Protein AF-A0A3A8Q8C6-F1 (afdb_monomer_lite)

Radius of gyration: 35.05 Å; chains: 1; bounding box: 80×113×96 Å

Secondary structure (DSSP, 8-state):
-HHHHHHHHHHHHHHHHHHHHHHHHHHHHHHHHHHHHHHHHHHHHHHHHHHHHHHTTT-HHHHHHHHHHHHHHHHHHHHHHH-HHHHHHHHHHHHHHHTTT-HHHHHHHHHHT-HHHHHHHHHHHTTT-HHHHHHHHHHTT--HHHHHHHHHHHHHHHHHHHHT-S---SSHHHHHHHHHHHHHHHHHHHHHHHHHHHHT---HHHHHHHHHHHHHHHHHHHHHHTS---HHHHHHHHHHHHHHHHHHHHHHHHHHHSTTSTTTSHHHHHHHHHHHHHHHHHHHHHHHHHHHHH-SS-GGGG---TT-TTHHHHHHHHHHSTT--SHHHHHHHHHHHHHHHHHHHHHHHHHHHHHHHHHHHHT----HHHHHHHHHHHTTSEEEEEE-TTSPTTTTT---S-PPP---HHHHHHT-SB---HHHHS-SSS-S-HHHHHHHHIIIIIHHHH-EEES-TT-TT-TT-EE--S-GGGSPEEEEEE-TT-TTSS-TTT-SEEEEEPGGGGGGEEE-SS-TT-SSTTSGGG-B-TT-THHHHHHS-HHHHHHHHHHHH-TTHHHHHHHHHHT---SS--EEEEE-S--BGGGEEEEEE-TTSTTHHHHHHHHHHHHHHHT---EEEETT--PPP------------------------PPPS---------SSS----HHHHHHHHHTTEEEE----SS-HHHHHHHHTTS-SS-HHHHHHHHHHHHHTTSS--GGGT--HHHHHHHHHSTT---STHHHHHHHHHHHHHT-EEEEE-TTS-EEEE--S-S-EEEEEEEESSSEEEEEEEE-

Sequence (807 aa):
MATKNKRLKQKKLERAKGYQERMEQRQLDARIGSREREIAIMPAVQAERDLTAAVFGGDREAYEAFEQEVSLKAVMRLHRVFGGREGVAVLAGLLEDVCHGDAGTFAELLEGLGSERALRHMFVVFNGDTTLISMLLTRLGTTGAFTDSFKQQVEEREKVRREQGEGNLPNVAVRVERFATEARTKLALAQAQAAQRNQNIQHPVVQNLMREWYARQAELEDLLRSGKPTVQALTGALVTINAFHQSAETVRATVEQEWFHWLKFRDSKAKIDELIRVAKQKSTDIAGVLMKRSGPMPFPQQRMVPGAKDLEDVQARMAKDKGLRTPSQAWALVAAERKGAHEKAFSRVKALQRLEDLNTKWGTDYDEEDFERILQHLVQLRLVTNYTFAKKPGDNLDQRKNKPVGTPLKDLLMGSTTFQQVWETGASQASTDLTKRGAVEEQMGYASALKRTQGKFQDYNDATSRFAPTDRTEMPKYAALVSPTQKHGVAQRYGKSYVIWKDALHERMTHTPGDSWNQFDQGVKHFTSPKHPEMLFAHTDEPILRLAAAEATGKDAAWLKKQRASGADFGGPYIETQLHGDLTWKDVATIVVGDDEEDAEAMVEQFRAFAKKHGHDFLVRGKGERGAVPMGGGKARFVPRSVEVSVDKAGVSKPSSKSAQKQVSAGHGFFLTSAQAARLALARRQNVAITPDGDCLFASLIRVGAYDGSVMRLRQLVADRVANRQIDVSAFNLDARQTAADIRRIGSYNNLAGDATPSLIANALGINIIIYNADGSTTTLDSGSARTFHVIRFLAPAAHYHATAPL

Organism: NCBI:txid2316731

pLDDT: mean 76.26, std 19.4, range [26.22, 98.38]

Structure (mmCIF, N/CA/C/O backbone):
data_AF-A0A3A8Q8C6-F1
#
_entry.id   AF-A0A3A8Q8C6-F1
#
loop_
_atom_site.group_PDB
_atom_site.id
_atom_site.type_symbol
_atom_site.label_atom_id
_atom_site.label_alt_id
_atom_site.label_comp_id
_atom_site.label_asym_id
_atom_site.label_entity_id
_atom_site.label_seq_id
_atom_site.pdbx_PDB_ins_code
_atom_site.Cartn_x
_atom_site.Cartn_y
_atom_site.Cartn_z
_atom_site.occupancy
_atom_site.B_iso_or_equiv
_atom_site.auth_seq_id
_atom_site.auth_comp_id
_atom_site.auth_asym_id
_atom_site.auth_atom_id
_atom_site.pdbx_PDB_model_num
ATOM 1 N N . MET A 1 1 ? 0.032 24.323 -49.619 1.00 58.66 1 MET A N 1
ATOM 2 C CA . MET A 1 1 ? 0.023 24.922 -48.256 1.00 58.66 1 MET A CA 1
ATOM 3 C C . MET A 1 1 ? -1.285 25.636 -47.897 1.00 58.66 1 MET A C 1
ATOM 5 O O . MET A 1 1 ? -1.798 25.388 -46.810 1.00 58.66 1 MET A O 1
ATOM 9 N N . ALA A 1 2 ? -1.873 26.450 -48.783 1.00 67.50 2 ALA A N 1
ATOM 10 C CA . ALA A 1 2 ? -3.135 27.162 -48.524 1.00 67.50 2 ALA A CA 1
ATOM 11 C C . ALA A 1 2 ? -4.299 26.246 -48.074 1.00 67.50 2 ALA A C 1
ATOM 13 O O . ALA A 1 2 ? -4.974 26.537 -47.088 1.00 67.50 2 ALA A O 1
ATOM 14 N N . THR A 1 3 ? -4.466 25.076 -48.699 1.00 69.06 3 THR A N 1
ATOM 15 C CA . THR A 1 3 ? -5.500 24.083 -48.339 1.00 69.06 3 THR A CA 1
ATOM 16 C C . THR A 1 3 ? -5.307 23.495 -46.935 1.00 69.06 3 THR A C 1
ATOM 18 O O . THR A 1 3 ? -6.275 23.274 -46.207 1.00 69.06 3 THR A O 1
ATOM 21 N N . LYS A 1 4 ? -4.048 23.297 -46.511 1.00 74.06 4 LYS A N 1
ATOM 22 C CA . LYS A 1 4 ? -3.695 22.809 -45.166 1.00 74.06 4 LYS A CA 1
ATOM 23 C C . LYS A 1 4 ? -4.002 23.873 -44.104 1.00 74.06 4 LYS A C 1
ATOM 25 O O . LYS A 1 4 ? -4.576 23.544 -43.070 1.00 74.06 4 LYS A O 1
ATOM 30 N N . ASN A 1 5 ? -3.730 25.146 -44.404 1.00 78.94 5 ASN A N 1
ATOM 31 C CA . ASN A 1 5 ? -4.090 26.271 -43.536 1.00 78.94 5 ASN A CA 1
ATOM 32 C C . ASN A 1 5 ? -5.609 26.481 -43.441 1.00 78.94 5 ASN A C 1
ATOM 34 O O . ASN A 1 5 ? -6.111 26.751 -42.351 1.00 78.94 5 ASN A O 1
ATOM 38 N N . LYS A 1 6 ? -6.353 26.287 -44.539 1.00 87.56 6 LYS A N 1
ATOM 39 C CA . LYS A 1 6 ? -7.824 26.348 -44.537 1.00 87.56 6 LYS A CA 1
ATOM 40 C C . LYS A 1 6 ? -8.429 25.254 -43.647 1.00 87.56 6 LYS A C 1
ATOM 42 O O . LYS A 1 6 ? -9.225 25.565 -42.766 1.00 87.56 6 LYS A O 1
ATOM 47 N N . ARG A 1 7 ? -7.962 24.002 -43.777 1.00 84.69 7 ARG A N 1
ATOM 48 C CA . ARG A 1 7 ? -8.378 22.883 -42.903 1.00 84.69 7 ARG A CA 1
ATOM 49 C C . ARG A 1 7 ? -8.025 23.111 -41.430 1.00 84.69 7 ARG A C 1
ATOM 51 O O . ARG A 1 7 ? -8.813 22.769 -40.554 1.00 84.69 7 ARG A O 1
ATOM 58 N N . LEU A 1 8 ? -6.864 23.705 -41.140 1.00 82.50 8 LEU A N 1
ATOM 59 C CA . LEU A 1 8 ? -6.457 24.004 -39.764 1.00 82.50 8 LEU A CA 1
ATOM 60 C C . LEU A 1 8 ? -7.331 25.100 -39.131 1.00 82.50 8 LEU A C 1
ATOM 62 O O . LEU A 1 8 ? -7.722 24.970 -37.973 1.00 82.50 8 LEU A O 1
ATOM 66 N N . LYS A 1 9 ? -7.665 26.158 -39.886 1.00 88.75 9 LYS A N 1
ATOM 67 C CA . LYS A 1 9 ? -8.589 27.210 -39.433 1.00 88.75 9 LYS A CA 1
ATOM 68 C C . LYS A 1 9 ? -9.986 26.649 -39.166 1.00 88.75 9 LYS A C 1
ATOM 70 O O . LYS A 1 9 ? -10.558 26.950 -38.125 1.00 88.75 9 LYS A O 1
ATOM 75 N N . GLN A 1 10 ? -10.482 25.778 -40.042 1.00 91.25 10 GLN A N 1
ATOM 76 C CA . GLN A 1 10 ? -11.793 25.151 -39.878 1.00 91.25 10 GLN A CA 1
ATOM 77 C C . GLN A 1 10 ? -11.854 24.247 -38.637 1.00 91.25 10 GLN A C 1
ATOM 79 O O . GLN A 1 10 ? -12.740 24.423 -37.808 1.00 91.25 10 GLN A O 1
ATOM 84 N N . LYS A 1 11 ? -10.830 23.411 -38.401 1.00 87.00 11 LYS A N 1
ATOM 85 C CA . LYS A 1 11 ? -10.723 22.619 -37.159 1.00 87.00 11 LYS A CA 1
ATOM 86 C C . LYS A 1 11 ? -10.645 23.475 -35.891 1.00 87.00 11 LYS A C 1
ATOM 88 O O . LYS A 1 11 ? -11.140 23.065 -34.845 1.00 87.00 11 LYS A O 1
ATOM 93 N N . LYS A 1 12 ? -9.993 24.643 -35.942 1.00 84.00 12 LYS A N 1
ATOM 94 C CA . LYS A 1 12 ? -9.953 25.574 -34.799 1.00 84.00 12 LYS A CA 1
ATOM 95 C C . LYS A 1 12 ? -11.326 26.191 -34.531 1.00 84.00 12 LYS A C 1
ATOM 97 O O . LYS A 1 12 ? -11.707 26.294 -33.372 1.00 84.00 12 LYS A O 1
ATOM 102 N N . LEU A 1 13 ? -12.063 26.540 -35.585 1.00 91.19 13 LEU A N 1
ATOM 103 C CA . LEU A 1 13 ? -13.415 27.086 -35.479 1.00 91.19 13 LEU A CA 1
ATOM 104 C C . LEU A 1 13 ? -14.398 26.054 -34.903 1.00 91.19 13 LEU A C 1
ATOM 106 O O . LEU A 1 13 ? -15.150 26.374 -33.991 1.00 91.19 13 LEU A O 1
ATOM 110 N N . GLU A 1 14 ? -14.336 24.804 -35.366 1.00 89.75 14 GLU A N 1
ATOM 111 C CA . GLU A 1 14 ? -15.148 23.696 -34.837 1.00 89.75 14 GLU A CA 1
ATOM 112 C C . GLU A 1 14 ? -14.841 23.416 -33.359 1.00 89.75 14 GLU A C 1
ATOM 114 O O . GLU A 1 14 ? -15.750 23.226 -32.554 1.00 89.75 14 GLU A O 1
ATOM 119 N N . ARG A 1 15 ? -13.560 23.465 -32.962 1.00 84.12 15 ARG A N 1
ATOM 120 C CA . ARG A 1 15 ? -13.162 23.332 -31.551 1.00 84.12 15 ARG A CA 1
ATOM 121 C C . ARG A 1 15 ? -13.660 24.485 -30.682 1.00 84.12 15 ARG A C 1
ATOM 123 O O . ARG A 1 15 ? -14.033 24.235 -29.540 1.00 84.12 15 ARG A O 1
ATOM 130 N N . ALA A 1 16 ? -13.652 25.713 -31.202 1.00 83.38 16 ALA A N 1
ATOM 131 C CA . ALA A 1 16 ? -14.162 26.882 -30.491 1.00 83.38 16 ALA A CA 1
ATOM 132 C C . ALA A 1 16 ? -15.682 26.789 -30.289 1.00 83.38 16 ALA A C 1
ATOM 134 O O . ALA A 1 16 ? -16.143 26.967 -29.165 1.00 83.38 16 ALA A O 1
ATOM 135 N N . LYS A 1 17 ? -16.436 26.396 -31.327 1.00 87.12 17 LYS A N 1
ATOM 136 C CA . LYS A 1 17 ? -17.884 26.148 -31.223 1.00 87.12 17 LYS A CA 1
ATOM 137 C C . LYS A 1 17 ? -18.211 25.072 -30.188 1.00 87.12 17 LYS A C 1
ATOM 139 O O . LYS A 1 17 ? -18.951 25.341 -29.252 1.00 87.12 17 LYS A O 1
ATOM 144 N N . GLY A 1 18 ? -17.552 23.912 -30.261 1.00 86.69 18 GLY A N 1
ATOM 145 C CA . GLY A 1 18 ? -17.771 22.845 -29.279 1.00 86.69 18 GLY A CA 1
ATOM 146 C C . GLY A 1 18 ? -17.316 23.202 -27.855 1.00 86.69 18 GLY A C 1
ATOM 147 O O . GLY A 1 18 ? -17.756 22.585 -26.889 1.00 86.69 18 GLY A O 1
ATOM 148 N N . TYR A 1 19 ? -16.412 24.172 -27.677 1.00 78.62 19 TYR A N 1
ATOM 149 C CA . TYR A 1 19 ? -16.080 24.704 -26.351 1.00 78.62 19 TYR A CA 1
ATOM 150 C C . TYR A 1 19 ? -17.185 25.623 -25.821 1.00 78.62 19 TYR A C 1
ATOM 152 O O . TYR A 1 19 ? -17.555 25.502 -24.657 1.00 78.62 19 TYR A O 1
ATOM 160 N N . GLN A 1 20 ? -17.729 26.488 -26.676 1.00 84.44 20 GLN A N 1
ATOM 161 C CA . GLN A 1 20 ? -18.801 27.410 -26.323 1.00 84.44 20 GLN A CA 1
ATOM 162 C C . GLN A 1 20 ? -20.103 26.672 -25.976 1.00 84.44 20 GLN A C 1
ATOM 164 O O . GLN A 1 20 ? -20.655 26.915 -24.910 1.00 84.44 20 GLN A O 1
ATOM 169 N N . GLU A 1 21 ? -20.496 25.669 -26.765 1.00 86.31 21 GLU A N 1
ATOM 170 C CA . GLU A 1 21 ? -21.661 24.812 -26.478 1.00 86.31 21 GLU A CA 1
ATOM 171 C C . GLU A 1 21 ? -21.530 24.092 -25.122 1.00 86.31 21 GLU A C 1
ATOM 173 O O . GLU A 1 21 ? -22.476 24.024 -24.343 1.00 86.31 21 GLU A O 1
ATOM 178 N N . ARG A 1 22 ? -20.327 23.604 -24.775 1.00 79.00 22 ARG A N 1
ATOM 179 C CA . ARG A 1 22 ? -20.074 22.990 -23.457 1.00 79.00 22 ARG A CA 1
ATOM 180 C C . ARG A 1 22 ? -20.131 23.993 -22.306 1.00 79.00 22 ARG A C 1
ATOM 182 O O . ARG A 1 22 ? -20.476 23.603 -21.193 1.00 79.00 22 ARG A O 1
ATOM 189 N N . MET A 1 23 ? -19.754 25.249 -22.538 1.00 80.38 23 MET A N 1
ATOM 190 C CA . MET A 1 23 ? -19.866 26.310 -21.534 1.00 80.38 23 MET A CA 1
ATOM 191 C C . MET A 1 23 ? -21.327 26.704 -21.310 1.00 80.38 23 MET A C 1
ATOM 193 O O . MET A 1 23 ? -21.745 26.814 -20.160 1.00 80.38 23 MET A O 1
ATOM 197 N N . GLU A 1 24 ? -22.107 26.838 -22.382 1.00 81.88 24 GLU A N 1
ATOM 198 C CA . GLU A 1 24 ? -23.545 27.122 -22.321 1.00 81.88 24 GLU A CA 1
ATOM 199 C C . GLU A 1 24 ? -24.310 25.983 -21.631 1.00 81.88 24 GLU A C 1
ATOM 201 O O . GLU A 1 24 ? -25.101 26.241 -20.724 1.00 81.88 24 GLU A O 1
ATOM 206 N N . GLN A 1 25 ? -23.992 24.719 -21.944 1.00 80.00 25 GLN A N 1
ATOM 207 C CA . GLN A 1 25 ? -24.586 23.566 -21.260 1.00 80.00 25 GLN A CA 1
ATOM 208 C C . GLN A 1 25 ? -24.253 23.549 -19.762 1.00 80.00 25 GLN A C 1
ATOM 210 O O . GLN A 1 25 ? -25.136 23.341 -18.940 1.00 80.00 25 GLN A O 1
ATOM 215 N N . ARG A 1 26 ? -23.002 23.842 -19.375 1.00 71.88 26 ARG A N 1
ATOM 216 C CA . ARG A 1 26 ? -22.619 23.937 -17.953 1.00 71.88 26 ARG A CA 1
ATOM 217 C C . ARG A 1 26 ? -23.364 25.049 -17.218 1.00 71.88 26 ARG A C 1
ATOM 219 O O . ARG A 1 26 ? -23.712 24.874 -16.054 1.00 71.88 26 ARG A O 1
ATOM 226 N N . GLN A 1 27 ? -23.594 26.187 -17.872 1.00 78.00 27 GLN A N 1
ATOM 227 C CA . GLN A 1 27 ? -24.384 27.279 -17.301 1.00 78.00 27 GLN A CA 1
ATOM 228 C C . GLN A 1 27 ? -25.858 26.886 -17.146 1.00 78.00 27 GLN A C 1
ATOM 230 O O . GLN A 1 27 ? -26.474 27.227 -16.137 1.00 78.00 27 GLN A O 1
ATOM 235 N N . LEU A 1 28 ? -26.413 26.144 -18.107 1.00 75.56 28 LEU A N 1
ATOM 236 C CA . LEU A 1 28 ? -27.773 25.616 -18.032 1.00 75.56 28 LEU A CA 1
ATOM 237 C C . LEU A 1 28 ? -27.918 24.584 -16.902 1.00 75.56 28 LEU A C 1
ATOM 239 O O . LEU A 1 28 ? -28.812 24.727 -16.072 1.00 75.56 28 LEU A O 1
ATOM 243 N N . ASP A 1 29 ? -27.004 23.617 -16.806 1.00 64.50 29 ASP A N 1
ATOM 244 C CA . ASP A 1 29 ? -26.997 22.594 -15.752 1.00 64.50 29 ASP A CA 1
ATOM 245 C C . ASP A 1 29 ? -26.849 23.227 -14.356 1.00 64.50 29 ASP A C 1
ATOM 247 O O . ASP A 1 29 ? -27.508 22.814 -13.401 1.00 64.50 29 ASP A O 1
ATOM 251 N N . ALA A 1 30 ? -26.036 24.284 -14.229 1.00 62.47 30 ALA A N 1
ATOM 252 C CA . ALA A 1 30 ? -25.905 25.042 -12.986 1.00 62.47 30 ALA A CA 1
ATOM 253 C C . ALA A 1 30 ? -27.210 25.763 -12.599 1.00 62.47 30 ALA A C 1
ATOM 255 O O . ALA A 1 30 ? -27.578 25.768 -11.422 1.00 62.47 30 ALA A O 1
ATOM 256 N N . ARG A 1 31 ? -27.936 26.330 -13.575 1.00 70.12 31 ARG A N 1
ATOM 257 C CA . ARG A 1 31 ? -29.251 26.958 -13.352 1.00 70.12 31 ARG A CA 1
ATOM 258 C C . ARG A 1 31 ? -30.307 25.933 -12.942 1.00 70.12 31 ARG A C 1
ATOM 260 O O . ARG A 1 31 ? -31.048 26.191 -11.997 1.00 70.12 31 ARG A O 1
ATOM 267 N N . ILE A 1 32 ? -30.339 24.771 -13.598 1.00 67.00 32 ILE A N 1
ATOM 268 C CA . ILE A 1 32 ? -31.250 23.668 -13.256 1.00 67.00 32 ILE A CA 1
ATOM 269 C C . ILE A 1 32 ? -30.961 23.177 -11.834 1.00 67.00 32 ILE A C 1
ATOM 271 O O . ILE A 1 32 ? -31.857 23.187 -10.995 1.00 67.00 32 ILE A O 1
ATOM 275 N N . GLY A 1 33 ? -29.699 22.879 -11.510 1.00 65.69 33 GLY A N 1
ATOM 276 C CA . GLY A 1 33 ? -29.318 22.430 -10.170 1.00 65.69 33 GLY A CA 1
ATOM 277 C C . GLY A 1 33 ? -29.526 23.483 -9.072 1.00 65.69 33 GLY A C 1
ATOM 278 O O . GLY A 1 33 ? -29.693 23.134 -7.906 1.00 65.69 33 GLY A O 1
ATOM 279 N N . SER A 1 34 ? -29.506 24.781 -9.395 1.00 59.81 34 SER A N 1
ATOM 280 C CA . SER A 1 34 ? -29.897 25.841 -8.452 1.00 59.81 34 SER A CA 1
ATOM 281 C C . SER A 1 34 ? -31.401 25.805 -8.171 1.00 59.81 34 SER A C 1
ATOM 283 O O . SER A 1 34 ? -31.802 25.828 -7.010 1.00 59.81 34 SER A O 1
ATOM 285 N N . ARG A 1 35 ? -32.223 25.672 -9.218 1.00 58.94 35 ARG A N 1
ATOM 286 C CA . ARG A 1 35 ? -33.688 25.668 -9.110 1.00 58.94 35 ARG A CA 1
ATOM 287 C C . ARG A 1 35 ? -34.237 24.398 -8.458 1.00 58.94 35 ARG A C 1
ATOM 289 O O . ARG A 1 35 ? -35.179 24.471 -7.681 1.00 58.94 35 ARG A O 1
ATOM 296 N N . GLU A 1 36 ? -33.621 23.244 -8.699 1.00 58.06 36 GLU A N 1
ATOM 297 C CA . GLU A 1 36 ? -33.973 21.991 -8.011 1.00 58.06 36 GLU A CA 1
ATOM 298 C C . GLU A 1 36 ? -33.684 22.058 -6.504 1.00 58.06 36 GLU A C 1
ATOM 300 O O . GLU A 1 36 ? -34.475 21.572 -5.698 1.00 58.06 36 GLU A O 1
ATOM 305 N N . ARG A 1 37 ? -32.583 22.711 -6.104 1.00 54.91 37 ARG A N 1
ATOM 306 C CA . ARG A 1 37 ? -32.256 22.935 -4.685 1.00 54.91 37 ARG A CA 1
ATOM 307 C C . ARG A 1 37 ? -33.208 23.922 -4.020 1.00 54.91 37 ARG A C 1
ATOM 309 O O . ARG A 1 37 ? -33.587 23.707 -2.876 1.00 54.91 37 ARG A O 1
ATOM 316 N N . GLU A 1 38 ? -33.616 24.961 -4.737 1.00 50.88 38 GLU A N 1
ATOM 317 C CA . GLU A 1 38 ? -34.627 25.917 -4.281 1.00 50.88 38 GLU A CA 1
ATOM 318 C C . GLU A 1 38 ? -35.982 25.228 -4.042 1.00 50.88 38 GLU A C 1
ATOM 320 O O . GLU A 1 38 ? -36.545 25.328 -2.951 1.00 50.88 38 GLU A O 1
ATOM 325 N N . ILE A 1 39 ? -36.443 24.418 -5.005 1.00 57.84 39 ILE A N 1
ATOM 326 C CA . ILE A 1 39 ? -37.677 23.622 -4.889 1.00 57.84 39 ILE A CA 1
ATOM 327 C C . ILE A 1 39 ? -37.595 22.624 -3.723 1.00 57.84 39 ILE A C 1
ATOM 329 O O . ILE A 1 39 ? -38.578 22.440 -3.010 1.00 57.84 39 ILE A O 1
ATOM 333 N N . ALA A 1 40 ? -36.435 22.003 -3.490 1.00 49.69 40 ALA A N 1
ATOM 334 C CA . ALA A 1 40 ? -36.253 21.035 -2.406 1.00 49.69 40 ALA A CA 1
ATOM 335 C C . ALA A 1 40 ? -36.268 21.666 -0.999 1.00 49.69 40 ALA A C 1
ATOM 337 O O . ALA A 1 40 ? -36.585 20.981 -0.028 1.00 49.69 40 ALA A O 1
ATOM 338 N N . ILE A 1 41 ? -35.927 22.952 -0.875 1.00 46.75 41 ILE A N 1
ATOM 339 C CA . ILE A 1 41 ? -35.833 23.655 0.416 1.00 46.75 41 ILE A CA 1
ATOM 340 C C . ILE A 1 41 ? -37.159 24.342 0.786 1.00 46.75 41 ILE A C 1
ATOM 342 O O . ILE A 1 41 ? -37.472 24.464 1.971 1.00 46.75 41 ILE A O 1
ATOM 346 N N . MET A 1 42 ? -37.973 24.732 -0.201 1.00 53.50 42 MET A N 1
ATOM 347 C CA . MET A 1 42 ? -39.247 25.434 0.014 1.00 53.50 42 MET A CA 1
ATOM 348 C C . MET A 1 42 ? -40.220 24.728 0.985 1.00 53.50 42 MET A C 1
ATOM 350 O O . MET A 1 42 ? -40.764 25.418 1.848 1.00 53.50 42 MET A O 1
ATOM 354 N N . PRO A 1 43 ? -40.411 23.390 0.960 1.00 60.12 43 PRO A N 1
ATOM 355 C CA . PRO A 1 43 ? -41.285 22.712 1.922 1.00 60.12 43 PRO A CA 1
ATOM 356 C C . PRO A 1 43 ? -40.782 22.786 3.369 1.00 60.12 43 PRO A C 1
ATOM 358 O O . PRO A 1 43 ? -41.588 22.873 4.290 1.00 60.12 43 PRO A O 1
ATOM 361 N N . ALA A 1 44 ? -39.461 22.778 3.582 1.00 48.88 44 ALA A N 1
ATOM 362 C CA . ALA A 1 44 ? -38.872 22.893 4.916 1.00 48.88 44 ALA A CA 1
ATOM 363 C C . ALA A 1 44 ? -39.025 24.315 5.476 1.00 48.88 44 ALA A C 1
ATOM 365 O O . ALA A 1 44 ? -39.354 24.480 6.646 1.00 48.88 44 ALA A O 1
ATOM 366 N N . VAL A 1 45 ? -38.858 25.329 4.620 1.00 51.06 45 VAL A N 1
ATOM 367 C CA . VAL A 1 45 ? -39.095 26.737 4.975 1.00 51.06 45 VAL A CA 1
ATOM 368 C C . VAL A 1 45 ? -40.572 26.978 5.297 1.00 51.06 45 VAL A C 1
ATOM 370 O O . VAL A 1 45 ? -40.879 27.662 6.270 1.00 51.06 45 VAL A O 1
ATOM 373 N N . GLN A 1 46 ? -41.491 26.376 4.533 1.00 58.22 46 GLN A N 1
ATOM 374 C CA . GLN A 1 46 ? -42.925 26.473 4.808 1.00 58.22 46 GLN A CA 1
ATOM 375 C C . GLN A 1 46 ? -43.305 25.761 6.115 1.00 58.22 46 GLN A C 1
ATOM 377 O O . GLN A 1 46 ? -43.998 26.345 6.939 1.00 58.22 46 GLN A O 1
ATOM 382 N N . ALA A 1 47 ? -42.779 24.557 6.361 1.00 54.19 47 ALA A N 1
ATOM 383 C CA . ALA A 1 47 ? -43.014 23.834 7.611 1.00 54.19 47 ALA A CA 1
ATOM 384 C C . ALA A 1 47 ? -42.481 24.594 8.840 1.00 54.19 47 ALA A C 1
ATOM 386 O O . ALA A 1 47 ? -43.112 24.579 9.894 1.00 54.19 47 ALA A O 1
ATOM 387 N N . GLU A 1 48 ? -41.343 25.284 8.717 1.00 50.06 48 GLU A N 1
ATOM 388 C CA . GLU A 1 48 ? -40.786 26.118 9.788 1.00 50.06 48 GLU A CA 1
ATOM 389 C C . GLU A 1 48 ? -41.627 27.383 10.020 1.00 50.06 48 GLU A C 1
ATOM 391 O O . GLU A 1 48 ? -41.871 27.747 11.172 1.00 50.06 48 GLU A O 1
ATOM 396 N N . ARG A 1 49 ? -42.155 28.004 8.954 1.00 55.47 49 ARG A N 1
ATOM 397 C CA . ARG A 1 49 ? -43.126 29.110 9.044 1.00 55.47 49 ARG A CA 1
ATOM 398 C C . ARG A 1 49 ? -44.419 28.691 9.739 1.00 55.47 49 ARG A C 1
ATOM 400 O O . ARG A 1 49 ? -44.858 29.391 10.651 1.00 55.47 49 ARG A O 1
ATOM 407 N N . ASP A 1 50 ? -44.982 27.545 9.366 1.00 60.31 50 ASP A N 1
ATOM 408 C CA . ASP A 1 50 ? -46.231 27.026 9.934 1.00 60.31 50 ASP A CA 1
ATOM 409 C C . ASP A 1 50 ? -46.058 26.660 11.420 1.00 60.31 50 ASP A C 1
ATOM 411 O O . ASP A 1 50 ? -46.907 26.980 12.256 1.00 60.31 50 ASP A O 1
ATOM 415 N N . LEU A 1 51 ? -44.918 26.055 11.778 1.00 52.53 51 LEU A N 1
ATOM 416 C CA . LEU A 1 51 ? -44.572 25.726 13.165 1.00 52.53 51 LEU A CA 1
ATOM 417 C C . LEU A 1 51 ? -44.387 26.992 14.013 1.00 52.53 51 LEU A C 1
ATOM 419 O O . LEU A 1 51 ? -44.802 27.043 15.167 1.00 52.53 51 LEU A O 1
ATOM 423 N N . THR A 1 52 ? -43.779 28.024 13.431 1.00 50.06 52 THR A N 1
ATOM 424 C CA . THR A 1 52 ? -43.538 29.307 14.094 1.00 50.06 52 THR A CA 1
ATOM 425 C C . THR A 1 52 ? -44.851 30.063 14.311 1.00 50.06 52 THR A C 1
ATOM 427 O O . THR A 1 52 ? -45.105 30.531 15.419 1.00 50.06 52 THR A O 1
ATOM 430 N N . ALA A 1 53 ? -45.738 30.107 13.312 1.00 57.19 53 ALA A N 1
ATOM 431 C CA . ALA A 1 53 ? -47.068 30.707 13.443 1.00 57.19 53 ALA A CA 1
ATOM 432 C C . ALA A 1 53 ? -47.910 30.019 14.536 1.00 57.19 53 ALA A C 1
ATOM 434 O O . ALA A 1 53 ? -48.618 30.686 15.290 1.00 57.19 53 ALA A O 1
ATOM 435 N N . ALA A 1 54 ? -47.777 28.696 14.680 1.00 58.50 54 ALA A N 1
ATOM 436 C CA . ALA A 1 54 ? -48.428 27.936 15.746 1.00 58.50 54 ALA A CA 1
ATOM 437 C C . ALA A 1 54 ? -47.869 28.245 17.151 1.00 58.50 54 ALA A C 1
ATOM 439 O O . ALA A 1 54 ? -48.616 28.199 18.128 1.00 58.50 54 ALA A O 1
ATOM 440 N N . VAL A 1 55 ? -46.577 28.574 17.271 1.00 55.56 55 VAL A N 1
ATOM 441 C CA . VAL A 1 55 ? -45.917 28.875 18.557 1.00 55.56 55 VAL A CA 1
ATOM 442 C C . VAL A 1 55 ? -46.275 30.266 19.085 1.00 55.56 55 VAL A C 1
ATOM 444 O O . VAL A 1 55 ? -46.401 30.433 20.296 1.00 55.56 55 VAL A O 1
ATOM 447 N N . PHE A 1 56 ? -46.470 31.251 18.206 1.00 58.44 56 PHE A N 1
ATOM 448 C CA . PHE A 1 56 ? -46.732 32.638 18.614 1.00 58.44 56 PHE A CA 1
ATOM 449 C C . PHE A 1 56 ? -48.220 32.987 18.786 1.00 58.44 56 PHE A C 1
ATOM 451 O O . PHE A 1 56 ? -48.542 34.117 19.139 1.00 58.44 56 PHE A O 1
ATOM 458 N N . GLY A 1 57 ? -49.141 32.034 18.598 1.00 51.56 57 GLY A N 1
ATOM 459 C CA . GLY A 1 57 ? -50.526 32.139 19.085 1.00 51.56 57 GLY A CA 1
ATOM 460 C C . GLY A 1 57 ? -51.344 33.339 18.580 1.00 51.56 57 GLY A C 1
ATOM 461 O O . GLY A 1 57 ? -52.317 33.711 19.229 1.00 51.56 57 GLY A O 1
ATOM 462 N N . GLY A 1 58 ? -50.966 33.944 17.449 1.00 56.56 58 GLY A N 1
ATOM 463 C CA . GLY A 1 58 ? -51.633 35.123 16.881 1.00 56.56 58 GLY A CA 1
ATOM 464 C C . GLY A 1 58 ? -51.070 36.481 17.320 1.00 56.56 58 GLY A C 1
ATOM 465 O O . GLY A 1 58 ? -51.620 37.502 16.909 1.00 56.56 58 GLY A O 1
ATOM 466 N N . ASP A 1 59 ? -49.983 36.526 18.099 1.00 59.88 59 ASP A N 1
ATOM 467 C CA . ASP A 1 59 ? -49.261 37.773 18.385 1.00 59.88 59 ASP A CA 1
ATOM 468 C C . ASP A 1 59 ? -48.427 38.194 17.165 1.00 59.88 59 ASP A C 1
ATOM 470 O O . ASP A 1 59 ? -47.314 37.715 16.920 1.00 59.88 59 ASP A O 1
ATOM 474 N N . ARG A 1 60 ? -49.036 39.057 16.350 1.00 59.97 60 ARG A N 1
ATOM 475 C CA . ARG A 1 60 ? -48.527 39.466 15.043 1.00 59.97 60 ARG A CA 1
ATOM 476 C C . ARG A 1 60 ? -47.231 40.275 15.136 1.00 59.97 60 ARG A C 1
ATOM 478 O O . ARG A 1 60 ? -46.357 40.068 14.303 1.00 59.97 60 ARG A O 1
ATOM 485 N N . GLU A 1 61 ? -47.065 41.119 16.153 1.00 55.72 61 GLU A N 1
ATOM 486 C CA . GLU A 1 61 ? -45.844 41.925 16.316 1.00 55.72 61 GLU A CA 1
ATOM 487 C C . GLU A 1 61 ? -44.646 41.057 16.726 1.00 55.72 61 GLU A C 1
ATOM 489 O O . GLU A 1 61 ? -43.549 41.209 16.183 1.00 55.72 61 GLU A O 1
ATOM 494 N N . ALA A 1 62 ? -44.850 40.090 17.628 1.00 52.12 62 ALA A N 1
ATOM 495 C CA . ALA A 1 62 ? -43.800 39.145 18.015 1.00 52.12 62 ALA A CA 1
ATOM 496 C C . ALA A 1 62 ? -43.402 38.213 16.856 1.00 52.12 62 ALA A C 1
ATOM 498 O O . ALA A 1 62 ? -42.220 37.890 16.692 1.00 52.12 62 ALA A O 1
ATOM 499 N N . TYR A 1 63 ? -44.377 37.810 16.034 1.00 54.56 63 TYR A N 1
ATOM 500 C CA . TYR A 1 63 ? -44.145 37.023 14.826 1.00 54.56 63 TYR A CA 1
ATOM 501 C C . TYR A 1 63 ? -43.355 37.812 13.771 1.00 54.56 63 TYR A C 1
ATOM 503 O O . TYR A 1 63 ? -42.355 37.303 13.267 1.00 54.56 63 TYR A O 1
ATOM 511 N N . GLU A 1 64 ? -43.738 39.061 13.487 1.00 58.16 64 GLU A N 1
ATOM 512 C CA . GLU A 1 64 ? -43.070 39.913 12.493 1.00 58.16 64 GLU A CA 1
ATOM 513 C C . GLU A 1 64 ? -41.619 40.240 12.904 1.00 58.16 64 GLU A C 1
ATOM 515 O O . GLU A 1 64 ? -40.704 40.131 12.084 1.00 58.16 64 GLU A O 1
ATOM 520 N N . ALA A 1 65 ? -41.358 40.521 14.188 1.00 55.34 65 ALA A N 1
ATOM 521 C CA . ALA A 1 65 ? -39.999 40.750 14.691 1.00 55.34 65 ALA A CA 1
ATOM 522 C C . ALA A 1 65 ? -39.103 39.495 14.599 1.00 55.34 65 ALA A C 1
ATOM 524 O O . ALA A 1 65 ? -37.918 39.579 14.260 1.00 55.34 65 ALA A O 1
ATOM 525 N N . PHE A 1 66 ? -39.663 38.311 14.870 1.00 53.03 66 PHE A N 1
ATOM 526 C CA . PHE A 1 66 ? -38.940 37.042 14.761 1.00 53.03 66 PHE A CA 1
ATOM 527 C C . PHE A 1 66 ? -38.687 36.645 13.298 1.00 53.03 66 PHE A C 1
ATOM 529 O O . PHE A 1 66 ? -37.590 36.192 12.958 1.00 53.03 66 PHE A O 1
ATOM 536 N N . GLU A 1 67 ? -39.664 36.854 12.413 1.00 53.41 67 GLU A N 1
ATOM 537 C CA . GLU A 1 67 ? -39.550 36.562 10.983 1.00 53.41 67 GLU A CA 1
ATOM 538 C C . GLU A 1 67 ? -38.467 37.423 10.311 1.00 53.41 67 GLU A C 1
ATOM 540 O O . GLU A 1 67 ? -37.684 36.918 9.498 1.00 53.41 67 GLU A O 1
ATOM 545 N N . GLN A 1 68 ? -38.334 38.688 10.721 1.00 55.69 68 GLN A N 1
ATOM 546 C CA . GLN A 1 68 ? -37.256 39.578 10.279 1.00 55.69 68 GLN A CA 1
ATOM 547 C C . GLN A 1 68 ? -35.868 39.080 10.727 1.00 55.69 68 GLN A C 1
ATOM 549 O O . GLN A 1 68 ? -34.918 39.068 9.936 1.00 55.69 68 GLN A O 1
ATOM 554 N N . GLU A 1 69 ? -35.732 38.586 11.963 1.00 50.03 69 GLU A N 1
ATOM 555 C CA . GLU A 1 69 ? -34.462 38.056 12.482 1.00 50.03 69 GLU A CA 1
ATOM 556 C C . GLU A 1 69 ? -34.058 36.726 11.811 1.00 50.03 69 GLU A C 1
ATOM 558 O O . GLU A 1 69 ? -32.877 36.492 11.513 1.00 50.03 69 GLU A O 1
ATOM 563 N N . VAL A 1 70 ? -35.030 35.847 11.543 1.00 49.94 70 VAL A N 1
ATOM 564 C CA . VAL A 1 70 ? -34.816 34.561 10.858 1.00 49.94 70 VAL A CA 1
ATOM 565 C C . VAL A 1 70 ? -34.465 34.774 9.387 1.00 49.94 70 VAL A C 1
ATOM 567 O O . VAL A 1 70 ? -33.510 34.158 8.900 1.00 49.94 70 VAL A O 1
ATOM 570 N N . SER A 1 71 ? -35.145 35.698 8.705 1.00 55.44 71 SER A N 1
ATOM 571 C CA . SER A 1 71 ? -34.861 36.054 7.310 1.00 55.44 71 SER A CA 1
ATOM 572 C C . SER A 1 71 ? -33.440 36.599 7.154 1.00 55.44 71 SER A C 1
ATOM 574 O O . SER A 1 71 ? -32.688 36.142 6.290 1.00 55.44 71 SER A O 1
ATOM 576 N N . LEU A 1 72 ? -32.993 37.468 8.067 1.00 50.25 72 LEU A N 1
ATOM 577 C CA . LEU A 1 72 ? -31.624 37.989 8.063 1.00 50.25 72 LEU A CA 1
ATOM 578 C C . LEU A 1 72 ? -30.585 36.876 8.295 1.00 50.25 72 LEU A C 1
ATOM 580 O O . LEU A 1 72 ? -29.572 36.795 7.596 1.00 50.25 72 LEU A O 1
ATOM 584 N N . LYS A 1 73 ? -30.842 35.955 9.233 1.00 51.66 73 LYS A N 1
ATOM 585 C CA . LYS A 1 73 ? -29.960 34.801 9.495 1.00 51.66 73 LYS A CA 1
ATOM 586 C C . LYS A 1 73 ? -29.900 33.822 8.317 1.00 51.66 73 LYS A C 1
ATOM 588 O O . LYS A 1 73 ? -28.828 33.265 8.057 1.00 51.66 73 LYS A O 1
ATOM 593 N N . ALA A 1 74 ? -31.006 33.617 7.604 1.00 50.09 74 ALA A N 1
ATOM 594 C CA . ALA A 1 74 ? -31.068 32.785 6.404 1.00 50.09 74 ALA A CA 1
ATOM 595 C C . ALA A 1 74 ? -30.261 33.405 5.251 1.00 50.09 74 ALA A C 1
ATOM 597 O O . ALA A 1 74 ? -29.410 32.733 4.662 1.00 50.09 74 ALA A O 1
ATOM 598 N N . VAL A 1 75 ? -30.420 34.712 5.021 1.00 51.59 75 VAL A N 1
ATOM 599 C CA . VAL A 1 75 ? -29.637 35.485 4.043 1.00 51.59 75 VAL A CA 1
ATOM 600 C C . VAL A 1 75 ? -28.133 35.423 4.360 1.00 51.59 75 VAL A C 1
ATOM 602 O O . VAL A 1 75 ? -27.310 35.161 3.479 1.00 51.59 75 VAL A O 1
ATOM 605 N N . MET A 1 76 ? -27.749 35.540 5.636 1.00 53.03 76 MET A N 1
ATOM 606 C CA . MET A 1 76 ? -26.348 35.420 6.068 1.00 53.03 76 MET A CA 1
ATOM 607 C C . MET A 1 76 ? -25.759 34.012 5.879 1.00 53.03 76 MET A C 1
ATOM 609 O O . MET A 1 76 ? -24.561 33.875 5.607 1.00 53.03 76 MET A O 1
ATOM 613 N N . ARG A 1 77 ? -26.568 32.950 6.012 1.00 51.25 77 ARG A N 1
ATOM 614 C CA . ARG A 1 77 ? -26.129 31.572 5.721 1.00 51.25 77 ARG A CA 1
ATOM 615 C C . ARG A 1 77 ? -25.929 31.354 4.225 1.00 51.25 77 ARG A C 1
ATOM 617 O O . ARG A 1 77 ? -24.940 30.727 3.854 1.00 51.25 77 ARG A O 1
ATOM 624 N N . LEU A 1 78 ? -26.799 31.912 3.385 1.00 47.97 78 LEU A N 1
ATOM 625 C CA . LEU A 1 78 ? -26.692 31.815 1.928 1.00 47.97 78 LEU A CA 1
ATOM 626 C C . LEU A 1 78 ? -25.446 32.547 1.397 1.00 47.97 78 LEU A C 1
ATOM 628 O O . LEU A 1 78 ? -24.715 31.980 0.589 1.00 47.97 78 LEU A O 1
ATOM 632 N N . HIS A 1 79 ? -25.094 33.726 1.926 1.00 51.25 79 HIS A N 1
ATOM 633 C CA . HIS A 1 79 ? -23.862 34.434 1.531 1.00 51.25 79 HIS A CA 1
ATOM 634 C C . HIS A 1 79 ? -22.586 33.589 1.719 1.00 51.25 79 HIS A C 1
ATOM 636 O O . HIS A 1 79 ? -21.696 33.594 0.865 1.00 51.25 79 HIS A O 1
ATOM 642 N N . ARG A 1 80 ? -22.501 32.823 2.818 1.00 52.22 80 ARG A N 1
ATOM 643 C CA . ARG A 1 80 ? -21.370 31.911 3.085 1.00 52.22 80 ARG A CA 1
ATOM 644 C C . ARG A 1 80 ? -21.231 30.797 2.052 1.00 52.22 80 ARG A C 1
ATOM 646 O O . ARG A 1 80 ? -20.133 30.273 1.900 1.00 52.22 80 ARG A O 1
ATOM 653 N N . VAL A 1 81 ? -22.324 30.424 1.394 1.00 48.41 81 VAL A N 1
ATOM 654 C CA . VAL A 1 81 ? -22.355 29.342 0.406 1.00 48.41 81 VAL A CA 1
ATOM 655 C C . VAL A 1 81 ? -21.934 29.843 -0.977 1.00 48.41 81 VAL A C 1
ATOM 657 O O . VAL A 1 81 ? -21.269 29.104 -1.696 1.00 48.41 81 VAL A O 1
ATOM 660 N N . PHE A 1 82 ? -22.276 31.083 -1.343 1.00 51.16 82 PHE A N 1
ATOM 661 C CA . PHE A 1 82 ? -22.090 31.567 -2.716 1.00 51.16 82 PHE A CA 1
ATOM 662 C C . PHE A 1 82 ? -20.791 32.354 -2.958 1.00 51.16 82 PHE A C 1
ATOM 664 O O . PHE A 1 82 ? -20.156 32.119 -3.979 1.00 51.16 82 PHE A O 1
ATOM 671 N N . GLY A 1 83 ? -20.341 33.211 -2.031 1.00 47.19 83 GLY A N 1
ATOM 672 C CA . GLY A 1 83 ? -19.082 33.971 -2.148 1.00 47.19 83 GLY A CA 1
ATOM 673 C C . GLY A 1 83 ? -18.955 34.924 -3.362 1.00 47.19 83 GLY A C 1
ATOM 674 O O . GLY A 1 83 ? -19.593 34.779 -4.400 1.00 47.19 83 GLY A O 1
ATOM 675 N N . GLY A 1 84 ? -18.089 35.940 -3.254 1.00 58.53 84 GLY A N 1
ATOM 676 C CA . GLY A 1 84 ? -17.741 36.834 -4.375 1.00 58.53 84 GLY A CA 1
ATOM 677 C C . GLY A 1 84 ? -18.863 37.769 -4.870 1.00 58.53 84 GLY A C 1
ATOM 678 O O . GLY A 1 84 ? -19.890 37.947 -4.220 1.00 58.53 84 GLY A O 1
ATOM 679 N N . ARG A 1 85 ? -18.656 38.408 -6.038 1.00 48.94 85 ARG A N 1
ATOM 680 C CA . ARG A 1 85 ? -19.585 39.407 -6.625 1.00 48.94 85 ARG A CA 1
ATOM 681 C C . ARG A 1 85 ? -20.957 38.832 -7.001 1.00 48.94 85 ARG A C 1
ATOM 683 O O . ARG A 1 85 ? -21.941 39.564 -6.978 1.00 48.94 85 ARG A O 1
ATOM 690 N N . GLU A 1 86 ? -21.025 37.544 -7.329 1.00 50.47 86 GLU A N 1
ATOM 691 C CA . GLU A 1 86 ? -22.276 36.854 -7.670 1.00 50.47 86 GLU A CA 1
ATOM 692 C C . GLU A 1 86 ? -23.160 36.661 -6.430 1.00 50.47 86 GLU A C 1
ATOM 694 O O . GLU A 1 86 ? -24.361 36.916 -6.491 1.00 50.47 86 GLU A O 1
ATOM 699 N N . GLY A 1 87 ? -22.560 36.349 -5.273 1.00 56.47 87 GLY A N 1
ATOM 700 C CA . GLY A 1 87 ? -23.273 36.290 -3.995 1.00 56.47 87 GLY A CA 1
ATOM 701 C C . GLY A 1 87 ? -23.899 37.628 -3.590 1.00 56.47 87 GLY A C 1
ATOM 702 O O . GLY A 1 87 ? -24.982 37.636 -3.019 1.00 56.47 87 GLY A O 1
ATOM 703 N N . VAL A 1 88 ? -23.272 38.756 -3.941 1.00 52.78 88 VAL A N 1
ATOM 704 C CA . VAL A 1 88 ? -23.772 40.112 -3.636 1.00 52.78 88 VAL A CA 1
ATOM 705 C C . VAL A 1 88 ? -24.986 40.481 -4.490 1.00 52.78 88 VAL A C 1
ATOM 707 O O . VAL A 1 88 ? -25.916 41.103 -3.987 1.00 52.78 88 VAL A O 1
ATOM 710 N N . ALA A 1 89 ? -25.013 40.078 -5.763 1.00 53.62 89 ALA A N 1
ATOM 711 C CA . ALA A 1 89 ? -26.166 40.312 -6.634 1.00 53.62 89 ALA A CA 1
ATOM 712 C C . ALA A 1 89 ? -27.390 39.490 -6.196 1.00 53.62 89 ALA A C 1
ATOM 714 O O . ALA A 1 89 ? -28.503 40.010 -6.193 1.00 53.62 89 ALA A O 1
ATOM 715 N N . VAL A 1 90 ? -27.169 38.241 -5.773 1.00 52.56 90 VAL A N 1
ATOM 716 C CA . VAL A 1 90 ? -28.217 37.372 -5.214 1.00 52.56 90 VAL A CA 1
ATOM 717 C C . VAL A 1 90 ? -28.710 37.905 -3.867 1.00 52.56 90 VAL A C 1
ATOM 719 O O . VAL A 1 90 ? -29.914 37.931 -3.631 1.00 52.56 90 VAL A O 1
ATOM 722 N N . LEU A 1 91 ? -27.805 38.394 -3.007 1.00 56.34 91 LEU A N 1
ATOM 723 C CA . LEU A 1 91 ? -28.185 39.014 -1.735 1.00 56.34 91 LEU A CA 1
ATOM 724 C C . LEU A 1 91 ? -29.021 40.281 -1.931 1.00 56.34 91 LEU A C 1
ATOM 726 O O . LEU A 1 91 ? -29.981 40.484 -1.201 1.00 56.34 91 LEU A O 1
ATOM 730 N N . ALA A 1 92 ? -28.649 41.126 -2.897 1.00 55.75 92 ALA A N 1
ATOM 731 C CA . ALA A 1 92 ? -29.366 42.362 -3.188 1.00 55.75 92 ALA A CA 1
ATOM 732 C C . ALA A 1 92 ? -30.795 42.088 -3.683 1.00 55.75 92 ALA A C 1
ATOM 734 O O . ALA A 1 92 ? -31.718 42.723 -3.193 1.00 55.75 92 ALA A O 1
ATOM 735 N N . GLY A 1 93 ? -30.983 41.100 -4.568 1.00 58.72 93 GLY A N 1
ATOM 736 C CA . GLY A 1 93 ? -32.321 40.702 -5.026 1.00 58.72 93 GLY A CA 1
ATOM 737 C C . GLY A 1 93 ? -33.181 40.094 -3.912 1.00 58.72 93 GLY A C 1
ATOM 738 O O . GLY A 1 93 ? -34.337 40.461 -3.758 1.00 58.72 93 GLY A O 1
ATOM 739 N N . LEU A 1 94 ? -32.598 39.234 -3.066 1.00 53.03 94 LEU A N 1
ATOM 740 C CA . LEU A 1 94 ? -33.302 38.667 -1.906 1.00 53.03 94 LEU A CA 1
ATOM 741 C C . LEU A 1 94 ? -33.709 39.735 -0.882 1.00 53.03 94 LEU A C 1
ATOM 743 O O . LEU A 1 94 ? -34.760 39.615 -0.263 1.00 53.03 94 LEU A O 1
ATOM 747 N N . LEU A 1 95 ? -32.882 40.763 -0.682 1.00 55.78 95 LEU A N 1
ATOM 748 C CA . LEU A 1 95 ? -33.200 41.869 0.223 1.00 55.78 95 LEU A CA 1
ATOM 749 C C . LEU A 1 95 ? -34.253 42.816 -0.372 1.00 55.78 95 LEU A C 1
ATOM 751 O O . LEU A 1 95 ? -35.113 43.274 0.372 1.00 55.78 95 LEU A O 1
ATOM 755 N N . GLU A 1 96 ? -34.246 43.057 -1.688 1.00 55.56 96 GLU A N 1
ATOM 756 C CA . GLU A 1 96 ? -35.325 43.785 -2.381 1.00 55.56 96 GLU A CA 1
ATOM 757 C C . GLU A 1 96 ? -36.676 43.062 -2.241 1.00 55.56 96 GLU A C 1
ATOM 759 O O . GLU A 1 96 ? -37.680 43.708 -1.937 1.00 55.56 96 GLU A O 1
ATOM 764 N N . ASP A 1 97 ? -36.696 41.731 -2.372 1.00 50.84 97 ASP A N 1
ATOM 765 C CA . ASP A 1 97 ? -37.917 40.924 -2.234 1.00 50.84 97 ASP A CA 1
ATOM 766 C C . ASP A 1 97 ? -38.438 40.878 -0.783 1.00 50.84 97 ASP A C 1
ATOM 768 O O . ASP A 1 97 ? -39.643 41.019 -0.548 1.00 50.84 97 ASP A O 1
ATOM 772 N N . VAL A 1 98 ? -37.541 40.721 0.202 1.00 52.34 98 VAL A N 1
ATOM 773 C CA . VAL A 1 98 ? -37.889 40.682 1.639 1.00 52.34 98 VAL A CA 1
ATOM 774 C C . VAL A 1 98 ? -38.373 42.043 2.145 1.00 52.34 98 VAL A C 1
ATOM 776 O O . VAL A 1 98 ? -39.263 42.094 2.989 1.00 52.34 98 VAL A O 1
ATOM 779 N N . CYS A 1 99 ? -37.833 43.141 1.615 1.00 51.44 99 CYS A N 1
ATOM 780 C CA . CYS A 1 99 ? -38.261 44.500 1.955 1.00 51.44 99 CYS A CA 1
ATOM 781 C C . CYS A 1 99 ? -39.367 45.037 1.026 1.00 51.44 99 CYS A C 1
ATOM 783 O O . CYS A 1 99 ? -39.668 46.226 1.066 1.00 51.44 99 CYS A O 1
ATOM 785 N N . HIS A 1 100 ? -39.960 44.186 0.177 1.00 53.03 100 HIS A N 1
ATOM 786 C CA . HIS A 1 100 ? -41.042 44.529 -0.760 1.00 53.03 100 HIS A CA 1
ATOM 787 C C . HIS A 1 100 ? -40.766 45.760 -1.647 1.00 53.03 100 HIS A C 1
ATOM 789 O O . HIS A 1 100 ? -41.690 46.455 -2.069 1.00 53.03 100 HIS A O 1
ATOM 795 N N . GLY A 1 101 ? -39.496 46.030 -1.953 1.00 49.91 101 GLY A N 1
ATOM 796 C CA . GLY A 1 101 ? -39.084 47.182 -2.755 1.00 49.91 101 GLY A CA 1
ATOM 797 C C . GLY A 1 101 ? -39.155 48.547 -2.054 1.00 49.91 101 GLY A C 1
ATOM 798 O O . GLY A 1 101 ? -38.963 49.556 -2.734 1.00 49.91 101 GLY A O 1
ATOM 799 N N . ASP A 1 102 ? -39.389 48.614 -0.737 1.00 50.12 102 ASP A N 1
ATOM 800 C CA . ASP A 1 102 ? -39.354 49.873 0.021 1.00 50.12 102 ASP A CA 1
ATOM 801 C C . ASP A 1 102 ? -37.992 50.081 0.707 1.00 50.12 102 ASP A C 1
ATOM 803 O O . ASP A 1 102 ? -37.629 49.425 1.688 1.00 50.12 102 ASP A O 1
ATOM 807 N N . ALA A 1 103 ? -37.214 51.028 0.178 1.00 49.28 103 ALA A N 1
ATOM 808 C CA . ALA A 1 103 ? -35.914 51.408 0.724 1.00 49.28 103 ALA A CA 1
ATOM 809 C C . ALA A 1 103 ? -36.013 52.062 2.120 1.00 49.28 103 ALA A C 1
ATOM 811 O O . ALA A 1 103 ? -35.036 52.033 2.874 1.00 49.28 103 ALA A O 1
ATOM 812 N N . GLY A 1 104 ? -37.176 52.618 2.488 1.00 50.72 104 GLY A N 1
ATOM 813 C CA . GLY A 1 104 ? -37.414 53.232 3.796 1.00 50.72 104 GLY A CA 1
ATOM 814 C C . GLY A 1 104 ? -37.393 52.213 4.935 1.00 50.72 104 GLY A C 1
ATOM 815 O O . GLY A 1 104 ? -36.722 52.425 5.944 1.00 50.72 104 GLY A O 1
ATOM 816 N N . THR A 1 105 ? -38.016 51.051 4.733 1.00 54.88 105 THR A N 1
ATOM 817 C CA . THR A 1 105 ? -38.104 49.989 5.749 1.00 54.88 105 THR A CA 1
ATOM 818 C C . THR A 1 105 ? -36.732 49.408 6.100 1.00 54.88 105 THR A C 1
ATOM 820 O O . THR A 1 105 ? -36.469 49.062 7.250 1.00 54.88 105 THR A O 1
ATOM 823 N N . PHE A 1 106 ? -35.808 49.337 5.136 1.00 56.25 106 PHE A N 1
ATOM 824 C CA . PHE A 1 106 ? -34.441 48.879 5.401 1.00 56.25 106 PHE A CA 1
ATOM 825 C C . PHE A 1 106 ? -33.616 49.914 6.184 1.00 56.25 106 PHE A C 1
ATOM 827 O O . PHE A 1 106 ? -32.812 49.541 7.041 1.00 56.25 106 PHE A O 1
ATOM 834 N N . ALA A 1 107 ? -33.824 51.210 5.925 1.00 52.00 107 ALA A N 1
ATOM 835 C CA . ALA A 1 107 ? -33.170 52.283 6.671 1.00 52.00 107 ALA A CA 1
ATOM 836 C C . ALA A 1 107 ? -33.623 52.309 8.143 1.00 52.00 107 ALA A C 1
ATOM 838 O O . ALA A 1 107 ? -32.774 52.384 9.032 1.00 52.00 107 ALA A O 1
ATOM 839 N N . GLU A 1 108 ? -34.921 52.128 8.405 1.00 54.12 108 GLU A N 1
ATOM 840 C CA . GLU A 1 108 ? -35.468 51.995 9.765 1.00 54.12 108 GLU A CA 1
ATOM 841 C C . GLU A 1 108 ? -34.909 50.761 10.494 1.00 54.12 108 GLU A C 1
ATOM 843 O O . GLU A 1 108 ? -34.562 50.823 11.677 1.00 54.12 108 GLU A O 1
ATOM 848 N N . LEU A 1 109 ? -34.727 49.647 9.776 1.00 54.28 109 LEU A N 1
ATOM 849 C CA . LEU A 1 109 ? -34.160 48.409 10.321 1.00 54.28 109 LEU A CA 1
ATOM 850 C C . LEU A 1 109 ? -32.677 48.568 10.712 1.00 54.28 109 LEU A C 1
ATOM 852 O O . LEU A 1 109 ? -32.216 47.988 11.699 1.00 54.28 109 LEU A O 1
ATOM 856 N N . LEU A 1 110 ? -31.923 49.390 9.974 1.00 50.56 110 LEU A N 1
ATOM 857 C CA . LEU A 1 110 ? -30.544 49.748 10.315 1.00 50.56 110 LEU A CA 1
ATOM 858 C C . LEU A 1 110 ? -30.459 50.774 11.456 1.00 50.56 110 LEU A C 1
ATOM 860 O O . LEU A 1 110 ? -29.546 50.671 12.282 1.00 50.56 110 LEU A O 1
ATOM 864 N N . GLU A 1 111 ? -31.397 51.722 11.546 1.00 50.75 111 GLU A N 1
ATOM 865 C CA . GLU A 1 111 ? -31.488 52.667 12.668 1.00 50.75 111 GLU A CA 1
ATOM 866 C C . GLU A 1 111 ? -31.842 51.964 13.984 1.00 50.75 111 GLU A C 1
ATOM 868 O O . GLU A 1 111 ? -31.185 52.211 15.000 1.00 50.75 111 G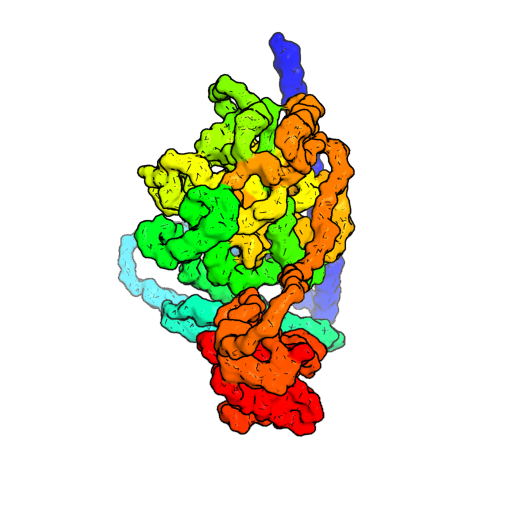LU A O 1
ATOM 873 N N . GLY A 1 112 ? -32.779 51.009 13.963 1.00 51.47 112 GLY A N 1
ATOM 874 C CA . GLY A 1 112 ? -33.172 50.221 15.138 1.00 51.47 112 GLY A CA 1
ATOM 875 C C . GLY A 1 112 ? -32.044 49.361 15.730 1.00 51.47 112 GLY A C 1
ATOM 876 O O . GLY A 1 112 ? -32.031 49.074 16.928 1.00 51.47 112 GLY A O 1
ATOM 877 N N . LEU A 1 113 ? -31.044 48.989 14.924 1.00 46.16 113 LEU A N 1
ATOM 878 C CA . LEU A 1 113 ? -29.861 48.245 15.380 1.00 46.16 113 LEU A CA 1
ATOM 879 C C . LEU A 1 113 ? -28.779 49.137 16.015 1.00 46.16 113 LEU A C 1
ATOM 881 O O . LEU A 1 113 ? -27.860 48.611 16.657 1.00 46.16 113 LEU A O 1
ATOM 885 N N . GLY A 1 114 ? -28.878 50.459 15.854 1.00 50.28 114 GLY A N 1
ATOM 886 C CA . GLY A 1 114 ? -27.829 51.422 16.172 1.00 50.28 114 GLY A CA 1
ATOM 887 C C . GLY A 1 114 ? -26.713 51.411 15.121 1.00 50.28 114 GLY A C 1
ATOM 888 O O . GLY A 1 114 ? -26.098 50.373 14.845 1.00 50.28 114 GLY A O 1
ATOM 889 N N . SER A 1 115 ? -26.408 52.588 14.562 1.00 54.38 115 SER A N 1
ATOM 890 C CA . SER A 1 115 ? -25.495 52.778 13.420 1.00 54.38 115 SER A CA 1
ATOM 891 C C . SER A 1 115 ? -24.137 52.082 13.586 1.00 54.38 115 SER A C 1
ATOM 893 O O . SER A 1 115 ? -23.645 51.432 12.665 1.00 54.38 115 SER A O 1
ATOM 895 N N . GLU A 1 116 ? -23.554 52.113 14.785 1.00 48.22 116 GLU A N 1
ATOM 896 C CA . GLU A 1 116 ? -22.251 51.498 15.058 1.00 48.22 116 GLU A CA 1
ATOM 897 C C . GLU A 1 116 ? -22.285 49.955 15.037 1.00 48.22 116 GLU A C 1
ATOM 899 O O . GLU A 1 116 ? -21.324 49.297 14.622 1.00 48.22 116 GLU A O 1
ATOM 904 N N . ARG A 1 117 ? -23.394 49.344 15.471 1.00 53.38 117 ARG A N 1
ATOM 905 C CA . ARG A 1 117 ? -23.534 47.882 15.555 1.00 53.38 117 ARG A CA 1
ATOM 906 C C . ARG A 1 117 ? -23.828 47.281 14.186 1.00 53.38 117 ARG A C 1
ATOM 908 O O . ARG A 1 117 ? -23.215 46.271 13.830 1.00 53.38 117 ARG A O 1
ATOM 915 N N . ALA A 1 118 ? -24.690 47.934 13.409 1.00 56.88 118 ALA A N 1
ATOM 916 C CA . ALA A 1 118 ? -24.957 47.578 12.020 1.00 56.88 118 ALA A CA 1
ATOM 917 C C . ALA A 1 118 ? -23.672 47.636 11.174 1.00 56.88 118 ALA A C 1
ATOM 919 O O . ALA A 1 118 ? -23.330 46.670 10.486 1.00 56.88 118 ALA A O 1
ATOM 920 N N . LEU A 1 119 ? -22.880 48.704 11.332 1.00 54.00 119 LEU A N 1
ATOM 921 C CA . LEU A 1 119 ? -21.603 48.871 10.635 1.00 54.00 119 LEU A CA 1
ATOM 922 C C . LEU A 1 119 ? -20.580 47.792 11.000 1.00 54.00 119 LEU A C 1
ATOM 924 O O . LEU A 1 119 ? -19.939 47.236 10.108 1.00 54.00 119 LEU A O 1
ATOM 928 N N . ARG A 1 120 ? -20.440 47.428 12.283 1.00 54.94 120 ARG A N 1
ATOM 929 C CA . ARG A 1 120 ? -19.538 46.333 12.695 1.00 54.94 120 ARG A CA 1
ATOM 930 C C . ARG A 1 120 ? -19.941 44.996 12.079 1.00 54.94 120 ARG A C 1
ATOM 932 O O . ARG A 1 120 ? -19.067 44.237 11.663 1.00 54.94 120 ARG A O 1
ATOM 939 N N . HIS A 1 121 ? -21.238 44.709 11.998 1.00 56.06 121 HIS A N 1
ATOM 940 C CA . HIS A 1 121 ? -21.720 43.479 11.377 1.00 56.06 121 HIS A CA 1
ATOM 941 C C . HIS A 1 121 ? -21.468 43.460 9.869 1.00 56.06 121 HIS A C 1
ATOM 943 O O . HIS A 1 121 ? -20.936 42.467 9.374 1.00 56.06 121 HIS A O 1
ATOM 949 N N . MET A 1 122 ? -21.739 44.556 9.154 1.00 59.78 122 MET A N 1
ATOM 950 C CA . MET A 1 122 ? -21.410 44.661 7.728 1.00 59.78 122 MET A CA 1
ATOM 951 C C . MET A 1 122 ? -19.904 44.507 7.483 1.00 59.78 122 MET A C 1
ATOM 953 O O . MET A 1 122 ? -19.495 43.745 6.611 1.00 59.78 122 MET A O 1
ATOM 957 N N . PHE A 1 123 ? -19.063 45.140 8.303 1.00 57.00 123 PHE A N 1
ATOM 958 C CA . PHE A 1 123 ? -17.607 45.044 8.174 1.00 57.00 123 PHE A CA 1
ATOM 959 C C . PHE A 1 123 ? -17.093 43.608 8.345 1.00 57.00 123 PHE A C 1
ATOM 961 O O . PHE A 1 123 ? -16.205 43.178 7.616 1.00 57.00 123 PHE A O 1
ATOM 968 N N . VAL A 1 124 ? -17.670 42.841 9.275 1.00 53.56 124 VAL A N 1
ATOM 969 C CA . VAL A 1 124 ? -17.329 41.423 9.477 1.00 53.56 124 VAL A CA 1
ATOM 970 C C . VAL A 1 124 ? -17.836 40.554 8.324 1.00 53.56 124 VAL A C 1
ATOM 972 O O . VAL A 1 124 ? -17.127 39.654 7.881 1.00 53.56 124 VAL A O 1
ATOM 975 N N . VAL A 1 125 ? -19.040 40.819 7.812 1.00 55.69 125 VAL A N 1
ATOM 976 C CA . VAL A 1 125 ? -19.652 40.042 6.719 1.00 55.69 125 VAL A CA 1
ATOM 977 C C . VAL A 1 125 ? -18.897 40.223 5.404 1.00 55.69 125 VAL A C 1
ATOM 979 O O . VAL A 1 125 ? -18.651 39.243 4.702 1.00 55.69 125 VAL A O 1
ATOM 982 N N . PHE A 1 126 ? -18.473 41.449 5.103 1.00 59.78 126 PHE A N 1
ATOM 983 C CA . PHE A 1 126 ? -17.707 41.773 3.897 1.00 59.78 126 PHE A CA 1
ATOM 984 C C . PHE A 1 126 ? -16.191 41.743 4.124 1.00 59.78 126 PHE A C 1
ATOM 986 O O . PHE A 1 126 ? -15.428 42.213 3.285 1.00 59.78 126 PHE A O 1
ATOM 993 N N . ASN A 1 127 ? -15.743 41.178 5.252 1.00 62.06 127 ASN A N 1
ATOM 994 C CA . ASN A 1 127 ? -14.333 40.983 5.595 1.00 62.06 127 ASN A CA 1
ATOM 995 C C . ASN A 1 127 ? -13.479 42.270 5.497 1.00 62.06 127 ASN A C 1
ATOM 997 O O . ASN A 1 127 ? -12.297 42.228 5.162 1.00 62.06 127 ASN A O 1
ATOM 1001 N N . GLY A 1 128 ? -14.098 43.418 5.774 1.00 61.00 128 GLY A N 1
ATOM 1002 C CA . GLY A 1 128 ? -13.489 44.743 5.708 1.00 61.00 128 GLY A CA 1
ATOM 1003 C C . GLY A 1 128 ? -13.389 45.375 4.319 1.00 61.00 128 GLY A C 1
ATOM 1004 O O . GLY A 1 128 ? -12.734 46.407 4.196 1.00 61.00 128 GLY A O 1
ATOM 1005 N N . ASP A 1 129 ? -14.029 44.813 3.287 1.00 63.88 129 ASP A N 1
ATOM 1006 C CA . ASP A 1 129 ? -14.062 45.424 1.954 1.00 63.88 129 ASP A CA 1
ATOM 1007 C C . ASP A 1 129 ? -15.023 46.624 1.917 1.00 63.88 129 ASP A C 1
ATOM 1009 O O . ASP A 1 129 ? -16.236 46.510 1.709 1.00 63.88 129 ASP A O 1
ATOM 1013 N N . THR A 1 130 ? -14.455 47.809 2.126 1.00 63.97 130 THR A N 1
ATOM 1014 C CA . THR A 1 130 ? -15.176 49.085 2.159 1.00 63.97 130 THR A CA 1
ATOM 1015 C C . THR A 1 130 ? -15.771 49.477 0.807 1.00 63.97 130 THR A C 1
ATOM 1017 O O . THR A 1 130 ? -16.741 50.235 0.772 1.00 63.97 130 THR A O 1
ATOM 1020 N N . THR A 1 131 ? -15.260 48.930 -0.301 1.00 63.56 131 THR A N 1
ATOM 1021 C CA . THR A 1 131 ? -15.769 49.212 -1.651 1.00 63.56 131 THR A CA 1
ATOM 1022 C C . THR A 1 131 ? -17.091 48.490 -1.879 1.00 63.56 131 THR A C 1
ATOM 1024 O O . THR A 1 131 ? -18.052 49.090 -2.356 1.00 63.56 131 THR A O 1
ATOM 1027 N N . LEU A 1 132 ? -17.170 47.219 -1.476 1.00 57.53 132 LEU A N 1
ATOM 1028 C CA . LEU A 1 132 ? -18.401 46.427 -1.549 1.00 57.53 132 LEU A CA 1
ATOM 1029 C C . LEU A 1 132 ? -19.497 46.972 -0.630 1.00 57.53 132 LEU A C 1
ATOM 1031 O O . LEU A 1 132 ? -20.649 47.068 -1.049 1.00 57.53 132 LEU A O 1
ATOM 1035 N N . ILE A 1 133 ? -19.130 47.388 0.584 1.00 66.38 133 ILE A N 1
ATOM 1036 C CA . ILE A 1 133 ? -20.054 48.027 1.532 1.00 66.38 133 ILE A CA 1
ATOM 1037 C C . ILE A 1 133 ? -20.606 49.333 0.942 1.00 66.38 133 ILE A C 1
ATOM 1039 O O . ILE A 1 133 ? -21.816 49.543 0.943 1.00 66.38 133 ILE A O 1
ATOM 1043 N N . SER A 1 134 ? -19.740 50.173 0.368 1.00 63.03 134 SER A N 1
ATOM 1044 C CA . SER A 1 134 ? -20.137 51.430 -0.279 1.00 63.03 134 SER A CA 1
ATOM 1045 C C . SER A 1 134 ? -21.049 51.204 -1.492 1.00 63.03 134 SER A C 1
ATOM 1047 O O . SER A 1 134 ? -22.060 51.888 -1.645 1.00 63.03 134 SER A O 1
ATOM 1049 N N . MET A 1 135 ? -20.758 50.200 -2.327 1.00 63.38 135 MET A N 1
ATOM 1050 C CA . MET A 1 135 ? -21.612 49.842 -3.466 1.00 63.38 135 MET A CA 1
ATOM 1051 C C . MET A 1 135 ? -22.995 49.353 -3.025 1.00 63.38 135 MET A C 1
ATOM 1053 O O . MET A 1 135 ? -23.988 49.708 -3.657 1.00 63.38 135 MET A O 1
ATOM 1057 N N . LEU A 1 136 ? -23.063 48.556 -1.954 1.00 63.62 136 LEU A N 1
ATOM 1058 C CA . LEU A 1 136 ? -24.320 48.057 -1.401 1.00 63.62 136 LEU A CA 1
ATOM 1059 C C . LEU A 1 136 ? -25.178 49.213 -0.866 1.00 63.62 136 LEU A C 1
ATOM 1061 O O . LEU A 1 136 ? -26.334 49.337 -1.250 1.00 63.62 136 LEU A O 1
ATOM 1065 N N . LEU A 1 137 ? -24.590 50.1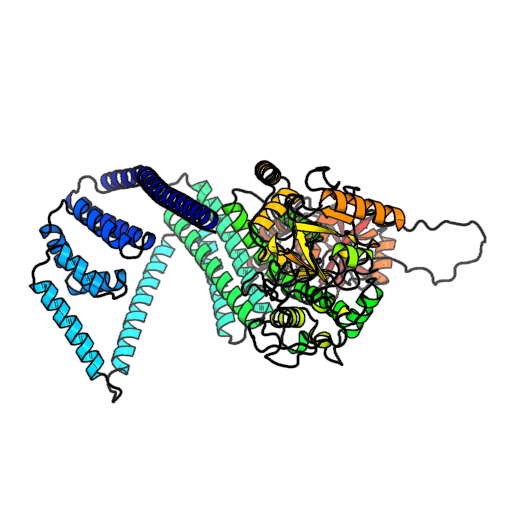01 -0.058 1.00 67.56 137 LEU A N 1
ATOM 1066 C CA . LEU A 1 137 ? -25.279 51.273 0.498 1.00 67.56 137 LEU A CA 1
ATOM 1067 C C . LEU A 1 137 ? -25.747 52.242 -0.600 1.00 67.56 137 LEU A C 1
ATOM 1069 O O . LEU A 1 137 ? -26.871 52.732 -0.560 1.00 67.56 137 LEU A O 1
ATOM 1073 N N . THR A 1 138 ? -24.925 52.452 -1.634 1.00 63.56 138 THR A N 1
ATOM 1074 C CA . THR A 1 138 ? -25.286 53.287 -2.794 1.00 63.56 138 THR A CA 1
ATOM 1075 C C . THR A 1 138 ? -26.465 52.702 -3.571 1.00 63.56 138 THR A C 1
ATOM 1077 O O . THR A 1 138 ? -27.363 53.432 -3.981 1.00 63.56 138 THR A O 1
ATOM 1080 N N . ARG A 1 139 ? -26.479 51.380 -3.778 1.00 59.34 139 ARG A N 1
ATOM 1081 C CA . ARG A 1 139 ? -27.545 50.696 -4.521 1.00 59.34 139 ARG A CA 1
ATOM 1082 C C . ARG A 1 139 ? -28.870 50.666 -3.754 1.00 59.34 139 ARG A C 1
ATOM 1084 O O . ARG A 1 139 ? -29.915 50.642 -4.387 1.00 59.34 139 ARG A O 1
ATOM 1091 N N . LEU A 1 140 ? -28.814 50.713 -2.424 1.00 57.44 140 LEU A N 1
ATOM 1092 C CA . LEU A 1 140 ? -29.974 50.710 -1.528 1.00 57.44 140 LEU A CA 1
ATOM 1093 C C . LEU A 1 140 ? -30.525 52.117 -1.221 1.00 57.44 140 LEU A C 1
ATOM 1095 O O . LEU A 1 140 ? -31.444 52.250 -0.423 1.00 57.44 140 LEU A O 1
ATOM 1099 N N . GLY A 1 141 ? -29.984 53.175 -1.839 1.00 54.88 141 GLY A N 1
ATOM 1100 C CA . GLY A 1 141 ? -30.561 54.524 -1.773 1.00 54.88 141 GLY A CA 1
ATOM 1101 C C . GLY A 1 141 ? -30.447 55.237 -0.419 1.00 54.88 141 GLY A C 1
ATOM 1102 O O . GLY A 1 141 ? -31.117 56.247 -0.214 1.00 54.88 141 GLY A O 1
ATOM 1103 N N . THR A 1 142 ? -29.604 54.765 0.506 1.00 57.25 142 THR A N 1
ATOM 1104 C CA . THR A 1 142 ? -29.460 55.391 1.831 1.00 57.25 142 THR A CA 1
ATOM 1105 C C . THR A 1 142 ? -28.873 56.804 1.708 1.00 57.25 142 THR A C 1
ATOM 1107 O O . THR A 1 142 ? -27.773 56.983 1.180 1.00 57.25 142 THR A O 1
ATOM 1110 N N . THR A 1 143 ? -29.608 57.816 2.182 1.00 51.66 143 THR A N 1
ATOM 1111 C CA . THR A 1 143 ? -29.278 59.245 2.030 1.00 51.66 143 THR A CA 1
ATOM 1112 C C . THR A 1 143 ? -27.963 59.657 2.711 1.00 51.66 143 THR A C 1
ATOM 1114 O O . THR A 1 143 ? -27.516 59.040 3.678 1.00 51.66 143 THR A O 1
ATOM 1117 N N . GLY A 1 144 ? -27.358 60.743 2.209 1.00 54.22 144 GLY A N 1
ATOM 1118 C CA . GLY A 1 144 ? -25.966 61.166 2.441 1.00 54.22 144 GLY A CA 1
ATOM 1119 C C . GLY A 1 144 ? -25.447 61.180 3.886 1.00 54.22 144 GLY A C 1
ATOM 1120 O O . GLY A 1 144 ? -24.289 60.840 4.090 1.00 54.22 144 GLY A O 1
ATOM 1121 N N . ALA A 1 145 ? -26.280 61.445 4.897 1.00 53.16 145 ALA A N 1
ATOM 1122 C CA . ALA A 1 145 ? -25.833 61.573 6.291 1.00 53.16 145 ALA A CA 1
ATOM 1123 C C . ALA A 1 145 ? -25.155 60.307 6.861 1.00 53.16 145 ALA A C 1
ATOM 1125 O O . ALA A 1 145 ? -24.151 60.405 7.569 1.00 53.16 145 ALA A O 1
ATOM 1126 N N . PHE A 1 146 ? -25.650 59.109 6.525 1.00 51.50 146 PHE A N 1
ATOM 1127 C CA . PHE A 1 146 ? -25.047 57.852 6.991 1.00 51.50 146 PHE A CA 1
ATOM 1128 C C . PHE A 1 146 ? -23.735 57.545 6.255 1.00 51.50 146 PHE A C 1
ATOM 1130 O O . PHE A 1 146 ? -22.751 57.109 6.853 1.00 51.50 146 PHE A O 1
ATOM 1137 N N . THR A 1 147 ? -23.704 57.833 4.952 1.00 54.69 147 THR A N 1
ATOM 1138 C CA . THR A 1 147 ? -22.528 57.634 4.095 1.00 54.69 147 THR A CA 1
ATOM 1139 C C . THR A 1 147 ? -21.396 58.593 4.471 1.00 54.69 147 THR A C 1
ATOM 1141 O O . THR A 1 147 ? -20.232 58.192 4.493 1.00 54.69 147 THR A O 1
ATOM 1144 N N . ASP A 1 148 ? -21.730 59.832 4.826 1.00 58.44 148 ASP A N 1
ATOM 1145 C CA . ASP A 1 148 ? -20.771 60.850 5.253 1.00 58.44 148 ASP A CA 1
ATOM 1146 C C . ASP A 1 148 ? -20.232 60.553 6.657 1.00 58.44 148 ASP A C 1
ATOM 1148 O O . ASP A 1 148 ? -19.020 60.609 6.864 1.00 58.44 148 ASP A O 1
ATOM 1152 N N . SER A 1 149 ? -21.084 60.103 7.587 1.00 58.91 149 SER A N 1
ATOM 1153 C CA . SER A 1 149 ? -20.641 59.616 8.902 1.00 58.91 149 SER A CA 1
ATOM 1154 C C . SER A 1 149 ? -19.702 58.406 8.781 1.00 58.91 149 SER A C 1
ATOM 1156 O O . SER A 1 149 ? -18.676 58.336 9.458 1.00 58.91 149 SER A O 1
ATOM 1158 N N . PHE A 1 150 ? -19.992 57.476 7.863 1.00 57.78 150 PHE A N 1
ATOM 1159 C CA . PHE A 1 150 ? -19.130 56.325 7.596 1.00 57.78 150 PHE A CA 1
ATOM 1160 C C . PHE A 1 150 ? -17.778 56.730 6.994 1.00 57.78 150 PHE A C 1
ATOM 1162 O O . PHE A 1 150 ? -16.738 56.261 7.460 1.00 57.78 150 PHE A O 1
ATOM 1169 N N . LYS A 1 151 ? -17.767 57.626 5.997 1.00 60.91 151 LYS A N 1
ATOM 1170 C CA . LYS A 1 151 ? -16.523 58.162 5.421 1.00 60.91 151 LYS A CA 1
ATOM 1171 C C . LYS A 1 151 ? -15.680 58.862 6.482 1.00 60.91 151 LYS A C 1
ATOM 1173 O O . LYS A 1 151 ? -14.493 58.570 6.583 1.00 60.91 151 LYS A O 1
ATOM 1178 N N . GLN A 1 152 ? -16.305 59.685 7.322 1.00 66.94 152 GLN A N 1
ATOM 1179 C CA . GLN A 1 152 ? -15.630 60.391 8.405 1.00 66.94 152 GLN A CA 1
ATOM 1180 C C . GLN A 1 152 ? -15.017 59.416 9.425 1.00 66.94 152 GLN A C 1
ATOM 1182 O O . GLN A 1 152 ? -13.852 59.563 9.780 1.00 66.94 152 GLN A O 1
ATOM 1187 N N . GLN A 1 153 ? -15.732 58.358 9.827 1.00 65.44 153 GLN A N 1
ATOM 1188 C CA . GLN A 1 153 ? -15.199 57.342 10.749 1.00 65.44 153 GLN A CA 1
ATOM 1189 C C . GLN A 1 153 ? -14.066 56.495 10.143 1.00 65.44 153 GLN A C 1
ATOM 1191 O O . GLN A 1 153 ? -13.156 56.067 10.860 1.00 65.44 153 GLN A O 1
ATOM 1196 N N . VAL A 1 154 ? -14.104 56.226 8.834 1.00 59.81 154 VAL A N 1
ATOM 1197 C CA . VAL A 1 154 ? -13.025 55.519 8.125 1.00 59.81 154 VAL A CA 1
ATOM 1198 C C . VAL A 1 154 ? -11.791 56.412 7.995 1.00 59.81 154 VAL A C 1
ATOM 1200 O O . VAL A 1 154 ? -10.687 55.951 8.287 1.00 59.81 154 VAL A O 1
ATOM 1203 N N . GLU A 1 155 ? -11.965 57.685 7.639 1.00 64.81 155 GLU A N 1
ATOM 1204 C CA . GLU A 1 155 ? -10.882 58.673 7.577 1.00 64.81 155 GLU A CA 1
ATOM 1205 C C . GLU A 1 155 ? -10.259 58.929 8.950 1.00 64.81 155 GLU A C 1
ATOM 1207 O O . GLU A 1 155 ? -9.039 59.007 9.066 1.00 64.81 155 GLU A O 1
ATOM 1212 N N . GLU A 1 156 ? -11.063 58.976 10.010 1.00 64.31 156 GLU A N 1
ATOM 1213 C CA . GLU A 1 156 ? -10.589 59.150 11.382 1.00 64.31 156 GLU A CA 1
ATOM 1214 C C . GLU A 1 156 ? -9.821 57.913 11.877 1.00 64.31 156 GLU A C 1
ATOM 1216 O O . GLU A 1 156 ? -8.779 58.041 12.519 1.00 64.31 156 GLU A O 1
ATOM 1221 N N . ARG A 1 157 ? -10.236 56.697 11.490 1.00 57.72 157 ARG A N 1
ATOM 1222 C CA . ARG A 1 157 ? -9.469 55.466 11.757 1.00 57.72 157 ARG A CA 1
ATOM 1223 C C . ARG A 1 157 ? -8.177 55.375 10.951 1.00 57.72 157 ARG A C 1
ATOM 1225 O O . ARG A 1 157 ? -7.164 54.931 11.489 1.00 57.72 157 ARG A O 1
ATOM 1232 N N . GLU A 1 158 ? -8.189 55.783 9.686 1.00 55.78 158 GLU A N 1
ATOM 1233 C CA . GLU A 1 158 ? -6.986 55.885 8.854 1.00 55.78 158 GLU A CA 1
ATOM 1234 C C . GLU A 1 158 ? -6.019 56.941 9.402 1.00 55.78 158 GLU A C 1
ATOM 1236 O O . GLU A 1 158 ? -4.815 56.700 9.449 1.00 55.78 158 GLU A O 1
ATOM 1241 N N . LYS A 1 159 ? -6.540 58.074 9.882 1.00 59.59 159 LYS A N 1
ATOM 1242 C CA . LYS A 1 159 ? -5.778 59.138 10.541 1.00 59.59 159 LYS A CA 1
ATOM 1243 C C . LYS A 1 159 ? -5.140 58.641 11.835 1.00 59.59 159 LYS A C 1
ATOM 1245 O O . LYS A 1 159 ? -3.929 58.758 11.974 1.00 59.59 159 LYS A O 1
ATOM 1250 N N . VAL A 1 160 ? -5.895 57.964 12.703 1.00 59.19 160 VAL A N 1
ATOM 1251 C CA . VAL A 1 160 ? -5.360 57.312 13.914 1.00 59.19 160 VAL A CA 1
ATOM 1252 C C . VAL A 1 160 ? -4.279 56.285 13.561 1.00 59.19 160 VAL A C 1
ATOM 1254 O O . VAL A 1 160 ? -3.273 56.182 14.255 1.00 59.19 160 VAL A O 1
ATOM 1257 N N . ARG A 1 161 ? -4.437 55.549 12.457 1.00 55.00 161 ARG A N 1
ATOM 1258 C CA . ARG A 1 161 ? -3.445 54.572 11.990 1.00 55.00 161 ARG A CA 1
ATOM 1259 C C . ARG A 1 161 ? -2.179 55.229 11.420 1.00 55.00 161 ARG A C 1
ATOM 1261 O O . ARG A 1 161 ? -1.105 54.650 11.544 1.00 55.00 161 ARG A O 1
ATOM 1268 N N . ARG A 1 162 ? -2.291 56.421 10.822 1.00 55.31 162 ARG A N 1
ATOM 1269 C CA . ARG A 1 162 ? -1.156 57.238 10.345 1.00 55.31 162 ARG A CA 1
ATOM 1270 C C . ARG A 1 162 ? -0.447 57.975 11.483 1.00 55.31 162 ARG A C 1
ATOM 1272 O O . ARG A 1 162 ? 0.767 58.124 11.434 1.00 55.31 162 ARG A O 1
ATOM 1279 N N . GLU A 1 163 ? -1.182 58.394 12.510 1.00 53.66 163 GLU A N 1
ATOM 1280 C CA . GLU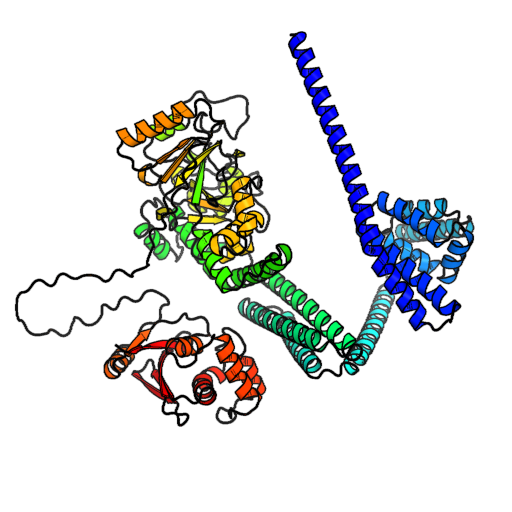 A 1 163 ? -0.647 59.059 13.706 1.00 53.66 163 GLU A CA 1
ATOM 1281 C C . GLU A 1 163 ? 0.047 58.075 14.669 1.00 53.66 163 GLU A C 1
ATOM 1283 O O . GLU A 1 163 ? 0.892 58.483 15.458 1.00 53.66 163 GLU A O 1
ATOM 1288 N N . GLN A 1 164 ? -0.236 56.771 14.569 1.00 48.53 164 GLN A N 1
ATOM 1289 C CA . GLN A 1 164 ? 0.371 55.693 15.370 1.00 48.53 164 GLN A CA 1
ATOM 1290 C C . GLN A 1 164 ? 1.722 55.175 14.836 1.00 48.53 164 GLN A C 1
ATOM 1292 O O . GLN A 1 164 ? 2.075 54.014 15.058 1.00 48.53 164 GLN A O 1
ATOM 1297 N N . GLY A 1 165 ? 2.503 56.025 14.160 1.00 44.41 165 GLY A N 1
ATOM 1298 C CA . GLY A 1 165 ? 3.915 55.736 13.896 1.00 44.41 165 GLY A CA 1
ATOM 1299 C C . GLY A 1 165 ? 4.650 55.413 15.203 1.00 44.41 165 GLY A C 1
ATOM 1300 O O . GLY A 1 165 ? 4.483 56.116 16.195 1.00 44.41 165 GLY A O 1
ATOM 1301 N N . GLU A 1 166 ? 5.406 54.314 15.209 1.00 53.16 166 GLU A N 1
ATOM 1302 C CA . GLU A 1 166 ? 6.144 53.761 16.351 1.00 53.16 166 GLU A CA 1
ATOM 1303 C C . GLU A 1 166 ? 6.774 54.840 17.257 1.00 53.16 166 GLU A C 1
ATOM 1305 O O . GLU A 1 166 ? 7.741 55.499 16.881 1.00 53.16 166 GLU A O 1
ATOM 1310 N N . GLY A 1 167 ? 6.246 55.002 18.477 1.00 42.78 167 GLY A N 1
ATOM 1311 C CA . GLY A 1 167 ? 6.842 55.887 19.479 1.00 42.78 167 GLY A CA 1
ATOM 1312 C C . GLY A 1 167 ? 5.933 56.241 20.661 1.00 42.78 167 GLY A C 1
ATOM 1313 O O . GLY A 1 167 ? 5.055 57.083 20.548 1.00 42.78 167 GLY A O 1
ATOM 1314 N N . ASN A 1 168 ? 6.250 55.662 21.823 1.00 37.31 168 ASN A N 1
ATOM 1315 C CA . ASN A 1 168 ? 5.841 56.020 23.193 1.00 37.31 168 ASN A CA 1
ATOM 1316 C C . ASN A 1 168 ? 4.445 55.636 23.743 1.00 37.31 168 ASN A C 1
ATOM 1318 O O . ASN A 1 168 ? 3.402 56.226 23.479 1.00 37.31 168 ASN A O 1
ATOM 1322 N N . LEU A 1 169 ? 4.523 54.657 24.656 1.00 48.72 169 LEU A N 1
ATOM 1323 C CA . LEU A 1 169 ? 3.550 54.178 25.641 1.00 48.72 169 LEU A CA 1
ATOM 1324 C C . LEU A 1 169 ? 3.370 55.189 26.786 1.00 48.72 169 LEU A C 1
ATOM 1326 O O . LEU A 1 169 ? 4.365 55.708 27.289 1.00 48.72 169 LEU A O 1
ATOM 1330 N N . PRO A 1 170 ? 2.126 55.391 27.272 1.00 41.88 170 PRO A N 1
ATOM 1331 C CA . PRO A 1 170 ? 1.825 54.873 28.614 1.00 41.88 170 PRO A CA 1
ATOM 1332 C C . PRO A 1 170 ? 0.387 54.344 28.838 1.00 41.88 170 PRO A C 1
ATOM 1334 O O . PRO A 1 170 ? -0.041 54.253 29.981 1.00 41.88 170 PRO A O 1
ATOM 1337 N N . ASN A 1 171 ? -0.381 53.955 27.806 1.00 50.53 171 ASN A N 1
ATOM 1338 C CA . ASN A 1 171 ? -1.793 53.540 28.007 1.00 50.53 171 ASN A CA 1
ATOM 1339 C C . ASN A 1 171 ? -2.222 52.185 27.404 1.00 50.53 171 ASN A C 1
ATOM 1341 O O . ASN A 1 171 ? -3.406 51.840 27.409 1.00 50.53 171 ASN A O 1
ATOM 1345 N N . VAL A 1 172 ? -1.278 51.374 26.914 1.00 45.09 172 VAL A N 1
ATOM 1346 C CA . VAL A 1 172 ? -1.585 50.035 26.368 1.00 45.09 172 VAL A CA 1
ATOM 1347 C C . VAL A 1 172 ? -1.869 49.021 27.480 1.00 45.09 172 VAL A C 1
ATOM 1349 O O . VAL A 1 172 ? -2.773 48.206 27.324 1.00 45.09 172 VAL A O 1
ATOM 1352 N N . ALA A 1 173 ? -1.185 49.110 28.625 1.00 43.62 173 ALA A N 1
ATOM 1353 C CA . ALA A 1 173 ? -1.384 48.185 29.743 1.00 43.62 173 ALA A CA 1
ATOM 1354 C C . ALA A 1 173 ? -2.830 48.220 30.270 1.00 43.62 173 ALA A C 1
ATOM 1356 O O . ALA A 1 173 ? -3.474 47.180 30.354 1.00 43.62 173 ALA A O 1
ATOM 1357 N N . VAL A 1 174 ? -3.388 49.417 30.481 1.00 52.69 174 VAL A N 1
ATOM 1358 C CA . VAL A 1 174 ? -4.764 49.598 30.980 1.00 52.69 174 VAL A CA 1
ATOM 1359 C C . VAL A 1 174 ? -5.807 49.098 29.973 1.00 52.69 174 VAL A C 1
ATOM 1361 O O . VAL A 1 174 ? -6.814 48.502 30.353 1.00 52.69 174 VAL A O 1
ATOM 1364 N N . ARG A 1 175 ? -5.575 49.285 28.664 1.00 47.66 175 ARG A N 1
ATOM 1365 C CA . ARG A 1 175 ? -6.488 48.782 27.620 1.00 47.66 175 ARG A CA 1
ATOM 1366 C C . ARG A 1 175 ? -6.412 47.265 27.456 1.00 47.66 175 ARG A C 1
ATOM 1368 O O . ARG A 1 175 ? -7.457 46.640 27.295 1.00 47.66 175 ARG A O 1
ATOM 1375 N N . VAL A 1 176 ? -5.219 46.674 27.527 1.00 53.31 176 VAL A N 1
ATOM 1376 C CA . VAL A 1 176 ? -5.035 45.213 27.504 1.00 53.31 176 VAL A CA 1
ATOM 1377 C C . VAL A 1 176 ? -5.658 44.579 28.744 1.00 53.31 176 VAL A C 1
ATOM 1379 O O . VAL A 1 176 ? -6.343 43.567 28.630 1.00 53.31 176 VAL A O 1
ATOM 1382 N N . GLU A 1 177 ? -5.504 45.201 29.909 1.00 55.47 177 GLU A N 1
ATOM 1383 C CA . GLU A 1 177 ? -6.079 44.720 31.162 1.00 55.47 177 GLU A CA 1
ATOM 1384 C C . GLU A 1 177 ? -7.607 44.836 31.179 1.00 55.47 177 GLU A C 1
ATOM 1386 O O . GLU A 1 177 ? -8.293 43.896 31.586 1.00 55.47 177 GLU A O 1
ATOM 1391 N N . ARG A 1 178 ? -8.170 45.915 30.622 1.00 58.28 178 ARG A N 1
ATOM 1392 C CA . ARG A 1 178 ? -9.619 46.051 30.433 1.00 58.28 178 ARG A CA 1
ATOM 1393 C C . ARG A 1 178 ? -10.173 45.022 29.445 1.00 58.28 178 ARG A C 1
ATOM 1395 O O . ARG A 1 178 ? -11.169 44.376 29.756 1.00 58.28 178 ARG A O 1
ATOM 1402 N N . PHE A 1 179 ? -9.518 44.806 28.302 1.00 58.22 179 PHE A N 1
ATOM 1403 C CA . PHE A 1 179 ? -9.923 43.767 27.346 1.00 58.22 179 PHE A CA 1
ATOM 1404 C C . PHE A 1 179 ? -9.809 42.359 27.939 1.00 58.22 179 PHE A C 1
ATOM 1406 O O . PHE A 1 179 ? -10.702 41.536 27.742 1.00 58.22 179 PHE A O 1
ATOM 1413 N N . ALA A 1 180 ? -8.746 42.080 28.695 1.00 55.25 180 ALA A N 1
ATOM 1414 C CA . ALA A 1 180 ? -8.578 40.815 29.399 1.00 55.25 180 ALA A CA 1
ATOM 1415 C C . ALA A 1 180 ? -9.660 40.624 30.472 1.00 55.25 180 ALA A C 1
ATOM 1417 O O . ALA A 1 180 ? -10.179 39.521 30.626 1.00 55.25 180 ALA A O 1
ATOM 1418 N N . THR A 1 181 ? -10.042 41.693 31.173 1.00 65.19 181 THR A N 1
ATOM 1419 C CA . THR A 1 181 ? -11.114 41.673 32.175 1.00 65.19 181 THR A CA 1
ATOM 1420 C C . THR A 1 181 ? -12.471 41.430 31.522 1.00 65.19 181 THR A C 1
ATOM 1422 O O . THR A 1 181 ? -13.154 40.486 31.901 1.00 65.19 181 THR A O 1
ATOM 1425 N N . GLU A 1 182 ? -12.831 42.173 30.472 1.00 65.31 182 GLU A N 1
ATOM 1426 C CA . GLU A 1 182 ? -14.085 41.970 29.733 1.00 65.31 182 GLU A CA 1
ATOM 1427 C C . GLU A 1 182 ? -14.167 40.568 29.101 1.00 65.31 182 GLU A C 1
ATOM 1429 O O . GLU A 1 182 ? -15.230 39.942 29.110 1.00 65.31 182 GLU A O 1
ATOM 1434 N N . ALA A 1 183 ? -13.049 40.034 28.596 1.00 60.97 183 ALA A N 1
ATOM 1435 C CA . ALA A 1 183 ? -12.976 38.664 28.095 1.00 60.97 183 ALA A CA 1
ATOM 1436 C C . ALA A 1 183 ? -13.175 37.628 29.214 1.00 60.97 183 ALA A C 1
ATOM 1438 O O . ALA A 1 183 ? -13.924 36.669 29.025 1.00 60.97 183 ALA A O 1
ATOM 1439 N N . ARG A 1 184 ? -12.570 37.833 30.394 1.00 66.19 184 ARG A N 1
ATOM 1440 C CA . ARG A 1 184 ? -12.767 36.974 31.576 1.00 66.19 184 ARG A CA 1
ATOM 1441 C C . ARG A 1 184 ? -14.211 37.017 32.070 1.00 66.19 184 ARG A C 1
ATOM 1443 O O . ARG A 1 184 ? -14.767 35.963 32.357 1.00 66.19 184 ARG A O 1
ATOM 1450 N N . THR A 1 185 ? -14.846 38.189 32.108 1.00 67.12 185 THR A N 1
ATOM 1451 C CA . THR A 1 185 ? -16.248 38.332 32.531 1.00 67.12 185 THR A CA 1
ATOM 1452 C C . THR A 1 185 ? -17.203 37.655 31.549 1.00 67.12 185 THR A C 1
ATOM 1454 O O . THR A 1 185 ? -18.101 36.929 31.970 1.00 67.12 185 THR A O 1
ATOM 1457 N N . LYS A 1 186 ? -16.993 37.820 30.235 1.00 63.25 186 LYS A N 1
ATOM 1458 C CA . LYS A 1 186 ? -17.796 37.128 29.210 1.00 63.25 186 LYS A CA 1
ATOM 1459 C C . LYS A 1 186 ? -17.599 35.613 29.250 1.00 63.25 186 LYS A C 1
ATOM 1461 O O . LYS A 1 186 ? -18.570 34.877 29.094 1.00 63.25 186 LYS A O 1
ATOM 1466 N N . LEU A 1 187 ? -16.373 35.148 29.498 1.00 58.38 187 LEU A N 1
ATOM 1467 C CA . LEU A 1 187 ? -16.080 33.728 29.680 1.00 58.38 187 LEU A CA 1
ATOM 1468 C C . LEU A 1 187 ? -16.761 33.171 30.938 1.00 58.38 187 LEU A C 1
ATOM 1470 O O . LEU A 1 187 ? -17.393 32.123 30.856 1.00 58.38 187 LEU A O 1
ATOM 1474 N N . ALA A 1 188 ? -16.700 33.888 32.063 1.00 62.78 188 ALA A N 1
ATOM 1475 C CA . ALA A 1 188 ? -17.354 33.494 33.309 1.00 62.78 188 ALA A CA 1
ATOM 1476 C C . ALA A 1 188 ? -18.885 33.441 33.163 1.00 62.78 188 ALA A C 1
ATOM 1478 O O . ALA A 1 188 ? -19.514 32.487 33.616 1.00 62.78 188 ALA A O 1
ATOM 1479 N N . LEU A 1 189 ? -19.489 34.412 32.467 1.00 63.56 189 LEU A N 1
ATOM 1480 C CA . LEU A 1 189 ? -20.926 34.416 32.180 1.00 63.56 189 LEU A CA 1
ATOM 1481 C C . LEU A 1 189 ? -21.328 33.248 31.268 1.00 63.56 189 LEU A C 1
ATOM 1483 O O . LEU A 1 189 ? -22.314 32.568 31.542 1.00 63.56 189 LEU A O 1
ATOM 1487 N N . ALA A 1 190 ? -20.546 32.967 30.222 1.00 60.38 190 ALA A N 1
ATOM 1488 C CA . ALA A 1 190 ? -20.779 31.819 29.348 1.00 60.38 190 ALA A CA 1
ATOM 1489 C C . ALA A 1 190 ? -20.624 30.482 30.098 1.00 60.38 190 ALA A C 1
ATOM 1491 O O . ALA A 1 190 ? -21.419 29.566 29.892 1.00 60.38 190 ALA A O 1
ATOM 1492 N N . GLN A 1 191 ? -19.644 30.377 31.003 1.00 59.69 191 GLN A N 1
ATOM 1493 C CA . GLN A 1 191 ? -19.454 29.213 31.873 1.00 59.69 191 GLN A CA 1
ATOM 1494 C C . GLN A 1 191 ? -20.623 29.034 32.851 1.00 59.69 191 GLN A C 1
ATOM 1496 O O . GLN A 1 191 ? -21.100 27.913 33.014 1.00 59.69 191 GLN A O 1
ATOM 1501 N N . ALA A 1 192 ? -21.138 30.118 33.439 1.00 64.44 192 ALA A N 1
ATOM 1502 C CA . ALA A 1 192 ? -22.307 30.081 34.318 1.00 64.44 192 ALA A CA 1
ATOM 1503 C C . ALA A 1 192 ? -23.585 29.666 33.565 1.00 64.44 192 ALA A C 1
ATOM 1505 O O . ALA A 1 192 ? -24.318 28.792 34.023 1.00 64.44 192 ALA A O 1
ATOM 1506 N N . GLN A 1 193 ? -23.815 30.214 32.367 1.00 65.06 193 GLN A N 1
ATOM 1507 C CA . GLN A 1 193 ? -24.945 29.832 31.510 1.00 65.06 193 GLN A CA 1
ATOM 1508 C C . GLN A 1 193 ? -24.846 28.374 31.034 1.00 65.06 193 GLN A C 1
ATOM 1510 O O . GLN A 1 193 ? -25.854 27.667 30.983 1.00 65.06 193 GLN A O 1
ATOM 1515 N N . ALA A 1 194 ? -23.641 27.893 30.717 1.00 58.81 194 ALA A N 1
ATOM 1516 C CA . ALA A 1 194 ? -23.407 26.490 30.385 1.00 58.81 194 ALA A CA 1
ATOM 1517 C C . ALA A 1 194 ? -23.640 25.569 31.594 1.00 58.81 194 ALA A C 1
ATOM 1519 O O . ALA A 1 194 ? -24.260 24.519 31.442 1.00 58.81 194 ALA A O 1
ATOM 1520 N N . ALA A 1 195 ? -23.207 25.969 32.794 1.00 62.53 195 ALA A N 1
ATOM 1521 C CA . ALA A 1 195 ? -23.463 25.232 34.030 1.00 62.53 195 ALA A CA 1
ATOM 1522 C C . ALA A 1 195 ? -24.967 25.134 34.333 1.00 62.53 195 ALA A C 1
ATOM 1524 O O . ALA A 1 195 ? -25.449 24.055 34.669 1.00 62.53 195 ALA A O 1
ATOM 1525 N N . GLN A 1 196 ? -25.720 26.216 34.123 1.00 64.56 196 GLN A N 1
ATOM 1526 C CA . GLN A 1 196 ? -27.174 26.229 34.285 1.00 64.56 196 GLN A CA 1
ATOM 1527 C C . GLN A 1 196 ? -27.884 25.336 33.252 1.00 64.56 196 GLN A C 1
ATOM 1529 O O . GLN A 1 196 ? -28.758 24.555 33.613 1.00 64.56 196 GLN A O 1
ATOM 1534 N N . ARG A 1 197 ? -27.477 25.364 31.973 1.00 65.06 197 ARG A N 1
ATOM 1535 C CA . ARG A 1 197 ? -28.014 24.442 30.949 1.00 65.06 197 ARG A CA 1
ATOM 1536 C C . ARG A 1 197 ? -27.694 22.981 31.256 1.00 65.06 197 ARG A C 1
ATOM 1538 O O . ARG A 1 197 ? -28.541 22.117 31.066 1.00 65.06 197 ARG A O 1
ATOM 1545 N N . ASN A 1 198 ? -26.501 22.708 31.778 1.00 60.66 198 ASN A N 1
ATOM 1546 C CA . ASN A 1 198 ? -26.094 21.366 32.184 1.00 60.66 198 ASN A CA 1
ATOM 1547 C C . ASN A 1 198 ? -26.936 20.822 33.357 1.00 60.66 198 ASN A C 1
ATOM 1549 O O . ASN A 1 198 ? -27.132 19.612 33.433 1.00 60.66 198 ASN A O 1
ATOM 1553 N N . GLN A 1 199 ? -27.468 21.681 34.238 1.00 66.31 199 GLN A N 1
ATOM 1554 C CA . GLN A 1 199 ? -28.380 21.271 35.319 1.00 66.31 199 GLN A CA 1
ATOM 1555 C C . GLN A 1 199 ? -29.754 20.806 34.805 1.00 66.31 199 GLN A C 1
ATOM 1557 O O . GLN A 1 199 ? -30.404 19.994 35.460 1.00 66.31 199 GLN A O 1
ATOM 1562 N N . ASN A 1 200 ? -30.173 21.255 33.617 1.00 63.28 200 ASN A N 1
ATOM 1563 C CA . ASN A 1 200 ? -31.448 20.863 33.005 1.00 63.28 200 ASN A CA 1
ATOM 1564 C C . ASN A 1 200 ? -31.376 19.524 32.247 1.00 63.28 200 ASN A C 1
ATOM 1566 O O . ASN A 1 200 ? -32.407 18.977 31.855 1.00 63.28 200 ASN A O 1
ATOM 1570 N N . ILE A 1 201 ? -30.179 18.959 32.060 1.00 69.19 201 ILE A N 1
ATOM 1571 C CA . ILE A 1 201 ? -29.992 17.650 31.425 1.00 69.19 201 ILE A CA 1
ATOM 1572 C C . ILE A 1 201 ? -30.351 16.569 32.444 1.00 69.19 201 ILE A C 1
ATOM 1574 O O . ILE A 1 201 ? -29.527 16.193 33.274 1.00 69.19 201 ILE A O 1
ATOM 1578 N N . GLN A 1 202 ? -31.584 16.066 32.393 1.00 71.62 202 GLN A N 1
ATOM 1579 C CA . GLN A 1 202 ? -32.082 15.078 33.361 1.00 71.62 202 GLN A CA 1
ATOM 1580 C C . GLN A 1 202 ? -31.780 13.619 32.991 1.00 71.62 202 GLN A C 1
ATOM 1582 O O . GLN A 1 202 ? -32.022 12.731 33.802 1.00 71.62 202 GLN A O 1
ATOM 1587 N N . HIS A 1 203 ? -31.244 13.344 31.796 1.00 74.19 203 HIS A N 1
ATOM 1588 C CA . HIS A 1 203 ? -30.992 11.970 31.362 1.00 74.19 203 HIS A CA 1
ATOM 1589 C C . HIS A 1 203 ? -29.750 11.379 32.069 1.00 74.19 203 HIS A C 1
ATOM 1591 O O . HIS A 1 203 ? -28.629 11.829 31.797 1.00 74.19 203 HIS A O 1
ATOM 1597 N N . PRO A 1 204 ? -29.889 10.353 32.938 1.00 74.69 204 PRO A N 1
ATOM 1598 C CA . PRO A 1 204 ? -28.790 9.867 33.783 1.00 74.69 204 PRO A CA 1
ATOM 1599 C C . PRO A 1 204 ? -27.586 9.349 32.988 1.00 74.69 204 PRO A C 1
ATOM 1601 O O . PRO A 1 204 ? -26.436 9.542 33.388 1.00 74.69 204 PRO A O 1
ATOM 1604 N N . VAL A 1 205 ? -27.833 8.737 31.825 1.00 73.62 205 VAL A N 1
ATOM 1605 C CA . VAL A 1 205 ? -26.766 8.248 30.936 1.00 73.62 205 VAL A CA 1
ATOM 1606 C C . VAL A 1 205 ? -25.966 9.414 30.348 1.00 73.62 205 VAL A C 1
ATOM 1608 O O . VAL A 1 205 ? -24.744 9.331 30.265 1.00 73.62 205 VAL A O 1
ATOM 1611 N N . VAL A 1 206 ? -26.617 10.539 30.025 1.00 74.00 206 VAL A N 1
ATOM 1612 C CA . VAL A 1 206 ? -25.935 11.725 29.474 1.00 74.00 206 VAL A CA 1
ATOM 1613 C C . VAL A 1 206 ? -25.135 12.438 30.556 1.00 74.00 206 VAL A C 1
ATOM 1615 O O . VAL A 1 206 ? -24.003 12.845 30.310 1.00 74.00 206 VAL A O 1
ATOM 1618 N N . GLN A 1 207 ? -25.655 12.509 31.784 1.00 77.31 207 GLN A N 1
ATOM 1619 C CA . GLN A 1 207 ? -24.898 13.027 32.927 1.00 77.31 207 GLN A CA 1
ATOM 1620 C C . GLN A 1 207 ? -23.646 12.185 33.227 1.00 77.31 207 GLN A C 1
ATOM 1622 O O . GLN A 1 207 ? -22.593 12.734 33.563 1.00 77.31 207 GLN A O 1
ATOM 1627 N N . ASN A 1 208 ? -23.728 10.857 33.092 1.00 78.50 208 ASN A N 1
ATOM 1628 C CA . ASN A 1 208 ? -22.563 9.978 33.215 1.00 78.50 208 ASN A CA 1
ATOM 1629 C C . ASN A 1 208 ? -21.547 10.224 32.099 1.00 78.50 208 ASN A C 1
ATOM 1631 O O . ASN A 1 208 ? -20.367 10.399 32.397 1.00 78.50 208 ASN A O 1
ATOM 1635 N N . LEU A 1 209 ? -22.014 10.328 30.852 1.00 75.25 209 LEU A N 1
ATOM 1636 C CA . LEU A 1 209 ? -21.172 10.633 29.697 1.00 75.25 209 LEU A CA 1
ATOM 1637 C C . LEU A 1 209 ? -20.448 11.981 29.870 1.00 75.25 209 LEU A C 1
ATOM 1639 O O . LEU A 1 209 ? -19.253 12.094 29.620 1.00 75.25 209 LEU A O 1
ATOM 1643 N N . MET A 1 210 ? -21.142 13.003 30.379 1.00 79.31 210 MET A N 1
ATOM 1644 C CA . MET A 1 210 ? -20.543 14.302 30.695 1.00 79.31 210 MET A CA 1
ATOM 1645 C C . MET A 1 210 ? -19.466 14.201 31.777 1.00 79.31 210 MET A C 1
ATOM 1647 O O . MET A 1 210 ? -18.396 14.786 31.623 1.00 79.31 210 MET A O 1
ATOM 1651 N N . ARG A 1 211 ? -19.723 13.470 32.870 1.00 82.94 211 ARG A N 1
ATOM 1652 C CA . ARG A 1 211 ? -18.729 13.274 33.939 1.00 82.94 211 ARG A CA 1
ATOM 1653 C C . ARG A 1 211 ? -17.481 12.567 33.426 1.00 82.94 211 ARG A C 1
ATOM 1655 O O . ARG A 1 211 ? -16.376 12.997 33.745 1.00 82.94 211 ARG A O 1
ATOM 1662 N N . GLU A 1 212 ? -17.662 11.528 32.618 1.00 79.38 212 GLU A N 1
ATOM 1663 C CA . GLU A 1 212 ? -16.555 10.815 31.987 1.00 79.38 212 GLU A CA 1
ATOM 1664 C C . GLU A 1 212 ? -15.761 11.741 31.061 1.00 79.38 212 GLU A C 1
ATOM 1666 O O . GLU A 1 212 ? -14.541 11.830 31.194 1.00 79.38 212 GLU A O 1
ATOM 1671 N N . TRP A 1 213 ? -16.438 12.509 30.201 1.00 83.31 213 TRP A N 1
ATOM 1672 C CA . TRP A 1 213 ? -15.781 13.484 29.332 1.00 83.31 213 TRP A CA 1
ATOM 1673 C C . TRP A 1 213 ? -14.944 14.489 30.116 1.00 83.31 213 TRP A C 1
ATOM 1675 O O . TRP A 1 213 ? -13.778 14.698 29.793 1.00 83.31 213 TRP A O 1
ATOM 1685 N N . TYR A 1 214 ? -15.514 15.111 31.150 1.00 81.56 214 TYR A N 1
ATOM 1686 C CA . TYR A 1 214 ? -14.806 16.129 31.920 1.00 81.56 214 TYR A CA 1
ATOM 1687 C C . TYR A 1 214 ? -13.599 15.555 32.667 1.00 81.56 214 TYR A C 1
ATOM 1689 O O . TYR A 1 214 ? -12.565 16.219 32.727 1.00 81.56 214 TYR A O 1
ATOM 1697 N N . ALA A 1 215 ? -13.685 14.315 33.161 1.00 78.81 215 ALA A N 1
ATOM 1698 C CA . ALA A 1 215 ? -12.538 13.623 33.743 1.00 78.81 215 ALA A CA 1
ATOM 1699 C C . ALA A 1 215 ? -11.430 13.393 32.699 1.00 78.81 215 ALA A C 1
ATOM 1701 O O . ALA A 1 215 ? -10.279 13.758 32.931 1.00 78.81 215 ALA A O 1
ATOM 1702 N N . ARG A 1 216 ? -11.775 12.880 31.509 1.00 80.56 216 ARG A N 1
ATOM 1703 C CA . ARG A 1 216 ? -10.807 12.660 30.417 1.00 80.56 216 ARG A CA 1
ATOM 1704 C C . ARG A 1 216 ? -10.220 13.956 29.872 1.00 80.56 216 ARG A C 1
ATOM 1706 O O . ARG A 1 216 ? -9.040 14.010 29.537 1.00 80.56 216 ARG A O 1
ATOM 1713 N N . GLN A 1 217 ? -11.028 15.008 29.791 1.00 79.56 217 GLN A N 1
ATOM 1714 C CA . GLN A 1 217 ? -10.569 16.326 29.384 1.00 79.56 217 GLN A CA 1
ATOM 1715 C C . GLN A 1 217 ? -9.565 16.886 30.399 1.00 79.56 217 GLN A C 1
ATOM 1717 O O . GLN A 1 217 ? -8.542 17.418 29.979 1.00 79.56 217 GLN A O 1
ATOM 1722 N N . ALA A 1 218 ? -9.814 16.732 31.703 1.00 77.69 218 ALA A N 1
ATOM 1723 C CA . ALA A 1 218 ? -8.877 17.144 32.745 1.00 77.69 218 ALA A CA 1
ATOM 1724 C C . ALA A 1 218 ? -7.556 16.355 32.675 1.00 77.69 218 ALA A C 1
ATOM 1726 O O . ALA A 1 218 ? -6.493 16.969 32.644 1.00 77.69 218 ALA A O 1
ATOM 1727 N N . GLU A 1 219 ? -7.616 15.023 32.539 1.00 79.88 219 GLU A N 1
ATOM 1728 C CA . GLU A 1 219 ? -6.430 14.170 32.338 1.00 79.88 219 GLU A CA 1
ATOM 1729 C C . GLU A 1 219 ? -5.609 14.615 31.118 1.00 79.88 219 GLU A C 1
ATOM 1731 O O . GLU A 1 219 ? -4.381 14.710 31.175 1.00 79.88 219 GLU A O 1
ATOM 1736 N N . LEU A 1 220 ? -6.285 14.920 30.005 1.00 77.62 220 LEU A N 1
ATOM 1737 C CA . LEU A 1 220 ? -5.636 15.406 28.794 1.00 77.62 220 LEU A CA 1
ATOM 1738 C C . LEU A 1 220 ? -5.001 16.783 28.999 1.00 77.62 220 LEU A C 1
ATOM 1740 O O . LEU A 1 220 ? -3.891 17.026 28.528 1.00 77.62 220 LEU A O 1
ATOM 1744 N N . GLU A 1 221 ? -5.709 17.705 29.645 1.00 81.62 221 GLU A N 1
ATOM 1745 C CA . GLU A 1 221 ? -5.193 19.044 29.907 1.00 81.62 221 GLU A CA 1
ATOM 1746 C C . GLU A 1 221 ? -3.965 18.996 30.814 1.00 81.62 221 GLU A C 1
ATOM 1748 O O . GLU A 1 221 ? -2.982 19.669 30.511 1.00 81.62 221 GLU A O 1
ATOM 1753 N N . ASP A 1 222 ? -3.964 18.155 31.846 1.00 80.69 222 ASP A N 1
ATOM 1754 C CA . ASP A 1 222 ? -2.795 17.938 32.701 1.00 80.69 222 ASP A CA 1
ATOM 1755 C C . ASP A 1 222 ? -1.639 17.298 31.925 1.00 80.69 222 ASP A C 1
ATOM 1757 O O . ASP A 1 222 ? -0.492 17.756 32.010 1.00 80.69 222 ASP A O 1
ATOM 1761 N N . LEU A 1 223 ? -1.935 16.310 31.074 1.00 78.69 223 LEU A N 1
ATOM 1762 C CA . LEU A 1 223 ? -0.943 15.700 30.193 1.00 78.69 223 LEU A CA 1
ATOM 1763 C C . LEU A 1 223 ? -0.306 16.739 29.255 1.00 78.69 223 LEU A C 1
ATOM 1765 O O . LEU A 1 223 ? 0.914 16.750 29.082 1.00 78.69 223 LEU A O 1
ATOM 1769 N N . LEU A 1 224 ? -1.099 17.641 28.673 1.00 76.31 224 LEU A N 1
ATOM 1770 C CA . LEU A 1 224 ? -0.608 18.707 27.795 1.00 76.31 224 LEU A CA 1
ATOM 1771 C C . LEU A 1 224 ? 0.151 19.799 28.571 1.00 76.31 224 LEU A C 1
ATOM 1773 O O . LEU A 1 224 ? 1.163 20.298 28.072 1.00 76.31 224 LEU A O 1
ATOM 1777 N N . ARG A 1 225 ? -0.280 20.135 29.795 1.00 82.94 225 ARG A N 1
ATOM 1778 C CA . ARG A 1 225 ? 0.395 21.102 30.683 1.00 82.94 225 ARG A CA 1
ATOM 1779 C C . ARG A 1 225 ? 1.728 20.594 31.225 1.00 82.94 225 ARG A C 1
ATOM 1781 O O . ARG A 1 225 ? 2.591 21.414 31.520 1.00 82.94 225 ARG A O 1
ATOM 1788 N N . SER A 1 226 ? 1.949 19.277 31.280 1.00 83.81 226 SER A N 1
ATOM 1789 C CA . SER A 1 226 ? 3.226 18.678 31.717 1.00 83.81 226 SER A CA 1
ATOM 1790 C C . SER A 1 226 ? 4.448 19.070 30.859 1.00 83.81 226 SER A C 1
ATOM 1792 O O . SER A 1 226 ? 5.583 18.705 31.166 1.00 83.81 226 SER A O 1
ATOM 1794 N N . GLY A 1 227 ? 4.250 19.799 29.752 1.00 67.44 227 GLY A N 1
ATOM 1795 C CA . GLY A 1 227 ? 5.301 20.390 28.921 1.00 67.44 227 GLY A CA 1
ATOM 1796 C C . GLY A 1 227 ? 5.996 19.399 27.981 1.00 67.44 227 GLY A C 1
ATOM 1797 O O . GLY A 1 227 ? 6.417 19.776 26.883 1.00 67.44 227 GLY A O 1
ATOM 1798 N N . LYS A 1 228 ? 6.079 18.108 28.336 1.00 75.38 228 LYS A N 1
ATOM 1799 C CA . LYS A 1 228 ? 6.699 17.059 27.505 1.00 75.38 228 LYS A CA 1
ATOM 1800 C C . LYS A 1 228 ? 5.994 15.685 27.588 1.00 75.38 228 LYS A C 1
ATOM 1802 O O . LYS A 1 228 ? 6.666 14.698 27.868 1.00 75.38 228 LYS A O 1
ATOM 1807 N N . PRO A 1 229 ? 4.701 15.559 27.236 1.00 78.56 229 PRO A N 1
ATOM 1808 C CA . PRO A 1 229 ? 4.030 14.255 27.212 1.00 78.56 229 PRO A CA 1
ATOM 1809 C C . PRO A 1 229 ? 4.666 13.270 26.210 1.00 78.56 229 PRO A C 1
ATOM 1811 O O . PRO A 1 229 ? 4.892 13.603 25.045 1.00 78.56 229 PRO A O 1
ATOM 1814 N N . THR A 1 230 ? 4.990 12.050 26.642 1.00 76.06 230 THR A N 1
ATOM 1815 C CA . THR A 1 230 ? 5.625 11.041 25.771 1.00 76.06 230 THR A CA 1
ATOM 1816 C C . THR A 1 230 ? 4.693 10.624 24.623 1.00 76.06 230 THR A C 1
ATOM 1818 O O . THR A 1 230 ? 3.473 10.733 24.744 1.00 76.06 230 THR A O 1
ATOM 1821 N N . VAL A 1 231 ? 5.242 10.115 23.507 1.00 63.25 231 VAL A N 1
ATOM 1822 C CA . VAL A 1 231 ? 4.434 9.563 22.394 1.00 63.25 231 VAL A CA 1
ATOM 1823 C C . VAL A 1 231 ? 3.477 8.492 22.915 1.00 63.25 231 VAL A C 1
ATOM 1825 O O . VAL A 1 231 ? 2.301 8.511 22.585 1.00 63.25 231 VAL A O 1
ATOM 1828 N N . GLN A 1 232 ? 3.948 7.618 23.805 1.00 65.00 232 GLN A N 1
ATOM 1829 C CA . GLN A 1 232 ? 3.124 6.582 24.421 1.00 65.00 232 GLN A CA 1
ATOM 1830 C C . GLN A 1 232 ? 1.968 7.159 25.253 1.00 65.00 232 GLN A C 1
ATOM 1832 O O . GLN A 1 232 ? 0.847 6.666 25.147 1.00 65.00 232 GLN A O 1
ATOM 1837 N N . ALA A 1 233 ? 2.206 8.219 26.033 1.00 69.44 233 ALA A N 1
ATOM 1838 C CA . ALA A 1 233 ? 1.156 8.871 26.815 1.00 69.44 233 ALA A CA 1
ATOM 1839 C C . ALA A 1 233 ? 0.122 9.574 25.921 1.00 69.44 233 ALA A C 1
ATOM 1841 O O . ALA A 1 233 ? -1.077 9.467 26.163 1.00 69.44 233 ALA A O 1
ATOM 1842 N N . LEU A 1 234 ? 0.569 10.233 24.847 1.00 67.19 234 LEU A N 1
ATOM 1843 C CA . LEU A 1 234 ? -0.322 10.849 23.862 1.00 67.19 234 LEU A CA 1
ATOM 1844 C C . LEU A 1 234 ? -1.129 9.806 23.078 1.00 67.19 234 LEU A C 1
ATOM 1846 O O . LEU A 1 234 ? -2.321 10.005 22.868 1.00 67.19 234 LEU A O 1
ATOM 1850 N N . THR A 1 235 ? -0.523 8.680 22.694 1.00 61.81 235 THR A N 1
ATOM 1851 C CA . THR A 1 235 ? -1.234 7.554 22.070 1.00 61.81 235 THR A CA 1
ATOM 1852 C C . THR A 1 235 ? -2.265 6.964 23.030 1.00 61.81 235 THR A C 1
ATOM 1854 O O . THR A 1 235 ? -3.399 6.722 22.629 1.00 61.81 235 THR A O 1
ATOM 1857 N N . GLY A 1 236 ? -1.920 6.794 24.310 1.00 69.19 236 GLY A N 1
ATOM 1858 C CA . GLY A 1 236 ? -2.865 6.352 25.338 1.00 69.19 236 GLY A CA 1
ATOM 1859 C C . GLY A 1 236 ? -4.046 7.314 25.509 1.00 69.19 236 GLY A C 1
ATOM 1860 O O . GLY A 1 236 ? -5.196 6.874 25.574 1.00 69.19 236 GLY A O 1
ATOM 1861 N N . ALA A 1 237 ? -3.787 8.624 25.508 1.00 71.69 237 ALA A N 1
ATOM 1862 C CA . ALA A 1 237 ? -4.833 9.644 25.546 1.00 71.69 237 ALA A CA 1
ATOM 1863 C C . ALA A 1 237 ? -5.716 9.608 24.286 1.00 71.69 237 ALA A C 1
ATOM 1865 O O . ALA A 1 237 ? -6.939 9.645 24.401 1.00 71.69 237 ALA A O 1
ATOM 1866 N N . LEU A 1 238 ? -5.121 9.456 23.097 1.00 66.69 238 LEU A N 1
ATOM 1867 C CA . LEU A 1 238 ? -5.845 9.330 21.829 1.00 66.69 238 LEU A CA 1
ATOM 1868 C C . LEU A 1 238 ? -6.788 8.120 21.824 1.00 66.69 238 LEU A C 1
ATOM 1870 O O . LEU A 1 238 ? -7.963 8.255 21.493 1.00 66.69 238 LEU A O 1
ATOM 1874 N N . VAL A 1 239 ? -6.288 6.951 22.240 1.00 68.56 239 VAL A N 1
ATOM 1875 C CA . VAL A 1 239 ? -7.090 5.724 22.374 1.00 68.56 239 VAL A CA 1
ATOM 1876 C C . VAL A 1 239 ? -8.265 5.953 23.323 1.00 68.56 239 VAL A C 1
ATOM 1878 O O . VAL A 1 239 ? -9.392 5.573 23.017 1.00 68.56 239 VAL A O 1
ATOM 1881 N N . THR A 1 240 ? -8.022 6.623 24.449 1.00 72.06 240 THR A N 1
ATOM 1882 C CA . THR A 1 240 ? -9.051 6.889 25.461 1.00 72.06 240 THR A CA 1
ATOM 1883 C C . THR A 1 240 ? -10.134 7.845 24.948 1.00 72.06 240 THR A C 1
ATOM 1885 O O . THR A 1 240 ? -11.318 7.614 25.182 1.00 72.06 240 THR A O 1
ATOM 1888 N N . ILE A 1 241 ? -9.761 8.886 24.198 1.00 72.75 241 ILE A N 1
ATOM 1889 C CA . ILE A 1 241 ? -10.725 9.822 23.597 1.00 72.75 241 ILE A CA 1
ATOM 1890 C C . ILE A 1 241 ? -11.540 9.157 22.488 1.00 72.75 241 ILE A C 1
ATOM 1892 O O . ILE A 1 241 ? -12.740 9.405 22.388 1.00 72.75 241 ILE A O 1
ATOM 1896 N N . ASN A 1 242 ? -10.926 8.288 21.684 1.00 62.59 242 ASN A N 1
ATOM 1897 C CA . ASN A 1 242 ? -11.651 7.535 20.661 1.00 62.59 242 ASN A CA 1
ATOM 1898 C C . ASN A 1 242 ? -12.642 6.541 21.286 1.00 62.59 242 ASN A C 1
ATOM 1900 O O . ASN A 1 242 ? -13.770 6.431 20.812 1.00 62.59 242 ASN A O 1
ATOM 1904 N N . ALA A 1 243 ? -12.265 5.881 22.385 1.00 68.19 243 ALA A N 1
ATOM 1905 C CA . ALA A 1 243 ? -13.185 5.035 23.142 1.00 68.19 243 ALA A CA 1
ATOM 1906 C C . ALA A 1 243 ? -14.369 5.845 23.701 1.00 68.19 243 ALA A C 1
ATOM 1908 O O . ALA A 1 243 ? -15.518 5.427 23.574 1.00 68.19 243 ALA A O 1
ATOM 1909 N N . PHE A 1 244 ? -14.113 7.041 24.248 1.00 80.19 244 PHE A N 1
ATOM 1910 C CA . PHE A 1 244 ? -15.179 7.951 24.674 1.00 80.19 244 PHE A CA 1
ATOM 1911 C C . PHE A 1 244 ? -16.110 8.332 23.511 1.00 80.19 244 PHE A C 1
ATOM 1913 O O . PHE A 1 244 ? -17.328 8.307 23.665 1.00 80.19 244 PHE A O 1
ATOM 1920 N N . HIS A 1 245 ? -15.550 8.658 22.342 1.00 70.75 245 HIS A N 1
ATOM 1921 C CA . HIS A 1 245 ? -16.320 9.002 21.145 1.00 70.75 245 HIS A CA 1
ATOM 1922 C C . HIS A 1 245 ? -17.272 7.867 20.729 1.00 70.75 245 HIS A C 1
ATOM 1924 O O . HIS A 1 245 ? -18.450 8.119 20.494 1.00 70.75 245 HIS A O 1
ATOM 1930 N N . GLN A 1 246 ? -16.802 6.615 20.724 1.00 67.31 246 GLN A N 1
ATOM 1931 C CA . GLN A 1 246 ? -17.639 5.444 20.427 1.00 67.31 246 GLN A CA 1
ATOM 1932 C C . GLN A 1 246 ? -18.762 5.240 21.458 1.00 67.31 246 GLN A C 1
ATOM 1934 O O . GLN A 1 246 ? -19.911 4.979 21.087 1.00 67.31 246 GLN A O 1
ATOM 1939 N N . SER A 1 247 ? -18.465 5.411 22.750 1.00 73.25 247 SER A N 1
ATOM 1940 C CA . SER A 1 247 ? -19.482 5.372 23.811 1.00 73.25 247 SER A CA 1
ATOM 1941 C C . SER A 1 247 ? -20.531 6.473 23.630 1.00 73.25 247 SER A C 1
ATOM 1943 O O . SER A 1 247 ? -21.725 6.222 23.779 1.00 73.25 247 SER A O 1
ATOM 1945 N N . ALA A 1 248 ? -20.104 7.684 23.266 1.00 73.75 248 ALA A N 1
ATOM 1946 C CA . ALA A 1 248 ? -20.989 8.818 23.025 1.00 73.75 248 ALA A CA 1
ATOM 1947 C C . ALA A 1 248 ? -21.914 8.596 21.816 1.00 73.75 248 ALA A C 1
ATOM 1949 O O . ALA A 1 248 ? -23.108 8.864 21.918 1.00 73.75 248 ALA A O 1
ATOM 1950 N N . GLU A 1 249 ? -21.393 8.052 20.712 1.00 70.44 249 GLU A N 1
ATOM 1951 C CA . GLU A 1 249 ? -22.175 7.653 19.529 1.00 70.44 249 GLU A CA 1
ATOM 1952 C C . GLU A 1 249 ? -23.211 6.569 19.867 1.00 70.44 249 GLU A C 1
ATOM 1954 O O . GLU A 1 249 ? -24.369 6.664 19.462 1.00 70.44 249 GLU A O 1
ATOM 1959 N N . THR A 1 250 ? -22.837 5.585 20.691 1.00 74.12 250 THR A N 1
ATOM 1960 C CA . THR A 1 250 ? -23.768 4.544 21.160 1.00 74.12 250 THR A CA 1
ATOM 1961 C C . THR A 1 250 ? -24.905 5.152 21.982 1.00 74.12 250 THR A C 1
ATOM 1963 O O . THR A 1 250 ? -26.073 4.861 21.738 1.00 74.12 250 THR A O 1
ATOM 1966 N N . VAL A 1 251 ? -24.583 6.049 22.921 1.00 75.31 251 VAL A N 1
ATOM 1967 C CA . VAL A 1 251 ? -25.597 6.752 23.722 1.00 75.31 251 VAL A CA 1
ATOM 1968 C C . VAL A 1 251 ? -26.461 7.660 22.847 1.00 75.31 251 VAL A C 1
ATOM 1970 O O . VAL A 1 251 ? -27.666 7.733 23.086 1.00 75.31 251 VAL A O 1
ATOM 1973 N N . ARG A 1 252 ? -25.896 8.308 21.814 1.00 80.25 252 ARG A N 1
ATOM 1974 C CA . ARG A 1 252 ? -26.681 9.070 20.829 1.00 80.25 252 ARG A CA 1
ATOM 1975 C C . ARG A 1 252 ? -27.713 8.171 20.163 1.00 80.25 252 ARG A C 1
ATOM 1977 O O . ARG A 1 252 ? -28.885 8.525 20.176 1.00 80.25 252 ARG A O 1
ATOM 1984 N N . ALA A 1 253 ? -27.298 7.012 19.653 1.00 70.81 253 ALA A N 1
ATOM 1985 C CA . ALA A 1 253 ? -28.190 6.065 18.993 1.00 70.81 253 ALA A CA 1
ATOM 1986 C C . ALA A 1 253 ? -29.308 5.569 19.929 1.00 70.81 253 ALA A C 1
ATOM 1988 O O . ALA A 1 253 ? -30.462 5.505 19.513 1.00 70.81 253 ALA A O 1
ATOM 1989 N N . THR A 1 254 ? -29.004 5.286 21.202 1.00 74.19 254 THR A N 1
ATOM 1990 C CA . THR A 1 254 ? -30.020 4.909 22.202 1.00 74.19 254 THR A CA 1
ATOM 1991 C C . THR A 1 254 ? -31.021 6.040 22.449 1.00 74.19 254 THR A C 1
ATOM 1993 O O . THR A 1 254 ? -32.227 5.817 22.383 1.00 74.19 254 THR A O 1
ATOM 1996 N N . VAL A 1 255 ? -30.543 7.271 22.668 1.00 72.88 255 VAL A N 1
ATOM 1997 C CA . VAL A 1 255 ? -31.414 8.448 22.853 1.00 72.88 255 VAL A CA 1
ATOM 1998 C C . VAL A 1 255 ? -32.233 8.739 21.584 1.00 72.88 255 VAL A C 1
ATOM 2000 O O . VAL A 1 255 ? -33.373 9.192 21.673 1.00 72.88 255 VAL A O 1
ATOM 2003 N N . GLU A 1 256 ? -31.688 8.439 20.401 1.00 73.12 256 GLU A N 1
ATOM 2004 C CA . GLU A 1 256 ? -32.385 8.517 19.111 1.00 73.12 256 GLU A CA 1
ATOM 2005 C C . GLU A 1 256 ? -33.442 7.427 18.905 1.00 73.12 256 GLU A C 1
ATOM 2007 O O . GLU A 1 256 ? -34.425 7.661 18.206 1.00 73.12 256 GLU A O 1
ATOM 2012 N N . GLN A 1 257 ? -33.307 6.266 19.542 1.00 72.44 257 GLN A N 1
ATOM 2013 C CA . GLN A 1 257 ? -34.340 5.226 19.538 1.00 72.44 257 GLN A CA 1
ATOM 2014 C C . GLN A 1 257 ? -35.464 5.515 20.544 1.00 72.44 257 GLN A C 1
ATOM 2016 O O . GLN A 1 257 ? -36.624 5.208 20.277 1.00 72.44 257 GLN A O 1
ATOM 2021 N N . GLU A 1 258 ? -35.157 6.176 21.662 1.00 69.25 258 GLU A N 1
ATOM 2022 C CA . GLU A 1 258 ? -36.137 6.601 22.678 1.00 69.25 258 GLU A CA 1
ATOM 2023 C C . GLU A 1 258 ? -36.934 7.870 22.278 1.00 69.25 258 GLU A C 1
ATOM 2025 O O . GLU A 1 258 ? -37.756 8.388 23.039 1.00 69.25 258 GLU A O 1
ATOM 2030 N N . TRP A 1 259 ? -36.735 8.356 21.047 1.00 53.19 259 TRP A N 1
ATOM 2031 C CA . TRP A 1 259 ? -37.198 9.637 20.490 1.00 53.19 259 TRP A CA 1
ATOM 2032 C C . TRP A 1 259 ? -38.720 9.857 20.456 1.00 53.19 259 TRP A C 1
ATOM 2034 O O . TRP A 1 259 ? -39.173 10.982 20.239 1.00 53.19 259 TRP A O 1
ATOM 2044 N N . PHE A 1 260 ? -39.543 8.844 20.743 1.00 51.75 260 PHE A N 1
ATOM 2045 C CA . PHE A 1 260 ? -41.002 9.007 20.828 1.00 51.75 260 PHE A CA 1
ATOM 2046 C C . PHE A 1 260 ? -41.473 9.938 21.973 1.00 51.75 260 PHE A C 1
ATOM 2048 O O . PHE A 1 260 ? -42.649 10.297 22.026 1.00 51.75 260 PHE A O 1
ATOM 2055 N N . HIS A 1 261 ? -40.577 10.424 22.843 1.00 53.09 261 HIS A N 1
ATOM 2056 C CA . HIS A 1 261 ? -40.875 11.438 23.865 1.00 53.09 261 HIS A CA 1
ATOM 2057 C C . HIS A 1 261 ? -40.216 12.802 23.557 1.00 53.09 261 HIS A C 1
ATOM 2059 O O . HIS A 1 261 ? -39.197 13.198 24.122 1.00 53.09 261 HIS A O 1
ATOM 2065 N N . TRP A 1 262 ? -40.869 13.541 22.656 1.00 50.34 262 TRP A N 1
ATOM 2066 C CA . TRP A 1 262 ? -40.339 14.599 21.778 1.00 50.34 262 TRP A CA 1
ATOM 2067 C C . TRP A 1 262 ? -39.804 15.918 22.398 1.00 50.34 262 TRP A C 1
ATOM 2069 O O . TRP A 1 262 ? -39.223 16.721 21.677 1.00 50.34 262 TRP A O 1
ATOM 2079 N N . LEU A 1 263 ? -39.898 16.179 23.709 1.00 55.56 263 LEU A N 1
ATOM 2080 C CA . LEU A 1 263 ? -39.424 17.463 24.291 1.00 55.56 263 LEU A CA 1
ATOM 2081 C C . LEU A 1 263 ? -38.409 17.334 25.432 1.00 55.56 263 LEU A C 1
ATOM 2083 O O . LEU A 1 263 ? -37.610 18.243 25.642 1.00 55.56 263 LEU A O 1
ATOM 2087 N N . LYS A 1 264 ? -38.378 16.205 26.148 1.00 58.53 264 LYS A N 1
ATOM 2088 C CA . LYS A 1 264 ? -37.541 16.062 27.354 1.00 58.53 264 LYS A CA 1
ATOM 2089 C C . LYS A 1 264 ? -36.055 15.828 27.057 1.00 58.53 264 LYS A C 1
ATOM 2091 O O . LYS A 1 264 ? -35.223 16.047 27.932 1.00 58.53 264 LYS A O 1
ATOM 2096 N N . PHE A 1 265 ? -35.709 15.420 25.832 1.00 65.94 265 PHE A N 1
ATOM 2097 C CA . PHE A 1 265 ? -34.349 14.980 25.490 1.00 65.94 265 PHE A CA 1
ATOM 2098 C C . PHE A 1 265 ? -33.634 15.830 24.439 1.00 65.94 265 PHE A C 1
ATOM 2100 O O . PHE A 1 265 ? -32.486 15.540 24.110 1.00 65.94 265 PHE A O 1
ATOM 2107 N N . ARG A 1 266 ? -34.247 16.923 23.966 1.00 74.00 266 ARG A N 1
ATOM 2108 C CA . ARG A 1 266 ? -33.621 17.845 23.002 1.00 74.00 266 ARG A CA 1
ATOM 2109 C C . ARG A 1 266 ? -32.276 18.379 23.508 1.00 74.00 266 ARG A C 1
ATOM 2111 O O . ARG A 1 266 ? -31.282 18.316 22.788 1.00 74.00 266 ARG A O 1
ATOM 2118 N N . ASP A 1 267 ? -32.234 18.828 24.761 1.00 73.19 267 ASP A N 1
ATOM 2119 C CA . ASP A 1 267 ? -31.008 19.344 25.384 1.00 73.19 267 ASP A CA 1
ATOM 2120 C C . ASP A 1 267 ? -29.976 18.235 25.630 1.00 73.19 267 ASP A C 1
ATOM 2122 O O . ASP A 1 267 ? -28.773 18.456 25.500 1.00 73.19 267 ASP A O 1
ATOM 2126 N N . SER A 1 268 ? -30.445 17.014 25.912 1.00 73.62 268 SER A N 1
ATOM 2127 C CA . SER A 1 268 ? -29.590 15.835 26.089 1.00 73.62 268 SER A CA 1
ATOM 2128 C C . SER A 1 268 ? -28.915 15.433 24.775 1.00 73.62 268 SER A C 1
ATOM 2130 O O . SER A 1 268 ? -27.706 15.218 24.757 1.00 73.62 268 SER A O 1
ATOM 2132 N N . LYS A 1 269 ? -29.660 15.416 23.661 1.00 76.31 269 LYS A N 1
ATOM 2133 C CA . LYS A 1 269 ? -29.109 15.163 22.324 1.00 76.31 269 LYS A CA 1
ATOM 2134 C C . LYS A 1 269 ? -28.094 16.231 21.929 1.00 76.31 269 LYS A C 1
ATOM 2136 O O . LYS A 1 269 ? -26.962 15.897 21.597 1.00 76.31 269 LYS A O 1
ATOM 2141 N N . ALA A 1 270 ? -28.477 17.506 22.033 1.00 76.00 270 ALA A N 1
ATOM 2142 C CA . ALA A 1 270 ? -27.592 18.620 21.704 1.00 76.00 270 ALA A CA 1
ATOM 2143 C C . ALA A 1 270 ? -26.277 18.550 22.498 1.00 76.00 270 ALA A C 1
ATOM 2145 O O . ALA A 1 270 ? -25.213 18.870 21.967 1.00 76.00 270 ALA A O 1
ATOM 2146 N N . LYS A 1 271 ? -26.335 18.076 23.751 1.00 81.31 271 LYS A N 1
ATOM 2147 C CA . LYS A 1 271 ? -25.143 17.853 24.566 1.00 81.31 271 LYS A CA 1
ATOM 2148 C C . LYS A 1 271 ? -24.308 16.660 24.111 1.00 81.31 271 LYS A C 1
ATOM 2150 O O . LYS A 1 271 ? -23.088 16.786 24.071 1.00 81.31 271 LYS A O 1
ATOM 2155 N N . ILE A 1 272 ? -24.919 15.525 23.770 1.00 74.12 272 ILE A N 1
ATOM 2156 C CA . ILE A 1 272 ? -24.186 14.369 23.230 1.00 74.12 272 ILE A CA 1
ATOM 2157 C C . ILE A 1 272 ? -23.472 14.762 21.931 1.00 74.12 272 ILE A C 1
ATOM 2159 O O . ILE A 1 272 ? -22.276 14.511 21.800 1.00 74.12 272 ILE A O 1
ATOM 2163 N N . ASP A 1 273 ? -24.159 15.459 21.025 1.00 74.62 273 ASP A N 1
ATOM 2164 C CA . ASP A 1 273 ? -23.581 15.951 19.770 1.00 74.62 273 ASP A CA 1
ATOM 2165 C C . ASP A 1 273 ? -22.416 16.924 20.026 1.00 74.62 273 ASP A C 1
ATOM 2167 O O . ASP A 1 273 ? -21.377 16.864 19.361 1.00 74.62 273 ASP A O 1
ATOM 2171 N N . GLU A 1 274 ? -22.542 17.796 21.034 1.00 82.31 274 GLU A N 1
ATOM 2172 C CA . GLU A 1 274 ? -21.447 18.660 21.479 1.00 82.31 274 GLU A CA 1
ATOM 2173 C C . GLU A 1 274 ? -20.248 17.840 21.979 1.00 82.31 274 GLU A C 1
ATOM 2175 O O . GLU A 1 274 ? -19.119 18.112 21.570 1.00 82.31 274 GLU A O 1
ATOM 2180 N N . LEU A 1 275 ? -20.471 16.829 22.824 1.00 73.19 275 LEU A N 1
ATOM 2181 C CA . LEU A 1 275 ? -19.414 15.981 23.384 1.00 73.19 275 LEU A CA 1
ATOM 2182 C C . LEU A 1 275 ? -18.699 15.162 22.307 1.00 73.19 275 LEU A C 1
ATOM 2184 O O . LEU A 1 275 ? -17.470 15.126 22.300 1.00 73.19 275 LEU A O 1
ATOM 2188 N N . ILE A 1 276 ? -19.442 14.578 21.364 1.00 70.56 276 ILE A N 1
ATOM 2189 C CA . ILE A 1 276 ? -18.901 13.879 20.188 1.00 70.56 276 ILE A CA 1
ATOM 2190 C C . ILE A 1 276 ? -18.004 14.827 19.390 1.00 70.56 276 ILE A C 1
ATOM 2192 O O . ILE A 1 276 ? -16.848 14.509 19.101 1.00 70.56 276 ILE A O 1
ATOM 2196 N N . ARG A 1 277 ? -18.495 16.038 19.093 1.00 83.62 277 ARG A N 1
ATOM 2197 C CA . ARG A 1 277 ? -17.738 17.045 18.342 1.00 83.62 277 ARG A CA 1
ATOM 2198 C C . ARG A 1 277 ? -16.453 17.453 19.065 1.00 83.62 277 ARG A C 1
ATOM 2200 O O . ARG A 1 277 ? -15.406 17.557 18.425 1.00 83.62 277 ARG A O 1
ATOM 2207 N N . VAL A 1 278 ? -16.509 17.699 20.377 1.00 74.19 278 VAL A N 1
ATOM 2208 C CA . VAL A 1 278 ? -15.322 18.084 21.158 1.00 74.19 278 VAL A CA 1
ATOM 2209 C C . VAL A 1 278 ? -14.339 16.913 21.262 1.00 74.19 278 VAL A C 1
ATOM 2211 O O . VAL A 1 278 ? -13.142 17.130 21.073 1.00 74.19 278 VAL A O 1
ATOM 2214 N N . ALA A 1 279 ? -14.809 15.682 21.473 1.00 67.44 279 ALA A N 1
ATOM 2215 C CA . ALA A 1 279 ? -13.969 14.485 21.481 1.00 67.44 279 ALA A CA 1
ATOM 2216 C C . ALA A 1 279 ? -13.244 14.286 20.145 1.00 67.44 279 ALA A C 1
ATOM 2218 O O . ALA A 1 279 ? -12.024 14.121 20.128 1.00 67.44 279 ALA A O 1
ATOM 2219 N N . LYS A 1 280 ? -13.959 14.410 19.021 1.00 67.94 280 LYS A N 1
ATOM 2220 C CA . LYS A 1 280 ? -13.380 14.328 17.673 1.00 67.94 280 LYS A CA 1
ATOM 2221 C C . LYS A 1 280 ? -12.336 15.423 17.431 1.00 67.94 280 LYS A C 1
ATOM 2223 O O . LYS A 1 280 ? -11.248 15.138 16.924 1.00 67.94 280 LYS A O 1
ATOM 2228 N N . GLN A 1 281 ? -12.612 16.660 17.855 1.00 74.25 281 GLN A N 1
ATOM 2229 C CA . GLN A 1 281 ? -11.637 17.751 17.775 1.00 74.25 281 GLN A CA 1
ATOM 2230 C C . GLN A 1 281 ? -10.393 17.466 18.627 1.00 74.25 281 GLN A C 1
ATOM 2232 O O . GLN A 1 281 ? -9.282 17.601 18.130 1.00 74.25 281 GLN A O 1
ATOM 2237 N N . LYS A 1 282 ? -10.548 17.017 19.880 1.00 74.31 282 LYS A N 1
ATOM 2238 C CA . LYS A 1 282 ? -9.411 16.702 20.760 1.00 74.31 282 LYS A CA 1
ATOM 2239 C C . LYS A 1 282 ? -8.594 15.513 20.259 1.00 74.31 282 LYS A C 1
ATOM 2241 O O . LYS A 1 282 ? -7.371 15.563 20.326 1.00 74.31 282 LYS A O 1
ATOM 2246 N N . SER A 1 283 ? -9.244 14.482 19.722 1.00 64.00 283 SER A N 1
ATOM 2247 C CA . SER A 1 283 ? -8.580 13.362 19.044 1.00 64.00 283 SER A CA 1
ATOM 2248 C C . SER A 1 283 ? -7.733 13.867 17.871 1.00 64.00 283 SER A C 1
ATOM 2250 O O . SER A 1 283 ? -6.547 13.553 17.775 1.00 64.00 283 SER A O 1
ATOM 2252 N N . THR A 1 284 ? -8.293 14.768 17.055 1.00 62.56 284 THR A N 1
ATOM 2253 C CA . THR A 1 284 ? -7.579 15.430 15.951 1.00 62.56 284 THR A CA 1
ATOM 2254 C C . THR A 1 284 ? -6.402 16.274 16.449 1.00 62.56 284 THR A C 1
ATOM 2256 O O . THR A 1 284 ? -5.309 16.193 15.888 1.00 62.56 284 THR A O 1
ATOM 2259 N N . ASP A 1 285 ? -6.584 17.042 17.525 1.00 69.50 285 ASP A N 1
ATOM 2260 C CA . ASP A 1 285 ? -5.531 17.866 18.126 1.00 69.50 285 ASP A CA 1
ATOM 2261 C C . ASP A 1 285 ? -4.380 16.990 18.649 1.00 69.50 285 ASP A C 1
ATOM 2263 O O . ASP A 1 285 ? -3.215 17.273 18.368 1.00 69.50 285 ASP A O 1
ATOM 2267 N N . ILE A 1 286 ? -4.684 15.895 19.359 1.00 67.50 286 ILE A N 1
ATOM 2268 C CA . ILE A 1 286 ? -3.681 14.942 19.858 1.00 67.50 286 ILE A CA 1
ATOM 2269 C C . ILE A 1 286 ? -2.990 14.230 18.708 1.00 67.50 286 ILE A C 1
ATOM 2271 O O . ILE A 1 286 ? -1.771 14.114 18.740 1.00 67.50 286 ILE A O 1
ATOM 2275 N N . ALA A 1 287 ? -3.724 13.785 17.689 1.00 54.91 287 ALA A N 1
ATOM 2276 C CA . ALA A 1 287 ? -3.136 13.207 16.487 1.00 54.91 287 ALA A CA 1
ATOM 2277 C C . ALA A 1 287 ? -2.202 14.215 15.798 1.00 54.91 287 ALA A C 1
ATOM 2279 O O . ALA A 1 287 ? -1.112 13.850 15.368 1.00 54.91 287 ALA A O 1
ATOM 2280 N N . GLY A 1 288 ? -2.566 15.500 15.770 1.00 57.88 288 GLY A N 1
ATOM 2281 C CA . GLY A 1 288 ? -1.712 16.584 15.288 1.00 57.88 288 GLY A CA 1
ATOM 2282 C C . GLY A 1 288 ? -0.458 16.799 16.145 1.00 57.88 288 GLY A C 1
ATOM 2283 O O . GLY A 1 288 ? 0.630 16.996 15.604 1.00 57.88 288 GLY A O 1
ATOM 2284 N N . VAL A 1 289 ? -0.570 16.733 17.477 1.00 65.12 289 VAL A N 1
ATOM 2285 C CA . VAL A 1 289 ? 0.576 16.812 18.404 1.00 65.12 289 VAL A CA 1
ATOM 2286 C C . VAL A 1 289 ? 1.468 15.578 18.282 1.00 65.12 289 VAL A C 1
ATOM 2288 O O . VAL A 1 289 ? 2.689 15.726 18.265 1.00 65.12 289 VAL A O 1
ATOM 2291 N N . LEU A 1 290 ? 0.877 14.388 18.156 1.00 54.78 290 LEU A N 1
ATOM 2292 C CA . LEU A 1 290 ? 1.565 13.138 17.862 1.00 54.78 290 LEU A CA 1
ATOM 2293 C C . LEU A 1 290 ? 2.327 13.287 16.559 1.00 54.78 290 LEU A C 1
ATOM 2295 O O . LEU A 1 290 ? 3.533 13.175 16.616 1.00 54.78 290 LEU A O 1
ATOM 2299 N N . MET A 1 291 ? 1.701 13.685 15.450 1.00 51.84 291 MET A N 1
ATOM 2300 C CA . MET A 1 291 ? 2.400 13.900 14.177 1.00 51.84 291 MET A CA 1
ATOM 2301 C C . MET A 1 291 ? 3.552 14.911 14.282 1.00 51.84 291 MET A C 1
ATOM 2303 O O . MET A 1 291 ? 4.620 14.693 13.711 1.00 51.84 291 MET A O 1
ATOM 2307 N N . LYS A 1 292 ? 3.382 15.995 15.051 1.00 56.97 292 LYS A N 1
ATOM 2308 C CA . LYS A 1 292 ? 4.462 16.964 15.312 1.00 56.97 292 LYS A CA 1
ATOM 2309 C C . LYS A 1 292 ? 5.600 16.384 16.166 1.00 56.97 292 LYS A C 1
ATOM 2311 O O . LYS A 1 292 ? 6.732 16.835 16.017 1.00 56.97 292 LYS A O 1
ATOM 2316 N N . ARG A 1 293 ? 5.316 15.434 17.068 1.00 56.84 293 ARG A N 1
ATOM 2317 C CA . ARG A 1 293 ? 6.282 14.843 18.021 1.00 56.84 293 ARG A CA 1
ATOM 2318 C C . ARG A 1 293 ? 6.914 13.539 17.558 1.00 56.84 293 ARG A C 1
ATOM 2320 O O . ARG A 1 293 ? 8.088 13.330 17.838 1.00 56.84 293 ARG A O 1
ATOM 2327 N N . SER A 1 294 ? 6.156 12.667 16.902 1.00 41.75 294 SER A N 1
ATOM 2328 C CA . SER A 1 294 ? 6.687 11.490 16.227 1.00 41.75 294 SER A CA 1
ATOM 2329 C C . SER A 1 294 ? 7.633 11.931 15.123 1.00 41.75 294 SER A C 1
ATOM 2331 O O . SER A 1 294 ? 8.631 11.257 14.900 1.00 41.75 294 SER A O 1
ATOM 2333 N N . GLY A 1 295 ? 7.374 13.096 14.512 1.00 38.94 295 GLY A N 1
ATOM 2334 C CA . GLY A 1 295 ? 8.187 13.614 13.425 1.00 38.94 295 GLY A CA 1
ATOM 2335 C C . GLY A 1 295 ? 8.303 12.592 12.286 1.00 38.94 295 GLY A C 1
ATOM 2336 O O . GLY A 1 295 ? 7.748 11.494 12.339 1.00 38.94 295 GLY A O 1
ATOM 2337 N N . PRO A 1 296 ? 9.026 12.907 11.211 1.00 40.69 296 PRO A N 1
ATOM 2338 C CA . PRO A 1 296 ? 9.691 11.841 10.481 1.00 40.69 296 PRO A CA 1
ATOM 2339 C C . PRO A 1 296 ? 10.620 11.103 11.459 1.00 40.69 296 PRO A C 1
ATOM 2341 O O . PRO A 1 296 ? 11.229 11.749 12.316 1.00 40.69 296 PRO A O 1
ATOM 2344 N N . MET A 1 297 ? 10.738 9.774 11.323 1.00 38.41 297 MET A N 1
ATOM 2345 C CA . MET A 1 297 ? 11.757 8.965 12.012 1.00 38.41 297 MET A CA 1
ATOM 2346 C C . MET A 1 297 ? 13.062 9.784 12.118 1.00 38.41 297 MET A C 1
ATOM 2348 O O . MET A 1 297 ? 13.517 10.286 11.083 1.00 38.41 297 MET A O 1
ATOM 2352 N N . PRO A 1 298 ? 13.637 10.005 13.317 1.00 40.16 298 PRO A N 1
ATOM 2353 C CA . PRO A 1 298 ? 14.758 10.921 13.463 1.00 40.16 298 PRO A CA 1
ATOM 2354 C C . PRO A 1 298 ? 15.897 10.532 12.516 1.00 40.16 298 PRO A C 1
ATOM 2356 O O . PRO A 1 298 ? 16.246 9.359 12.385 1.00 40.16 298 PRO A O 1
ATOM 2359 N N . PHE A 1 299 ? 16.467 11.549 11.865 1.00 38.69 299 PHE A N 1
ATOM 2360 C CA . PHE A 1 299 ? 17.453 11.498 10.773 1.00 38.69 299 PHE A CA 1
ATOM 2361 C C . PHE A 1 299 ? 18.506 10.359 10.824 1.00 38.69 299 PHE A C 1
ATOM 2363 O O . PHE A 1 299 ? 18.834 9.815 9.770 1.00 38.69 299 PHE A O 1
ATOM 2370 N N . PRO A 1 300 ? 19.051 9.950 11.992 1.00 40.78 300 PRO A N 1
ATOM 2371 C CA . PRO A 1 300 ? 20.013 8.845 12.078 1.00 40.78 300 PRO A CA 1
ATOM 2372 C C . PRO A 1 300 ? 19.432 7.448 11.802 1.00 40.78 300 PRO A C 1
ATOM 2374 O O . PRO A 1 300 ? 20.178 6.562 11.402 1.00 40.78 300 PRO A O 1
ATOM 2377 N N . GLN A 1 301 ? 18.128 7.234 12.006 1.00 41.69 301 GLN A N 1
ATOM 2378 C CA . GLN A 1 301 ? 17.469 5.928 11.832 1.00 41.69 301 GLN A CA 1
ATOM 2379 C C . GLN A 1 301 ? 17.060 5.649 10.376 1.00 41.69 301 GLN A C 1
ATOM 2381 O O . GLN A 1 301 ? 16.767 4.510 10.029 1.00 41.69 301 GLN A O 1
ATOM 2386 N N . GLN A 1 302 ? 17.076 6.676 9.517 1.00 43.50 302 GLN A N 1
ATOM 2387 C CA . GLN A 1 302 ? 16.758 6.577 8.086 1.00 43.50 302 GLN A CA 1
ATOM 2388 C C . GLN A 1 302 ? 17.995 6.434 7.186 1.00 43.50 302 GLN A C 1
ATOM 2390 O O . GLN A 1 302 ? 17.879 6.449 5.962 1.00 43.50 302 GLN A O 1
ATOM 2395 N N . ARG A 1 303 ? 19.198 6.337 7.759 1.00 46.19 303 ARG A N 1
ATOM 2396 C CA . ARG A 1 303 ? 20.420 6.131 6.984 1.00 46.19 303 ARG A CA 1
ATOM 2397 C C . ARG A 1 303 ? 20.820 4.659 7.015 1.00 46.19 303 ARG A C 1
ATOM 2399 O O . ARG A 1 303 ? 21.045 4.110 8.089 1.00 46.19 303 ARG A O 1
ATOM 2406 N N . MET A 1 304 ? 21.118 4.097 5.845 1.00 45.47 304 MET A N 1
ATOM 2407 C CA . MET A 1 304 ? 22.275 3.209 5.744 1.00 45.47 304 MET A CA 1
ATOM 2408 C C . MET A 1 304 ? 23.518 4.031 6.101 1.00 45.47 304 MET A C 1
ATOM 2410 O O . MET A 1 304 ? 24.080 4.720 5.248 1.00 45.47 304 MET A O 1
ATOM 2414 N N . VAL A 1 305 ? 23.934 4.013 7.363 1.00 36.69 305 VAL A N 1
ATOM 2415 C CA . VAL A 1 305 ? 25.286 4.452 7.723 1.00 36.69 305 VAL A CA 1
ATOM 2416 C C . VAL A 1 305 ? 26.155 3.203 7.811 1.00 36.69 305 VAL A C 1
ATOM 2418 O O . VAL A 1 305 ? 25.711 2.201 8.376 1.00 36.69 305 VAL A O 1
ATOM 2421 N N . PRO A 1 306 ? 27.402 3.231 7.321 1.00 34.03 306 PRO A N 1
ATOM 2422 C CA . PRO A 1 306 ? 28.429 2.340 7.848 1.00 34.03 306 PRO A CA 1
ATOM 2423 C C . PRO A 1 306 ? 28.364 2.346 9.391 1.00 34.03 306 PRO A C 1
ATOM 2425 O O . PRO A 1 306 ? 28.498 3.404 10.002 1.00 34.03 306 PRO A O 1
ATOM 2428 N N . GLY A 1 307 ? 28.070 1.193 10.007 1.00 37.50 307 GLY A N 1
ATOM 2429 C CA . GLY A 1 307 ? 27.858 1.051 11.460 1.00 37.50 307 GLY A CA 1
ATOM 2430 C C . GLY A 1 307 ? 26.399 0.926 11.927 1.00 37.50 307 GLY A C 1
ATOM 2431 O O . GLY A 1 307 ? 26.142 0.938 13.132 1.00 37.50 307 GLY A O 1
ATOM 2432 N N . ALA A 1 308 ? 25.433 0.810 11.017 1.00 49.06 308 ALA A N 1
ATOM 2433 C CA . ALA A 1 308 ? 24.040 0.611 11.389 1.00 49.06 308 ALA A CA 1
ATOM 2434 C C . ALA A 1 308 ? 23.818 -0.781 12.035 1.00 49.06 308 ALA A C 1
ATOM 2436 O O . ALA A 1 308 ? 24.312 -1.804 11.566 1.00 49.06 308 ALA A O 1
ATOM 2437 N N . LYS A 1 309 ? 23.092 -0.825 13.164 1.00 52.00 309 LYS A N 1
ATOM 2438 C CA . LYS A 1 309 ? 22.789 -2.062 13.925 1.00 52.00 309 LYS A CA 1
ATOM 2439 C C . LYS A 1 309 ? 21.817 -3.006 13.197 1.00 52.00 309 LYS A C 1
ATOM 2441 O O . LYS A 1 309 ? 21.389 -4.006 13.753 1.00 52.00 309 LYS A O 1
ATOM 2446 N N . ASP A 1 310 ? 21.410 -2.646 11.988 1.00 66.50 310 ASP A N 1
ATOM 2447 C CA . ASP A 1 310 ? 20.474 -3.355 11.119 1.00 66.50 310 ASP A CA 1
ATOM 2448 C C . ASP A 1 310 ? 21.176 -4.201 10.048 1.00 66.50 310 ASP A C 1
ATOM 2450 O O . ASP A 1 310 ? 20.503 -4.796 9.211 1.00 66.50 310 ASP A O 1
ATOM 2454 N N . LEU A 1 311 ? 22.511 -4.301 10.094 1.00 75.50 311 LEU A N 1
ATOM 2455 C CA . LEU A 1 311 ? 23.282 -5.162 9.195 1.00 75.50 311 LEU A CA 1
ATOM 2456 C C . LEU A 1 311 ? 22.786 -6.612 9.211 1.00 75.50 311 LEU A C 1
ATOM 2458 O O . LEU A 1 311 ? 22.729 -7.225 8.150 1.00 75.50 311 LEU A O 1
ATOM 2462 N N . GLU A 1 312 ? 22.380 -7.137 10.369 1.00 82.12 312 GLU A N 1
ATOM 2463 C CA . GLU A 1 312 ? 21.817 -8.489 10.478 1.00 82.12 312 GLU A CA 1
ATOM 2464 C C . GLU A 1 312 ? 20.490 -8.622 9.718 1.00 82.12 312 GLU A C 1
ATOM 2466 O O . GLU A 1 312 ? 20.327 -9.560 8.943 1.00 82.12 312 GLU A O 1
ATOM 2471 N N . ASP A 1 313 ? 19.572 -7.659 9.856 1.00 84.75 313 ASP A N 1
ATOM 2472 C CA . ASP A 1 313 ? 18.287 -7.664 9.142 1.00 84.75 313 ASP A CA 1
ATOM 2473 C C . ASP A 1 313 ? 18.488 -7.517 7.627 1.00 84.75 313 ASP A C 1
ATOM 2475 O O . ASP A 1 313 ? 17.832 -8.195 6.834 1.00 84.75 313 ASP A O 1
ATOM 2479 N N . VAL A 1 314 ? 19.424 -6.658 7.209 1.00 86.50 314 VAL A N 1
ATOM 2480 C CA . VAL A 1 314 ? 19.788 -6.470 5.798 1.00 86.50 314 VAL A CA 1
ATOM 2481 C C . VAL A 1 314 ? 20.391 -7.754 5.226 1.00 86.50 314 VAL A C 1
ATOM 2483 O O . VAL A 1 314 ? 19.972 -8.202 4.160 1.00 86.50 314 VAL A O 1
ATOM 2486 N N . GLN A 1 315 ? 21.325 -8.389 5.939 1.00 86.81 315 GLN A N 1
ATOM 2487 C CA . GLN A 1 315 ? 21.927 -9.664 5.537 1.00 86.81 315 GLN A CA 1
ATOM 2488 C C . GLN A 1 315 ? 20.889 -10.786 5.480 1.00 86.81 315 GLN A C 1
ATOM 2490 O O . GLN A 1 315 ? 20.841 -11.528 4.498 1.00 86.81 315 GLN A O 1
ATOM 2495 N N . ALA A 1 316 ? 20.020 -10.882 6.488 1.00 88.44 316 ALA A N 1
ATOM 2496 C CA . ALA A 1 316 ? 18.926 -11.844 6.517 1.00 88.44 316 ALA A CA 1
ATOM 2497 C C . ALA A 1 316 ? 17.983 -11.637 5.326 1.00 88.44 316 ALA A C 1
ATOM 2499 O O . ALA A 1 316 ? 17.570 -12.607 4.688 1.00 88.44 316 ALA A O 1
ATOM 2500 N N . ARG A 1 317 ? 17.687 -10.379 4.973 1.00 89.94 317 ARG A N 1
ATOM 2501 C CA . ARG A 1 317 ? 16.852 -10.060 3.814 1.00 89.94 317 ARG A CA 1
ATOM 2502 C C . ARG A 1 317 ? 17.521 -10.446 2.501 1.00 89.94 317 ARG A C 1
ATOM 2504 O O . ARG A 1 317 ? 16.874 -11.088 1.681 1.00 89.94 317 ARG A O 1
ATOM 2511 N N . MET A 1 318 ? 18.805 -10.136 2.325 1.00 90.06 318 MET A N 1
ATOM 2512 C CA . MET A 1 318 ? 19.579 -10.554 1.147 1.00 90.06 318 MET A CA 1
ATOM 2513 C C . MET A 1 318 ? 19.655 -12.080 1.003 1.00 90.06 318 MET A C 1
ATOM 2515 O O . MET A 1 318 ? 19.593 -12.592 -0.110 1.00 90.06 318 MET A O 1
ATOM 2519 N N . ALA A 1 319 ? 19.769 -12.814 2.114 1.00 88.56 319 ALA A N 1
ATOM 2520 C CA . ALA A 1 319 ? 19.799 -14.275 2.102 1.00 88.56 319 ALA A CA 1
ATOM 2521 C C . ALA A 1 319 ? 18.427 -14.892 1.783 1.00 88.56 319 ALA A C 1
ATOM 2523 O O . ALA A 1 319 ? 18.348 -15.922 1.110 1.00 88.56 319 ALA A O 1
ATOM 2524 N N . LYS A 1 320 ? 17.345 -14.276 2.276 1.00 89.81 320 LYS A N 1
ATOM 2525 C CA . LYS A 1 320 ? 15.973 -14.757 2.092 1.00 89.81 320 LYS A CA 1
ATOM 2526 C C . LYS A 1 320 ? 15.445 -14.472 0.682 1.00 89.81 320 LYS A C 1
ATOM 2528 O O . LYS A 1 320 ? 14.890 -15.364 0.036 1.00 89.81 320 LYS A O 1
ATOM 2533 N N . ASP A 1 321 ? 15.591 -13.237 0.216 1.00 87.44 321 ASP A N 1
ATOM 2534 C CA . ASP A 1 321 ? 14.908 -12.752 -0.977 1.00 87.44 321 ASP A CA 1
ATOM 2535 C C . ASP A 1 321 ? 15.796 -12.902 -2.210 1.00 87.44 321 ASP A C 1
ATOM 2537 O O . ASP A 1 321 ? 16.720 -12.124 -2.466 1.00 87.44 321 ASP A O 1
ATOM 2541 N N . LYS A 1 322 ? 15.481 -13.911 -3.024 1.00 83.81 322 LYS A N 1
ATOM 2542 C CA . LYS A 1 322 ? 16.205 -14.172 -4.271 1.00 83.81 322 LYS A CA 1
ATOM 2543 C C . LYS A 1 322 ? 16.185 -12.943 -5.178 1.00 83.81 322 LYS A C 1
ATOM 2545 O O . LYS A 1 322 ? 15.132 -12.356 -5.413 1.00 83.81 322 LYS A O 1
ATOM 2550 N N . GLY A 1 323 ? 17.342 -12.603 -5.739 1.00 83.06 323 GLY A N 1
ATOM 2551 C CA . GLY A 1 323 ? 17.498 -11.543 -6.738 1.00 83.06 323 GLY A CA 1
ATOM 2552 C C . GLY A 1 323 ? 17.736 -10.138 -6.180 1.00 83.06 323 GLY A C 1
ATOM 2553 O O . GLY A 1 323 ? 17.917 -9.228 -6.986 1.00 83.06 323 GLY A O 1
ATOM 2554 N N . LEU A 1 324 ? 17.782 -9.949 -4.853 1.00 89.44 324 LEU A N 1
ATOM 2555 C CA . LEU A 1 324 ? 18.374 -8.741 -4.271 1.00 89.44 324 LEU A CA 1
ATOM 2556 C C . LEU A 1 324 ? 19.881 -8.734 -4.550 1.00 89.44 324 LEU A C 1
ATOM 2558 O O . LEU A 1 324 ? 20.582 -9.693 -4.231 1.00 89.44 324 LEU A O 1
ATOM 2562 N N . ARG A 1 325 ? 20.371 -7.657 -5.164 1.00 84.25 325 ARG A N 1
ATOM 2563 C CA . ARG A 1 325 ? 21.774 -7.507 -5.565 1.00 84.25 325 ARG A CA 1
ATOM 2564 C C . ARG A 1 325 ? 22.609 -6.819 -4.503 1.00 84.25 325 ARG A C 1
ATOM 2566 O O . ARG A 1 325 ? 23.765 -7.186 -4.313 1.00 84.25 325 ARG A O 1
ATOM 2573 N N . THR A 1 326 ? 22.045 -5.805 -3.844 1.00 88.75 326 THR A N 1
ATOM 2574 C CA . THR A 1 326 ? 22.833 -4.903 -2.998 1.00 88.75 326 THR A CA 1
ATOM 2575 C C . THR A 1 326 ? 22.194 -4.638 -1.639 1.00 88.75 326 THR A C 1
ATOM 2577 O O . THR A 1 326 ? 20.969 -4.734 -1.491 1.00 88.75 326 THR A O 1
ATOM 2580 N N . PRO A 1 327 ? 23.008 -4.262 -0.633 1.00 89.06 327 PRO A N 1
ATOM 2581 C CA . PRO A 1 327 ? 22.507 -3.889 0.684 1.00 89.06 327 PRO A CA 1
ATOM 2582 C C . PRO A 1 327 ? 21.465 -2.768 0.651 1.00 89.06 327 PRO A C 1
ATOM 2584 O O . PRO A 1 327 ? 20.537 -2.801 1.448 1.00 89.06 327 PRO A O 1
ATOM 2587 N N . SER A 1 328 ? 21.555 -1.814 -0.283 1.00 89.06 328 SER A N 1
ATOM 2588 C CA . SER A 1 328 ? 20.581 -0.718 -0.405 1.00 89.06 328 SER A CA 1
ATOM 2589 C C . SER A 1 328 ? 19.182 -1.210 -0.767 1.00 89.06 328 SER A C 1
ATOM 2591 O O . SER A 1 328 ? 18.196 -0.717 -0.225 1.00 89.06 328 SER A O 1
ATOM 2593 N N . GLN A 1 329 ? 19.082 -2.228 -1.627 1.00 92.44 329 GLN A N 1
ATOM 2594 C CA . GLN A 1 329 ? 17.799 -2.836 -1.988 1.00 92.44 329 GLN A CA 1
ATOM 2595 C C . GLN A 1 329 ? 17.176 -3.581 -0.800 1.00 92.44 329 GLN A C 1
ATOM 2597 O O . GLN A 1 329 ? 15.986 -3.440 -0.528 1.00 92.44 329 GLN A O 1
ATOM 2602 N N . ALA A 1 330 ? 17.988 -4.345 -0.067 1.00 92.25 330 ALA A N 1
ATOM 2603 C CA . ALA A 1 330 ? 17.551 -5.025 1.148 1.00 92.25 330 ALA A CA 1
ATOM 2604 C C . ALA A 1 330 ? 17.168 -4.035 2.257 1.00 92.25 330 ALA A C 1
ATOM 2606 O O . ALA A 1 330 ? 16.162 -4.227 2.939 1.00 92.25 330 ALA A O 1
ATOM 2607 N N . TRP A 1 331 ? 17.922 -2.947 2.405 1.00 90.19 331 TRP A N 1
ATOM 2608 C CA . TRP A 1 331 ? 17.628 -1.912 3.385 1.00 90.19 331 TRP A CA 1
ATOM 2609 C C . TRP A 1 331 ? 16.308 -1.208 3.085 1.00 90.19 331 TRP A C 1
ATOM 2611 O O . TRP A 1 331 ? 15.532 -1.006 4.010 1.00 90.19 331 TRP A O 1
ATOM 2621 N N . ALA A 1 332 ? 16.000 -0.892 1.821 1.00 92.44 332 ALA A N 1
ATOM 2622 C CA . ALA A 1 332 ? 14.719 -0.280 1.453 1.00 92.44 332 ALA A CA 1
ATOM 2623 C C . ALA A 1 332 ? 13.518 -1.111 1.948 1.00 92.44 332 ALA A C 1
ATOM 2625 O O . ALA A 1 332 ? 12.572 -0.574 2.529 1.00 92.44 332 ALA A O 1
ATOM 2626 N N . LEU A 1 333 ? 13.603 -2.440 1.812 1.00 94.81 333 LEU A N 1
ATOM 2627 C CA . LEU A 1 333 ? 12.603 -3.378 2.329 1.00 94.81 333 LEU A CA 1
ATOM 2628 C C . LEU A 1 333 ? 12.535 -3.366 3.862 1.00 94.81 333 LEU A C 1
ATOM 2630 O O . LEU A 1 333 ? 11.449 -3.269 4.434 1.00 94.81 333 LEU A O 1
ATOM 2634 N N . VAL A 1 334 ? 13.688 -3.439 4.534 1.00 92.19 334 VAL A N 1
ATOM 2635 C CA . VAL A 1 334 ? 13.773 -3.413 6.005 1.00 92.19 334 VAL A CA 1
ATOM 2636 C C . VAL A 1 334 ? 13.230 -2.096 6.566 1.00 92.19 334 VAL A C 1
ATOM 2638 O O . VAL A 1 334 ? 12.478 -2.100 7.540 1.00 92.19 334 VAL A O 1
ATOM 2641 N N . ALA A 1 335 ? 13.558 -0.967 5.944 1.00 89.38 335 ALA A N 1
ATOM 2642 C CA . ALA A 1 335 ? 13.100 0.351 6.355 1.00 89.38 335 ALA A CA 1
ATOM 2643 C C . ALA A 1 335 ? 11.586 0.505 6.199 1.00 89.38 335 ALA A C 1
ATOM 2645 O O . ALA A 1 335 ? 10.931 1.002 7.116 1.00 89.38 335 ALA A O 1
ATOM 2646 N N . ALA A 1 336 ? 11.018 0.025 5.090 1.00 93.81 336 ALA A N 1
ATOM 2647 C CA . ALA A 1 336 ? 9.574 0.021 4.876 1.00 93.81 336 ALA A CA 1
ATOM 2648 C C . ALA A 1 336 ? 8.835 -0.858 5.899 1.00 93.81 336 ALA A C 1
ATOM 2650 O O . ALA A 1 336 ? 7.777 -0.472 6.399 1.00 93.81 336 ALA A O 1
ATOM 2651 N N . GLU A 1 337 ? 9.397 -2.019 6.251 1.00 93.19 337 GLU A N 1
ATOM 2652 C CA . GLU A 1 337 ? 8.847 -2.893 7.293 1.00 93.19 337 GLU A CA 1
ATOM 2653 C C . GLU A 1 337 ? 8.916 -2.246 8.676 1.00 93.19 337 GLU A C 1
ATOM 2655 O O . GLU A 1 337 ? 7.907 -2.176 9.372 1.00 93.19 337 GLU A O 1
ATOM 2660 N N . ARG A 1 338 ? 10.071 -1.700 9.066 1.00 89.00 338 ARG A N 1
ATOM 2661 C CA . ARG A 1 338 ? 10.239 -1.037 10.367 1.00 89.00 338 ARG A CA 1
ATOM 2662 C C . ARG A 1 338 ? 9.341 0.186 10.509 1.00 89.00 338 ARG A C 1
ATOM 2664 O O . ARG A 1 338 ? 8.707 0.352 11.550 1.00 89.00 338 ARG A O 1
ATOM 2671 N N . LYS A 1 339 ? 9.257 1.018 9.467 1.00 87.56 339 LYS A N 1
ATOM 2672 C CA . LYS A 1 339 ? 8.353 2.172 9.436 1.00 87.56 339 LYS A CA 1
ATOM 2673 C C . LYS A 1 339 ? 6.898 1.729 9.563 1.00 87.56 339 LYS A C 1
ATOM 2675 O O . LYS A 1 339 ? 6.194 2.222 10.439 1.00 87.56 339 LYS A O 1
ATOM 2680 N N . GLY A 1 340 ? 6.470 0.764 8.747 1.00 87.56 340 GLY A N 1
ATOM 2681 C CA . GLY A 1 340 ? 5.114 0.223 8.798 1.00 87.56 340 GLY A CA 1
ATOM 2682 C C . GLY A 1 340 ? 4.767 -0.368 10.167 1.00 87.56 340 GLY A C 1
ATOM 2683 O O . GLY A 1 340 ? 3.699 -0.083 10.697 1.00 87.56 340 GLY A O 1
ATOM 2684 N N . ALA A 1 341 ? 5.685 -1.113 10.788 1.00 85.25 341 ALA A N 1
ATOM 2685 C CA . ALA A 1 341 ? 5.502 -1.671 12.125 1.00 85.25 341 ALA A CA 1
ATOM 2686 C C . ALA A 1 341 ? 5.394 -0.581 13.202 1.00 85.25 341 ALA A C 1
ATOM 2688 O O . ALA A 1 341 ? 4.506 -0.647 14.053 1.00 85.25 341 ALA A O 1
ATOM 2689 N N . HIS A 1 342 ? 6.261 0.436 13.149 1.00 81.69 342 HIS A N 1
ATOM 2690 C CA . HIS A 1 342 ? 6.241 1.567 14.078 1.00 81.69 342 HIS A CA 1
ATOM 2691 C C . HIS A 1 342 ? 4.936 2.369 13.980 1.00 81.69 342 HIS A C 1
ATOM 2693 O O . HIS A 1 342 ? 4.356 2.757 14.993 1.00 81.69 342 HIS A O 1
ATOM 2699 N N . GLU A 1 343 ? 4.447 2.580 12.759 1.00 84.38 343 GLU A N 1
ATOM 2700 C CA . GLU A 1 343 ? 3.258 3.384 12.471 1.00 84.38 343 GLU A CA 1
ATOM 2701 C C . GLU A 1 343 ? 1.965 2.548 12.419 1.00 84.38 343 GLU A C 1
ATOM 2703 O O . GLU A 1 343 ? 0.898 3.107 12.161 1.00 84.38 343 GLU A O 1
ATOM 2708 N N . LYS A 1 344 ? 2.016 1.231 12.681 1.00 87.81 344 LYS A N 1
ATOM 2709 C CA . LYS A 1 344 ? 0.888 0.303 12.475 1.00 87.81 344 LYS A CA 1
ATOM 2710 C C . LYS A 1 344 ? -0.362 0.713 13.248 1.00 87.81 344 LYS A C 1
ATOM 2712 O O . LYS A 1 344 ? -1.426 0.864 12.658 1.00 87.81 344 LYS A O 1
ATOM 2717 N N . ALA A 1 345 ? -0.237 0.915 14.561 1.00 77.00 345 ALA A N 1
ATOM 2718 C CA . ALA A 1 345 ? -1.378 1.248 15.417 1.00 77.00 345 ALA A CA 1
ATOM 2719 C C . ALA A 1 345 ? -2.027 2.581 15.009 1.00 77.00 345 ALA A C 1
ATOM 2721 O O . ALA A 1 345 ? -3.247 2.675 14.896 1.00 77.00 345 ALA A O 1
ATOM 2722 N N . PHE A 1 346 ? -1.204 3.592 14.719 1.00 81.81 346 PHE A N 1
ATOM 2723 C CA . PHE A 1 346 ? -1.671 4.892 14.241 1.00 81.81 346 PHE A CA 1
ATOM 2724 C C . PHE A 1 346 ? -2.365 4.783 12.876 1.00 81.81 346 PHE A C 1
ATOM 2726 O O . PHE A 1 346 ? -3.475 5.286 12.698 1.00 81.81 346 PHE A O 1
ATOM 2733 N N . SER A 1 347 ? -1.738 4.078 11.933 1.00 89.62 347 SER A N 1
ATOM 2734 C CA . SER A 1 347 ? -2.273 3.871 10.585 1.00 89.62 347 SER A CA 1
ATOM 2735 C C . SER A 1 347 ? -3.588 3.102 10.625 1.00 89.62 347 SER A C 1
ATOM 2737 O O . SER A 1 347 ? -4.510 3.467 9.905 1.00 89.62 347 SER A O 1
ATOM 2739 N N . ARG A 1 348 ? -3.718 2.102 11.508 1.00 92.62 348 ARG A N 1
ATOM 2740 C CA . ARG A 1 348 ? -4.961 1.346 11.703 1.00 92.62 348 ARG A CA 1
ATOM 2741 C C . ARG A 1 348 ? -6.100 2.242 12.176 1.00 92.62 348 ARG A C 1
ATOM 2743 O O . ARG A 1 348 ? -7.172 2.199 11.587 1.00 92.62 348 ARG A O 1
ATOM 2750 N N . VAL A 1 349 ? -5.871 3.084 13.186 1.00 84.75 349 VAL A N 1
ATOM 2751 C CA . VAL A 1 349 ? -6.892 4.030 13.675 1.00 84.75 349 VAL A CA 1
ATOM 2752 C C . VAL A 1 349 ? -7.330 4.978 12.558 1.00 84.75 349 VAL A C 1
ATOM 2754 O O . VAL A 1 349 ? -8.526 5.153 12.334 1.00 84.75 349 VAL A O 1
ATOM 2757 N N . LYS A 1 350 ? -6.376 5.552 11.813 1.00 90.06 350 LYS A N 1
ATOM 2758 C CA . LYS A 1 350 ? -6.685 6.437 10.681 1.00 90.06 350 LYS A CA 1
ATOM 2759 C C . LYS A 1 350 ? -7.437 5.700 9.569 1.00 90.06 350 LYS A C 1
ATOM 2761 O O . LYS A 1 350 ? -8.360 6.261 8.989 1.00 90.06 350 LYS A O 1
ATOM 2766 N N . ALA A 1 351 ? -7.060 4.459 9.279 1.00 95.62 351 ALA A N 1
ATOM 2767 C CA . ALA A 1 351 ? -7.695 3.635 8.261 1.00 95.62 351 ALA A CA 1
ATOM 2768 C C . ALA A 1 351 ? -9.135 3.249 8.637 1.00 95.62 351 ALA A C 1
ATOM 2770 O O . ALA A 1 351 ? -10.015 3.370 7.792 1.00 95.62 351 ALA A O 1
ATOM 2771 N N . LEU A 1 352 ? -9.396 2.877 9.894 1.00 91.56 352 LEU A N 1
ATOM 2772 C CA . LEU A 1 352 ? -10.749 2.592 10.387 1.00 91.56 352 LEU A CA 1
ATOM 2773 C C . LEU A 1 352 ? -11.634 3.843 10.373 1.00 91.56 352 LEU A C 1
ATOM 2775 O O . LEU A 1 352 ? -12.732 3.799 9.829 1.00 91.56 352 LEU A O 1
ATOM 2779 N N . GLN A 1 353 ? -11.132 4.986 10.856 1.00 89.94 353 GLN A N 1
ATOM 2780 C CA . GLN A 1 353 ? -11.873 6.250 10.761 1.00 89.94 353 GLN A CA 1
ATOM 2781 C C . GLN A 1 353 ? -12.200 6.594 9.304 1.00 89.94 353 GLN A C 1
ATOM 2783 O O . GLN A 1 353 ? -13.304 7.025 8.979 1.00 89.94 353 GLN A O 1
ATOM 2788 N N . ARG A 1 354 ? -11.234 6.375 8.408 1.00 96.06 354 ARG A N 1
ATOM 2789 C CA . ARG A 1 354 ? -11.433 6.586 6.981 1.00 96.06 354 ARG A CA 1
ATOM 2790 C C . ARG A 1 354 ? -12.471 5.625 6.405 1.00 96.06 354 ARG A C 1
ATOM 2792 O O . ARG A 1 354 ? -13.237 6.043 5.548 1.00 96.06 354 ARG A O 1
ATOM 2799 N N . LEU A 1 355 ? -12.520 4.369 6.846 1.00 96.75 355 LEU A N 1
ATOM 2800 C CA . LEU A 1 355 ? -13.543 3.415 6.417 1.00 96.75 355 LEU A CA 1
ATOM 2801 C C . LEU A 1 355 ? -14.949 3.901 6.791 1.00 96.75 355 LEU A C 1
ATOM 2803 O O . LEU A 1 355 ? -15.837 3.852 5.947 1.00 96.75 355 LEU A O 1
ATOM 2807 N N . GLU A 1 356 ? -15.139 4.438 7.999 1.00 93.06 356 GLU A N 1
ATOM 2808 C CA . GLU A 1 356 ? -16.412 5.039 8.433 1.00 93.06 356 GLU A CA 1
ATOM 2809 C C . GLU A 1 356 ? -16.817 6.237 7.555 1.00 93.06 356 GLU A C 1
ATOM 2811 O O . GLU A 1 356 ? -17.959 6.327 7.086 1.00 93.06 356 GLU A O 1
ATOM 2816 N N . ASP A 1 357 ? -15.866 7.136 7.278 1.00 92.00 357 ASP A N 1
ATOM 2817 C CA . ASP A 1 357 ? -16.090 8.294 6.407 1.00 92.00 357 ASP A CA 1
ATOM 2818 C C . ASP A 1 357 ? -16.477 7.842 4.983 1.00 92.00 357 ASP A C 1
ATOM 2820 O O . ASP A 1 357 ? -17.386 8.398 4.357 1.00 92.00 357 ASP A O 1
ATOM 2824 N N . LEU A 1 358 ? -15.807 6.804 4.471 1.00 95.94 358 LEU A N 1
ATOM 2825 C CA . LEU A 1 358 ? -16.063 6.234 3.150 1.00 95.94 358 LEU A CA 1
ATOM 2826 C C . LEU A 1 358 ? -17.394 5.479 3.088 1.00 95.94 358 LEU A C 1
ATOM 2828 O O . LEU A 1 358 ? -18.104 5.624 2.097 1.00 95.94 358 LEU A O 1
ATOM 2832 N N . ASN A 1 359 ? -17.782 4.762 4.144 1.00 96.50 359 ASN A N 1
ATOM 2833 C CA . ASN A 1 359 ? -19.097 4.131 4.260 1.00 96.50 359 ASN A CA 1
ATOM 2834 C C . ASN A 1 359 ? -20.221 5.154 4.132 1.00 96.50 359 ASN A C 1
ATOM 2836 O O . ASN A 1 359 ? -21.120 4.999 3.304 1.00 96.50 359 ASN A O 1
ATOM 2840 N N . THR A 1 360 ? -20.105 6.255 4.875 1.00 94.00 360 THR A N 1
ATOM 2841 C CA . THR A 1 360 ? -21.056 7.369 4.803 1.00 94.00 360 THR A CA 1
ATOM 2842 C C . THR A 1 360 ? -21.115 7.947 3.389 1.00 94.00 360 THR A C 1
ATOM 2844 O O . THR A 1 360 ? -22.192 8.160 2.836 1.00 94.00 360 THR A O 1
ATOM 2847 N N . LYS A 1 361 ? -19.952 8.177 2.770 1.00 95.94 361 LYS A N 1
ATOM 2848 C CA . LYS A 1 361 ? -19.857 8.794 1.442 1.00 95.94 361 LYS A CA 1
ATOM 2849 C C . LYS A 1 361 ? -20.357 7.892 0.312 1.00 95.94 361 LYS A C 1
ATOM 2851 O O . LYS A 1 361 ? -20.924 8.385 -0.663 1.00 95.94 361 LYS A O 1
ATOM 2856 N N . TRP A 1 362 ? -20.095 6.592 0.388 1.00 95.62 362 TRP A N 1
ATOM 2857 C CA . TRP A 1 362 ? -20.438 5.635 -0.661 1.00 95.62 362 TRP A CA 1
ATOM 2858 C C . TRP A 1 362 ? -21.817 5.007 -0.482 1.00 95.62 362 TRP A C 1
ATOM 2860 O O . TRP A 1 362 ? -22.298 4.389 -1.434 1.00 95.62 362 TRP A O 1
ATOM 2870 N N . GLY A 1 363 ? -22.439 5.184 0.689 1.00 95.00 363 GLY A N 1
ATOM 2871 C CA . GLY A 1 363 ? -23.671 4.496 1.061 1.00 95.00 363 GLY A CA 1
ATOM 2872 C C . GLY A 1 363 ? -23.439 2.999 1.264 1.00 95.00 363 GLY A C 1
ATOM 2873 O O . GLY A 1 363 ? -24.224 2.193 0.774 1.00 95.00 363 GLY A O 1
ATOM 2874 N N . THR A 1 364 ? -22.329 2.634 1.909 1.00 95.69 364 THR A N 1
ATOM 2875 C CA . THR A 1 364 ? -21.933 1.242 2.187 1.00 95.69 364 THR A CA 1
ATOM 2876 C C . THR A 1 364 ? -21.849 0.980 3.690 1.00 95.69 364 THR A C 1
ATOM 2878 O O . THR A 1 364 ? -21.871 1.908 4.494 1.00 95.69 364 THR A O 1
ATOM 2881 N N . ASP A 1 365 ? -21.740 -0.291 4.067 1.00 96.38 365 ASP A N 1
ATOM 2882 C CA . ASP A 1 365 ? -21.731 -0.783 5.447 1.00 96.38 365 ASP A CA 1
ATOM 2883 C C . ASP A 1 365 ? -20.543 -1.732 5.706 1.00 96.38 365 ASP A C 1
ATOM 2885 O O . ASP A 1 365 ? -20.686 -2.787 6.327 1.00 96.38 365 ASP A O 1
ATOM 2889 N N . TYR A 1 366 ? -19.359 -1.392 5.186 1.00 96.31 366 TYR A N 1
ATOM 2890 C CA . TYR A 1 366 ? -18.151 -2.181 5.428 1.00 96.31 366 TYR A CA 1
ATOM 2891 C C . TYR A 1 366 ? -17.815 -2.201 6.920 1.00 96.31 366 TYR A C 1
ATOM 2893 O O . TYR A 1 366 ? -17.672 -1.142 7.533 1.00 96.31 366 TYR A O 1
ATOM 2901 N N . ASP A 1 367 ? -17.669 -3.391 7.487 1.00 94.31 367 ASP A N 1
ATOM 2902 C CA . ASP A 1 367 ? -17.312 -3.582 8.892 1.00 94.31 367 ASP A CA 1
ATOM 2903 C C . ASP A 1 367 ? -15.806 -3.864 9.067 1.00 94.31 367 ASP A C 1
ATOM 2905 O O . ASP A 1 367 ? -15.005 -3.727 8.138 1.00 94.31 367 ASP A O 1
ATOM 2909 N N . GLU A 1 368 ? -15.386 -4.221 10.283 1.00 91.75 368 GLU A N 1
ATOM 2910 C CA . GLU A 1 368 ? -13.981 -4.532 10.568 1.00 91.75 368 GLU A CA 1
ATOM 2911 C C . GLU A 1 368 ? -13.517 -5.856 9.927 1.00 91.75 368 GLU A C 1
ATOM 2913 O O . GLU A 1 368 ? -12.341 -5.996 9.596 1.00 91.75 368 GLU A O 1
ATOM 2918 N N . GLU A 1 369 ? -14.411 -6.821 9.690 1.00 95.50 369 GLU A N 1
ATOM 2919 C CA . GLU A 1 369 ? -14.043 -8.050 8.980 1.00 95.50 369 GLU A CA 1
ATOM 2920 C C . GLU A 1 369 ? -13.801 -7.758 7.495 1.00 95.50 369 GLU A C 1
ATOM 2922 O O . GLU A 1 369 ? -12.810 -8.213 6.913 1.00 95.50 369 GLU A O 1
ATOM 2927 N N . ASP A 1 370 ? -14.671 -6.948 6.891 1.00 97.94 370 ASP A N 1
ATOM 2928 C CA . ASP A 1 370 ? -14.455 -6.421 5.551 1.00 97.94 370 ASP A CA 1
ATOM 2929 C C . ASP A 1 370 ? -13.145 -5.645 5.484 1.00 97.94 370 ASP A C 1
ATOM 2931 O O . ASP A 1 370 ? -12.360 -5.870 4.567 1.00 97.94 370 ASP A O 1
ATOM 2935 N N . PHE A 1 371 ? -12.862 -4.787 6.467 1.00 97.94 371 PHE A 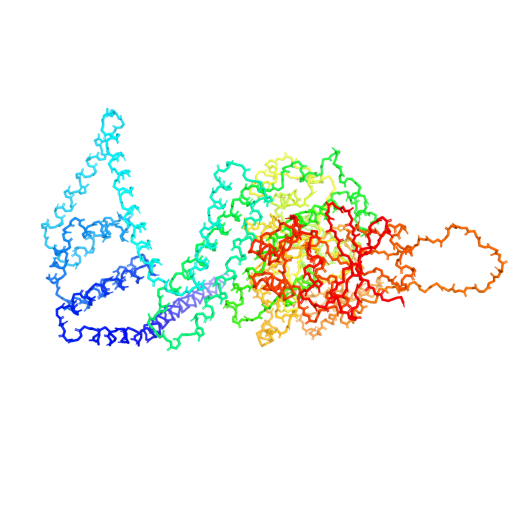N 1
ATOM 2936 C CA . PHE A 1 371 ? -11.616 -4.030 6.526 1.00 97.94 371 PHE A CA 1
ATOM 2937 C C . PHE A 1 371 ? -10.380 -4.928 6.383 1.00 97.94 371 PHE A C 1
ATOM 2939 O O . PHE A 1 371 ? -9.534 -4.659 5.529 1.00 97.94 371 PHE A O 1
ATOM 2946 N N . GLU A 1 372 ? -10.297 -6.034 7.129 1.00 97.56 372 GLU A N 1
ATOM 2947 C CA . GLU A 1 372 ? -9.181 -6.985 7.017 1.00 97.56 372 GLU A CA 1
ATOM 2948 C C . GLU A 1 372 ? -9.083 -7.622 5.624 1.00 97.56 372 GLU A C 1
ATOM 2950 O O . GLU A 1 372 ? -7.991 -7.728 5.056 1.00 97.56 372 GLU A O 1
ATOM 2955 N N . ARG A 1 373 ? -10.222 -7.994 5.026 1.00 98.25 373 ARG A N 1
ATOM 2956 C CA . ARG A 1 373 ? -10.257 -8.526 3.652 1.00 98.25 373 ARG A CA 1
ATOM 2957 C C . ARG A 1 373 ? -9.771 -7.488 2.644 1.00 98.25 373 ARG A C 1
ATOM 2959 O O . ARG A 1 373 ? -9.044 -7.832 1.714 1.00 98.25 373 ARG A O 1
ATOM 2966 N N . ILE A 1 374 ? -10.133 -6.220 2.834 1.00 98.38 374 ILE A N 1
ATOM 2967 C CA . ILE A 1 374 ? -9.707 -5.115 1.970 1.00 98.38 374 ILE A CA 1
ATOM 2968 C C . ILE A 1 374 ? -8.204 -4.886 2.097 1.00 98.38 374 ILE A C 1
ATOM 2970 O O . ILE A 1 374 ? -7.523 -4.768 1.079 1.00 98.38 374 ILE A O 1
ATOM 2974 N N . LEU A 1 375 ? -7.670 -4.861 3.321 1.00 98.00 375 LEU A N 1
ATOM 2975 C CA . LEU A 1 375 ? -6.233 -4.735 3.566 1.00 98.00 375 LEU A CA 1
ATOM 2976 C C . LEU A 1 375 ? -5.442 -5.856 2.886 1.00 98.00 375 LEU A C 1
ATOM 2978 O O . LEU A 1 375 ? -4.439 -5.583 2.223 1.00 98.00 375 LEU A O 1
ATOM 2982 N N . GLN A 1 376 ? -5.910 -7.101 3.007 1.00 97.44 376 GLN A N 1
ATOM 2983 C CA . GLN A 1 376 ? -5.294 -8.247 2.347 1.00 97.44 376 GLN A CA 1
ATOM 2984 C C . GLN A 1 376 ? -5.368 -8.129 0.819 1.00 97.44 376 GLN A C 1
ATOM 2986 O O . GLN A 1 376 ? -4.369 -8.360 0.136 1.00 97.44 376 GLN A O 1
ATOM 2991 N N . HIS A 1 377 ? -6.525 -7.739 0.278 1.00 97.44 377 HIS A N 1
ATOM 2992 C CA . HIS A 1 377 ? -6.719 -7.581 -1.163 1.00 97.44 377 HIS A CA 1
ATOM 2993 C C . HIS A 1 377 ? -5.843 -6.471 -1.747 1.00 97.44 377 HIS A C 1
ATOM 2995 O O . HIS A 1 377 ? -5.268 -6.658 -2.816 1.00 97.44 377 HIS A O 1
ATOM 3001 N N . LEU A 1 378 ? -5.669 -5.346 -1.039 1.00 97.06 378 LEU A N 1
ATOM 3002 C CA . LEU A 1 378 ? -4.844 -4.219 -1.492 1.00 97.06 378 LEU A CA 1
ATOM 3003 C C . LEU A 1 378 ? -3.419 -4.648 -1.853 1.00 97.06 378 LEU A C 1
ATOM 3005 O O . LEU A 1 378 ? -2.916 -4.255 -2.900 1.00 97.06 378 LEU A O 1
ATOM 3009 N N . VAL A 1 379 ? -2.787 -5.486 -1.030 1.00 95.81 379 VAL A N 1
ATOM 3010 C CA . VAL A 1 379 ? -1.413 -5.974 -1.261 1.00 95.81 379 VAL A CA 1
ATOM 3011 C C . VAL A 1 379 ? -1.343 -7.208 -2.165 1.00 95.81 379 VAL A C 1
ATOM 3013 O O . VAL A 1 379 ? -0.254 -7.707 -2.442 1.00 95.81 379 VAL A O 1
ATOM 3016 N N . GLN A 1 380 ? -2.491 -7.704 -2.631 1.00 95.88 380 GLN A N 1
ATOM 3017 C CA . GLN A 1 380 ? -2.633 -8.802 -3.596 1.00 95.88 380 GLN A CA 1
ATOM 3018 C C . GLN A 1 380 ? -3.159 -8.330 -4.960 1.00 95.88 380 GLN A C 1
ATOM 3020 O O . GLN A 1 380 ? -3.377 -9.141 -5.861 1.00 95.88 380 GLN A O 1
ATOM 3025 N N . LEU A 1 381 ? -3.361 -7.021 -5.135 1.00 95.94 381 LEU A N 1
ATOM 3026 C CA . LEU A 1 381 ? -3.669 -6.438 -6.435 1.00 95.94 381 LEU A CA 1
ATOM 3027 C C . LEU A 1 381 ? -2.575 -6.777 -7.455 1.00 95.94 381 LEU A C 1
ATOM 3029 O O . LEU A 1 381 ? -1.423 -7.034 -7.106 1.00 95.94 381 LEU A O 1
ATOM 3033 N N . ARG A 1 382 ? -2.932 -6.742 -8.744 1.00 95.12 382 ARG A N 1
ATOM 3034 C CA . ARG A 1 382 ? -1.994 -7.098 -9.812 1.00 95.12 382 ARG A CA 1
ATOM 3035 C C . ARG A 1 382 ? -0.833 -6.120 -9.821 1.00 95.12 382 ARG A C 1
ATOM 3037 O O . ARG A 1 382 ? -1.049 -4.910 -9.889 1.00 95.12 382 ARG A O 1
ATOM 3044 N N . LEU A 1 383 ? 0.381 -6.649 -9.869 1.00 96.44 383 LEU A N 1
ATOM 3045 C CA . LEU A 1 383 ? 1.562 -5.838 -10.088 1.00 96.44 383 LEU A CA 1
ATOM 3046 C C . LEU A 1 383 ? 1.731 -5.541 -11.578 1.00 96.44 383 LEU A C 1
ATOM 3048 O O . LEU A 1 383 ? 1.967 -6.451 -12.377 1.00 96.44 383 LEU A O 1
ATOM 3052 N N . VAL A 1 384 ? 1.623 -4.269 -11.951 1.00 94.81 384 VAL A N 1
ATOM 3053 C CA . VAL A 1 384 ? 1.591 -3.842 -13.351 1.00 94.81 384 VAL A CA 1
ATOM 3054 C C . VAL A 1 384 ? 2.598 -2.743 -13.636 1.00 94.81 384 VAL A C 1
ATOM 3056 O O . VAL A 1 384 ? 2.809 -1.837 -12.835 1.00 94.81 384 VAL A O 1
ATOM 3059 N N . THR A 1 385 ? 3.178 -2.818 -14.829 1.00 93.62 385 THR A N 1
ATOM 3060 C CA . THR A 1 385 ? 4.279 -1.975 -15.261 1.00 93.62 385 THR A CA 1
ATOM 3061 C C . THR A 1 385 ? 4.013 -1.549 -16.715 1.00 93.62 385 THR A C 1
ATOM 3063 O O . THR A 1 385 ? 4.111 -2.367 -17.628 1.00 93.62 385 THR A O 1
ATOM 3066 N N . ASN A 1 386 ? 3.670 -0.271 -16.952 1.00 90.88 386 ASN A N 1
ATOM 3067 C CA . ASN A 1 386 ? 3.319 0.287 -18.275 1.00 90.88 386 ASN A CA 1
ATOM 3068 C C . ASN A 1 386 ? 4.523 0.623 -19.178 1.00 90.88 386 ASN A C 1
ATOM 3070 O O . ASN A 1 386 ? 5.460 1.300 -18.768 1.00 90.88 386 ASN A O 1
ATOM 3074 N N . TYR A 1 387 ? 4.441 0.258 -20.457 1.00 88.88 387 TYR A N 1
ATOM 3075 C CA . TYR A 1 387 ? 5.458 0.519 -21.477 1.00 88.88 387 TYR A CA 1
ATOM 3076 C C . TYR A 1 387 ? 4.859 1.077 -22.773 1.00 88.88 387 TYR A C 1
ATOM 3078 O O . TYR A 1 387 ? 3.675 0.909 -23.062 1.00 88.88 387 TYR A O 1
ATOM 3086 N N . THR A 1 388 ? 5.696 1.737 -23.578 1.00 89.19 388 THR A N 1
ATOM 3087 C CA . THR A 1 388 ? 5.393 1.997 -24.996 1.00 89.19 388 THR A CA 1
ATOM 3088 C C . THR A 1 388 ? 6.379 1.218 -25.851 1.00 89.19 388 THR A C 1
ATOM 3090 O O . THR A 1 388 ? 7.494 1.676 -26.091 1.00 89.19 388 THR A O 1
ATOM 3093 N N . PHE A 1 389 ? 5.996 0.014 -26.255 1.00 90.19 389 PHE A N 1
ATOM 3094 C CA . PHE A 1 389 ? 6.914 -0.971 -26.828 1.00 90.19 389 PHE A CA 1
ATOM 3095 C C . PHE A 1 389 ? 7.423 -0.599 -28.224 1.00 90.19 389 PHE A C 1
ATOM 3097 O O . PHE A 1 389 ? 8.575 -0.894 -28.550 1.00 90.19 389 PHE A O 1
ATOM 3104 N N . ALA A 1 390 ? 6.591 0.072 -29.029 1.00 89.12 390 ALA A N 1
ATOM 3105 C CA . ALA A 1 390 ? 6.961 0.523 -30.371 1.00 89.12 390 ALA A CA 1
ATOM 3106 C C . ALA A 1 390 ? 7.968 1.686 -30.358 1.00 89.12 390 ALA A C 1
ATOM 3108 O O . ALA A 1 390 ? 8.646 1.947 -31.349 1.00 89.12 390 ALA A O 1
ATOM 3109 N N . LYS A 1 391 ? 8.079 2.403 -29.234 1.00 85.94 391 LYS A N 1
ATOM 3110 C CA . LYS A 1 391 ? 8.956 3.567 -29.107 1.00 85.94 391 LYS A CA 1
ATOM 3111 C C . LYS A 1 391 ? 10.296 3.199 -28.498 1.00 85.94 391 LYS A C 1
ATOM 3113 O O . LYS A 1 391 ? 10.435 2.209 -27.788 1.00 85.94 391 LYS A O 1
ATOM 3118 N N . LYS A 1 392 ? 11.284 4.052 -28.741 1.00 82.75 392 LYS A N 1
ATOM 3119 C CA . LYS A 1 392 ? 12.574 3.994 -28.055 1.00 82.75 392 LYS A CA 1
ATOM 3120 C C . LYS A 1 392 ? 12.386 4.360 -26.579 1.00 82.75 392 LYS A C 1
ATOM 3122 O O . LYS A 1 392 ? 11.475 5.139 -26.269 1.00 82.75 392 LYS A O 1
ATOM 3127 N N . PRO A 1 393 ? 13.244 3.865 -25.676 1.00 76.25 393 PRO A N 1
ATOM 3128 C CA . PRO A 1 393 ? 13.244 4.339 -24.302 1.00 76.25 393 PRO A CA 1
ATOM 3129 C C . PRO A 1 393 ? 13.358 5.878 -24.276 1.00 76.25 393 PRO A C 1
ATOM 3131 O O . PRO A 1 393 ? 14.299 6.445 -24.822 1.00 76.25 393 PRO A O 1
ATOM 3134 N N . GLY A 1 394 ? 12.373 6.553 -23.671 1.00 68.44 394 GLY A N 1
ATOM 3135 C CA . GLY A 1 394 ? 12.413 7.985 -23.345 1.00 68.44 394 GLY A CA 1
ATOM 3136 C C . GLY A 1 394 ? 11.489 8.813 -24.228 1.00 68.44 394 GLY A C 1
ATOM 3137 O O . GLY A 1 394 ? 10.957 9.827 -23.783 1.00 68.44 394 GLY A O 1
ATOM 3138 N N . ASP A 1 395 ? 11.176 8.310 -25.425 1.00 71.38 395 ASP A N 1
ATOM 3139 C CA . ASP A 1 395 ? 10.290 8.949 -26.409 1.00 71.38 395 ASP A CA 1
ATOM 3140 C C . ASP A 1 395 ? 8.808 9.003 -25.969 1.00 71.38 395 ASP A C 1
ATOM 3142 O O . ASP A 1 395 ? 7.969 9.632 -26.628 1.00 71.38 395 ASP A O 1
ATOM 3146 N N . ASN A 1 396 ? 8.439 8.293 -24.899 1.00 60.00 396 ASN A N 1
ATOM 3147 C CA . ASN A 1 396 ? 7.102 8.326 -24.303 1.00 60.00 396 ASN A CA 1
ATOM 3148 C C . ASN A 1 396 ? 6.930 9.448 -23.265 1.00 60.00 396 ASN A C 1
ATOM 3150 O O . ASN A 1 396 ? 5.798 9.884 -23.067 1.00 60.00 396 ASN A O 1
ATOM 3154 N N . LEU A 1 397 ? 8.016 9.941 -22.655 1.00 58.12 397 LEU A N 1
ATOM 3155 C CA . LEU A 1 397 ? 7.971 10.931 -21.569 1.00 58.12 397 LEU A CA 1
ATOM 3156 C C . LEU A 1 397 ? 8.678 12.250 -21.910 1.00 58.12 397 LEU A C 1
ATOM 3158 O O . LEU A 1 397 ? 8.271 13.299 -21.414 1.00 58.12 397 LEU A O 1
ATOM 3162 N N . ASP A 1 398 ? 9.691 12.226 -22.779 1.00 57.00 398 ASP A N 1
ATOM 3163 C CA . ASP A 1 398 ? 10.451 13.407 -23.181 1.00 57.00 398 ASP A CA 1
ATOM 3164 C C . ASP A 1 398 ? 10.052 13.872 -24.593 1.00 57.00 398 ASP A C 1
ATOM 3166 O O . ASP A 1 398 ? 10.277 13.189 -25.591 1.00 57.00 398 ASP A O 1
ATOM 3170 N N . GLN A 1 399 ? 9.424 15.050 -24.688 1.00 55.19 399 GLN A N 1
ATOM 3171 C CA . GLN A 1 399 ? 9.013 15.651 -25.966 1.00 55.19 399 GLN A CA 1
ATOM 3172 C C . GLN A 1 399 ? 10.106 16.527 -26.609 1.00 55.19 399 GLN A C 1
ATOM 3174 O O . GLN A 1 399 ? 9.838 17.206 -27.608 1.00 55.19 399 GLN A O 1
ATOM 3179 N N . ARG A 1 400 ? 11.328 16.570 -26.055 1.00 57.78 400 ARG A N 1
ATOM 3180 C CA . ARG A 1 400 ? 12.426 17.367 -26.625 1.00 57.78 400 ARG A CA 1
ATOM 3181 C C . ARG A 1 400 ? 12.760 16.898 -28.052 1.00 57.78 400 ARG A C 1
ATOM 3183 O O . ARG A 1 400 ? 12.788 15.712 -28.358 1.00 57.78 400 ARG A O 1
ATOM 3190 N N . LYS A 1 401 ? 13.002 17.861 -28.956 1.00 47.38 401 LYS A N 1
ATOM 3191 C CA . LYS A 1 401 ? 13.086 17.653 -30.421 1.00 47.38 401 LYS A CA 1
ATOM 3192 C C . LYS A 1 401 ? 14.283 16.814 -30.904 1.00 47.38 401 LYS A C 1
ATOM 3194 O O . LYS A 1 401 ? 14.258 16.356 -32.042 1.00 47.38 401 LYS A O 1
ATOM 3199 N N . ASN A 1 402 ? 15.292 16.589 -30.065 1.00 47.50 402 ASN A N 1
ATOM 3200 C CA . ASN A 1 402 ? 16.505 15.853 -30.426 1.00 47.50 402 ASN A CA 1
ATOM 3201 C C . ASN A 1 402 ? 16.411 14.417 -29.908 1.00 47.50 402 ASN A C 1
ATOM 3203 O O . ASN A 1 402 ? 16.932 14.094 -28.843 1.00 47.50 402 ASN A O 1
ATOM 3207 N N . LYS A 1 403 ? 15.694 13.573 -30.653 1.00 50.28 403 LYS A N 1
ATOM 3208 C CA . LYS A 1 403 ? 15.529 12.156 -30.320 1.00 50.28 403 LYS A CA 1
ATOM 3209 C C . LYS A 1 403 ? 16.817 11.373 -30.602 1.00 50.28 403 LYS A C 1
ATOM 3211 O O . LYS A 1 403 ? 17.402 11.568 -31.669 1.00 50.28 403 LYS A O 1
ATOM 3216 N N . PRO A 1 404 ? 17.235 10.443 -29.732 1.00 44.97 404 PRO A N 1
ATOM 3217 C CA . PRO A 1 404 ? 18.334 9.538 -30.045 1.00 44.97 404 PRO A CA 1
ATOM 3218 C C . PRO A 1 404 ? 17.977 8.592 -31.210 1.00 44.97 404 PRO A C 1
ATOM 3220 O O . PRO A 1 404 ? 16.861 8.074 -31.324 1.00 44.97 404 PRO A O 1
ATOM 3223 N N . VAL A 1 405 ? 18.939 8.341 -32.101 1.00 54.09 405 VAL A N 1
ATOM 3224 C CA . VAL A 1 405 ? 18.925 7.208 -33.047 1.00 54.09 405 VAL A CA 1
ATOM 3225 C C . VAL A 1 405 ? 19.074 5.927 -32.211 1.00 54.09 405 VAL A C 1
ATOM 3227 O O . VAL A 1 405 ? 19.926 5.891 -31.332 1.00 54.09 405 VAL A O 1
ATOM 3230 N N . GLY A 1 406 ? 18.226 4.909 -32.393 1.00 67.75 406 GLY A N 1
ATOM 3231 C CA . GLY A 1 406 ? 18.250 3.738 -31.506 1.00 67.75 406 GLY A CA 1
ATOM 3232 C C . GLY A 1 406 ? 17.129 2.728 -31.742 1.00 67.75 406 GLY A C 1
ATOM 3233 O O . GLY A 1 406 ? 16.227 2.970 -32.542 1.00 67.75 406 GLY A O 1
ATOM 3234 N N . THR A 1 407 ? 17.213 1.606 -31.037 1.00 82.44 407 THR A N 1
ATOM 3235 C CA . THR A 1 407 ? 16.336 0.434 -31.156 1.00 82.44 407 THR A CA 1
ATOM 3236 C C . THR A 1 407 ? 15.022 0.622 -30.369 1.00 82.44 407 THR A C 1
ATOM 3238 O O . THR A 1 407 ? 15.060 1.181 -29.268 1.00 82.44 407 THR A O 1
ATOM 3241 N N . PRO A 1 408 ? 13.853 0.194 -30.893 1.00 88.00 408 PRO A N 1
ATOM 3242 C CA . PRO A 1 408 ? 12.593 0.182 -30.145 1.00 88.00 408 PRO A CA 1
ATOM 3243 C C . PRO A 1 408 ? 12.687 -0.593 -28.824 1.00 88.00 408 PRO A C 1
ATOM 3245 O O . PRO A 1 408 ? 13.441 -1.559 -28.703 1.00 88.00 408 PRO A O 1
ATOM 3248 N N . LEU A 1 409 ? 11.888 -0.204 -27.827 1.00 86.81 409 LEU A N 1
ATOM 3249 C CA . LEU A 1 409 ? 11.929 -0.799 -26.491 1.00 86.81 409 LEU A CA 1
ATOM 3250 C C . LEU A 1 409 ? 11.635 -2.303 -26.517 1.00 86.81 409 LEU A C 1
ATOM 3252 O O . LEU A 1 409 ? 12.294 -3.045 -25.797 1.00 86.81 409 LEU A O 1
ATOM 3256 N N . LYS A 1 410 ? 10.696 -2.770 -27.350 1.00 90.75 410 LYS A N 1
ATOM 3257 C CA . LYS A 1 410 ? 10.424 -4.213 -27.485 1.00 90.75 410 LYS A CA 1
ATOM 3258 C C . LYS A 1 410 ? 11.677 -5.010 -27.853 1.00 90.75 410 LYS A C 1
ATOM 3260 O O . LYS A 1 410 ? 11.933 -6.049 -27.256 1.00 90.75 410 LYS A O 1
ATOM 3265 N N . ASP A 1 411 ? 12.474 -4.496 -28.784 1.00 90.44 411 ASP A N 1
ATOM 3266 C CA . ASP A 1 411 ? 13.643 -5.187 -29.319 1.00 90.44 411 ASP A CA 1
ATOM 3267 C C . ASP A 1 411 ? 14.794 -5.137 -28.306 1.00 90.44 411 ASP A C 1
ATOM 3269 O O . ASP A 1 411 ? 15.501 -6.125 -28.119 1.00 90.44 411 ASP A O 1
ATOM 3273 N N . LEU A 1 412 ? 14.924 -4.025 -27.572 1.00 86.44 412 LEU A N 1
ATOM 3274 C CA . LEU A 1 412 ? 15.848 -3.917 -26.439 1.00 86.44 412 LEU A CA 1
ATOM 3275 C C . LEU A 1 412 ? 15.506 -4.908 -25.323 1.00 86.44 412 LEU A C 1
ATOM 3277 O O . LEU A 1 412 ? 16.398 -5.574 -24.803 1.00 86.44 412 LEU A O 1
ATOM 3281 N N . LEU A 1 413 ? 14.225 -5.027 -24.964 1.00 89.06 413 LEU A N 1
ATOM 3282 C CA . LEU A 1 413 ? 13.786 -5.963 -23.933 1.00 89.06 413 LEU A CA 1
ATOM 3283 C C . LEU A 1 413 ? 13.992 -7.413 -24.386 1.00 89.06 413 LEU A C 1
ATOM 3285 O O . LEU A 1 413 ? 14.521 -8.209 -23.616 1.00 89.06 413 LEU A O 1
ATOM 3289 N N . MET A 1 414 ? 13.611 -7.769 -25.619 1.00 92.62 414 MET A N 1
ATOM 3290 C CA . MET A 1 414 ? 13.795 -9.130 -26.150 1.00 92.62 414 MET A CA 1
ATOM 3291 C C . MET A 1 414 ? 15.278 -9.500 -26.318 1.00 92.62 414 MET A C 1
ATOM 3293 O O . MET A 1 414 ? 15.633 -10.672 -26.220 1.00 92.62 414 MET A O 1
ATOM 3297 N N . GLY A 1 415 ? 16.150 -8.513 -26.545 1.00 90.31 415 GLY A N 1
ATOM 3298 C CA . GLY A 1 415 ? 17.603 -8.693 -26.565 1.00 90.31 415 GLY A CA 1
ATOM 3299 C C . GLY A 1 415 ? 18.260 -8.734 -25.180 1.00 90.31 415 GLY A C 1
ATOM 3300 O O . GLY A 1 415 ? 19.443 -9.055 -25.085 1.00 90.31 415 GLY A O 1
ATOM 3301 N N . SER A 1 416 ? 17.521 -8.416 -24.113 1.00 90.00 416 SER A N 1
ATOM 3302 C CA . SER A 1 416 ? 18.024 -8.359 -22.740 1.00 90.00 416 SER A CA 1
ATOM 3303 C C . SER A 1 416 ? 17.534 -9.542 -21.904 1.00 90.00 416 SER A C 1
ATOM 3305 O O . SER A 1 416 ? 16.423 -10.047 -22.067 1.00 90.00 416 SER A O 1
ATOM 3307 N N . THR A 1 417 ? 18.356 -9.966 -20.945 1.00 88.69 417 THR A N 1
ATOM 3308 C CA . THR A 1 417 ? 17.966 -10.949 -19.923 1.00 88.69 417 THR A CA 1
ATOM 3309 C C . THR A 1 417 ? 17.224 -10.309 -18.750 1.00 88.69 417 THR A C 1
ATOM 3311 O O . THR A 1 417 ? 16.471 -10.997 -18.055 1.00 88.69 417 THR A O 1
ATOM 3314 N N . THR A 1 418 ? 17.413 -9.003 -18.537 1.00 90.19 418 THR A N 1
ATOM 3315 C CA . THR A 1 418 ? 16.822 -8.237 -17.437 1.00 90.19 418 THR A CA 1
ATOM 3316 C C . THR A 1 418 ? 16.026 -7.034 -17.934 1.00 90.19 418 THR A C 1
ATOM 3318 O O . THR A 1 418 ? 16.342 -6.416 -18.955 1.00 90.19 418 THR A O 1
ATOM 3321 N N . PHE A 1 419 ? 14.996 -6.660 -17.179 1.00 91.06 419 PHE A N 1
ATOM 3322 C CA . PHE A 1 419 ? 14.254 -5.427 -17.407 1.00 91.06 419 PHE A CA 1
ATOM 3323 C C . PHE A 1 419 ? 14.998 -4.247 -16.780 1.00 91.06 419 PHE A C 1
ATOM 3325 O O . PHE A 1 419 ? 15.267 -4.212 -15.576 1.00 91.06 419 PHE A O 1
ATOM 3332 N N . GLN A 1 420 ? 15.329 -3.262 -17.606 1.00 86.75 420 GLN A N 1
ATOM 3333 C CA . GLN A 1 420 ? 16.050 -2.056 -17.200 1.00 86.75 420 GLN A CA 1
ATOM 3334 C C . GLN A 1 420 ? 15.081 -0.975 -16.692 1.00 86.75 420 GLN A C 1
ATOM 3336 O O . GLN A 1 420 ? 13.907 -0.959 -17.066 1.00 86.75 420 GLN A O 1
ATOM 3341 N N . GLN A 1 421 ? 15.559 -0.073 -15.830 1.00 87.19 421 GLN A N 1
ATOM 3342 C CA . GLN A 1 421 ? 14.755 1.036 -15.285 1.00 87.19 421 GLN A CA 1
ATOM 3343 C C . GLN A 1 421 ? 15.268 2.424 -15.712 1.00 87.19 421 GLN A C 1
ATOM 3345 O O . GLN A 1 421 ? 16.183 2.534 -16.532 1.00 87.19 421 GLN A O 1
ATOM 3350 N N . VAL A 1 422 ? 14.632 3.491 -15.210 1.00 85.94 422 VAL A N 1
ATOM 3351 C CA . VAL A 1 422 ? 14.861 4.880 -15.644 1.00 85.94 422 VAL A CA 1
ATOM 3352 C C . VAL A 1 422 ? 16.302 5.358 -15.472 1.00 85.94 422 VAL A C 1
ATOM 3354 O O . VAL A 1 422 ? 16.792 6.072 -16.337 1.00 85.94 422 VAL A O 1
ATOM 3357 N N . TRP A 1 423 ? 17.014 4.965 -14.418 1.00 88.12 423 TRP A N 1
ATOM 3358 C CA . TRP A 1 423 ? 18.413 5.333 -14.231 1.00 88.12 423 TRP A CA 1
ATOM 3359 C C . TRP A 1 423 ? 19.310 4.670 -15.282 1.00 88.12 423 TRP A C 1
ATOM 3361 O O . TRP A 1 423 ? 20.222 5.315 -15.793 1.00 88.12 423 TRP A O 1
ATOM 3371 N N . GLU A 1 424 ? 19.051 3.417 -15.661 1.00 86.94 424 GLU A N 1
ATOM 3372 C CA . GLU A 1 424 ? 19.836 2.706 -16.686 1.00 86.94 424 GLU A CA 1
ATOM 3373 C C . GLU A 1 424 ? 19.595 3.260 -18.095 1.00 86.94 424 GLU A C 1
ATOM 3375 O O . GLU A 1 424 ? 20.537 3.451 -18.858 1.00 86.94 424 GLU A O 1
ATOM 3380 N N . THR A 1 425 ? 18.340 3.548 -18.432 1.00 76.69 425 THR A N 1
ATOM 3381 C CA . THR A 1 425 ? 17.924 3.835 -19.818 1.00 76.69 425 THR A CA 1
ATOM 3382 C C . THR A 1 425 ? 17.560 5.295 -20.072 1.00 76.69 425 THR A C 1
ATOM 3384 O O . THR A 1 425 ? 17.326 5.681 -21.213 1.00 76.69 425 THR A O 1
ATOM 3387 N N . GLY A 1 426 ? 17.462 6.114 -19.022 1.00 72.19 426 GLY A N 1
ATOM 3388 C CA . GLY A 1 426 ? 16.880 7.457 -19.089 1.00 72.19 426 GLY A CA 1
ATOM 3389 C C . GLY A 1 426 ? 15.371 7.446 -19.346 1.00 72.19 426 GLY A C 1
ATOM 3390 O O . GLY A 1 426 ? 14.810 8.471 -19.723 1.00 72.19 426 GLY A O 1
ATOM 3391 N N . ALA A 1 427 ? 14.723 6.286 -19.206 1.00 64.25 427 ALA A N 1
ATOM 3392 C CA . ALA A 1 427 ? 13.421 6.033 -19.788 1.00 64.25 427 ALA A CA 1
ATOM 3393 C C . ALA A 1 427 ? 12.705 4.841 -19.154 1.00 64.25 427 ALA A C 1
ATOM 3395 O O . ALA A 1 427 ? 12.999 3.687 -19.453 1.00 64.25 427 ALA A O 1
ATOM 3396 N N . SER A 1 428 ? 11.710 5.082 -18.307 1.00 65.00 428 SER A N 1
ATOM 3397 C CA . SER A 1 428 ? 10.878 3.971 -17.850 1.00 65.00 428 SER A CA 1
ATOM 3398 C C . SER A 1 428 ? 9.465 4.423 -17.500 1.00 65.00 428 SER A C 1
ATOM 3400 O O . SER A 1 428 ? 8.926 5.354 -18.087 1.00 65.00 428 SER A O 1
ATOM 3402 N N . GLN A 1 429 ? 8.864 3.700 -16.571 1.00 65.06 429 GLN A N 1
ATOM 3403 C CA . GLN A 1 429 ? 7.525 3.868 -16.026 1.00 65.06 429 GLN A CA 1
ATOM 3404 C C . GLN A 1 429 ? 7.484 4.860 -14.877 1.00 65.06 429 GLN A C 1
ATOM 3406 O O . GLN A 1 429 ? 6.417 5.252 -14.425 1.00 65.06 429 GLN A O 1
ATOM 3411 N N . ALA A 1 430 ? 8.659 5.255 -14.404 1.00 74.50 430 ALA A N 1
ATOM 3412 C CA . ALA A 1 430 ? 8.835 6.450 -13.619 1.00 74.50 430 ALA A CA 1
ATOM 3413 C C . ALA A 1 430 ? 9.234 7.607 -14.533 1.00 74.50 430 ALA A C 1
ATOM 3415 O O . ALA A 1 430 ? 9.772 7.427 -15.628 1.00 74.50 430 ALA A O 1
ATOM 3416 N N . SER A 1 431 ? 8.994 8.816 -14.046 1.00 75.81 431 SER A N 1
ATOM 3417 C CA . SER A 1 431 ? 9.463 10.022 -14.713 1.00 75.81 431 SER A CA 1
ATOM 3418 C C . SER A 1 431 ? 10.988 10.060 -14.849 1.00 75.81 431 SER A C 1
ATOM 3420 O O . SER A 1 431 ? 11.714 9.577 -13.980 1.00 75.81 431 SER A O 1
ATOM 3422 N N . THR A 1 432 ? 11.458 10.693 -15.923 1.00 79.56 432 THR A N 1
ATOM 3423 C CA . THR A 1 432 ? 12.875 10.849 -16.283 1.00 79.56 432 THR A CA 1
ATOM 3424 C C . THR A 1 432 ? 13.584 11.977 -15.525 1.00 79.56 432 THR A C 1
ATOM 3426 O O . THR A 1 432 ? 14.780 12.196 -15.717 1.00 79.56 432 THR A O 1
ATOM 3429 N N . ASP A 1 433 ? 12.877 12.686 -14.640 1.00 85.81 433 ASP A N 1
ATOM 3430 C CA . ASP A 1 433 ? 13.469 13.658 -13.717 1.00 85.81 433 ASP A CA 1
ATOM 3431 C C . ASP A 1 433 ? 14.254 12.926 -12.615 1.00 85.81 433 ASP A C 1
ATOM 3433 O O . ASP A 1 433 ? 13.736 12.619 -11.536 1.00 85.81 433 ASP A O 1
ATOM 3437 N N . LEU A 1 434 ? 15.524 12.633 -12.907 1.00 87.38 434 LEU A N 1
ATOM 3438 C CA . LEU A 1 434 ? 16.439 11.947 -11.989 1.00 87.38 434 LEU A CA 1
ATOM 3439 C C . LEU A 1 434 ? 16.689 12.743 -10.699 1.00 87.38 434 LEU A C 1
ATOM 3441 O O . LEU A 1 434 ? 17.023 12.161 -9.671 1.00 87.38 434 LEU A O 1
ATOM 3445 N N . THR A 1 435 ? 16.500 14.065 -10.728 1.00 88.25 435 THR A N 1
ATOM 3446 C CA . THR A 1 435 ? 16.606 14.924 -9.548 1.00 88.25 435 THR A CA 1
ATOM 3447 C C . THR A 1 435 ? 15.468 14.629 -8.575 1.00 88.25 435 THR A C 1
ATOM 3449 O O . THR A 1 435 ? 15.716 14.270 -7.425 1.00 88.25 435 THR A O 1
ATOM 3452 N N . LYS A 1 436 ? 14.211 14.695 -9.018 1.00 87.44 436 LYS A N 1
ATOM 3453 C CA . LYS A 1 436 ? 13.081 14.359 -8.135 1.00 87.44 436 LYS A CA 1
ATOM 3454 C C . LYS A 1 436 ? 13.074 12.887 -7.752 1.00 87.44 436 LYS A C 1
ATOM 3456 O O . LYS A 1 436 ? 12.806 12.542 -6.603 1.00 87.44 436 LYS A O 1
ATOM 3461 N N . ARG A 1 437 ? 13.389 12.013 -8.710 1.00 90.19 437 ARG A N 1
ATOM 3462 C CA . ARG A 1 437 ? 13.398 10.567 -8.495 1.00 90.19 437 ARG A CA 1
ATOM 3463 C C . ARG A 1 437 ? 14.451 10.143 -7.471 1.00 90.19 437 ARG A C 1
ATOM 3465 O O . ARG A 1 437 ? 14.114 9.406 -6.551 1.00 90.19 437 ARG A O 1
ATOM 3472 N N . GLY A 1 438 ? 15.671 10.676 -7.559 1.00 91.94 438 GLY A N 1
ATOM 3473 C CA . GLY A 1 438 ? 16.717 10.398 -6.574 1.00 91.94 438 GLY A CA 1
ATOM 3474 C C . GLY A 1 438 ? 16.340 10.852 -5.172 1.00 91.94 438 GLY A C 1
ATOM 3475 O O . GLY A 1 438 ? 16.568 10.128 -4.213 1.00 91.94 438 GLY A O 1
ATOM 3476 N N . ALA A 1 439 ? 15.681 11.999 -5.023 1.00 89.75 439 ALA A N 1
ATOM 3477 C CA . ALA A 1 439 ? 15.277 12.465 -3.701 1.00 89.75 439 ALA A CA 1
ATOM 3478 C C . ALA A 1 439 ? 14.185 11.588 -3.057 1.00 89.75 439 ALA A C 1
ATOM 3480 O O . ALA A 1 439 ? 14.201 11.380 -1.845 1.00 89.75 439 ALA A O 1
ATOM 3481 N N . VAL A 1 440 ? 13.270 11.040 -3.861 1.00 91.50 440 VAL A N 1
ATOM 3482 C CA . VAL A 1 440 ? 12.272 10.051 -3.414 1.00 91.50 440 VAL A CA 1
ATOM 3483 C C . VAL A 1 440 ? 12.950 8.757 -2.981 1.00 91.50 440 VAL A C 1
ATOM 3485 O O . VAL A 1 440 ? 12.705 8.251 -1.892 1.00 91.50 440 VAL A O 1
ATOM 3488 N N . GLU A 1 441 ? 13.839 8.227 -3.808 1.00 93.38 441 GLU A N 1
ATOM 3489 C CA . GLU A 1 441 ? 14.545 6.982 -3.512 1.00 93.38 441 GLU A CA 1
ATOM 3490 C C . GLU A 1 441 ? 15.478 7.112 -2.311 1.00 93.38 441 GLU A C 1
ATOM 3492 O O . GLU A 1 441 ? 15.616 6.174 -1.531 1.00 93.38 441 GLU A O 1
ATOM 3497 N N . GLU A 1 442 ? 16.063 8.289 -2.099 1.00 90.94 442 GLU A N 1
ATOM 3498 C CA . GLU A 1 442 ? 16.845 8.591 -0.906 1.00 90.94 442 GLU A CA 1
ATOM 3499 C C . GLU A 1 442 ? 15.996 8.496 0.371 1.00 90.94 442 GLU A C 1
ATOM 3501 O O . GLU A 1 442 ? 16.493 8.023 1.392 1.00 90.94 442 GLU A O 1
ATOM 3506 N N . GLN A 1 443 ? 14.711 8.874 0.318 1.00 88.62 443 GLN A N 1
ATOM 3507 C CA . GLN A 1 443 ? 13.768 8.669 1.428 1.00 88.62 443 GLN A CA 1
ATOM 3508 C C . GLN A 1 443 ? 13.347 7.205 1.591 1.00 88.62 443 GLN A C 1
ATOM 3510 O O . GLN A 1 443 ? 13.104 6.762 2.710 1.00 88.62 443 GLN A O 1
ATOM 3515 N N . MET A 1 444 ? 13.294 6.447 0.495 1.00 90.62 444 MET A N 1
ATOM 3516 C CA . MET A 1 444 ? 12.961 5.017 0.506 1.00 90.62 444 MET A CA 1
ATOM 3517 C C . MET A 1 444 ? 14.172 4.115 0.769 1.00 90.62 444 MET A C 1
ATOM 3519 O O . MET A 1 444 ? 14.027 2.897 0.789 1.00 90.62 444 MET A O 1
ATOM 3523 N N . GLY A 1 445 ? 15.358 4.692 0.998 1.00 87.69 445 GLY A N 1
ATOM 3524 C CA . GLY A 1 445 ? 16.524 3.961 1.490 1.00 87.69 445 GLY A CA 1
ATOM 3525 C C . GLY A 1 445 ? 17.712 3.791 0.572 1.00 87.69 445 GLY A C 1
ATOM 3526 O O . GLY A 1 445 ? 18.695 3.149 0.935 1.00 87.69 445 GLY A O 1
ATOM 3527 N N . TYR A 1 446 ? 17.673 4.415 -0.594 1.00 91.19 446 TYR A N 1
ATOM 3528 C CA . TYR A 1 446 ? 18.738 4.319 -1.583 1.00 91.19 446 TYR A CA 1
ATOM 3529 C C . TYR A 1 446 ? 19.843 5.362 -1.409 1.00 91.19 446 TYR A C 1
ATOM 3531 O O . TYR A 1 446 ? 20.704 5.485 -2.276 1.00 91.19 446 TYR A O 1
ATOM 3539 N N . ALA A 1 447 ? 19.871 6.096 -0.293 1.00 87.31 447 ALA A N 1
ATOM 3540 C CA . ALA A 1 447 ? 20.842 7.164 -0.037 1.00 87.31 447 ALA A CA 1
ATOM 3541 C C . ALA A 1 447 ? 22.301 6.752 -0.318 1.00 87.31 447 ALA A C 1
ATOM 3543 O O . ALA A 1 447 ? 23.065 7.494 -0.938 1.00 87.31 447 ALA A O 1
ATOM 3544 N N . SER A 1 448 ? 22.681 5.544 0.103 1.00 84.44 448 SER A N 1
ATOM 3545 C CA . SER A 1 448 ? 24.032 5.004 -0.069 1.00 84.44 448 SER A CA 1
ATOM 3546 C C . SER A 1 448 ? 24.385 4.695 -1.527 1.00 84.44 448 SER A C 1
ATOM 3548 O O . SER A 1 448 ? 25.541 4.893 -1.911 1.00 84.44 448 SER A O 1
ATOM 3550 N N . ALA A 1 449 ? 23.415 4.252 -2.328 1.00 89.62 449 ALA A N 1
ATOM 3551 C CA . ALA A 1 449 ? 23.595 3.880 -3.729 1.00 89.62 449 ALA A CA 1
ATOM 3552 C C . ALA A 1 449 ? 23.457 5.084 -4.677 1.00 89.62 449 ALA A C 1
ATOM 3554 O O . ALA A 1 449 ? 24.174 5.169 -5.667 1.00 89.62 449 ALA A O 1
ATOM 3555 N N . LEU A 1 450 ? 22.613 6.062 -4.341 1.00 89.62 450 LEU A N 1
ATOM 3556 C CA . LEU A 1 450 ? 22.345 7.253 -5.156 1.00 89.62 450 LEU A CA 1
ATOM 3557 C C . LEU A 1 450 ? 23.509 8.243 -5.256 1.00 89.62 450 LEU A C 1
ATOM 3559 O O . LEU A 1 450 ? 23.575 9.007 -6.220 1.00 89.62 450 LEU A O 1
ATOM 3563 N N . LYS A 1 451 ? 24.395 8.268 -4.250 1.00 87.62 451 LYS A N 1
ATOM 3564 C CA . LYS A 1 451 ? 25.551 9.182 -4.170 1.00 87.62 451 LYS A CA 1
ATOM 3565 C C . LYS A 1 451 ? 25.164 10.629 -4.507 1.00 87.62 451 LYS A C 1
ATOM 3567 O O . LYS A 1 451 ? 25.593 11.187 -5.517 1.00 87.62 451 LYS A O 1
ATOM 3572 N N . ARG A 1 452 ? 24.313 11.233 -3.674 1.00 87.88 452 ARG A N 1
ATOM 3573 C CA . ARG A 1 452 ? 23.943 12.647 -3.814 1.00 87.88 452 ARG A CA 1
ATOM 3574 C C . ARG A 1 452 ? 25.200 13.523 -3.878 1.00 87.88 452 ARG A C 1
ATOM 3576 O O . ARG A 1 452 ? 26.057 13.436 -3.003 1.00 87.88 452 ARG A O 1
ATOM 3583 N N . THR A 1 453 ? 25.283 14.383 -4.889 1.00 88.12 453 THR A N 1
ATOM 3584 C CA . THR A 1 453 ? 26.412 15.304 -5.105 1.00 88.12 453 THR A CA 1
ATOM 3585 C C . THR A 1 453 ? 26.046 16.765 -4.862 1.00 88.12 453 THR A C 1
ATOM 3587 O O . THR A 1 453 ? 26.934 17.573 -4.605 1.00 88.12 453 THR A O 1
ATOM 3590 N N . GLN A 1 454 ? 24.757 17.119 -4.936 1.00 86.81 454 GLN A N 1
ATOM 3591 C CA . GLN A 1 454 ? 24.248 18.478 -4.705 1.00 86.81 454 GLN A CA 1
ATOM 3592 C C . GLN A 1 454 ? 22.845 18.456 -4.078 1.00 86.81 454 GLN A C 1
ATOM 3594 O O . GLN A 1 454 ? 22.148 17.433 -4.097 1.00 86.81 454 GLN A O 1
ATOM 3599 N N . GLY A 1 455 ? 22.427 19.611 -3.558 1.00 87.31 455 GLY A N 1
ATOM 3600 C CA . GLY A 1 455 ? 21.119 19.836 -2.946 1.00 87.31 455 GLY A CA 1
ATOM 3601 C C . GLY A 1 455 ? 20.981 19.296 -1.521 1.00 87.31 455 GLY A C 1
ATOM 3602 O O . GLY A 1 455 ? 21.900 18.707 -0.948 1.00 87.31 455 GLY A O 1
ATOM 3603 N N . LYS A 1 456 ? 19.806 19.512 -0.941 1.00 82.38 456 LYS A N 1
ATOM 3604 C CA . LYS A 1 456 ? 19.435 19.135 0.419 1.00 82.38 456 LYS A CA 1
ATOM 3605 C C . LYS A 1 456 ? 19.002 17.678 0.472 1.00 82.38 456 LYS A C 1
ATOM 3607 O O . LYS A 1 456 ? 18.117 17.240 -0.262 1.00 82.38 456 LYS A O 1
ATOM 3612 N N . PHE A 1 457 ? 19.626 16.939 1.383 1.00 80.62 457 PHE A N 1
ATOM 3613 C CA . PHE A 1 457 ? 19.286 15.551 1.673 1.00 80.62 457 PHE A CA 1
ATOM 3614 C C . PHE A 1 457 ? 17.785 15.394 1.951 1.00 80.62 457 PHE A C 1
ATOM 3616 O O . PHE A 1 457 ? 17.215 16.153 2.732 1.00 80.62 457 PHE A O 1
ATOM 3623 N N . GLN A 1 458 ? 17.175 14.410 1.292 1.00 73.69 458 GLN A N 1
ATOM 3624 C CA . GLN A 1 458 ? 15.762 14.035 1.326 1.00 73.69 458 GLN A CA 1
ATOM 3625 C C . GLN A 1 458 ? 14.762 15.146 0.967 1.00 73.69 458 GLN A C 1
ATOM 3627 O O . GLN A 1 458 ? 13.557 14.957 1.125 1.00 73.69 458 GLN A O 1
ATOM 3632 N N . ASP A 1 459 ? 15.208 16.275 0.419 1.00 78.56 459 ASP A N 1
ATOM 3633 C CA . ASP A 1 459 ? 14.311 17.306 -0.096 1.00 78.56 459 ASP A CA 1
ATOM 3634 C C . ASP A 1 459 ? 14.002 17.045 -1.577 1.00 78.56 459 ASP A C 1
ATOM 3636 O O . ASP A 1 459 ? 14.771 17.405 -2.467 1.00 78.56 459 ASP A O 1
ATOM 3640 N N . TYR A 1 460 ? 12.871 16.394 -1.863 1.00 76.88 460 TYR A N 1
ATOM 3641 C CA . TYR A 1 460 ? 12.441 16.137 -3.246 1.00 76.88 460 TYR A CA 1
ATOM 3642 C C . TYR A 1 460 ? 11.875 17.371 -3.955 1.00 76.88 460 TYR A C 1
ATOM 3644 O O . TYR A 1 460 ? 11.657 17.326 -5.168 1.00 76.88 460 TYR A O 1
ATOM 3652 N N . ASN A 1 461 ? 11.677 18.479 -3.232 1.00 79.81 461 ASN A N 1
ATOM 3653 C CA . ASN A 1 461 ? 11.344 19.770 -3.827 1.00 79.81 461 ASN A CA 1
ATOM 3654 C C . ASN A 1 461 ? 12.595 20.570 -4.206 1.00 79.81 461 ASN A C 1
ATOM 3656 O O . ASN A 1 461 ? 12.487 21.572 -4.915 1.00 79.81 461 ASN A O 1
ATOM 3660 N N . ASP A 1 462 ? 13.781 20.130 -3.778 1.00 81.00 462 ASP A N 1
ATOM 3661 C CA . ASP A 1 462 ? 15.028 20.790 -4.120 1.00 81.00 462 ASP A CA 1
ATOM 3662 C C . ASP A 1 462 ? 15.451 20.466 -5.560 1.00 81.00 462 ASP A C 1
ATOM 3664 O O . ASP A 1 462 ? 16.097 19.451 -5.845 1.00 81.00 462 ASP A O 1
ATOM 3668 N N . ALA A 1 463 ? 15.129 21.389 -6.469 1.00 82.12 463 ALA A N 1
ATOM 3669 C CA . ALA A 1 463 ? 15.500 21.343 -7.882 1.00 82.12 463 ALA A CA 1
ATOM 3670 C C . ALA A 1 463 ? 17.026 21.361 -8.131 1.00 82.12 463 ALA A C 1
ATOM 3672 O O . ALA A 1 463 ? 17.483 21.031 -9.233 1.00 82.12 463 ALA A O 1
ATOM 3673 N N . THR A 1 464 ? 17.829 21.729 -7.126 1.00 86.25 464 THR A N 1
ATOM 3674 C CA . THR A 1 464 ? 19.296 21.674 -7.190 1.00 86.25 464 THR A CA 1
ATOM 3675 C C . THR A 1 464 ? 19.843 20.282 -6.889 1.00 86.25 464 THR A C 1
ATOM 3677 O O . THR A 1 464 ? 21.023 20.036 -7.128 1.00 86.25 464 THR A O 1
ATOM 3680 N N . SER A 1 465 ? 19.005 19.345 -6.427 1.00 87.38 465 SER A N 1
ATOM 3681 C CA . SER A 1 465 ? 19.457 17.994 -6.109 1.00 87.38 465 SER A CA 1
ATOM 3682 C C . SER A 1 465 ? 20.079 17.318 -7.328 1.00 87.38 465 SER A C 1
ATOM 3684 O O . SER A 1 465 ? 19.524 17.337 -8.433 1.00 87.38 465 SER A O 1
ATOM 3686 N N . ARG A 1 466 ? 21.250 16.714 -7.133 1.00 89.81 466 ARG A N 1
ATOM 3687 C CA . ARG A 1 466 ? 21.952 15.919 -8.148 1.00 89.81 466 ARG A CA 1
ATOM 3688 C C . ARG A 1 466 ? 22.398 14.605 -7.530 1.00 89.81 466 ARG A C 1
ATOM 3690 O O . ARG A 1 466 ? 22.851 14.576 -6.387 1.00 89.81 466 ARG A O 1
ATOM 3697 N N . PHE A 1 467 ? 22.274 13.539 -8.309 1.00 91.75 467 PHE A N 1
ATOM 3698 C CA . PHE A 1 467 ? 22.585 12.171 -7.910 1.00 91.75 467 PHE A CA 1
ATOM 3699 C C . PHE A 1 467 ? 23.463 11.532 -8.977 1.00 91.75 467 PHE A C 1
ATOM 3701 O O . PHE A 1 467 ? 23.272 11.781 -10.170 1.00 91.75 467 PHE A O 1
ATOM 3708 N N . ALA A 1 468 ? 24.429 10.733 -8.542 1.00 88.75 468 ALA A N 1
ATOM 3709 C CA . ALA A 1 468 ? 25.401 10.089 -9.412 1.00 88.75 468 ALA A CA 1
ATOM 3710 C C . ALA A 1 468 ? 25.651 8.645 -8.948 1.00 88.75 468 ALA A C 1
ATOM 3712 O O . ALA A 1 468 ? 26.759 8.335 -8.502 1.00 88.75 468 ALA A O 1
ATOM 3713 N N . PRO A 1 469 ? 24.636 7.758 -9.019 1.00 90.25 469 PRO A N 1
ATOM 3714 C CA . PRO A 1 469 ? 24.806 6.369 -8.617 1.00 90.25 469 PRO A CA 1
ATOM 3715 C C . PRO A 1 469 ? 25.944 5.721 -9.406 1.00 90.25 469 PRO A C 1
ATOM 3717 O O . PRO A 1 469 ? 25.993 5.826 -10.635 1.00 90.25 469 PRO A O 1
ATOM 3720 N N . THR A 1 470 ? 26.863 5.069 -8.689 1.00 87.62 470 THR A N 1
ATOM 3721 C CA . THR A 1 470 ? 28.025 4.395 -9.288 1.00 87.62 470 THR A CA 1
ATOM 3722 C C . THR A 1 470 ? 27.583 3.203 -10.131 1.00 87.62 470 THR A C 1
ATOM 3724 O O . THR A 1 470 ? 28.034 3.055 -11.263 1.00 87.62 470 THR A O 1
ATOM 3727 N N . ASP A 1 471 ? 26.649 2.408 -9.607 1.00 90.88 471 ASP A N 1
ATOM 3728 C CA . ASP A 1 471 ? 25.957 1.356 -10.340 1.00 90.88 471 ASP A CA 1
ATOM 3729 C C . ASP A 1 471 ? 24.458 1.675 -10.392 1.00 90.88 471 ASP A C 1
ATOM 3731 O O . ASP A 1 471 ? 23.750 1.713 -9.385 1.00 90.88 471 ASP A O 1
ATOM 3735 N N . ARG A 1 472 ? 23.959 1.933 -11.603 1.00 91.12 472 ARG A N 1
ATOM 3736 C CA . ARG A 1 472 ? 22.549 2.277 -11.828 1.00 91.12 472 ARG A CA 1
ATOM 3737 C C . ARG A 1 472 ? 21.623 1.068 -11.728 1.00 91.12 472 ARG A C 1
ATOM 3739 O O . ARG A 1 472 ? 20.415 1.256 -11.602 1.00 91.12 472 ARG A O 1
ATOM 3746 N N . THR A 1 473 ? 22.161 -0.149 -11.789 1.00 90.12 473 THR A N 1
ATOM 3747 C CA . THR A 1 473 ? 21.383 -1.389 -11.679 1.00 90.12 473 THR A CA 1
ATOM 3748 C C . THR A 1 473 ? 20.940 -1.666 -10.240 1.00 90.12 473 THR A C 1
ATOM 3750 O O . THR A 1 473 ? 20.030 -2.464 -10.024 1.00 90.12 473 THR A O 1
ATOM 3753 N N . GLU A 1 474 ? 21.516 -0.962 -9.257 1.00 91.12 474 GLU A N 1
ATOM 3754 C CA . GLU A 1 474 ? 21.089 -1.027 -7.857 1.00 91.12 474 GLU A CA 1
ATOM 3755 C C . GLU A 1 474 ? 19.711 -0.398 -7.618 1.00 91.12 474 GLU A C 1
ATOM 3757 O O . GLU A 1 474 ? 19.005 -0.784 -6.685 1.00 91.12 474 GLU A O 1
ATOM 3762 N N . MET A 1 475 ? 19.320 0.566 -8.451 1.00 94.25 475 MET A N 1
ATOM 3763 C CA . MET A 1 475 ? 18.095 1.349 -8.285 1.00 94.25 475 MET A CA 1
ATOM 3764 C C . MET A 1 475 ? 16.829 0.495 -8.481 1.00 94.25 475 MET A C 1
ATOM 3766 O O . MET A 1 475 ? 16.860 -0.490 -9.229 1.00 94.25 475 MET A O 1
ATOM 3770 N N . PRO A 1 476 ? 15.704 0.846 -7.828 1.00 95.19 476 PRO A N 1
ATOM 3771 C CA . PRO A 1 476 ? 14.487 0.044 -7.898 1.00 95.19 476 PRO A CA 1
ATOM 3772 C C . PRO A 1 476 ? 13.880 0.062 -9.304 1.00 95.19 476 PRO A C 1
ATOM 3774 O O . PRO A 1 476 ? 14.008 1.035 -10.050 1.00 95.19 476 PRO A O 1
ATOM 3777 N N . LYS A 1 477 ? 13.160 -1.005 -9.663 1.00 94.69 477 LYS A N 1
ATOM 3778 C CA . LYS A 1 477 ? 12.239 -0.978 -10.811 1.00 94.69 477 LYS A CA 1
ATOM 3779 C C . LYS A 1 477 ? 10.888 -0.435 -10.338 1.00 94.69 477 LYS A C 1
ATOM 3781 O O . LYS A 1 477 ? 10.558 -0.560 -9.164 1.00 94.69 477 LYS A O 1
ATOM 3786 N N . TYR A 1 478 ? 10.098 0.149 -11.233 1.00 93.94 478 TYR A N 1
ATOM 3787 C CA . TYR A 1 478 ? 8.815 0.761 -10.864 1.00 93.94 478 TYR A CA 1
ATOM 3788 C C . TYR A 1 478 ? 7.647 -0.018 -11.446 1.00 93.94 478 TYR A C 1
ATOM 3790 O O . TYR A 1 478 ? 7.708 -0.537 -12.562 1.00 93.94 478 TYR A O 1
ATOM 3798 N N . ALA A 1 479 ? 6.588 -0.074 -10.662 1.00 95.12 479 ALA A N 1
ATOM 3799 C CA . ALA A 1 479 ? 5.333 -0.724 -10.960 1.00 95.12 479 ALA A CA 1
ATOM 3800 C C . ALA A 1 479 ? 4.206 0.016 -10.233 1.00 95.12 479 ALA A C 1
ATOM 3802 O O . ALA A 1 479 ? 4.423 1.015 -9.542 1.00 95.12 479 ALA A O 1
ATOM 3803 N N . ALA A 1 480 ? 2.995 -0.500 -10.352 1.00 95.44 480 ALA A N 1
ATOM 3804 C CA . ALA A 1 480 ? 1.913 -0.163 -9.452 1.00 95.44 480 ALA A CA 1
ATOM 3805 C C . ALA A 1 480 ? 1.072 -1.392 -9.131 1.00 95.44 480 ALA A C 1
ATOM 3807 O O . ALA A 1 480 ? 1.004 -2.341 -9.918 1.00 95.44 480 ALA A O 1
ATOM 3808 N N . LEU A 1 481 ? 0.397 -1.332 -7.989 1.00 95.88 481 LEU A N 1
ATOM 3809 C CA . LEU A 1 481 ? -0.682 -2.247 -7.660 1.00 95.88 481 LEU A CA 1
ATOM 3810 C C . LEU A 1 481 ? -1.964 -1.744 -8.328 1.00 95.88 481 LEU A C 1
ATOM 3812 O O . LEU A 1 481 ? -2.401 -0.614 -8.100 1.00 95.88 481 LEU A O 1
ATOM 3816 N N . VAL A 1 482 ? -2.534 -2.575 -9.199 1.00 93.38 482 VAL A N 1
ATOM 3817 C CA . VAL A 1 482 ? -3.636 -2.207 -10.091 1.00 93.38 482 VAL A CA 1
ATOM 3818 C C . VAL A 1 482 ? -4.759 -3.231 -9.991 1.00 93.38 482 VAL A C 1
ATOM 3820 O O . VAL A 1 482 ? -4.555 -4.442 -10.132 1.00 93.38 482 VAL A O 1
ATOM 3823 N N . SER A 1 483 ? -5.985 -2.738 -9.820 1.00 93.06 483 SER A N 1
ATOM 3824 C CA . SER A 1 483 ? -7.175 -3.586 -9.809 1.00 93.06 483 SER A CA 1
ATOM 3825 C C . SER A 1 483 ? -7.336 -4.337 -11.143 1.00 93.06 483 SER A C 1
ATOM 3827 O O . SER A 1 483 ? -7.116 -3.758 -12.213 1.00 93.06 483 SER A O 1
ATOM 3829 N N . PRO A 1 484 ? -7.768 -5.616 -11.131 1.00 89.12 484 PRO A N 1
ATOM 3830 C CA . PRO A 1 484 ? -8.230 -6.355 -12.312 1.00 89.12 484 PRO A CA 1
ATOM 3831 C C . PRO A 1 484 ? -9.199 -5.591 -13.216 1.00 89.12 484 PRO A C 1
ATOM 3833 O O . PRO A 1 484 ? -9.219 -5.801 -14.429 1.00 89.12 484 PRO A O 1
ATOM 3836 N N . THR A 1 485 ? -9.978 -4.689 -12.626 1.00 89.25 485 THR A N 1
ATOM 3837 C CA . THR A 1 485 ? -11.008 -3.901 -13.295 1.00 89.25 485 THR A CA 1
ATOM 3838 C C . THR A 1 485 ? -10.436 -2.724 -14.104 1.00 89.25 485 THR A C 1
ATOM 3840 O O . THR A 1 485 ? -11.064 -2.293 -15.074 1.00 89.25 485 THR A O 1
ATOM 3843 N N . GLN A 1 486 ? -9.234 -2.235 -13.776 1.00 88.44 486 GLN A N 1
ATOM 3844 C CA . GLN A 1 486 ? -8.570 -1.151 -14.512 1.00 88.44 486 GLN A CA 1
ATOM 3845 C C . GLN A 1 486 ? -7.970 -1.671 -15.831 1.00 88.44 486 GLN A C 1
ATOM 3847 O O . GLN A 1 486 ? -7.120 -2.569 -15.841 1.00 88.44 486 GLN A O 1
ATOM 3852 N N . LYS A 1 487 ? -8.398 -1.098 -16.967 1.00 83.19 487 LYS A N 1
ATOM 3853 C CA . LYS A 1 487 ? -7.995 -1.567 -18.313 1.00 83.19 487 LYS A CA 1
ATOM 3854 C C . LYS A 1 487 ? -6.601 -1.118 -18.755 1.00 83.19 487 LYS A C 1
ATOM 3856 O O . LYS A 1 487 ? -5.978 -1.802 -19.564 1.00 83.19 487 LYS A O 1
ATOM 3861 N N . HIS A 1 488 ? -6.129 0.025 -18.262 1.00 81.88 488 HIS A N 1
ATOM 3862 C CA . HIS A 1 488 ? -4.929 0.699 -18.773 1.00 81.88 488 HIS A CA 1
ATOM 3863 C C . HIS A 1 488 ? -3.662 0.442 -17.948 1.00 81.88 488 HIS A C 1
ATOM 3865 O O . HIS A 1 488 ? -2.660 1.125 -18.151 1.00 81.88 488 HIS A O 1
ATOM 3871 N N . GLY A 1 489 ? -3.692 -0.516 -17.019 1.00 83.81 489 GLY A N 1
ATOM 3872 C CA . GLY A 1 489 ? -2.608 -0.686 -16.058 1.00 83.81 489 GLY A CA 1
ATOM 3873 C C . GLY A 1 489 ? -2.557 0.503 -15.098 1.00 83.81 489 GLY A C 1
ATOM 3874 O O . GLY A 1 489 ? -3.549 0.794 -14.436 1.00 83.81 489 GLY A O 1
ATOM 3875 N N . VAL A 1 490 ? -1.413 1.184 -15.047 1.00 83.00 490 VAL A N 1
ATOM 3876 C CA . VAL A 1 490 ? -1.125 2.287 -14.119 1.00 83.00 490 VAL A CA 1
ATOM 3877 C C . VAL A 1 490 ? -1.719 3.613 -14.606 1.00 83.00 490 VAL A C 1
ATOM 3879 O O . VAL A 1 490 ? -2.688 4.125 -14.056 1.00 83.00 490 VAL A O 1
ATOM 3882 N N . ALA A 1 491 ? -1.142 4.180 -15.666 1.00 80.25 491 ALA A N 1
ATOM 3883 C CA . ALA A 1 491 ? -1.622 5.395 -16.308 1.00 80.25 491 ALA A CA 1
ATOM 3884 C C . ALA A 1 491 ? -1.117 5.436 -17.752 1.00 80.25 491 ALA A C 1
ATOM 3886 O O . ALA A 1 491 ? 0.056 5.157 -18.015 1.00 80.25 491 ALA A O 1
ATOM 3887 N N . GLN A 1 492 ? -1.972 5.862 -18.685 1.00 78.69 492 GLN A N 1
ATOM 3888 C CA . GLN A 1 492 ? -1.639 5.901 -20.117 1.00 78.69 492 GLN A CA 1
ATOM 3889 C C . GLN A 1 492 ? -0.398 6.756 -20.430 1.00 78.69 492 GLN A C 1
ATOM 3891 O O . GLN A 1 492 ? 0.311 6.486 -21.396 1.00 78.69 492 GLN A O 1
ATOM 3896 N N . ARG A 1 493 ? -0.092 7.761 -19.591 1.00 80.88 493 ARG A N 1
ATOM 3897 C CA . ARG A 1 493 ? 1.112 8.599 -19.733 1.00 80.88 493 ARG A CA 1
ATOM 3898 C C . ARG A 1 493 ? 2.423 7.813 -19.626 1.00 80.88 493 ARG A C 1
ATOM 3900 O O . ARG A 1 493 ? 3.415 8.237 -20.204 1.00 80.88 493 ARG A O 1
ATOM 3907 N N . TYR A 1 494 ? 2.434 6.685 -18.914 1.00 80.62 494 TYR A N 1
ATOM 3908 C CA . TYR A 1 494 ? 3.624 5.840 -18.768 1.00 80.62 494 TYR A CA 1
ATOM 3909 C C . TYR A 1 494 ? 3.739 4.797 -19.882 1.00 80.62 494 TYR A C 1
ATOM 3911 O O . TYR A 1 494 ? 4.831 4.314 -20.176 1.00 80.62 494 TYR A O 1
ATOM 3919 N N . GLY A 1 495 ? 2.638 4.494 -20.566 1.00 86.62 495 GLY A N 1
ATOM 3920 C CA . GLY A 1 495 ? 2.645 3.556 -21.673 1.00 86.62 495 GLY A CA 1
ATOM 3921 C C . GLY A 1 495 ? 1.260 3.090 -22.083 1.00 86.62 495 GLY A C 1
ATOM 3922 O O . GLY A 1 495 ? 0.313 3.145 -21.295 1.00 86.62 495 GLY A O 1
ATOM 3923 N N . LYS A 1 496 ? 1.176 2.623 -23.328 1.00 88.06 496 LYS A N 1
ATOM 3924 C CA . LYS A 1 496 ? -0.038 2.084 -23.959 1.00 88.06 496 LYS A CA 1
ATOM 3925 C C . LYS A 1 496 ? -0.189 0.581 -23.740 1.00 88.06 496 LYS A C 1
ATOM 3927 O O . LYS A 1 496 ? -1.302 0.064 -23.713 1.00 88.06 496 LYS A O 1
ATOM 3932 N N . SER A 1 497 ? 0.940 -0.088 -23.557 1.00 91.81 497 SER A N 1
ATOM 3933 C CA . SER A 1 497 ? 1.052 -1.500 -23.223 1.00 91.81 497 SER A CA 1
ATOM 3934 C C . SER A 1 497 ? 1.448 -1.655 -21.761 1.00 91.81 497 SER A C 1
ATOM 3936 O O . SER A 1 497 ? 1.914 -0.703 -21.131 1.00 91.81 497 SER A O 1
ATOM 3938 N N . TYR A 1 498 ? 1.297 -2.847 -21.201 1.00 92.75 498 TYR A N 1
ATOM 3939 C CA . TYR A 1 498 ? 1.772 -3.119 -19.851 1.00 92.75 498 TYR A CA 1
ATOM 3940 C C . TYR A 1 498 ? 2.151 -4.580 -19.645 1.00 92.75 498 TYR A C 1
ATOM 3942 O O . TYR A 1 498 ? 1.634 -5.492 -20.289 1.00 92.75 498 TYR A O 1
ATOM 3950 N N . VAL A 1 499 ? 3.076 -4.780 -18.715 1.00 94.56 499 VAL A N 1
ATOM 3951 C CA . VAL A 1 499 ? 3.508 -6.082 -18.221 1.00 94.56 499 VAL A CA 1
ATOM 3952 C C . VAL A 1 499 ? 2.852 -6.312 -16.868 1.00 94.56 499 VAL A C 1
ATOM 3954 O O . VAL A 1 499 ? 2.920 -5.450 -15.994 1.00 94.56 499 VAL A O 1
ATOM 3957 N N . ILE A 1 500 ? 2.205 -7.463 -16.715 1.00 96.31 500 ILE A N 1
ATOM 3958 C CA . ILE A 1 500 ? 1.746 -7.993 -15.434 1.00 96.31 500 ILE A CA 1
ATOM 3959 C C . ILE A 1 500 ? 2.825 -8.947 -14.933 1.00 96.31 500 ILE A C 1
ATOM 3961 O O . ILE A 1 500 ? 3.214 -9.878 -15.648 1.00 96.31 500 ILE A O 1
ATOM 3965 N N . TRP A 1 501 ? 3.297 -8.723 -13.716 1.00 97.38 501 TRP A N 1
ATOM 3966 C CA . TRP A 1 501 ? 4.314 -9.555 -13.085 1.00 97.38 501 TRP A CA 1
ATOM 3967 C C . TRP A 1 501 ? 3.704 -10.682 -12.253 1.00 97.38 501 TRP A C 1
ATOM 3969 O O . TRP A 1 501 ? 2.538 -10.620 -11.871 1.00 97.38 501 TRP A O 1
ATOM 3979 N N . LYS A 1 502 ? 4.498 -11.718 -11.973 1.00 97.31 502 LYS A N 1
ATOM 3980 C CA . LYS A 1 502 ? 4.106 -12.836 -11.107 1.00 97.31 502 LYS A CA 1
ATOM 3981 C C . LYS A 1 502 ? 4.045 -12.410 -9.634 1.00 97.31 502 LYS A C 1
ATOM 3983 O O . LYS A 1 502 ? 4.918 -11.690 -9.148 1.00 97.31 502 LYS A O 1
ATOM 3988 N N . ASP A 1 503 ? 3.087 -12.977 -8.902 1.00 95.50 503 ASP A N 1
ATOM 3989 C CA . ASP A 1 503 ? 2.838 -12.692 -7.478 1.00 95.50 503 ASP A CA 1
ATOM 3990 C C . ASP A 1 503 ? 4.039 -13.003 -6.568 1.00 95.50 503 ASP A C 1
ATOM 3992 O O . ASP A 1 503 ? 4.193 -12.413 -5.501 1.00 95.50 503 ASP A O 1
ATOM 3996 N N . ALA A 1 504 ? 4.946 -13.888 -7.003 1.00 94.62 504 ALA A N 1
ATOM 3997 C CA . ALA A 1 504 ? 6.175 -14.221 -6.276 1.00 94.62 504 ALA A CA 1
ATOM 3998 C C . ALA A 1 504 ? 7.068 -12.998 -5.987 1.00 94.62 504 ALA A C 1
ATOM 4000 O O . ALA A 1 504 ? 7.924 -13.052 -5.107 1.00 94.62 504 ALA A O 1
ATOM 4001 N N . LEU A 1 505 ? 6.871 -11.887 -6.704 1.00 95.38 505 LEU A N 1
ATOM 4002 C CA . LEU A 1 505 ? 7.596 -10.647 -6.459 1.00 95.38 505 LEU A CA 1
ATOM 4003 C C . LEU A 1 505 ? 7.092 -9.863 -5.238 1.00 95.38 505 LEU A C 1
ATOM 4005 O O . LEU A 1 505 ? 7.799 -8.952 -4.812 1.00 95.38 505 LEU A O 1
ATOM 4009 N N . HIS A 1 506 ? 5.917 -10.183 -4.671 1.00 93.94 506 HIS A N 1
ATOM 4010 C CA . HIS A 1 506 ? 5.259 -9.367 -3.631 1.00 93.94 506 HIS A CA 1
ATOM 4011 C C . HIS A 1 506 ? 6.120 -9.199 -2.379 1.00 93.94 506 HIS A C 1
ATOM 4013 O O . HIS A 1 506 ? 6.099 -8.142 -1.759 1.00 93.94 506 HIS A O 1
ATOM 4019 N N . GLU A 1 507 ? 6.964 -10.176 -2.042 1.00 90.25 507 GLU A N 1
ATOM 4020 C CA . GLU A 1 507 ? 7.843 -10.081 -0.869 1.00 90.25 507 GLU A CA 1
ATOM 4021 C C . GLU A 1 507 ? 8.973 -9.046 -1.014 1.00 90.25 507 GLU A C 1
ATOM 4023 O O . GLU A 1 507 ? 9.545 -8.612 -0.011 1.00 90.25 507 GLU A O 1
ATOM 4028 N N . ARG A 1 508 ? 9.277 -8.613 -2.243 1.00 94.56 508 ARG A N 1
ATOM 4029 C CA . ARG A 1 508 ? 10.372 -7.683 -2.560 1.00 94.56 508 ARG A CA 1
ATOM 4030 C C . ARG A 1 508 ? 9.843 -6.330 -3.031 1.00 94.56 508 ARG A C 1
ATOM 4032 O O . ARG A 1 508 ? 10.420 -5.721 -3.936 1.00 94.56 508 ARG A O 1
ATOM 4039 N N . MET A 1 509 ? 8.729 -5.888 -2.455 1.00 96.75 509 MET A N 1
ATOM 4040 C CA . MET A 1 509 ? 8.071 -4.641 -2.825 1.00 96.75 509 MET A CA 1
ATOM 4041 C C . MET A 1 509 ? 8.066 -3.631 -1.690 1.00 96.75 509 MET A C 1
ATOM 4043 O O . MET A 1 509 ? 7.927 -3.981 -0.517 1.00 96.75 509 MET A O 1
ATOM 4047 N N . THR A 1 510 ? 8.129 -2.363 -2.070 1.00 97.56 510 THR A N 1
ATOM 4048 C CA . THR A 1 510 ? 7.669 -1.257 -1.232 1.00 97.56 510 THR A CA 1
ATOM 4049 C C . THR A 1 510 ? 6.627 -0.456 -1.990 1.00 97.56 510 THR A C 1
ATOM 4051 O O . THR A 1 510 ? 6.618 -0.428 -3.220 1.00 97.56 510 THR A O 1
ATOM 4054 N N . HIS A 1 511 ? 5.723 0.178 -1.255 1.00 97.50 511 HIS A N 1
ATOM 4055 C CA . HIS A 1 511 ? 4.568 0.860 -1.821 1.00 97.50 511 HIS A CA 1
ATOM 4056 C C . HIS A 1 511 ? 4.490 2.288 -1.306 1.00 97.50 511 HIS A C 1
ATOM 4058 O O . HIS A 1 511 ? 4.785 2.522 -0.135 1.00 97.50 511 HIS A O 1
ATOM 4064 N N . THR A 1 512 ? 4.013 3.213 -2.137 1.00 96.75 512 THR A N 1
ATOM 4065 C CA . THR A 1 512 ? 3.459 4.492 -1.678 1.00 96.75 512 THR A CA 1
ATOM 4066 C C . THR A 1 512 ? 1.965 4.542 -2.001 1.00 96.75 512 THR A C 1
ATOM 4068 O O . THR A 1 512 ? 1.550 4.000 -3.027 1.00 96.75 512 THR A O 1
ATOM 4071 N N . PRO A 1 513 ? 1.127 5.167 -1.153 1.00 96.62 513 PRO A N 1
ATOM 4072 C CA . PRO A 1 513 ? -0.323 5.139 -1.340 1.00 96.62 513 PRO A CA 1
ATOM 4073 C C . PRO A 1 513 ? -0.807 5.768 -2.656 1.00 96.62 513 PRO A C 1
ATOM 4075 O O . PRO A 1 513 ? -1.891 5.413 -3.122 1.00 96.62 513 PRO A O 1
ATOM 4078 N N . GLY A 1 514 ? -0.018 6.678 -3.234 1.00 94.12 514 GLY A N 1
ATOM 4079 C CA . GLY A 1 514 ? -0.200 7.265 -4.560 1.00 94.12 514 GLY A CA 1
ATOM 4080 C C . GLY A 1 514 ? 1.131 7.458 -5.295 1.00 94.12 514 GLY A C 1
ATOM 4081 O O . GLY A 1 514 ? 2.109 6.762 -5.012 1.00 94.12 514 GLY A O 1
ATOM 4082 N N . ASP A 1 515 ? 1.178 8.441 -6.200 1.00 91.38 515 ASP A N 1
ATOM 4083 C CA . ASP A 1 515 ? 2.422 8.922 -6.818 1.00 91.38 515 ASP A CA 1
ATOM 4084 C C . ASP A 1 515 ? 3.379 9.424 -5.725 1.00 91.38 515 ASP A C 1
ATOM 4086 O O . ASP A 1 515 ? 3.057 10.336 -4.958 1.00 91.38 515 ASP A O 1
ATOM 4090 N N . SER A 1 516 ? 4.563 8.827 -5.651 1.00 91.56 516 SER A N 1
ATOM 4091 C CA . SER A 1 516 ? 5.603 9.107 -4.659 1.00 91.56 516 SER A CA 1
ATOM 4092 C C . SER A 1 516 ? 6.060 10.568 -4.648 1.00 91.56 516 SER A C 1
ATOM 4094 O O . SER A 1 516 ? 6.599 11.033 -3.642 1.00 91.56 516 SER A O 1
ATOM 4096 N N . TRP A 1 517 ? 5.813 11.307 -5.733 1.00 87.75 517 TRP A N 1
ATOM 4097 C CA . TRP A 1 517 ? 6.109 12.735 -5.861 1.00 87.75 517 TRP A CA 1
ATOM 4098 C C . TRP A 1 517 ? 5.073 13.643 -5.215 1.00 87.75 517 TRP A C 1
ATOM 4100 O O . TRP A 1 517 ? 5.300 14.851 -5.094 1.00 87.75 517 TRP A O 1
ATOM 4110 N N . ASN A 1 518 ? 3.918 13.092 -4.849 1.00 84.69 518 ASN A N 1
ATOM 4111 C CA . ASN A 1 518 ? 2.852 13.865 -4.258 1.00 84.69 518 ASN A CA 1
ATOM 4112 C C . ASN A 1 518 ? 3.324 14.467 -2.923 1.00 84.69 518 ASN A C 1
ATOM 4114 O O . ASN A 1 518 ? 3.853 13.770 -2.059 1.00 84.69 518 ASN A O 1
ATOM 4118 N N . GLN A 1 519 ? 3.137 15.778 -2.748 1.00 71.12 519 GLN A N 1
ATOM 4119 C CA . GLN A 1 519 ? 3.536 16.464 -1.519 1.00 71.12 519 GLN A CA 1
ATOM 4120 C C . GLN A 1 519 ? 2.621 16.166 -0.330 1.00 71.12 519 GLN A C 1
ATOM 4122 O O . GLN A 1 519 ? 2.980 16.453 0.818 1.00 71.12 519 GLN A O 1
ATOM 4127 N N . PHE A 1 520 ? 1.452 15.603 -0.619 1.00 78.81 520 PHE A N 1
ATOM 4128 C CA . PHE A 1 520 ? 0.433 15.259 0.353 1.00 78.81 520 PHE A CA 1
ATOM 4129 C C . PHE A 1 520 ? 0.653 13.863 0.953 1.00 78.81 520 PHE A C 1
ATOM 4131 O O . PHE A 1 520 ? 1.655 13.183 0.731 1.00 78.81 520 PHE A O 1
ATOM 4138 N N . ASP A 1 521 ? -0.356 13.436 1.696 1.00 86.19 521 ASP A N 1
ATOM 4139 C CA . ASP A 1 521 ? -0.508 12.157 2.383 1.00 86.19 521 ASP A CA 1
ATOM 4140 C C . ASP A 1 521 ? -0.281 10.903 1.510 1.00 86.19 521 ASP A C 1
ATOM 4142 O O . ASP A 1 521 ? -0.077 9.817 2.035 1.00 86.19 521 ASP A O 1
ATOM 4146 N N . GLN A 1 522 ? -0.289 11.026 0.184 1.00 90.00 522 GLN A N 1
ATOM 4147 C CA . GLN A 1 522 ? -0.113 9.909 -0.754 1.00 90.00 522 GLN A CA 1
ATOM 4148 C C . GLN A 1 522 ? 1.338 9.638 -1.164 1.00 90.00 522 GLN A C 1
ATOM 4150 O O . GLN A 1 522 ? 1.617 8.605 -1.773 1.00 90.00 522 GLN A O 1
ATOM 4155 N N . GLY A 1 523 ? 2.242 10.578 -0.890 1.00 91.44 523 GLY A N 1
ATOM 4156 C CA . GLY A 1 523 ? 3.606 10.532 -1.399 1.00 91.44 523 GLY A CA 1
ATOM 4157 C C . GLY A 1 523 ? 4.545 9.623 -0.616 1.00 91.44 523 GLY A C 1
ATOM 4158 O O . GLY A 1 523 ? 4.160 8.870 0.282 1.00 91.44 523 GLY A O 1
ATOM 4159 N N . VAL A 1 524 ? 5.835 9.772 -0.922 1.00 91.62 524 VAL A N 1
ATOM 4160 C CA . VAL A 1 524 ? 6.929 8.982 -0.340 1.00 91.62 524 VAL A CA 1
ATOM 4161 C C . VAL A 1 524 ? 6.983 8.995 1.191 1.00 91.62 524 VAL A C 1
ATOM 4163 O O . VAL A 1 524 ? 7.412 8.017 1.790 1.00 91.62 524 VAL A O 1
ATOM 4166 N N . LYS A 1 525 ? 6.462 10.029 1.861 1.00 89.06 525 LYS A N 1
ATOM 4167 C CA . LYS A 1 525 ? 6.405 10.085 3.335 1.00 89.06 525 LYS A CA 1
ATOM 4168 C C . LYS A 1 525 ? 5.621 8.924 3.956 1.00 89.06 525 LYS A C 1
ATOM 4170 O O . LYS A 1 525 ? 5.894 8.536 5.090 1.00 89.06 525 LYS A O 1
ATOM 4175 N N . HIS A 1 526 ? 4.674 8.354 3.217 1.00 91.75 526 HIS A N 1
ATOM 4176 C CA . HIS A 1 526 ? 3.820 7.259 3.669 1.00 91.75 526 HIS A CA 1
ATOM 4177 C C . HIS A 1 526 ? 4.169 5.936 2.985 1.00 91.75 526 HIS A C 1
ATOM 4179 O O . HIS A 1 526 ? 3.307 5.076 2.822 1.00 91.75 526 HIS A O 1
ATOM 4185 N N . PHE A 1 527 ? 5.438 5.755 2.596 1.00 95.00 527 PHE A N 1
ATOM 4186 C CA . PHE A 1 527 ? 5.874 4.471 2.065 1.00 95.00 527 PHE A CA 1
ATOM 4187 C C . PHE A 1 527 ? 5.786 3.360 3.122 1.00 95.00 527 PHE A C 1
ATOM 4189 O O . PHE A 1 527 ? 5.997 3.600 4.317 1.00 95.00 527 PHE A O 1
ATOM 4196 N N . THR A 1 528 ? 5.463 2.150 2.670 1.00 96.12 528 THR A N 1
ATOM 4197 C CA . THR A 1 528 ? 5.279 0.966 3.517 1.00 96.12 528 THR A CA 1
ATOM 4198 C C . THR A 1 528 ? 5.634 -0.320 2.765 1.00 96.12 528 THR A C 1
ATOM 4200 O O . THR A 1 528 ? 5.873 -0.317 1.557 1.00 96.12 528 THR A O 1
ATOM 4203 N N . SER A 1 529 ? 5.680 -1.431 3.495 1.00 96.50 529 SER A N 1
ATOM 4204 C CA . SER A 1 529 ? 5.826 -2.783 2.947 1.00 96.50 529 SER A CA 1
ATOM 4205 C C . SER A 1 529 ? 4.456 -3.476 2.831 1.00 96.50 529 SER A C 1
ATOM 4207 O O . SER A 1 529 ? 3.513 -3.075 3.521 1.00 96.50 529 SER A O 1
ATOM 4209 N N . PRO A 1 530 ? 4.341 -4.573 2.060 1.00 96.25 530 PRO A N 1
ATOM 4210 C CA . PRO A 1 530 ? 3.118 -5.377 1.997 1.00 96.25 530 PRO A CA 1
ATOM 4211 C C . PRO A 1 530 ? 2.617 -5.903 3.355 1.00 96.25 530 PRO A C 1
ATOM 4213 O O . PRO A 1 530 ? 1.452 -6.261 3.484 1.00 96.25 530 PRO A O 1
ATOM 4216 N N . LYS A 1 531 ? 3.478 -5.970 4.382 1.00 96.50 531 LYS A N 1
ATOM 4217 C CA . LYS A 1 531 ? 3.117 -6.463 5.725 1.00 96.50 531 LYS A CA 1
ATOM 4218 C C . LYS A 1 531 ? 2.329 -5.455 6.566 1.00 96.50 531 LYS A C 1
ATOM 4220 O O . LYS A 1 531 ? 1.796 -5.830 7.608 1.00 96.50 531 LYS A O 1
ATOM 4225 N N . HIS A 1 532 ? 2.291 -4.191 6.144 1.00 96.25 532 HIS A N 1
ATOM 4226 C CA . HIS A 1 532 ? 1.653 -3.093 6.874 1.00 96.25 532 HIS A CA 1
ATOM 4227 C C . HIS A 1 532 ? 0.734 -2.285 5.939 1.00 96.25 532 HIS A C 1
ATOM 4229 O O . HIS A 1 532 ? 1.011 -1.110 5.652 1.00 96.25 532 HIS A O 1
ATOM 4235 N N . PRO A 1 533 ? -0.327 -2.923 5.400 1.00 97.69 533 PRO A N 1
ATOM 4236 C CA . PRO A 1 533 ? -1.231 -2.328 4.415 1.00 97.69 533 PRO A CA 1
ATOM 4237 C C . PRO A 1 533 ? -2.113 -1.209 4.978 1.00 97.69 533 PRO A C 1
ATOM 4239 O O . PRO A 1 533 ? -2.697 -0.454 4.202 1.00 97.69 533 PRO A O 1
ATOM 4242 N N . GLU A 1 534 ? -2.210 -1.057 6.303 1.00 97.50 534 GLU A N 1
ATOM 4243 C CA . GLU A 1 534 ? -3.047 -0.037 6.946 1.00 97.50 534 GLU A CA 1
ATOM 4244 C C . GLU A 1 534 ? -2.685 1.371 6.464 1.00 97.50 534 GLU A C 1
ATOM 4246 O O . GLU A 1 534 ? -3.556 2.218 6.277 1.00 97.50 534 GLU A O 1
ATOM 4251 N N . MET A 1 535 ? -1.399 1.607 6.196 1.00 95.12 535 MET A N 1
ATOM 4252 C CA . MET A 1 535 ? -0.911 2.877 5.666 1.00 95.12 535 MET A CA 1
ATOM 4253 C C . MET A 1 535 ? -1.366 3.136 4.230 1.00 95.12 535 MET A C 1
ATOM 4255 O O . MET A 1 535 ? -1.665 4.275 3.881 1.00 95.12 535 MET A O 1
ATOM 4259 N N . LEU A 1 536 ? -1.468 2.089 3.405 1.00 97.06 536 LEU A N 1
ATOM 4260 C CA . LEU A 1 536 ? -2.029 2.215 2.061 1.00 97.06 536 LEU A CA 1
ATOM 4261 C C . LEU A 1 536 ? -3.502 2.595 2.160 1.00 97.06 536 LEU A C 1
ATOM 4263 O O . LEU A 1 536 ? -3.912 3.610 1.604 1.00 97.06 536 LEU A O 1
ATOM 4267 N N . PHE A 1 537 ? -4.282 1.872 2.965 1.00 98.06 537 PHE A N 1
ATOM 4268 C CA . PHE A 1 537 ? -5.697 2.196 3.143 1.00 98.06 537 PHE A CA 1
ATOM 4269 C C . PHE A 1 537 ? -5.906 3.621 3.676 1.00 98.06 537 PHE A C 1
ATOM 4271 O O . PHE A 1 537 ? -6.730 4.374 3.158 1.00 98.06 537 PHE A O 1
ATOM 4278 N N . ALA A 1 538 ? -5.127 4.038 4.675 1.00 96.75 538 ALA A N 1
ATOM 4279 C CA . ALA A 1 538 ? -5.256 5.354 5.294 1.00 96.75 538 ALA A CA 1
ATOM 4280 C C . ALA A 1 538 ? -5.039 6.526 4.320 1.00 96.75 538 ALA A C 1
ATOM 4282 O O . ALA A 1 538 ? -5.558 7.615 4.570 1.00 96.75 538 ALA A O 1
ATOM 4283 N N . HIS A 1 539 ? -4.314 6.317 3.215 1.00 96.25 539 HIS A N 1
ATOM 4284 C CA . HIS A 1 539 ? -3.817 7.416 2.386 1.00 96.25 539 HIS A CA 1
ATOM 4285 C C . HIS A 1 539 ? -4.059 7.283 0.871 1.00 96.25 539 HIS A C 1
ATOM 4287 O O . HIS A 1 539 ? -4.067 8.297 0.178 1.00 96.25 539 HIS A O 1
ATOM 4293 N N . THR A 1 540 ? -4.328 6.087 0.337 1.00 96.69 540 THR A N 1
ATOM 4294 C CA . THR A 1 540 ? -4.557 5.856 -1.104 1.00 96.69 540 THR A CA 1
ATOM 4295 C C . THR A 1 540 ? -5.778 6.606 -1.625 1.00 96.69 540 THR A C 1
ATOM 4297 O O . THR A 1 540 ? -6.719 6.866 -0.882 1.00 96.69 540 THR A O 1
ATOM 4300 N N . ASP A 1 541 ? -5.787 6.963 -2.905 1.00 94.88 541 ASP A N 1
ATOM 4301 C CA . ASP A 1 541 ? -6.931 7.601 -3.551 1.00 94.88 541 ASP A CA 1
ATOM 4302 C C . ASP A 1 541 ? -8.240 6.813 -3.405 1.00 94.88 541 ASP A C 1
ATOM 4304 O O . ASP A 1 541 ? -8.312 5.597 -3.590 1.00 94.88 541 ASP A O 1
ATOM 4308 N N . GLU A 1 542 ? -9.315 7.548 -3.128 1.00 95.56 542 GLU A N 1
ATOM 4309 C CA . GLU A 1 542 ? -10.639 6.989 -2.865 1.00 95.56 542 GLU A CA 1
ATOM 4310 C C . GLU A 1 542 ? -11.180 6.073 -3.983 1.00 95.56 542 GLU A C 1
ATOM 4312 O O . GLU A 1 542 ? -11.678 4.996 -3.650 1.00 95.56 542 GLU A O 1
ATOM 4317 N N . PRO A 1 543 ? -11.069 6.404 -5.290 1.00 93.81 543 PRO A N 1
ATOM 4318 C CA . PRO A 1 543 ? -11.552 5.514 -6.349 1.00 93.81 543 PRO A CA 1
ATOM 4319 C C . PRO A 1 543 ? -10.867 4.140 -6.356 1.00 93.81 543 PRO A C 1
ATOM 4321 O O . PRO A 1 543 ? -11.512 3.132 -6.650 1.00 93.81 543 PRO A O 1
ATOM 4324 N N . ILE A 1 544 ? -9.577 4.088 -6.002 1.00 95.12 544 ILE A N 1
ATOM 4325 C CA . ILE A 1 544 ? -8.809 2.840 -5.914 1.00 95.12 544 ILE A CA 1
ATOM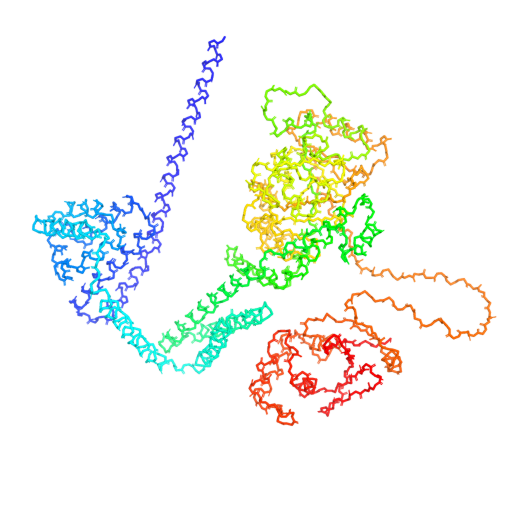 4326 C C . ILE A 1 544 ? -9.255 2.032 -4.698 1.00 95.12 544 ILE A C 1
ATOM 4328 O O . ILE A 1 544 ? -9.485 0.830 -4.820 1.00 95.12 544 ILE A O 1
ATOM 4332 N N . LEU A 1 545 ? -9.465 2.691 -3.554 1.00 96.94 545 LEU A N 1
ATOM 4333 C CA . LEU A 1 545 ? -9.986 2.029 -2.357 1.00 96.94 545 LEU A CA 1
ATOM 4334 C C . LEU A 1 545 ? -11.390 1.472 -2.567 1.00 96.94 545 LEU A C 1
ATOM 4336 O O . LEU A 1 545 ? -11.650 0.353 -2.144 1.00 96.94 545 LEU A O 1
ATOM 4340 N N . ARG A 1 546 ? -12.280 2.192 -3.262 1.00 96.75 546 ARG A N 1
ATOM 4341 C CA . ARG A 1 546 ? -13.626 1.680 -3.556 1.00 96.75 546 ARG A CA 1
ATOM 4342 C C . ARG A 1 546 ? -13.583 0.457 -4.467 1.00 96.75 546 ARG A C 1
ATOM 4344 O O . ARG A 1 546 ? -14.318 -0.493 -4.224 1.00 96.75 546 ARG A O 1
ATOM 4351 N N . LEU A 1 547 ? -12.716 0.454 -5.490 1.00 95.62 547 LEU A N 1
ATOM 4352 C CA . LEU A 1 547 ? -12.493 -0.739 -6.317 1.00 95.62 547 LEU A CA 1
ATOM 4353 C C . LEU A 1 547 ? -11.995 -1.909 -5.477 1.00 95.62 547 LEU A C 1
ATOM 4355 O O . LEU A 1 547 ? -12.585 -2.982 -5.546 1.00 95.62 547 LEU A O 1
ATOM 4359 N N . ALA A 1 548 ? -10.947 -1.697 -4.679 1.00 96.50 548 ALA A N 1
ATOM 4360 C CA . ALA A 1 548 ? -10.393 -2.740 -3.827 1.00 96.50 548 ALA A CA 1
ATOM 4361 C C . ALA A 1 548 ? -11.440 -3.263 -2.832 1.00 96.50 548 ALA A C 1
ATOM 4363 O O . ALA A 1 548 ? -11.568 -4.471 -2.668 1.00 96.50 548 ALA A O 1
ATOM 4364 N N . ALA A 1 549 ? -12.243 -2.373 -2.242 1.00 97.75 549 ALA A N 1
ATOM 4365 C CA . ALA A 1 549 ? -13.311 -2.730 -1.319 1.00 97.75 549 ALA A CA 1
ATOM 4366 C C . ALA A 1 549 ? -14.409 -3.562 -1.979 1.00 97.75 549 ALA A C 1
ATOM 4368 O O . ALA A 1 549 ? -14.759 -4.638 -1.491 1.00 97.75 549 ALA A O 1
ATOM 4369 N N . ALA A 1 550 ? -14.898 -3.108 -3.132 1.00 96.88 550 ALA A N 1
ATOM 4370 C CA . ALA A 1 550 ? -15.912 -3.814 -3.899 1.00 96.88 550 ALA A CA 1
ATOM 4371 C C . ALA A 1 550 ? -15.426 -5.196 -4.368 1.00 96.88 550 ALA A C 1
ATOM 4373 O O . ALA A 1 550 ? -16.197 -6.153 -4.377 1.00 96.88 550 ALA A O 1
ATOM 4374 N N . GLU A 1 551 ? -14.154 -5.307 -4.760 1.00 96.38 551 GLU A N 1
ATOM 4375 C CA . GLU A 1 551 ? -13.541 -6.563 -5.199 1.00 96.38 551 GLU A CA 1
ATOM 4376 C C . GLU A 1 551 ? -13.298 -7.543 -4.049 1.00 96.38 551 GLU A C 1
ATOM 4378 O O . GLU A 1 551 ? -13.552 -8.733 -4.223 1.00 96.38 551 GLU A O 1
ATOM 4383 N N . ALA A 1 552 ? -12.840 -7.055 -2.894 1.00 97.62 552 ALA A N 1
ATOM 4384 C CA . ALA A 1 552 ? -12.518 -7.884 -1.735 1.00 97.62 552 ALA A CA 1
ATOM 4385 C C . ALA A 1 552 ? -13.764 -8.453 -1.040 1.00 97.62 552 ALA A C 1
ATOM 4387 O O . ALA A 1 552 ? -13.742 -9.574 -0.536 1.00 97.62 552 ALA A O 1
ATOM 4388 N N . THR A 1 553 ? -14.848 -7.675 -0.995 1.00 97.38 553 THR A N 1
ATOM 4389 C CA . THR A 1 553 ? -16.033 -7.981 -0.172 1.00 97.38 553 THR A CA 1
ATOM 4390 C C . THR A 1 553 ? -17.242 -8.423 -0.994 1.00 97.38 553 THR A C 1
ATOM 4392 O O . THR A 1 553 ? -18.114 -9.127 -0.494 1.00 97.38 553 THR A O 1
ATOM 4395 N N . GLY A 1 554 ? -17.337 -7.983 -2.254 1.00 95.88 554 GLY A N 1
ATOM 4396 C CA . GLY A 1 554 ? -18.519 -8.167 -3.093 1.00 95.88 554 GLY A CA 1
ATOM 4397 C C . GLY A 1 554 ? -19.731 -7.296 -2.726 1.00 95.88 554 GLY A C 1
ATOM 4398 O O . GLY A 1 554 ? -20.717 -7.339 -3.463 1.00 95.88 554 GLY A O 1
ATOM 4399 N N . LYS A 1 555 ? -19.685 -6.480 -1.658 1.00 94.88 555 LYS A N 1
ATOM 4400 C CA . LYS A 1 555 ? -20.846 -5.684 -1.203 1.00 94.88 555 LYS A CA 1
ATOM 4401 C C . LYS A 1 555 ? -21.262 -4.584 -2.192 1.00 94.88 555 LYS A C 1
ATOM 4403 O O . LYS A 1 555 ? -22.437 -4.250 -2.272 1.00 94.88 555 LYS A O 1
ATOM 4408 N N . ASP A 1 556 ? -20.341 -4.089 -3.025 1.00 94.25 556 ASP A N 1
ATOM 4409 C CA . ASP A 1 556 ? -20.619 -3.070 -4.056 1.00 94.25 556 ASP A CA 1
ATOM 4410 C C . ASP A 1 556 ? -20.602 -3.652 -5.491 1.00 94.25 556 ASP A C 1
ATOM 4412 O O . ASP A 1 556 ? -20.052 -3.084 -6.442 1.00 94.25 556 ASP A O 1
ATOM 4416 N N . ALA A 1 557 ? -21.186 -4.845 -5.665 1.00 93.94 557 ALA A N 1
ATOM 4417 C CA . ALA A 1 557 ? -21.140 -5.604 -6.921 1.00 93.94 557 ALA A CA 1
ATOM 4418 C C . ALA A 1 557 ? -21.775 -4.875 -8.119 1.00 93.94 557 ALA A C 1
ATOM 4420 O O . ALA A 1 557 ? -21.272 -4.975 -9.244 1.00 93.94 557 ALA A O 1
ATOM 4421 N N . ALA A 1 558 ? -22.871 -4.139 -7.908 1.00 94.38 558 ALA A N 1
ATOM 4422 C CA . ALA A 1 558 ? -23.550 -3.401 -8.974 1.00 94.38 558 ALA A CA 1
ATOM 4423 C C . ALA A 1 558 ? -22.679 -2.253 -9.506 1.00 94.38 558 ALA A C 1
ATOM 4425 O O . ALA A 1 558 ? -22.516 -2.098 -10.724 1.00 94.38 558 ALA A O 1
ATOM 4426 N N . TRP A 1 559 ? -22.057 -1.490 -8.603 1.00 94.81 559 TRP A N 1
ATOM 4427 C CA . TRP A 1 559 ? -21.096 -0.460 -8.977 1.00 94.81 559 TRP A CA 1
ATOM 4428 C C . TRP A 1 559 ? -19.866 -1.075 -9.646 1.00 94.81 559 TRP A C 1
ATOM 4430 O O . TRP A 1 559 ? -19.475 -0.621 -10.721 1.00 94.81 559 TRP A O 1
ATOM 4440 N N . LEU A 1 560 ? -19.311 -2.162 -9.098 1.00 93.88 560 LEU A N 1
ATOM 4441 C CA . LEU A 1 560 ? -18.162 -2.854 -9.686 1.00 93.88 560 LEU A CA 1
ATOM 4442 C C . LEU A 1 560 ? -18.460 -3.359 -11.103 1.00 93.88 560 LEU A C 1
ATOM 4444 O O . LEU A 1 560 ? -17.630 -3.221 -12.002 1.00 93.88 560 LEU A O 1
ATOM 4448 N N . LYS A 1 561 ? -19.664 -3.890 -11.350 1.00 93.50 561 LYS A N 1
ATOM 4449 C CA . LYS A 1 561 ? -20.118 -4.288 -12.692 1.00 93.50 561 LYS A CA 1
ATOM 4450 C C . LYS A 1 561 ? -20.109 -3.100 -13.659 1.00 93.50 561 LYS A C 1
ATOM 4452 O O . LYS A 1 561 ? -19.625 -3.241 -14.783 1.00 93.50 561 LYS A O 1
ATOM 4457 N N . LYS A 1 562 ? -20.579 -1.924 -13.222 1.00 92.88 562 LYS A N 1
ATOM 4458 C CA . LYS A 1 562 ? -20.517 -0.680 -14.010 1.00 92.88 562 LYS A CA 1
ATOM 4459 C C . LYS A 1 562 ? -19.069 -0.270 -14.295 1.00 92.88 562 LYS A C 1
ATOM 4461 O O . LYS A 1 562 ? -18.755 0.063 -15.437 1.00 92.88 562 LYS A O 1
ATOM 4466 N N . GLN A 1 563 ? -18.186 -0.358 -13.299 1.00 92.69 563 GLN A N 1
ATOM 4467 C CA . GLN A 1 563 ? -16.764 -0.043 -13.462 1.00 92.69 563 GLN A CA 1
ATOM 4468 C C . GLN A 1 563 ? -16.045 -1.011 -14.408 1.00 92.69 563 GLN A C 1
ATOM 4470 O O . GLN A 1 563 ? -15.240 -0.584 -15.228 1.00 92.69 563 GLN A O 1
ATOM 4475 N N . ARG A 1 564 ? -16.379 -2.305 -14.383 1.00 89.12 564 ARG A N 1
ATOM 4476 C CA . ARG A 1 564 ? -15.865 -3.293 -15.349 1.00 89.12 564 ARG A CA 1
ATOM 4477 C C . ARG A 1 564 ? -16.318 -2.994 -16.774 1.00 89.12 564 ARG A C 1
ATOM 4479 O O . ARG A 1 564 ? -15.520 -3.102 -17.707 1.00 89.12 564 ARG A O 1
ATOM 4486 N N . ALA A 1 565 ? -17.571 -2.575 -16.949 1.00 86.94 565 ALA A N 1
ATOM 4487 C CA . ALA A 1 565 ? -18.092 -2.190 -18.256 1.00 86.94 565 ALA A CA 1
ATOM 4488 C C . ALA A 1 565 ? -17.345 -0.965 -18.818 1.00 86.94 565 ALA A C 1
ATOM 4490 O O . ALA A 1 565 ? -16.820 -1.022 -19.936 1.00 86.94 565 ALA A O 1
ATOM 4491 N N . SER A 1 566 ? -17.200 0.100 -18.021 1.00 84.31 566 SER A N 1
ATOM 4492 C CA . SER A 1 566 ? -16.466 1.311 -18.421 1.00 84.31 566 SER A CA 1
ATOM 4493 C C . SER A 1 566 ? -14.954 1.078 -18.534 1.00 84.31 566 SER A C 1
ATOM 4495 O O . SER A 1 566 ? -14.302 1.640 -19.408 1.00 84.31 566 SER A O 1
ATOM 4497 N N . GLY A 1 567 ? -14.395 0.150 -17.756 1.00 78.19 567 GLY A N 1
ATOM 4498 C CA . GLY A 1 567 ? -12.959 -0.125 -17.669 1.00 78.19 567 GLY A CA 1
ATOM 4499 C C . GLY A 1 567 ? -12.204 0.649 -16.600 1.00 78.19 567 GLY A C 1
ATOM 4500 O O . GLY A 1 567 ? -10.975 0.684 -16.673 1.00 78.19 567 GLY A O 1
ATOM 4501 N N . ALA A 1 568 ? -12.942 1.256 -15.665 1.00 76.69 568 ALA A N 1
ATOM 4502 C CA . ALA A 1 568 ? -12.441 1.973 -14.496 1.00 76.69 568 ALA A CA 1
ATOM 4503 C C . ALA A 1 568 ? -11.201 2.836 -14.771 1.00 76.69 568 ALA A C 1
ATOM 4505 O O . ALA A 1 568 ? -10.159 2.681 -14.135 1.00 76.69 568 ALA A O 1
ATOM 4506 N N . ASP A 1 569 ? -11.303 3.736 -15.746 1.00 77.50 569 ASP A N 1
ATOM 4507 C CA . ASP A 1 569 ? -10.257 4.722 -15.984 1.00 77.50 569 ASP A CA 1
ATOM 4508 C C . ASP A 1 569 ? -10.486 5.934 -15.077 1.00 77.50 569 ASP A C 1
ATOM 4510 O O . ASP A 1 569 ? -11.283 6.821 -15.379 1.00 77.50 569 ASP A O 1
ATOM 4514 N N . PHE A 1 570 ? -9.816 5.943 -13.926 1.00 78.19 570 PHE A N 1
ATOM 4515 C CA . PHE A 1 570 ? -9.904 7.043 -12.966 1.00 78.19 570 PHE A CA 1
ATOM 4516 C C . PHE A 1 570 ? -8.940 8.195 -13.263 1.00 78.19 570 PHE A C 1
ATOM 4518 O O . PHE A 1 570 ? -8.775 9.076 -12.424 1.00 78.19 570 PHE A O 1
ATOM 4525 N N . GLY A 1 571 ? -8.297 8.222 -14.435 1.00 65.00 571 GLY A N 1
ATOM 4526 C CA . GLY A 1 571 ? -7.470 9.361 -14.833 1.00 65.00 571 GLY A CA 1
ATOM 4527 C C . GLY A 1 571 ? -6.121 9.446 -14.115 1.00 65.00 571 GLY A C 1
ATOM 4528 O O . GLY A 1 571 ? -5.560 10.533 -13.991 1.00 65.00 571 GLY A O 1
ATOM 4529 N N . GLY A 1 572 ? -5.574 8.312 -13.670 1.00 73.38 572 GLY A N 1
ATOM 4530 C CA . GLY A 1 572 ? -4.202 8.231 -13.164 1.00 73.38 572 GLY A CA 1
ATOM 4531 C C . GLY A 1 572 ? -3.957 8.061 -11.658 1.00 73.38 572 GLY A C 1
ATOM 4532 O O . GLY A 1 572 ? -2.779 8.102 -11.315 1.00 73.38 572 GLY A O 1
ATOM 4533 N N . PRO A 1 573 ? -4.944 7.852 -10.765 1.00 87.56 573 PRO A N 1
ATOM 4534 C CA . PRO A 1 573 ? -4.687 7.284 -9.443 1.00 87.56 573 PRO A CA 1
ATOM 4535 C C . PRO A 1 573 ? -4.172 5.842 -9.528 1.00 87.56 573 PRO A C 1
ATOM 4537 O O . PRO A 1 573 ? -4.699 5.032 -10.293 1.00 87.56 573 PRO A O 1
ATOM 4540 N N . TYR A 1 574 ? -3.163 5.517 -8.728 1.00 91.81 574 TYR A N 1
ATOM 4541 C CA . TYR A 1 574 ? -2.593 4.176 -8.578 1.00 91.81 574 TYR A CA 1
ATOM 4542 C C . TYR A 1 574 ? -1.798 4.106 -7.274 1.00 91.81 574 TYR A C 1
ATOM 4544 O O . TYR A 1 574 ? -1.384 5.137 -6.759 1.00 91.81 574 TYR A O 1
ATOM 4552 N N . ILE A 1 575 ? -1.541 2.901 -6.767 1.00 95.94 575 ILE A N 1
ATOM 4553 C CA . ILE A 1 575 ? -0.607 2.689 -5.653 1.00 95.94 575 ILE A CA 1
ATOM 4554 C C . ILE A 1 575 ? 0.774 2.451 -6.263 1.00 95.94 575 ILE A C 1
ATOM 4556 O O . ILE A 1 575 ? 1.006 1.393 -6.858 1.00 95.94 575 ILE A O 1
ATOM 4560 N N . GLU A 1 576 ? 1.681 3.429 -6.182 1.00 95.81 576 GLU A N 1
ATOM 4561 C CA . GLU A 1 576 ? 3.031 3.265 -6.735 1.00 95.81 576 GLU A CA 1
ATOM 4562 C C . GLU A 1 576 ? 3.766 2.161 -5.981 1.00 95.81 576 GLU A C 1
ATOM 4564 O O . GLU A 1 576 ? 3.643 2.011 -4.766 1.00 95.81 576 GLU A O 1
ATOM 4569 N N . THR A 1 577 ? 4.521 1.354 -6.717 1.00 96.94 577 THR A N 1
ATOM 4570 C CA . THR A 1 577 ? 5.275 0.236 -6.164 1.00 96.94 577 THR A CA 1
ATOM 4571 C C . THR A 1 577 ? 6.695 0.243 -6.701 1.00 96.94 577 THR A C 1
ATOM 4573 O O . THR A 1 577 ? 6.916 0.356 -7.906 1.00 96.94 577 THR A O 1
ATOM 4576 N N . GLN A 1 578 ? 7.663 0.094 -5.804 1.00 96.62 578 GLN A N 1
ATOM 4577 C CA . GLN A 1 578 ? 9.048 -0.178 -6.152 1.00 96.62 578 GLN A CA 1
ATOM 4578 C C . GLN A 1 578 ? 9.333 -1.668 -5.999 1.00 96.62 578 GLN A C 1
ATOM 4580 O O . GLN A 1 578 ? 8.954 -2.295 -5.010 1.00 96.62 578 GLN A O 1
ATOM 4585 N N . LEU A 1 579 ? 10.006 -2.224 -6.999 1.00 96.44 579 LEU A N 1
ATOM 4586 C CA . LEU A 1 579 ? 10.474 -3.599 -7.045 1.00 96.44 579 LEU A CA 1
ATOM 4587 C C . LEU A 1 579 ? 11.973 -3.623 -6.805 1.00 96.44 579 LEU A C 1
ATOM 4589 O O . LEU A 1 579 ? 12.743 -2.978 -7.524 1.00 96.44 579 LEU A O 1
ATOM 4593 N N . HIS A 1 580 ? 12.372 -4.388 -5.797 1.00 95.81 580 HIS A N 1
ATOM 4594 C CA . HIS A 1 580 ? 13.751 -4.471 -5.348 1.00 95.81 580 HIS A CA 1
ATOM 4595 C C . HIS A 1 580 ? 14.405 -5.739 -5.909 1.00 95.81 580 HIS A C 1
ATOM 4597 O O . HIS A 1 580 ? 13.866 -6.841 -5.778 1.00 95.81 580 HIS A O 1
ATOM 4603 N N . GLY A 1 581 ? 15.570 -5.575 -6.540 1.00 93.81 581 GLY A N 1
ATOM 4604 C CA . GLY A 1 581 ? 16.297 -6.655 -7.202 1.00 93.81 581 GLY A CA 1
ATOM 4605 C C . GLY A 1 581 ? 16.003 -6.785 -8.697 1.00 93.81 581 GLY A C 1
ATOM 4606 O O . GLY A 1 581 ? 15.330 -5.953 -9.308 1.00 93.81 581 GLY A O 1
ATOM 4607 N N . ASP A 1 582 ? 16.536 -7.848 -9.293 1.00 92.44 582 ASP A N 1
ATOM 4608 C CA . ASP A 1 582 ? 16.366 -8.104 -10.723 1.00 92.44 582 ASP A CA 1
ATOM 4609 C C . ASP A 1 582 ? 14.944 -8.492 -11.101 1.00 92.44 582 ASP A C 1
ATOM 4611 O O . ASP A 1 582 ? 14.252 -9.192 -10.356 1.00 92.44 582 ASP A O 1
ATOM 4615 N N . LEU A 1 583 ? 14.564 -8.073 -12.308 1.00 93.94 583 LEU A N 1
ATOM 4616 C CA . LEU A 1 583 ? 13.391 -8.543 -13.031 1.00 93.94 583 LEU A CA 1
ATOM 4617 C C . LEU A 1 583 ? 13.851 -9.160 -14.344 1.00 93.94 583 LEU A C 1
ATOM 4619 O O . LEU A 1 583 ? 14.609 -8.544 -15.094 1.00 93.94 583 LEU A O 1
ATOM 4623 N N . THR A 1 584 ? 13.375 -10.362 -14.626 1.00 95.19 584 THR A N 1
ATOM 4624 C CA . THR A 1 584 ? 13.718 -11.152 -15.807 1.00 95.19 584 THR A CA 1
ATOM 4625 C C . THR A 1 584 ? 12.455 -11.603 -16.531 1.00 95.19 584 THR A C 1
ATOM 4627 O O . THR A 1 584 ? 11.342 -11.500 -16.015 1.00 95.19 584 THR A O 1
ATOM 4630 N N . TRP A 1 585 ? 12.613 -12.186 -17.719 1.00 96.75 585 TRP A N 1
ATOM 4631 C CA . TRP A 1 585 ? 11.498 -12.798 -18.450 1.00 96.75 585 TRP A CA 1
ATOM 4632 C C . TRP A 1 585 ? 10.792 -13.929 -17.688 1.00 96.75 585 TRP A C 1
ATOM 4634 O O . TRP A 1 585 ? 9.628 -14.206 -17.964 1.00 96.75 585 TRP A O 1
ATOM 4644 N N . LYS A 1 586 ? 11.448 -14.553 -16.696 1.00 96.69 586 LYS A N 1
ATOM 4645 C CA . LYS A 1 586 ? 10.827 -15.576 -15.835 1.00 96.69 586 LYS A CA 1
ATOM 4646 C C . LYS A 1 586 ? 9.809 -14.995 -14.855 1.00 96.69 586 LYS A C 1
ATOM 4648 O O . LYS A 1 586 ? 8.964 -15.741 -14.363 1.00 96.69 586 LYS A O 1
ATOM 4653 N N . ASP A 1 587 ? 9.888 -13.696 -14.583 1.00 97.06 587 ASP A N 1
ATOM 4654 C CA . ASP A 1 587 ? 9.036 -12.996 -13.619 1.00 97.06 587 ASP A CA 1
ATOM 4655 C C . ASP A 1 587 ? 7.771 -12.418 -14.273 1.00 97.06 587 ASP A C 1
ATOM 4657 O O . ASP A 1 587 ? 6.862 -11.954 -13.585 1.00 97.06 587 ASP A O 1
ATOM 4661 N N . VAL A 1 588 ? 7.693 -12.454 -15.606 1.00 97.88 588 VAL A N 1
ATOM 4662 C CA . VAL A 1 588 ? 6.547 -11.964 -16.375 1.00 97.88 588 VAL A CA 1
ATOM 4663 C C . VAL A 1 588 ? 5.408 -12.974 -16.302 1.00 97.88 588 VAL A C 1
ATOM 4665 O O . VAL A 1 588 ? 5.594 -14.149 -16.600 1.00 97.88 588 VAL A O 1
ATOM 4668 N N . ALA A 1 589 ? 4.209 -12.522 -15.938 1.00 97.69 589 ALA A N 1
ATOM 4669 C CA . ALA A 1 589 ? 2.998 -13.335 -16.007 1.00 97.69 589 ALA A CA 1
ATOM 4670 C C . ALA A 1 589 ? 2.261 -13.116 -17.334 1.00 97.69 589 ALA A C 1
ATOM 4672 O O . ALA A 1 589 ? 1.808 -14.061 -17.984 1.00 97.69 589 ALA A O 1
ATOM 4673 N N . THR A 1 590 ? 2.101 -11.860 -17.752 1.00 96.88 590 THR A N 1
ATOM 4674 C CA . THR A 1 590 ? 1.378 -11.519 -18.983 1.00 96.88 590 THR A CA 1
ATOM 4675 C C . THR A 1 590 ? 1.892 -10.217 -19.581 1.00 96.88 590 THR A C 1
ATOM 4677 O O . THR A 1 590 ? 2.105 -9.243 -18.867 1.00 96.88 590 THR A O 1
ATOM 4680 N N . ILE A 1 591 ? 2.022 -10.178 -20.903 1.00 96.00 591 ILE A N 1
ATOM 4681 C CA . ILE A 1 591 ? 2.221 -8.960 -21.686 1.00 96.00 591 ILE A CA 1
ATOM 4682 C C . ILE A 1 591 ? 0.885 -8.587 -22.322 1.00 96.00 591 ILE A C 1
ATOM 4684 O O . ILE A 1 591 ? 0.282 -9.398 -23.027 1.00 96.00 591 ILE A O 1
ATOM 4688 N N . VAL A 1 592 ? 0.426 -7.362 -22.085 1.00 94.31 592 VAL A N 1
ATOM 4689 C CA . VAL A 1 592 ? -0.753 -6.795 -22.742 1.00 94.31 592 VAL A CA 1
ATOM 4690 C C . VAL A 1 592 ? -0.301 -5.677 -23.668 1.00 94.31 592 VAL A C 1
ATOM 4692 O O . VAL A 1 592 ? 0.185 -4.643 -23.208 1.00 94.31 592 VAL A O 1
ATOM 4695 N N . VAL A 1 593 ? -0.458 -5.890 -24.973 1.00 94.25 593 VAL A N 1
ATOM 4696 C CA . VAL A 1 593 ? -0.150 -4.902 -26.010 1.00 94.25 593 VAL A CA 1
ATOM 4697 C C . VAL A 1 593 ? -1.390 -4.047 -26.256 1.00 94.25 593 VAL A C 1
ATOM 4699 O O . VAL A 1 593 ? -2.473 -4.570 -26.527 1.00 94.25 593 VAL A O 1
ATOM 4702 N N . GLY A 1 594 ? -1.250 -2.728 -26.124 1.00 91.12 594 GLY A N 1
ATOM 4703 C CA . GLY A 1 594 ? -2.352 -1.800 -26.376 1.00 91.12 594 GLY A CA 1
ATOM 4704 C C . GLY A 1 594 ? -2.666 -1.675 -27.869 1.00 91.12 594 GLY A C 1
ATOM 4705 O O . GLY A 1 594 ? -1.753 -1.512 -28.665 1.00 91.12 594 GLY A O 1
ATOM 4706 N N . ASP A 1 595 ? -3.947 -1.678 -28.252 1.00 87.44 595 ASP A N 1
ATOM 4707 C CA . ASP A 1 595 ? -4.402 -1.515 -29.653 1.00 87.44 595 ASP A CA 1
ATOM 4708 C C . ASP A 1 595 ? -3.928 -0.214 -30.305 1.00 87.44 595 ASP A C 1
ATOM 4710 O O . ASP A 1 595 ? -3.916 -0.082 -31.522 1.00 87.44 595 ASP A O 1
ATOM 4714 N N . ASP A 1 596 ? -3.610 0.790 -29.491 1.00 88.19 596 ASP A N 1
ATOM 4715 C CA . ASP A 1 596 ? -3.111 2.077 -29.947 1.00 88.19 596 ASP A CA 1
ATOM 4716 C C . ASP A 1 596 ? -1.580 2.112 -30.083 1.00 88.19 596 ASP A C 1
ATOM 4718 O O . ASP A 1 596 ? -1.023 3.177 -30.374 1.00 88.19 596 ASP A O 1
ATOM 4722 N N . GLU A 1 597 ? -0.888 0.991 -29.859 1.00 89.56 597 GLU A N 1
ATOM 4723 C CA . GLU A 1 597 ? 0.499 0.802 -30.292 1.00 89.56 597 GLU A CA 1
ATOM 4724 C C . GLU A 1 597 ? 0.585 0.705 -31.814 1.00 89.56 597 GLU A C 1
ATOM 4726 O O . GLU A 1 597 ? -0.296 0.174 -32.490 1.00 89.56 597 GLU A O 1
ATOM 4731 N N . GLU A 1 598 ? 1.691 1.205 -32.352 1.00 90.00 598 GLU A N 1
ATOM 4732 C CA . GLU A 1 598 ? 2.040 0.979 -33.749 1.00 90.00 598 GLU A CA 1
ATOM 4733 C C . GLU A 1 598 ? 2.374 -0.506 -33.941 1.00 90.00 598 GLU A C 1
ATOM 4735 O O . GLU A 1 598 ? 3.115 -1.088 -33.144 1.00 90.00 598 GLU A O 1
ATOM 4740 N N . ASP A 1 599 ? 1.781 -1.121 -34.966 1.00 92.00 599 ASP A N 1
ATOM 4741 C CA . ASP A 1 599 ? 1.923 -2.545 -35.283 1.00 92.00 599 ASP A CA 1
ATOM 4742 C C . ASP A 1 599 ? 1.565 -3.496 -34.122 1.00 92.00 599 ASP A C 1
ATOM 4744 O O . ASP A 1 599 ? 2.219 -4.522 -33.923 1.00 92.00 599 ASP A O 1
ATOM 4748 N N . ALA A 1 600 ? 0.524 -3.169 -33.342 1.00 93.62 600 ALA A N 1
ATOM 4749 C CA . ALA A 1 600 ? 0.113 -3.934 -32.159 1.00 93.62 600 ALA A CA 1
ATOM 4750 C C . ALA A 1 600 ? -0.047 -5.447 -32.423 1.00 93.62 600 ALA A C 1
ATOM 4752 O O . ALA A 1 600 ? 0.482 -6.259 -31.665 1.00 93.62 600 ALA A O 1
ATOM 4753 N N . GLU A 1 601 ? -0.716 -5.842 -33.512 1.00 94.00 601 GLU A N 1
ATOM 4754 C CA . GLU A 1 601 ? -0.905 -7.257 -33.877 1.00 94.00 601 GLU A CA 1
ATOM 4755 C C . GLU A 1 601 ? 0.425 -7.958 -34.185 1.00 94.00 601 GLU A C 1
ATOM 4757 O O . GLU A 1 601 ? 0.717 -9.022 -33.638 1.00 94.00 601 GLU A O 1
ATOM 4762 N N . ALA A 1 602 ? 1.283 -7.330 -34.996 1.00 95.06 602 ALA A N 1
ATOM 4763 C CA . ALA A 1 602 ? 2.603 -7.875 -35.300 1.00 95.06 602 ALA A CA 1
ATOM 4764 C C . ALA A 1 602 ? 3.473 -7.978 -34.037 1.00 95.06 602 ALA A C 1
ATOM 4766 O O . ALA A 1 602 ? 4.259 -8.912 -33.890 1.00 95.06 602 ALA A O 1
ATOM 4767 N N . MET A 1 603 ? 3.324 -7.040 -33.101 1.00 95.56 603 MET A N 1
ATOM 4768 C CA . MET A 1 603 ? 4.025 -7.052 -31.823 1.00 95.56 603 MET A CA 1
ATOM 4769 C C . MET A 1 603 ? 3.550 -8.186 -30.907 1.00 95.56 603 MET A C 1
ATOM 4771 O O . MET A 1 603 ? 4.379 -8.829 -30.260 1.00 95.56 603 MET A O 1
ATOM 4775 N N . VAL A 1 604 ? 2.244 -8.467 -30.873 1.00 96.62 604 VAL A N 1
ATOM 4776 C CA . VAL A 1 604 ? 1.692 -9.635 -30.170 1.00 96.62 604 VAL A CA 1
ATOM 4777 C C . VAL A 1 604 ? 2.322 -10.918 -30.713 1.00 96.62 604 VAL A C 1
ATOM 4779 O O . VAL A 1 604 ? 2.847 -11.716 -29.935 1.00 96.62 604 VAL A O 1
ATOM 4782 N N . GLU A 1 605 ? 2.358 -11.088 -32.034 1.00 97.00 605 GLU A N 1
ATOM 4783 C CA . GLU A 1 605 ? 2.964 -12.270 -32.657 1.00 97.00 605 GLU A CA 1
ATOM 4784 C C . GLU A 1 605 ? 4.475 -12.365 -32.403 1.00 97.00 605 GLU A C 1
ATOM 4786 O O . GLU A 1 605 ? 4.986 -13.447 -32.108 1.00 97.00 605 GLU A O 1
ATOM 4791 N N . GLN A 1 606 ? 5.194 -11.238 -32.407 1.00 97.25 606 GLN A N 1
ATOM 4792 C CA . GLN A 1 606 ? 6.618 -11.198 -32.052 1.00 97.25 606 GLN A CA 1
ATOM 4793 C C . GLN A 1 606 ? 6.867 -11.656 -30.613 1.00 97.25 606 GLN A C 1
ATOM 4795 O O . GLN A 1 606 ? 7.726 -12.510 -30.390 1.00 97.25 606 GLN A O 1
ATOM 4800 N N . PHE A 1 607 ? 6.102 -11.158 -29.636 1.00 97.81 607 PHE A N 1
ATOM 4801 C CA . PHE A 1 607 ? 6.248 -11.593 -28.246 1.00 97.81 607 PHE A CA 1
ATOM 4802 C C . PHE A 1 607 ? 5.851 -13.062 -28.051 1.00 97.81 607 PHE A C 1
ATOM 4804 O O . PHE A 1 607 ? 6.513 -13.763 -27.286 1.00 97.81 607 PHE A O 1
ATOM 4811 N N . ARG A 1 608 ? 4.824 -13.561 -28.757 1.00 98.00 608 ARG A N 1
ATOM 4812 C CA . ARG A 1 608 ? 4.447 -14.989 -28.739 1.00 98.00 608 ARG A CA 1
ATOM 4813 C C . ARG A 1 608 ? 5.569 -15.865 -29.294 1.00 98.00 608 ARG A C 1
ATOM 4815 O O . ARG A 1 608 ? 5.944 -16.860 -28.672 1.00 98.00 608 ARG A O 1
ATOM 4822 N N . ALA A 1 609 ? 6.136 -15.480 -30.436 1.00 98.06 609 ALA A N 1
ATOM 4823 C CA . ALA A 1 609 ? 7.257 -16.181 -31.052 1.00 98.06 609 ALA A CA 1
ATOM 4824 C C . ALA A 1 609 ? 8.502 -16.157 -30.154 1.00 98.06 609 ALA A C 1
ATOM 4826 O O . ALA A 1 609 ? 9.151 -17.189 -29.983 1.00 98.06 609 ALA A O 1
ATOM 4827 N N . PHE A 1 610 ? 8.803 -15.011 -29.537 1.00 97.94 610 PHE A N 1
ATOM 4828 C CA . PHE A 1 610 ? 9.891 -14.862 -28.575 1.00 97.94 610 PHE A CA 1
ATOM 4829 C C . PHE A 1 610 ? 9.695 -15.771 -27.353 1.00 97.94 610 PHE A C 1
ATOM 4831 O O . PHE A 1 610 ? 10.592 -16.550 -27.030 1.00 97.94 610 PHE A O 1
ATOM 4838 N N . ALA A 1 611 ? 8.508 -15.755 -26.735 1.00 97.81 611 ALA A N 1
ATOM 4839 C CA . ALA A 1 611 ? 8.187 -16.616 -25.598 1.00 97.81 611 ALA A CA 1
ATOM 4840 C C . ALA A 1 611 ? 8.398 -18.097 -25.936 1.00 97.81 611 ALA A C 1
ATOM 4842 O O . ALA A 1 611 ? 9.113 -18.804 -25.228 1.00 97.81 611 ALA A O 1
ATOM 4843 N N . LYS A 1 612 ? 7.860 -18.544 -27.079 1.00 98.00 612 LYS A N 1
ATOM 4844 C CA . LYS A 1 612 ? 8.003 -19.922 -27.563 1.00 98.00 612 LYS A CA 1
ATOM 4845 C C . LYS A 1 612 ? 9.461 -20.293 -27.841 1.00 98.00 612 LYS A C 1
ATOM 4847 O O . LYS A 1 612 ? 9.907 -21.354 -27.418 1.00 98.00 612 LYS A O 1
ATOM 4852 N N . LYS A 1 613 ? 10.208 -19.431 -28.539 1.00 98.00 613 LYS A N 1
ATOM 4853 C CA . LYS A 1 613 ? 11.612 -19.668 -28.915 1.00 98.00 613 LYS A CA 1
ATOM 4854 C C . LYS A 1 613 ? 12.519 -19.830 -27.694 1.00 98.00 613 LYS A C 1
ATOM 4856 O O . LYS A 1 613 ? 13.436 -20.644 -27.730 1.00 98.00 613 LYS A O 1
ATOM 4861 N N . HIS A 1 614 ? 12.270 -19.061 -26.637 1.00 97.44 614 HIS A N 1
ATOM 4862 C CA . HIS A 1 614 ? 13.104 -19.034 -25.434 1.00 97.44 614 HIS A CA 1
ATOM 4863 C C . HIS A 1 614 ? 12.529 -19.850 -24.263 1.00 97.44 614 HIS A C 1
ATOM 4865 O O . HIS A 1 614 ? 13.107 -19.850 -23.176 1.00 97.44 614 HIS A O 1
ATOM 4871 N N . GLY A 1 615 ? 11.419 -20.568 -24.476 1.00 97.19 615 GLY A N 1
ATOM 4872 C CA . GLY A 1 615 ? 10.793 -21.411 -23.455 1.00 97.19 615 GLY A CA 1
ATOM 4873 C C . GLY A 1 615 ? 10.241 -20.622 -22.265 1.00 97.19 615 GLY A C 1
ATOM 4874 O O . GLY A 1 615 ? 10.284 -21.106 -21.135 1.00 97.19 615 GLY A O 1
ATOM 4875 N N . HIS A 1 616 ? 9.767 -19.397 -22.491 1.00 97.38 616 HIS A N 1
ATOM 4876 C CA . HIS A 1 616 ? 9.088 -18.607 -21.467 1.00 97.38 616 HIS A CA 1
ATOM 4877 C C . HIS A 1 616 ? 7.614 -19.014 -21.346 1.00 97.38 616 HIS A C 1
ATOM 4879 O O . HIS A 1 616 ? 6.971 -19.358 -22.335 1.00 97.38 616 HIS A O 1
ATOM 4885 N N . ASP A 1 617 ? 7.078 -18.950 -20.128 1.00 96.81 617 ASP A N 1
ATOM 4886 C CA . ASP A 1 617 ? 5.723 -19.394 -19.774 1.00 96.81 617 ASP A CA 1
ATOM 4887 C C . ASP A 1 617 ? 4.695 -18.251 -19.701 1.00 96.81 617 ASP A C 1
ATOM 4889 O O . ASP A 1 617 ? 3.539 -18.479 -19.343 1.00 96.81 617 ASP A O 1
ATOM 4893 N N . PHE A 1 618 ? 5.093 -17.018 -20.024 1.00 97.25 618 PHE A N 1
ATOM 4894 C CA . PHE A 1 618 ? 4.194 -15.872 -19.962 1.00 97.25 618 PHE A CA 1
ATOM 4895 C C . PHE A 1 618 ? 3.179 -15.850 -21.108 1.00 97.25 618 PHE A C 1
ATOM 4897 O O . PHE A 1 618 ? 3.432 -16.305 -22.224 1.00 97.25 618 PHE A O 1
ATOM 4904 N N . LEU A 1 619 ? 2.027 -15.237 -20.841 1.00 97.06 619 LEU A N 1
ATOM 4905 C CA . LEU A 1 619 ? 0.984 -15.016 -21.842 1.00 97.06 619 LEU A CA 1
ATOM 4906 C C . LEU A 1 619 ? 1.201 -13.697 -22.591 1.00 97.06 619 LEU A C 1
ATOM 4908 O O . LEU A 1 619 ? 1.711 -12.731 -22.027 1.00 97.06 619 LEU A O 1
ATOM 4912 N N . VAL A 1 620 ? 0.738 -13.620 -23.838 1.00 96.62 620 VAL A N 1
ATOM 4913 C CA . VAL A 1 620 ? 0.736 -12.384 -24.638 1.00 96.62 620 VAL A CA 1
ATOM 4914 C C . VAL A 1 620 ? -0.664 -12.140 -25.177 1.00 96.62 620 VAL A C 1
ATOM 4916 O O . VAL A 1 620 ? -1.253 -13.040 -25.784 1.00 96.62 620 VAL A O 1
ATOM 4919 N N . ARG A 1 621 ? -1.183 -10.930 -24.956 1.00 93.44 621 ARG A N 1
ATOM 4920 C CA . ARG A 1 621 ? -2.546 -10.539 -25.325 1.00 93.44 621 ARG A CA 1
ATOM 4921 C C . ARG A 1 621 ? -2.575 -9.221 -26.087 1.00 93.44 621 ARG A C 1
ATOM 4923 O O . ARG A 1 621 ? -1.911 -8.267 -25.679 1.00 93.44 621 ARG A O 1
ATOM 4930 N N . GLY A 1 622 ? -3.400 -9.152 -27.128 1.00 90.19 622 GLY A N 1
ATOM 4931 C CA . GLY A 1 622 ? -3.861 -7.879 -27.698 1.00 90.19 622 GLY A CA 1
ATOM 4932 C C . GLY A 1 622 ? -5.003 -7.278 -26.867 1.00 90.19 622 GLY A C 1
ATOM 4933 O O . GLY A 1 622 ? -5.679 -7.996 -26.120 1.00 90.19 622 GLY A O 1
ATOM 4934 N N . LYS A 1 623 ? -5.270 -5.972 -26.988 1.00 65.75 623 LYS A N 1
ATOM 4935 C CA . LYS A 1 623 ? -6.326 -5.254 -26.241 1.00 65.75 623 LYS A CA 1
ATOM 4936 C C . LYS A 1 623 ? -7.718 -5.511 -26.868 1.00 65.75 623 LYS A C 1
ATOM 4938 O O . LYS A 1 623 ? -8.521 -4.656 -27.187 1.00 65.75 623 LYS A O 1
ATOM 4943 N N . GLY A 1 624 ? -8.094 -6.781 -26.903 1.00 65.94 624 GLY A N 1
ATOM 4944 C CA . GLY A 1 624 ? -9.403 -7.260 -27.363 1.00 65.94 624 GLY A CA 1
ATOM 4945 C C . GLY A 1 624 ? -9.668 -8.703 -26.953 1.00 65.94 624 GLY A C 1
ATOM 4946 O O . GLY A 1 624 ? -10.818 -9.096 -26.760 1.00 65.94 624 GLY A O 1
ATOM 4947 N N . GLU A 1 625 ? -8.596 -9.453 -26.692 1.00 74.25 625 GLU A N 1
ATOM 4948 C CA . GLU A 1 625 ? -8.601 -10.802 -26.137 1.00 74.25 625 GLU A CA 1
ATOM 4949 C C . GLU A 1 625 ? -8.985 -10.754 -24.644 1.00 74.25 625 GLU A C 1
ATOM 4951 O O . GLU A 1 625 ? -8.177 -10.961 -23.733 1.00 74.25 625 GLU A O 1
ATOM 4956 N N . ARG A 1 626 ? -10.255 -10.420 -24.373 1.00 53.38 626 ARG A N 1
ATOM 4957 C CA . ARG A 1 626 ? -10.858 -10.381 -23.033 1.00 53.38 626 ARG A CA 1
ATOM 4958 C C . ARG A 1 626 ? -11.142 -11.794 -22.525 1.00 53.38 626 ARG A C 1
ATOM 4960 O O . ARG A 1 626 ? -12.280 -12.144 -22.238 1.00 53.38 626 ARG A O 1
ATOM 4967 N N . GLY A 1 627 ? -10.107 -12.606 -22.359 1.00 50.22 627 GLY A N 1
ATOM 4968 C CA . GLY A 1 627 ? -10.168 -13.637 -21.331 1.00 50.22 627 GLY A CA 1
ATOM 4969 C C . GLY A 1 627 ? -10.020 -12.933 -19.990 1.00 50.22 627 GLY A C 1
ATOM 4970 O O . GLY A 1 627 ? -9.070 -12.164 -19.826 1.00 50.22 627 GLY A O 1
ATOM 4971 N N . ALA A 1 628 ? -10.903 -13.173 -19.016 1.00 43.66 628 ALA A N 1
ATOM 4972 C CA . ALA A 1 628 ? -10.521 -12.925 -17.629 1.00 43.66 628 ALA A CA 1
ATOM 4973 C C . ALA A 1 628 ? -9.136 -13.563 -17.465 1.00 43.66 628 ALA A C 1
ATOM 4975 O O . ALA A 1 628 ? -8.964 -14.735 -17.799 1.00 43.66 628 ALA A O 1
ATOM 4976 N N . VAL A 1 629 ? -8.107 -12.792 -17.090 1.00 46.56 629 VAL A N 1
ATOM 4977 C CA . VAL A 1 629 ? -6.930 -13.443 -16.509 1.00 46.56 629 VAL A CA 1
ATOM 4978 C C . VAL A 1 629 ? -7.546 -14.254 -15.380 1.00 46.56 629 VAL A C 1
ATOM 4980 O O . VAL A 1 629 ? -8.222 -13.637 -14.548 1.00 46.56 629 VAL A O 1
ATOM 4983 N N . PRO A 1 630 ? -7.466 -15.596 -15.389 1.00 40.47 630 PRO A N 1
ATOM 4984 C CA . PRO A 1 630 ? -7.788 -16.320 -14.189 1.00 40.47 630 PRO A CA 1
ATOM 4985 C C . PRO A 1 630 ? -6.795 -15.739 -13.194 1.00 40.47 630 PRO A C 1
ATOM 4987 O O . PRO A 1 630 ? -5.603 -16.033 -13.262 1.00 40.47 630 PRO A O 1
ATOM 4990 N N . MET A 1 631 ? -7.266 -14.842 -12.319 1.00 40.19 631 MET A N 1
ATOM 4991 C CA . MET A 1 631 ? -6.656 -14.707 -11.008 1.00 40.19 631 MET A CA 1
ATOM 4992 C C . MET A 1 631 ? -6.468 -16.152 -10.603 1.00 40.19 631 MET A C 1
ATOM 4994 O O . MET A 1 631 ? -7.428 -16.919 -10.742 1.00 40.19 631 MET A O 1
ATOM 4998 N N . GLY A 1 632 ? -5.247 -16.555 -10.278 1.00 35.50 632 GLY A N 1
ATOM 4999 C CA . GLY A 1 632 ? -4.981 -17.890 -9.788 1.00 35.50 632 GLY A CA 1
ATOM 5000 C C . GLY A 1 632 ? -5.777 -18.104 -8.506 1.00 35.50 632 GLY A C 1
ATOM 5001 O O . GLY A 1 632 ? -5.210 -18.156 -7.433 1.00 35.50 632 GLY A O 1
ATOM 5002 N N . GLY A 1 633 ? -7.089 -18.304 -8.625 1.00 31.50 633 GLY A N 1
ATOM 5003 C CA . GLY A 1 633 ? -7.993 -18.928 -7.687 1.00 31.50 633 GLY A CA 1
ATOM 5004 C C . GLY A 1 633 ? -7.749 -20.428 -7.711 1.00 31.50 633 GLY A C 1
ATOM 5005 O O . GLY A 1 633 ? -8.667 -21.219 -7.503 1.00 31.50 633 GLY A O 1
ATOM 5006 N N . GLY A 1 634 ? -6.483 -20.832 -7.892 1.00 30.91 634 GLY A N 1
ATOM 5007 C CA . GLY A 1 634 ? -5.975 -21.869 -7.032 1.00 30.91 634 GLY A CA 1
ATOM 5008 C C . GLY A 1 634 ? -6.414 -21.438 -5.649 1.00 30.91 634 GLY A C 1
ATOM 5009 O O . GLY A 1 634 ? -6.013 -20.386 -5.161 1.00 30.91 634 GLY A O 1
ATOM 5010 N N . LYS A 1 635 ? -7.352 -22.191 -5.078 1.00 32.62 635 LYS A N 1
ATOM 5011 C CA . LYS A 1 635 ? -7.564 -22.194 -3.647 1.00 32.62 635 LYS A CA 1
ATOM 5012 C C . LYS A 1 635 ? -6.163 -22.361 -3.075 1.00 32.62 635 LYS A C 1
ATOM 5014 O O . LYS A 1 635 ? -5.681 -23.486 -2.965 1.00 32.62 635 LYS A O 1
ATOM 5019 N N . ALA A 1 636 ? -5.500 -21.260 -2.737 1.00 33.16 636 ALA A N 1
ATOM 5020 C CA . ALA A 1 636 ? -4.428 -21.243 -1.778 1.00 33.16 636 ALA A CA 1
ATOM 5021 C C . ALA A 1 636 ? -5.134 -21.546 -0.461 1.00 33.16 636 ALA A C 1
ATOM 5023 O O . ALA A 1 636 ? -5.351 -20.701 0.398 1.00 33.16 636 ALA A O 1
ATOM 5024 N N . ARG A 1 637 ? -5.577 -22.802 -0.348 1.00 30.16 637 ARG A N 1
ATOM 5025 C CA . ARG A 1 637 ? -5.701 -23.490 0.906 1.00 30.16 637 ARG A CA 1
ATOM 5026 C C . ARG A 1 637 ? -4.278 -23.380 1.413 1.00 30.16 637 ARG A C 1
ATOM 5028 O O . ARG A 1 637 ? -3.384 -24.064 0.919 1.00 30.16 637 ARG A O 1
ATOM 5035 N N . PHE A 1 638 ? -4.055 -22.412 2.288 1.00 32.19 638 PHE A N 1
ATOM 5036 C CA . PHE A 1 638 ? -2.878 -22.373 3.120 1.00 32.19 638 PHE A CA 1
ATOM 5037 C C . PHE A 1 638 ? -2.976 -23.633 3.984 1.00 32.19 638 PHE A C 1
ATOM 5039 O O . PHE A 1 638 ? -3.503 -23.622 5.090 1.00 32.19 638 PHE A O 1
ATOM 5046 N N . VAL A 1 639 ? -2.612 -24.772 3.394 1.00 26.22 639 VAL A N 1
ATOM 5047 C CA . VAL A 1 639 ? -2.300 -25.989 4.115 1.00 26.22 639 VAL A CA 1
ATOM 5048 C C . VAL A 1 639 ? -0.865 -25.741 4.549 1.00 26.22 639 VAL A C 1
ATOM 5050 O O . VAL A 1 639 ? 0.013 -25.687 3.680 1.00 26.22 639 VAL A O 1
ATOM 5053 N N . PRO A 1 640 ? -0.594 -25.491 5.839 1.00 27.19 640 PRO A N 1
ATOM 5054 C CA . PRO A 1 640 ? 0.782 -25.489 6.299 1.00 27.19 640 PRO A CA 1
ATOM 5055 C C . PRO A 1 640 ? 1.386 -26.829 5.869 1.00 27.19 640 PRO A C 1
ATOM 5057 O O . PRO A 1 640 ? 0.811 -27.876 6.157 1.00 27.19 640 PRO A O 1
ATOM 5060 N N . ARG A 1 641 ? 2.487 -26.790 5.105 1.00 26.59 641 ARG A N 1
ATOM 5061 C CA . ARG A 1 641 ? 3.235 -27.980 4.679 1.00 26.59 641 ARG A CA 1
ATOM 5062 C C . ARG A 1 641 ? 3.515 -28.839 5.916 1.00 26.59 641 ARG A C 1
ATOM 5064 O O . ARG A 1 641 ? 4.427 -28.536 6.682 1.00 26.59 641 ARG A O 1
ATOM 5071 N N . SER A 1 642 ? 2.742 -29.903 6.103 1.00 28.61 642 SER A N 1
ATOM 5072 C CA . SER A 1 642 ? 3.159 -31.039 6.908 1.00 28.61 642 SER A CA 1
ATOM 5073 C C . SER A 1 642 ? 4.332 -31.668 6.171 1.00 28.61 642 SER A C 1
ATOM 5075 O O . SER A 1 642 ? 4.223 -32.046 5.006 1.00 28.61 642 SER A O 1
ATOM 5077 N N . VAL A 1 643 ? 5.482 -31.698 6.831 1.00 28.11 643 VAL A N 1
ATOM 5078 C CA . VAL A 1 643 ? 6.647 -32.446 6.373 1.00 28.11 643 VAL A CA 1
ATOM 5079 C C . VAL A 1 643 ? 6.249 -33.922 6.384 1.00 28.11 643 VAL A C 1
ATOM 5081 O O . VAL A 1 643 ? 6.169 -34.524 7.451 1.00 28.11 643 VAL A O 1
ATOM 5084 N N . GLU A 1 644 ? 5.968 -34.501 5.219 1.00 28.53 644 GLU A N 1
ATOM 5085 C CA . GLU A 1 644 ? 5.974 -35.954 5.068 1.00 28.53 644 GLU A CA 1
ATOM 5086 C C . GLU A 1 644 ? 7.432 -36.409 5.127 1.00 28.53 644 GLU A C 1
ATOM 5088 O O . GLU A 1 644 ? 8.203 -36.249 4.182 1.00 28.53 644 GLU A O 1
ATOM 5093 N N . VAL A 1 645 ? 7.831 -36.913 6.294 1.00 30.30 645 VAL A N 1
ATOM 5094 C CA . VAL A 1 645 ? 9.046 -37.710 6.438 1.00 30.30 645 VAL A CA 1
ATOM 5095 C C . VAL A 1 645 ? 8.688 -39.128 6.006 1.00 30.30 645 VAL A C 1
ATOM 5097 O O . VAL A 1 645 ? 7.903 -39.806 6.668 1.00 30.30 645 VAL A O 1
ATOM 5100 N N . SER A 1 646 ? 9.264 -39.565 4.890 1.00 29.61 646 SER A N 1
ATOM 5101 C CA . SER A 1 646 ? 9.302 -40.966 4.484 1.00 29.61 646 SER A CA 1
ATOM 5102 C C . SER A 1 646 ? 9.988 -41.789 5.576 1.00 29.61 646 SER A C 1
ATOM 5104 O O . SER A 1 646 ? 11.163 -41.576 5.881 1.00 29.61 646 SER A O 1
ATOM 5106 N N . VAL A 1 647 ? 9.247 -42.711 6.190 1.00 31.42 647 VAL A N 1
ATOM 5107 C CA . VAL A 1 647 ? 9.792 -43.668 7.155 1.00 31.42 647 VAL A CA 1
ATOM 5108 C C . VAL A 1 647 ? 10.335 -44.860 6.378 1.00 31.42 647 VAL A C 1
ATOM 5110 O O . VAL A 1 647 ? 9.581 -45.759 6.008 1.00 31.42 647 VAL A O 1
ATOM 5113 N N . ASP A 1 648 ? 11.647 -44.874 6.155 1.00 31.42 648 ASP A N 1
ATOM 5114 C CA . ASP A 1 648 ? 12.350 -46.100 5.796 1.00 31.42 648 ASP A CA 1
ATOM 5115 C C . ASP A 1 648 ? 12.511 -46.988 7.035 1.00 31.42 648 ASP A C 1
ATOM 5117 O O . ASP A 1 648 ? 12.959 -46.567 8.106 1.00 31.42 648 ASP A O 1
ATOM 5121 N N . LYS A 1 649 ? 12.108 -48.250 6.878 1.00 40.97 649 LYS A N 1
ATOM 5122 C CA . LYS A 1 649 ? 12.299 -49.329 7.847 1.00 40.97 649 LYS A CA 1
ATOM 5123 C C . LYS A 1 649 ? 13.770 -49.747 7.869 1.00 40.97 649 LYS A C 1
ATOM 5125 O O . LYS A 1 649 ? 14.210 -50.378 6.917 1.00 40.97 649 LYS A O 1
ATOM 5130 N N . ALA A 1 650 ? 14.472 -49.532 8.983 1.00 33.41 650 ALA A N 1
ATOM 5131 C CA . ALA A 1 650 ? 15.482 -50.468 9.495 1.00 33.41 650 ALA A CA 1
ATOM 5132 C C . ALA A 1 650 ? 16.010 -50.047 10.878 1.00 33.41 650 ALA A C 1
ATOM 5134 O O . ALA A 1 650 ? 16.392 -48.902 11.082 1.00 33.41 650 ALA A O 1
ATOM 5135 N N . GLY A 1 651 ? 16.145 -51.025 11.779 1.00 32.44 651 GLY A N 1
ATOM 5136 C CA . GLY A 1 651 ? 17.265 -51.052 12.724 1.00 32.44 651 GLY A CA 1
ATOM 5137 C C . GLY A 1 651 ? 17.011 -50.526 14.135 1.00 32.44 651 GLY A C 1
ATOM 5138 O O . GLY A 1 651 ? 17.203 -49.355 14.436 1.00 32.44 651 GLY A O 1
ATOM 5139 N N . VAL A 1 652 ? 16.688 -51.454 15.030 1.00 43.34 652 VAL A N 1
ATOM 5140 C CA . VAL A 1 652 ? 16.690 -51.313 16.491 1.00 43.34 652 VAL A CA 1
ATOM 5141 C C . VAL A 1 652 ? 18.054 -50.819 17.004 1.00 43.34 652 VAL A C 1
ATOM 5143 O O . VAL A 1 652 ? 19.047 -51.531 16.887 1.00 43.34 652 VAL A O 1
ATOM 5146 N N . SER A 1 653 ? 18.100 -49.652 17.658 1.00 31.98 653 SER A N 1
ATOM 5147 C CA . SER A 1 653 ? 19.094 -49.347 18.701 1.00 31.98 653 SER A CA 1
ATOM 5148 C C . SER A 1 653 ? 18.573 -48.281 19.687 1.00 31.98 653 SER A C 1
ATOM 5150 O O . SER A 1 653 ? 17.732 -47.452 19.351 1.00 31.98 653 SER A O 1
ATOM 5152 N N . LYS A 1 654 ? 19.002 -48.405 20.949 1.00 34.19 654 LYS A N 1
ATOM 5153 C CA . LYS A 1 654 ? 18.475 -47.779 22.182 1.00 34.19 654 LYS A CA 1
ATOM 5154 C C . LYS A 1 654 ? 18.462 -46.231 22.173 1.00 34.19 654 LYS A C 1
ATOM 5156 O O . LYS A 1 654 ? 19.308 -45.625 21.520 1.00 34.19 654 LYS A O 1
ATOM 5161 N N . PRO A 1 655 ? 17.568 -45.573 22.946 1.00 33.06 655 PRO A N 1
ATOM 5162 C CA . PRO A 1 655 ? 17.371 -44.129 22.861 1.00 33.06 655 PRO A CA 1
ATOM 5163 C C . PRO A 1 655 ? 18.500 -43.360 23.560 1.00 33.06 655 PRO A C 1
ATOM 5165 O O . PRO A 1 655 ? 18.731 -43.528 24.757 1.00 33.06 655 PRO A O 1
ATOM 5168 N N . SER A 1 656 ? 19.172 -42.478 22.815 1.00 31.03 656 SER A N 1
ATOM 5169 C CA . SER A 1 656 ? 19.986 -41.404 23.387 1.00 31.03 656 SER A CA 1
ATOM 5170 C C . SER A 1 656 ? 19.119 -40.156 23.591 1.00 31.03 656 SER A C 1
ATOM 5172 O O . SER A 1 656 ? 18.254 -39.818 22.785 1.00 31.03 656 SER A O 1
ATOM 5174 N N . SER A 1 657 ? 19.328 -39.482 24.714 1.00 36.19 657 SER A N 1
ATOM 5175 C CA . SER A 1 657 ? 18.503 -38.417 25.294 1.00 36.19 657 SER A CA 1
ATOM 5176 C C . SER A 1 657 ? 18.582 -37.052 24.582 1.00 36.19 657 SER A C 1
ATOM 5178 O O . SER A 1 657 ? 18.555 -36.015 25.242 1.00 36.19 657 SER A O 1
ATOM 5180 N N . LYS A 1 658 ? 18.690 -37.001 23.246 1.00 36.28 658 LYS A N 1
ATOM 5181 C CA . LYS A 1 658 ? 19.002 -35.746 22.522 1.00 36.28 658 LYS A CA 1
ATOM 5182 C C . LYS A 1 658 ? 18.075 -35.330 21.372 1.00 36.28 658 LYS A C 1
ATOM 5184 O O . LYS A 1 658 ? 18.409 -34.392 20.657 1.00 36.28 658 LYS A O 1
ATOM 5189 N N . SER A 1 659 ? 16.892 -35.920 21.208 1.00 34.88 659 SER A N 1
ATOM 5190 C CA . SER A 1 659 ? 15.998 -35.574 20.084 1.00 34.88 659 SER A CA 1
ATOM 5191 C C . SER A 1 659 ? 14.572 -35.193 20.492 1.00 34.88 659 SER A C 1
ATOM 5193 O O . SER A 1 659 ? 13.604 -35.694 19.925 1.00 34.88 659 SER A O 1
ATOM 5195 N N . ALA A 1 660 ? 14.425 -34.278 21.448 1.00 37.53 660 ALA A N 1
ATOM 5196 C CA . ALA A 1 660 ? 13.138 -33.661 21.760 1.00 37.53 660 ALA A CA 1
ATOM 5197 C C . ALA A 1 660 ? 13.267 -32.135 21.747 1.00 37.53 660 ALA A C 1
ATOM 5199 O O . ALA A 1 660 ? 13.377 -31.532 22.803 1.00 37.53 660 ALA A O 1
ATOM 5200 N N . GLN A 1 661 ? 13.304 -31.527 20.556 1.00 37.16 661 GLN A N 1
ATOM 5201 C CA . GLN A 1 661 ? 12.898 -30.132 20.307 1.00 37.16 661 GLN A CA 1
ATOM 5202 C C . GLN A 1 661 ? 13.128 -29.783 18.832 1.00 37.16 661 GLN A C 1
ATOM 5204 O O . GLN A 1 661 ? 14.143 -29.221 18.435 1.00 37.16 661 GLN A O 1
ATOM 5209 N N . LYS A 1 662 ? 12.149 -30.106 17.988 1.00 38.69 662 LYS A N 1
ATOM 5210 C CA . LYS A 1 662 ? 11.958 -29.380 16.729 1.00 38.69 662 LYS A CA 1
ATOM 5211 C C . LYS A 1 662 ? 10.477 -29.055 16.587 1.00 38.69 662 LYS A C 1
ATOM 5213 O O . LYS A 1 662 ? 9.786 -29.576 15.722 1.00 38.69 662 LYS A O 1
ATOM 5218 N N . GLN A 1 663 ? 9.983 -28.234 17.513 1.00 36.03 663 GLN A N 1
ATOM 5219 C CA . GLN A 1 663 ? 8.674 -27.608 17.382 1.00 36.03 663 GLN A CA 1
ATOM 5220 C C . GLN A 1 663 ? 8.834 -26.332 16.557 1.00 36.03 663 GLN A C 1
ATOM 5222 O O . GLN A 1 663 ? 9.441 -25.353 16.983 1.00 36.03 663 GLN A O 1
ATOM 5227 N N . VAL A 1 664 ? 8.306 -26.388 15.340 1.00 38.38 664 VAL A N 1
ATOM 5228 C CA . VAL A 1 664 ? 8.107 -25.241 14.461 1.00 38.38 664 VAL A CA 1
ATOM 5229 C C . VAL A 1 664 ? 7.001 -24.384 15.082 1.00 38.38 664 VAL A C 1
ATOM 5231 O O . VAL A 1 664 ? 5.876 -24.855 15.218 1.00 38.38 664 VAL A O 1
ATOM 5234 N N . SER A 1 665 ? 7.293 -23.139 15.461 1.00 37.47 665 SER A N 1
ATOM 5235 C CA . SER A 1 665 ? 6.248 -22.141 15.718 1.00 37.47 665 SER A CA 1
ATOM 5236 C C . SER A 1 665 ? 6.631 -20.826 15.051 1.00 37.47 665 SER A C 1
ATOM 5238 O O . SER A 1 665 ? 7.709 -20.275 15.268 1.00 37.47 665 SER A O 1
ATOM 5240 N N . ALA A 1 666 ? 5.761 -20.382 14.150 1.00 34.78 666 ALA A N 1
ATOM 5241 C CA . ALA A 1 666 ? 5.870 -19.109 13.470 1.00 34.78 666 ALA A CA 1
ATOM 5242 C C . ALA A 1 666 ? 5.175 -18.039 14.319 1.00 34.78 666 ALA A C 1
ATOM 5244 O O . ALA A 1 666 ? 3.986 -18.149 14.605 1.00 34.78 666 ALA A O 1
ATOM 5245 N N . GLY A 1 667 ? 5.922 -16.989 14.658 1.00 46.66 667 GLY A N 1
ATOM 5246 C CA . GLY A 1 667 ? 5.383 -15.688 15.036 1.00 46.66 667 GLY A CA 1
ATOM 5247 C C . GLY A 1 667 ? 5.285 -15.419 16.539 1.00 46.66 667 GLY A C 1
ATOM 5248 O O . GLY A 1 667 ? 4.616 -16.143 17.265 1.00 46.66 667 GLY A O 1
ATOM 5249 N N . HIS A 1 668 ? 5.834 -14.264 16.930 1.00 57.19 668 HIS A N 1
ATOM 5250 C CA . HIS A 1 668 ? 5.565 -13.483 18.153 1.00 57.19 668 HIS A CA 1
ATOM 5251 C C . HIS A 1 668 ? 6.504 -13.651 19.362 1.00 57.19 668 HIS A C 1
ATOM 5253 O O . HIS A 1 668 ? 6.344 -12.920 20.329 1.00 57.19 668 HIS A O 1
ATOM 5259 N N . GLY A 1 669 ? 7.547 -14.488 19.301 1.00 73.06 669 GLY A N 1
ATOM 5260 C CA . GLY A 1 669 ? 8.652 -14.452 20.283 1.00 73.06 669 GLY A CA 1
ATOM 5261 C C . GLY A 1 669 ? 8.348 -15.014 21.683 1.00 73.06 669 GLY A C 1
ATOM 5262 O O . GLY A 1 669 ? 9.210 -14.940 22.555 1.00 73.06 669 GLY A O 1
ATOM 5263 N N . PHE A 1 670 ? 7.172 -15.613 21.899 1.00 84.75 670 PHE A N 1
ATOM 5264 C CA . PHE A 1 670 ? 6.810 -16.313 23.136 1.00 84.75 670 PHE A CA 1
ATOM 5265 C C . PHE A 1 670 ? 7.014 -17.822 22.977 1.00 84.75 670 PHE A C 1
ATOM 5267 O O . PHE A 1 670 ? 6.280 -18.490 22.247 1.00 84.75 670 PHE A O 1
ATOM 5274 N N . PHE A 1 671 ? 8.017 -18.362 23.668 1.00 90.19 671 PHE A N 1
ATOM 5275 C CA . PHE A 1 671 ? 8.370 -19.781 23.624 1.00 90.19 671 PHE A CA 1
ATOM 5276 C C . PHE A 1 671 ? 7.990 -20.471 24.931 1.00 90.19 671 PHE A C 1
ATOM 5278 O O . PHE A 1 671 ? 8.165 -19.901 26.008 1.00 90.19 671 PHE A O 1
ATOM 5285 N N . LEU A 1 672 ? 7.487 -21.707 24.841 1.00 92.62 672 LEU A N 1
ATOM 5286 C CA . LEU A 1 672 ? 7.240 -22.527 26.028 1.00 92.62 672 LEU A CA 1
ATOM 5287 C C . LEU A 1 672 ? 8.552 -22.768 26.766 1.00 92.62 672 LEU A C 1
ATOM 5289 O O . LEU A 1 672 ? 9.531 -23.216 26.165 1.00 92.62 672 LEU A O 1
ATOM 5293 N N . THR A 1 673 ? 8.555 -22.551 28.078 1.00 93.56 673 THR A N 1
ATOM 5294 C CA . THR A 1 673 ? 9.644 -23.058 28.913 1.00 93.56 673 THR A CA 1
ATOM 5295 C C . THR A 1 673 ? 9.601 -24.586 28.938 1.00 93.56 673 THR A C 1
ATOM 5297 O O . THR A 1 673 ? 8.547 -25.202 28.743 1.00 93.56 673 THR A O 1
ATOM 5300 N N . SER A 1 674 ? 10.733 -25.232 29.226 1.00 93.12 674 SER A N 1
ATOM 5301 C CA . SER A 1 674 ? 10.772 -26.693 29.393 1.00 93.12 674 SER A CA 1
ATOM 5302 C C . SER A 1 674 ? 9.775 -27.175 30.456 1.00 93.12 674 SER A C 1
ATOM 5304 O O . SER A 1 674 ? 9.165 -28.231 30.302 1.00 93.12 674 SER A O 1
ATOM 5306 N N . ALA A 1 675 ? 9.557 -26.371 31.502 1.00 93.44 675 ALA A N 1
ATOM 5307 C CA . ALA A 1 675 ? 8.612 -26.667 32.571 1.00 93.44 675 ALA A CA 1
ATOM 5308 C C . ALA A 1 675 ? 7.147 -26.573 32.095 1.00 93.44 675 ALA A C 1
ATOM 5310 O O . ALA A 1 675 ? 6.354 -27.479 32.359 1.00 93.44 675 ALA A O 1
ATOM 5311 N N . GLN A 1 676 ? 6.796 -25.543 31.315 1.00 95.69 676 GLN A N 1
ATOM 5312 C CA . GLN A 1 676 ? 5.477 -25.433 30.678 1.00 95.69 676 GLN A CA 1
ATOM 5313 C C . GLN A 1 676 ? 5.218 -26.579 29.699 1.00 95.69 676 GLN A C 1
ATOM 5315 O O . GLN A 1 676 ? 4.152 -27.193 29.741 1.00 95.69 676 GLN A O 1
ATOM 5320 N N . ALA A 1 677 ? 6.192 -26.899 28.844 1.00 94.81 677 ALA A N 1
ATOM 5321 C CA . ALA A 1 677 ? 6.074 -27.982 27.874 1.00 94.81 677 ALA A CA 1
ATOM 5322 C C . ALA A 1 677 ? 5.824 -29.336 28.563 1.00 94.81 677 ALA A C 1
ATOM 5324 O O . ALA A 1 677 ? 4.928 -30.075 28.154 1.00 94.81 677 ALA A O 1
ATOM 5325 N N . ALA A 1 678 ? 6.543 -29.629 29.654 1.00 93.19 678 ALA A N 1
ATOM 5326 C CA . ALA A 1 678 ? 6.335 -30.842 30.445 1.00 93.19 678 ALA A CA 1
ATOM 5327 C C . ALA A 1 678 ? 4.929 -30.902 31.072 1.00 93.19 678 ALA A C 1
ATOM 5329 O O . ALA A 1 678 ? 4.279 -31.949 31.045 1.00 93.19 678 ALA A O 1
ATOM 5330 N N . ARG A 1 679 ? 4.422 -29.778 31.597 1.00 95.88 679 ARG A N 1
ATOM 5331 C CA . ARG A 1 679 ? 3.068 -29.706 32.173 1.00 95.88 679 ARG A CA 1
ATOM 5332 C C . ARG A 1 679 ? 1.966 -29.864 31.135 1.00 95.88 679 ARG A C 1
ATOM 5334 O O . ARG A 1 679 ? 1.000 -30.581 31.393 1.00 95.88 679 ARG A O 1
ATOM 5341 N N . LEU A 1 680 ? 2.112 -29.235 29.972 1.00 95.12 680 LEU A N 1
ATOM 5342 C CA . LEU A 1 680 ? 1.168 -29.385 28.866 1.00 95.12 680 LEU A CA 1
ATOM 5343 C C . LEU A 1 680 ? 1.130 -30.832 28.368 1.00 95.12 680 LEU A C 1
ATOM 5345 O O . LEU A 1 680 ? 0.044 -31.382 28.201 1.00 95.12 680 LEU A O 1
ATOM 5349 N N . ALA A 1 681 ? 2.292 -31.477 28.230 1.00 94.06 681 ALA A N 1
ATOM 5350 C CA . ALA A 1 681 ? 2.378 -32.886 27.857 1.00 94.06 681 ALA A CA 1
ATOM 5351 C C . ALA A 1 681 ? 1.663 -33.796 28.871 1.00 94.06 681 ALA A C 1
ATOM 5353 O O . ALA A 1 681 ? 0.857 -34.638 28.474 1.00 94.06 681 ALA A O 1
ATOM 5354 N N . LEU A 1 682 ? 1.884 -33.585 30.176 1.00 95.88 682 LEU A N 1
ATOM 5355 C CA . LEU A 1 682 ? 1.199 -34.334 31.237 1.00 95.88 682 LEU A CA 1
ATOM 5356 C C . LEU A 1 682 ? -0.326 -34.152 31.179 1.00 95.88 682 LEU A C 1
ATOM 5358 O O . LEU A 1 682 ? -1.073 -35.109 31.360 1.00 95.88 682 LEU A O 1
ATOM 5362 N N . ALA A 1 683 ? -0.786 -32.937 30.881 1.00 94.81 683 ALA A N 1
ATOM 5363 C CA . ALA A 1 683 ? -2.203 -32.618 30.737 1.00 94.81 683 ALA A CA 1
ATOM 5364 C C . ALA A 1 683 ? -2.805 -33.022 29.377 1.00 94.81 683 ALA A C 1
ATOM 5366 O O . ALA A 1 683 ? -3.983 -32.756 29.139 1.00 94.81 683 ALA A O 1
ATOM 5367 N N . ARG A 1 684 ? -2.016 -33.638 28.482 1.00 96.81 684 ARG A N 1
ATOM 5368 C CA . ARG A 1 684 ? -2.384 -33.951 27.090 1.00 96.81 684 ARG A CA 1
ATOM 5369 C C . ARG A 1 684 ? -2.909 -32.732 26.322 1.00 96.81 684 ARG A C 1
ATOM 5371 O O . ARG A 1 684 ? -3.956 -32.779 25.677 1.00 96.81 684 ARG A O 1
ATOM 5378 N N . ARG A 1 685 ? -2.186 -31.617 26.426 1.00 97.31 685 ARG A N 1
ATOM 5379 C CA . ARG A 1 685 ? -2.497 -30.342 25.773 1.00 97.31 685 ARG A CA 1
ATOM 5380 C C . ARG A 1 685 ? -1.334 -29.870 24.897 1.00 97.31 685 ARG A C 1
ATOM 5382 O O . ARG A 1 685 ? -0.177 -30.191 25.151 1.00 97.31 685 ARG A O 1
ATOM 5389 N N . GLN A 1 686 ? -1.645 -29.043 23.907 1.00 96.00 686 GLN A N 1
ATOM 5390 C CA . GLN A 1 686 ? -0.692 -28.316 23.069 1.00 96.00 686 GLN A CA 1
ATOM 5391 C C . GLN A 1 686 ? -0.955 -26.811 23.106 1.00 96.00 686 GLN A C 1
ATOM 5393 O O . GLN A 1 686 ? -2.086 -26.372 23.312 1.00 96.00 686 GLN A O 1
ATOM 5398 N N . ASN A 1 687 ? 0.102 -26.027 22.899 1.00 96.12 687 ASN A N 1
ATOM 5399 C CA . ASN A 1 687 ? 0.050 -24.570 22.831 1.00 96.12 687 ASN A CA 1
ATOM 5400 C C . ASN A 1 687 ? -0.604 -24.095 21.526 1.00 96.12 687 ASN A C 1
ATOM 5402 O O . ASN A 1 687 ? -0.215 -24.528 20.443 1.00 96.12 687 ASN A O 1
ATOM 5406 N N . VAL A 1 688 ? -1.540 -23.156 21.633 1.00 95.69 688 VAL A N 1
ATOM 5407 C CA . VAL A 1 688 ? -2.138 -22.439 20.506 1.00 95.69 688 VAL A CA 1
ATOM 5408 C C . VAL A 1 688 ? -1.800 -20.963 20.674 1.00 95.69 688 VAL A C 1
ATOM 5410 O O . VAL A 1 688 ? -2.360 -20.291 21.541 1.00 95.69 688 VAL A O 1
ATOM 5413 N N . ALA A 1 689 ? -0.862 -20.479 19.857 1.00 93.50 689 ALA A N 1
ATOM 5414 C CA . ALA A 1 689 ? -0.358 -19.112 19.939 1.00 93.50 689 ALA A CA 1
ATOM 5415 C C . ALA A 1 689 ? -1.474 -18.073 19.754 1.00 93.50 689 ALA A C 1
ATOM 5417 O O . ALA A 1 689 ? -2.372 -18.253 18.928 1.00 93.50 689 ALA A O 1
ATOM 5418 N N . ILE A 1 690 ? -1.392 -16.988 20.524 1.00 93.75 690 ILE A N 1
ATOM 5419 C CA . ILE A 1 690 ? -2.324 -15.856 20.502 1.00 93.75 690 ILE A CA 1
ATOM 5420 C C . ILE A 1 690 ? -1.509 -14.580 20.279 1.00 93.75 690 ILE A C 1
ATOM 5422 O O . ILE A 1 690 ? -0.377 -14.473 20.737 1.00 93.75 690 ILE A O 1
ATOM 5426 N N . THR A 1 691 ? -2.066 -13.610 19.560 1.00 88.75 691 THR A N 1
ATOM 5427 C CA . THR A 1 691 ? -1.391 -12.336 19.286 1.00 88.75 691 THR A CA 1
ATOM 5428 C C . THR A 1 691 ? -1.142 -11.548 20.588 1.00 88.75 691 THR A C 1
ATOM 5430 O O . THR A 1 691 ? -2.040 -11.459 21.427 1.00 88.75 691 THR A O 1
ATOM 5433 N N . PRO A 1 692 ? 0.050 -10.957 20.801 1.00 89.31 692 PRO A N 1
ATOM 5434 C CA . PRO A 1 692 ? 0.366 -10.164 21.991 1.00 89.31 692 PRO A CA 1
ATOM 5435 C C . PRO A 1 692 ? -0.120 -8.712 21.861 1.00 89.31 692 PRO A C 1
ATOM 5437 O O . PRO A 1 692 ? 0.673 -7.778 21.794 1.00 89.31 692 PRO A O 1
ATOM 5440 N N . ASP A 1 693 ? -1.435 -8.518 21.816 1.00 85.88 693 ASP A N 1
ATOM 5441 C CA . ASP A 1 693 ? -2.106 -7.224 21.593 1.00 85.88 693 ASP A CA 1
ATOM 5442 C C . ASP A 1 693 ? -2.712 -6.599 22.865 1.00 85.88 693 ASP A C 1
ATOM 5444 O O . ASP A 1 693 ? -3.429 -5.604 22.795 1.00 85.88 693 ASP A O 1
ATOM 5448 N N . GLY A 1 694 ? -2.420 -7.174 24.035 1.00 89.19 694 GLY A N 1
ATOM 5449 C CA . GLY A 1 694 ? -3.029 -6.789 25.312 1.00 89.19 694 GLY A CA 1
ATOM 5450 C C . GLY A 1 694 ? -4.403 -7.421 25.561 1.00 89.19 694 GLY A C 1
ATOM 5451 O O . GLY A 1 694 ? -4.897 -7.342 26.679 1.00 89.19 694 GLY A O 1
ATOM 5452 N N . ASP A 1 695 ? -4.974 -8.139 24.592 1.00 93.38 695 ASP A N 1
ATOM 5453 C CA . ASP A 1 695 ? -6.260 -8.841 24.723 1.00 93.38 695 ASP A CA 1
ATOM 5454 C C . ASP A 1 695 ? -6.078 -10.364 24.774 1.00 93.38 695 ASP A C 1
ATOM 5456 O O . ASP A 1 695 ? -7.040 -11.132 24.863 1.00 93.38 695 ASP A O 1
ATOM 5460 N N . CYS A 1 696 ? -4.820 -10.802 24.792 1.00 94.38 696 CYS A N 1
ATOM 5461 C CA . CYS A 1 696 ? -4.399 -12.193 24.727 1.00 94.38 696 CYS A CA 1
ATOM 5462 C C . CYS A 1 696 ? -5.089 -13.135 25.730 1.00 94.38 696 CYS A C 1
ATOM 5464 O O . CYS A 1 696 ? -5.411 -14.261 25.359 1.00 94.38 696 CYS A O 1
ATOM 5466 N N . LEU A 1 697 ? -5.404 -12.700 26.960 1.00 95.75 697 LEU A N 1
ATOM 5467 C CA . LEU A 1 697 ? -6.172 -13.527 27.903 1.00 95.75 697 LEU A CA 1
ATOM 5468 C C . LEU A 1 697 ? -7.602 -13.777 27.402 1.00 95.75 697 LEU A C 1
ATOM 5470 O O . LEU A 1 697 ? -8.028 -14.927 27.305 1.00 95.75 697 LEU A O 1
ATOM 5474 N N . PHE A 1 698 ? -8.330 -12.722 27.041 1.00 96.25 698 PHE A N 1
ATOM 5475 C CA . PHE A 1 698 ? -9.701 -12.819 26.534 1.00 96.25 698 PHE A CA 1
ATOM 5476 C C . PHE A 1 698 ? -9.755 -13.630 25.233 1.00 96.25 698 PHE A C 1
ATOM 5478 O O . PHE A 1 698 ? -10.575 -14.539 25.098 1.00 96.25 698 PHE A O 1
ATOM 5485 N N . ALA A 1 699 ? -8.832 -13.354 24.307 1.00 95.31 699 ALA A N 1
ATOM 5486 C CA . ALA A 1 699 ? -8.697 -14.091 23.057 1.00 95.31 699 ALA A CA 1
ATOM 5487 C C . ALA A 1 699 ? -8.365 -15.573 23.298 1.00 95.31 699 ALA A C 1
ATOM 5489 O O . ALA A 1 699 ? -8.943 -16.442 22.644 1.00 95.31 699 ALA A O 1
ATOM 5490 N N . SER A 1 700 ? -7.499 -15.885 24.272 1.00 97.06 700 SER A N 1
ATOM 5491 C CA . SER A 1 700 ? -7.182 -17.272 24.624 1.00 97.06 700 SER A CA 1
ATOM 5492 C C . SER A 1 700 ? -8.408 -18.034 25.136 1.00 97.06 700 SER A C 1
ATOM 5494 O O . SER A 1 700 ? -8.619 -19.177 24.738 1.00 97.06 700 SER A O 1
ATOM 5496 N N . LEU A 1 701 ? -9.259 -17.392 25.943 1.00 97.75 701 LEU A N 1
ATOM 5497 C CA . LEU A 1 701 ? -10.468 -18.001 26.503 1.00 97.75 701 LEU A CA 1
ATOM 5498 C C . LEU A 1 701 ? -11.541 -18.261 25.440 1.00 97.75 701 LEU A C 1
ATOM 5500 O O . LEU A 1 701 ? -12.133 -19.340 25.414 1.00 97.75 701 LEU A O 1
ATOM 5504 N N . ILE A 1 702 ? -11.739 -17.324 24.513 1.00 96.88 702 ILE A N 1
ATOM 5505 C CA . ILE A 1 702 ? -12.607 -17.541 23.346 1.00 96.88 702 ILE A CA 1
ATOM 5506 C C . ILE A 1 702 ? -12.058 -18.690 22.498 1.00 96.88 702 ILE A C 1
ATOM 5508 O O . ILE A 1 702 ? -12.794 -19.598 22.117 1.00 96.88 702 ILE A O 1
ATOM 5512 N N . ARG A 1 703 ? -10.739 -18.716 22.267 1.00 97.00 703 ARG A N 1
ATOM 5513 C CA . ARG A 1 703 ? -10.092 -19.747 21.451 1.00 97.00 703 ARG A CA 1
ATOM 5514 C C . ARG A 1 703 ? -10.233 -21.158 22.028 1.00 97.00 703 ARG A C 1
ATOM 5516 O O . ARG A 1 703 ? -10.324 -22.101 21.246 1.00 97.00 703 ARG A O 1
ATOM 5523 N N . VAL A 1 704 ? -10.272 -21.316 23.353 1.00 97.19 704 VAL A N 1
ATOM 5524 C CA . VAL A 1 704 ? -10.519 -22.617 24.012 1.00 97.19 704 VAL A CA 1
ATOM 5525 C C . VAL A 1 704 ? -12.007 -22.948 24.197 1.00 97.19 704 VAL A C 1
ATOM 5527 O O . VAL A 1 704 ? -12.327 -23.962 24.815 1.00 97.19 704 VAL A O 1
ATOM 5530 N N . GLY A 1 705 ? -12.919 -22.119 23.678 1.00 97.06 705 GLY A N 1
ATOM 5531 C CA . GLY A 1 705 ? -14.365 -22.346 23.755 1.00 97.06 705 GLY A CA 1
ATOM 5532 C C . GLY A 1 705 ? -14.982 -22.044 25.125 1.00 97.06 705 GLY A C 1
ATOM 5533 O O . GLY A 1 705 ? -16.046 -22.574 25.454 1.00 97.06 705 GLY A O 1
ATOM 5534 N N . ALA A 1 706 ? -14.325 -21.218 25.946 1.00 96.75 706 ALA A N 1
ATOM 5535 C CA . ALA A 1 706 ? -14.868 -20.795 27.238 1.00 96.75 706 ALA A CA 1
ATOM 5536 C C . ALA A 1 706 ? -16.035 -19.806 27.087 1.00 96.75 706 ALA A C 1
ATOM 5538 O O . ALA A 1 706 ? -16.920 -19.756 27.940 1.00 96.75 706 ALA A O 1
ATOM 5539 N N . TYR A 1 707 ? -16.049 -19.045 25.991 1.00 97.38 707 TYR A N 1
ATOM 5540 C CA . TYR A 1 707 ? -17.072 -18.060 25.669 1.00 97.38 707 TYR A CA 1
ATOM 5541 C C . TYR A 1 707 ? -17.338 -18.045 24.161 1.00 97.38 707 TYR A C 1
ATOM 5543 O O . TYR A 1 707 ? -16.392 -18.002 23.375 1.00 97.38 707 TYR A O 1
ATOM 5551 N N . ASP A 1 708 ? -18.613 -18.072 23.776 1.00 94.81 708 ASP A N 1
ATOM 5552 C CA . ASP A 1 708 ? -19.060 -18.019 22.381 1.00 94.81 708 ASP A CA 1
ATOM 5553 C C . ASP A 1 708 ? -19.433 -16.574 22.011 1.00 94.81 708 ASP A C 1
ATOM 5555 O O . ASP A 1 708 ? -20.573 -16.129 22.155 1.00 94.81 708 ASP A O 1
ATOM 5559 N N . GLY A 1 709 ? -18.420 -15.786 21.649 1.00 93.00 709 GLY A N 1
ATOM 5560 C CA . GLY A 1 709 ? -18.571 -14.374 21.315 1.00 93.00 709 GLY A CA 1
ATOM 5561 C C . GLY A 1 709 ? -17.238 -13.692 21.017 1.00 93.00 709 GLY A C 1
ATOM 5562 O O . GLY A 1 709 ? -16.189 -14.331 20.967 1.00 93.00 709 GLY A O 1
ATOM 5563 N N . SER A 1 710 ? -17.271 -12.374 20.810 1.00 94.19 710 SER A N 1
ATOM 5564 C CA . SER A 1 710 ? -16.064 -11.585 20.544 1.00 94.19 710 SER A CA 1
ATOM 5565 C C . SER A 1 710 ? -15.328 -11.199 21.829 1.00 94.19 710 SER A C 1
ATOM 5567 O O . SER A 1 710 ? -15.917 -11.151 22.913 1.00 94.19 710 SER A O 1
ATOM 5569 N N . VAL A 1 711 ? -14.042 -10.850 21.693 1.00 93.56 711 VAL A N 1
ATOM 5570 C CA . VAL A 1 711 ? -13.216 -10.300 22.784 1.00 93.56 711 VAL A CA 1
ATOM 5571 C C . VAL A 1 711 ? -13.937 -9.125 23.443 1.00 93.56 711 VAL A C 1
ATOM 5573 O O . VAL A 1 711 ? -14.076 -9.097 24.662 1.00 93.56 711 VAL A O 1
ATOM 5576 N N . MET A 1 712 ? -14.475 -8.198 22.644 1.00 91.56 712 MET A N 1
ATOM 5577 C CA . MET A 1 712 ? -15.197 -7.028 23.151 1.00 91.56 712 MET A CA 1
ATOM 5578 C C . MET A 1 712 ? -16.441 -7.400 23.956 1.00 91.56 712 MET A C 1
ATOM 5580 O O . MET A 1 712 ? -16.650 -6.851 25.036 1.00 91.56 712 MET A O 1
ATOM 5584 N N . ARG A 1 713 ? -17.234 -8.375 23.492 1.00 93.94 713 ARG A N 1
ATOM 5585 C CA . ARG A 1 713 ? -18.414 -8.839 24.239 1.00 93.94 713 ARG A CA 1
ATOM 5586 C C . ARG A 1 713 ? -18.033 -9.488 25.567 1.00 93.94 713 ARG A C 1
ATOM 5588 O O . ARG A 1 713 ? -18.683 -9.217 26.573 1.00 93.94 713 ARG A O 1
ATOM 5595 N N . LEU A 1 714 ? -16.963 -10.285 25.592 1.00 96.12 714 LEU A N 1
ATOM 5596 C CA . LEU A 1 714 ? -16.481 -10.888 26.833 1.00 96.12 714 LEU A CA 1
ATOM 5597 C C . LEU A 1 714 ? -15.988 -9.824 27.824 1.00 96.12 714 LEU A C 1
ATOM 5599 O O . LEU A 1 714 ? -16.330 -9.875 29.003 1.00 96.12 714 LEU A O 1
ATOM 5603 N N . ARG A 1 715 ? -15.223 -8.832 27.356 1.00 95.12 715 ARG A N 1
ATOM 5604 C CA . ARG A 1 715 ? -14.769 -7.712 28.196 1.00 95.12 715 ARG A CA 1
ATOM 5605 C C . ARG A 1 715 ? -15.937 -6.938 28.781 1.00 95.12 715 ARG A C 1
ATOM 5607 O O . ARG A 1 715 ? -15.954 -6.689 29.983 1.00 95.12 715 ARG A O 1
ATOM 5614 N N . GLN A 1 716 ? -16.914 -6.599 27.943 1.00 93.69 716 GLN A N 1
ATOM 5615 C CA . GLN A 1 716 ? -18.108 -5.879 28.363 1.00 93.69 716 GLN A CA 1
ATOM 5616 C C . GLN A 1 716 ? -18.879 -6.666 29.427 1.00 93.69 716 GLN A C 1
ATOM 5618 O O . GLN A 1 716 ? -19.186 -6.110 30.476 1.00 93.69 716 GLN A O 1
ATOM 5623 N N . LEU A 1 717 ? -19.090 -7.971 29.219 1.00 96.56 717 LEU A N 1
ATOM 5624 C CA . LEU A 1 717 ? -19.736 -8.850 30.195 1.00 96.56 717 LEU A CA 1
ATOM 5625 C C . LEU A 1 717 ? -19.033 -8.812 31.559 1.00 96.56 717 LEU A C 1
ATOM 5627 O O . LEU A 1 717 ? -19.685 -8.637 32.587 1.00 96.56 717 LEU A O 1
ATOM 5631 N N . VAL A 1 718 ? -17.708 -8.973 31.582 1.00 95.88 718 VAL A N 1
ATOM 5632 C CA . VAL A 1 718 ? -16.930 -8.977 32.831 1.00 95.88 718 VAL A CA 1
ATOM 5633 C C . VAL A 1 718 ? -16.998 -7.605 33.502 1.00 95.88 718 VAL A C 1
ATOM 5635 O O . VAL A 1 718 ? -17.265 -7.518 34.700 1.00 95.88 718 VAL A O 1
ATOM 5638 N N . ALA A 1 719 ? -16.814 -6.531 32.732 1.00 95.06 719 ALA A N 1
ATOM 5639 C CA . ALA A 1 719 ? -16.891 -5.165 33.233 1.00 95.06 719 ALA A CA 1
ATOM 5640 C C . ALA A 1 719 ? -18.269 -4.834 33.815 1.00 95.06 719 ALA A C 1
ATOM 5642 O O . ALA A 1 719 ? -18.343 -4.219 34.874 1.00 95.06 719 ALA A O 1
ATOM 5643 N N . ASP A 1 720 ? -19.354 -5.264 33.172 1.00 96.06 720 ASP A N 1
ATOM 5644 C CA . ASP A 1 720 ? -20.717 -5.025 33.650 1.00 96.06 720 ASP A CA 1
ATOM 5645 C C . ASP A 1 720 ? -20.989 -5.762 34.958 1.00 96.06 720 ASP A C 1
ATOM 5647 O O . ASP A 1 720 ? -21.547 -5.180 35.889 1.00 96.06 720 ASP A O 1
ATOM 5651 N N . ARG A 1 721 ? -20.525 -7.009 35.086 1.00 97.50 721 ARG A N 1
ATOM 5652 C CA . ARG A 1 721 ? -20.642 -7.757 36.345 1.00 97.50 721 ARG A CA 1
ATOM 5653 C C . ARG A 1 721 ? -19.842 -7.117 37.478 1.00 97.50 721 ARG A C 1
ATOM 5655 O O . ARG A 1 721 ? -20.343 -7.029 38.598 1.00 97.50 721 ARG A O 1
ATOM 5662 N N . VAL A 1 722 ? -18.634 -6.631 37.196 1.00 95.50 722 VAL A N 1
ATOM 5663 C CA . VAL A 1 722 ? -17.817 -5.894 38.173 1.00 95.50 722 VAL A CA 1
ATOM 5664 C C . VAL A 1 722 ? -18.485 -4.566 38.556 1.00 95.50 722 VAL A C 1
ATOM 5666 O O . VAL A 1 722 ? -18.647 -4.278 39.741 1.00 95.50 722 VAL A O 1
ATOM 5669 N N . ALA A 1 723 ? -18.946 -3.777 37.580 1.00 94.25 723 ALA A N 1
ATOM 5670 C CA . ALA A 1 723 ? -19.598 -2.485 37.813 1.00 94.25 723 ALA A CA 1
ATOM 5671 C C . ALA A 1 723 ? -20.889 -2.621 38.634 1.00 94.25 723 ALA A C 1
ATOM 5673 O O . ALA A 1 723 ? -21.148 -1.808 39.524 1.00 94.25 723 ALA A O 1
ATOM 5674 N N . ASN A 1 724 ? -21.660 -3.678 38.373 1.00 95.44 724 ASN A N 1
ATOM 5675 C CA . ASN A 1 724 ? -22.893 -4.002 39.086 1.00 95.44 724 ASN A CA 1
ATOM 5676 C C . ASN A 1 724 ? -22.650 -4.746 40.411 1.00 95.44 724 ASN A C 1
ATOM 5678 O O . ASN A 1 724 ? -23.609 -5.205 41.028 1.00 95.44 724 ASN A O 1
ATOM 5682 N N . ARG A 1 725 ? -21.388 -4.878 40.856 1.00 95.62 725 ARG A N 1
ATOM 5683 C CA . ARG A 1 725 ? -20.985 -5.575 42.094 1.00 95.62 725 ARG A CA 1
ATOM 5684 C C . ARG A 1 725 ? -21.467 -7.029 42.179 1.00 95.62 725 ARG A C 1
ATOM 5686 O O . ARG A 1 725 ? -21.634 -7.567 43.266 1.00 95.62 725 ARG A O 1
ATOM 5693 N N . GLN A 1 726 ? -21.674 -7.674 41.032 1.00 96.56 726 GLN A N 1
ATOM 5694 C CA . GLN A 1 726 ? -21.959 -9.110 40.947 1.00 96.56 726 GLN A CA 1
ATOM 5695 C C . GLN A 1 726 ? -20.685 -9.949 41.106 1.00 96.56 726 GLN A C 1
ATOM 5697 O O . GLN A 1 726 ? -20.759 -11.143 41.377 1.00 96.56 726 GLN A O 1
ATOM 5702 N N . ILE A 1 727 ? -19.520 -9.325 40.927 1.00 95.75 727 ILE A N 1
ATOM 5703 C CA . ILE A 1 727 ? -18.210 -9.891 41.241 1.00 95.75 727 ILE A CA 1
ATOM 5704 C C . ILE A 1 727 ? -17.564 -8.965 42.262 1.00 95.75 727 ILE A C 1
ATOM 5706 O O . ILE A 1 727 ? -17.387 -7.775 41.994 1.00 95.75 727 ILE A O 1
ATOM 5710 N N . ASP A 1 728 ? -17.225 -9.511 43.426 1.00 93.56 728 ASP A N 1
ATOM 5711 C CA . ASP A 1 728 ? -16.535 -8.759 44.464 1.00 93.56 728 ASP A CA 1
ATOM 5712 C C . ASP A 1 728 ? -15.056 -8.591 44.101 1.00 93.56 728 ASP A C 1
ATOM 5714 O O . ASP A 1 728 ? -14.286 -9.550 44.054 1.00 93.56 728 ASP A O 1
ATOM 5718 N N . VAL A 1 729 ? -14.668 -7.350 43.815 1.00 94.50 729 VAL A N 1
ATOM 5719 C CA . VAL A 1 729 ? -13.277 -6.989 43.522 1.00 94.50 729 VAL A CA 1
ATOM 5720 C C . VAL A 1 729 ? -12.525 -6.482 44.752 1.00 94.50 729 VAL A C 1
ATOM 5722 O O . VAL A 1 729 ? -11.309 -6.293 44.688 1.00 94.50 729 VAL A O 1
ATOM 5725 N N . SER A 1 730 ? -13.216 -6.277 45.880 1.00 92.19 730 SER A N 1
ATOM 5726 C CA . SER A 1 730 ? -12.604 -5.759 47.107 1.00 92.19 730 SER A CA 1
ATOM 5727 C C . SER A 1 730 ? -11.593 -6.738 47.707 1.00 92.19 730 SER A C 1
ATOM 5729 O O . SER A 1 730 ? -10.585 -6.304 48.257 1.00 92.19 730 SER A O 1
ATOM 5731 N N . ALA A 1 731 ? -11.770 -8.044 47.471 1.00 89.88 731 ALA A N 1
ATOM 5732 C CA . ALA A 1 731 ? -10.803 -9.090 47.813 1.00 89.88 731 ALA A CA 1
ATOM 5733 C C . ALA A 1 731 ? -9.414 -8.887 47.170 1.00 89.88 731 ALA A C 1
ATOM 5735 O O . ALA A 1 731 ? -8.423 -9.433 47.650 1.00 89.88 731 ALA A O 1
ATOM 5736 N N . PHE A 1 732 ? -9.329 -8.088 46.102 1.00 89.88 732 PHE A N 1
ATOM 5737 C CA . PHE A 1 732 ? -8.082 -7.735 45.419 1.00 89.88 732 PHE A CA 1
ATOM 5738 C C . PHE A 1 732 ? -7.601 -6.311 45.751 1.00 89.88 732 PHE A C 1
ATOM 5740 O O . PHE A 1 732 ? -6.674 -5.821 45.109 1.00 89.88 732 PHE A O 1
ATOM 5747 N N . ASN A 1 733 ? -8.220 -5.631 46.726 1.00 92.44 733 ASN A N 1
ATOM 5748 C CA . ASN A 1 733 ? -8.015 -4.208 47.024 1.00 92.44 733 ASN A CA 1
ATOM 5749 C C . ASN A 1 733 ? -8.241 -3.297 45.801 1.00 92.44 733 ASN A C 1
ATOM 5751 O O . ASN A 1 733 ? -7.518 -2.321 45.596 1.00 92.44 733 ASN A O 1
ATOM 5755 N N . LEU A 1 734 ? -9.235 -3.625 44.970 1.00 91.69 734 LEU A N 1
ATOM 5756 C CA . LEU A 1 734 ? -9.570 -2.872 43.762 1.00 91.69 734 LEU A CA 1
ATOM 5757 C C . LEU A 1 734 ? -10.890 -2.103 43.918 1.00 91.69 734 LEU A C 1
ATOM 5759 O O . LEU A 1 734 ? -11.825 -2.571 44.567 1.00 91.69 734 LEU A O 1
ATOM 5763 N N . ASP A 1 735 ? -10.996 -0.943 43.263 1.00 93.38 735 ASP A N 1
ATOM 5764 C CA . ASP A 1 735 ? -12.267 -0.225 43.121 1.00 93.38 735 ASP A CA 1
ATOM 5765 C C . ASP A 1 735 ? -13.088 -0.810 41.963 1.00 93.38 735 ASP A C 1
ATOM 5767 O O . ASP A 1 735 ? -12.593 -0.947 40.841 1.00 93.38 735 ASP A O 1
ATOM 5771 N N . ALA A 1 736 ? -14.358 -1.135 42.214 1.00 93.94 736 ALA A N 1
ATOM 5772 C CA . ALA A 1 736 ? -15.235 -1.767 41.227 1.00 93.94 736 ALA A CA 1
ATOM 5773 C C . ALA A 1 736 ? -15.457 -0.901 39.980 1.00 93.94 736 ALA A C 1
ATOM 5775 O O . ALA A 1 736 ? -15.459 -1.416 38.862 1.00 93.94 736 ALA A O 1
ATOM 5776 N N . ARG A 1 737 ? -15.617 0.419 40.137 1.00 92.56 737 ARG A N 1
ATOM 5777 C CA . ARG A 1 737 ? -15.866 1.303 38.990 1.00 92.56 737 ARG A CA 1
ATOM 5778 C C . ARG A 1 737 ? -14.618 1.441 38.129 1.00 92.56 737 ARG A C 1
ATOM 5780 O O . ARG A 1 737 ? -14.714 1.274 36.914 1.00 92.56 737 ARG A O 1
ATOM 5787 N N . GLN A 1 738 ? -13.467 1.689 38.749 1.00 91.12 738 GLN A N 1
ATOM 5788 C CA . GLN A 1 738 ? -12.192 1.790 38.046 1.00 91.12 738 GLN A CA 1
ATOM 5789 C C . GLN A 1 738 ? -11.833 0.470 37.359 1.00 91.12 738 GLN A C 1
ATOM 5791 O O . GLN A 1 738 ? -11.461 0.468 36.191 1.00 91.12 738 GLN A O 1
ATOM 5796 N N . THR A 1 739 ? -12.024 -0.660 38.041 1.00 91.94 739 THR A N 1
ATOM 5797 C CA . THR A 1 739 ? -11.733 -1.989 37.485 1.00 91.94 739 THR A CA 1
ATOM 5798 C C . THR A 1 739 ? -12.613 -2.295 36.278 1.00 91.94 739 THR A C 1
ATOM 5800 O O . THR A 1 739 ? -12.112 -2.757 35.256 1.00 91.94 739 THR A O 1
ATOM 5803 N N . ALA A 1 740 ? -13.915 -2.000 36.345 1.00 92.56 740 ALA A N 1
ATOM 5804 C CA . ALA A 1 740 ? -14.803 -2.160 35.198 1.00 92.56 740 ALA A CA 1
ATOM 5805 C C . ALA A 1 740 ? -14.378 -1.276 34.012 1.00 92.56 740 ALA A C 1
ATOM 5807 O O . ALA A 1 740 ? -14.365 -1.742 32.872 1.00 92.56 740 ALA A O 1
ATOM 5808 N N . ALA A 1 741 ? -13.996 -0.020 34.268 1.00 89.31 741 ALA A N 1
ATOM 5809 C CA . ALA A 1 741 ? -13.501 0.886 33.233 1.00 89.31 741 ALA A CA 1
ATOM 5810 C C . ALA A 1 741 ? -12.197 0.375 32.593 1.00 89.31 741 ALA A C 1
ATOM 5812 O O . ALA A 1 741 ? -12.075 0.369 31.366 1.00 89.31 741 ALA A O 1
ATOM 5813 N N . ASP A 1 742 ? -11.260 -0.121 33.404 1.00 88.31 742 ASP A N 1
ATOM 5814 C CA . ASP A 1 742 ? -9.993 -0.687 32.938 1.00 88.31 742 ASP A CA 1
ATOM 5815 C C . ASP A 1 742 ? -10.217 -1.948 32.089 1.00 88.31 742 ASP A C 1
ATOM 5817 O O . ASP A 1 742 ? -9.596 -2.103 31.034 1.00 88.31 742 ASP A O 1
ATOM 5821 N N . ILE A 1 743 ? -11.154 -2.816 32.493 1.00 91.31 743 ILE A N 1
ATOM 5822 C CA . ILE A 1 743 ? -11.514 -4.025 31.742 1.00 91.31 743 ILE A CA 1
ATOM 5823 C C . ILE A 1 743 ? -12.113 -3.676 30.376 1.00 91.31 743 ILE A C 1
ATOM 5825 O O . ILE A 1 743 ? -11.811 -4.379 29.414 1.00 91.31 743 ILE A O 1
ATOM 5829 N N . ARG A 1 744 ? -12.893 -2.595 30.232 1.00 91.44 744 ARG A N 1
ATOM 5830 C CA . ARG A 1 744 ? -13.466 -2.188 28.928 1.00 91.44 744 ARG A CA 1
ATOM 5831 C C . ARG A 1 744 ? -12.425 -1.666 27.927 1.00 91.44 744 ARG A C 1
ATOM 5833 O O . ARG A 1 744 ? -12.670 -1.718 26.726 1.00 91.44 744 ARG A O 1
ATOM 5840 N N . ARG A 1 745 ? -11.266 -1.173 28.378 1.00 85.88 745 ARG A N 1
ATOM 5841 C CA . ARG A 1 745 ? -10.278 -0.504 27.512 1.00 85.88 745 ARG A CA 1
ATOM 5842 C C . ARG A 1 745 ? -9.447 -1.488 26.675 1.00 85.88 745 ARG A C 1
ATOM 5844 O O . ARG A 1 745 ? -8.589 -2.176 27.223 1.00 85.88 745 ARG A O 1
ATOM 5851 N N . ILE A 1 746 ? -9.623 -1.485 25.351 1.00 84.50 746 ILE A N 1
ATOM 5852 C CA . ILE A 1 746 ? -8.868 -2.326 24.392 1.00 84.50 746 ILE A CA 1
ATOM 5853 C C . ILE A 1 746 ? -7.350 -2.262 24.625 1.00 84.50 746 ILE A C 1
ATOM 5855 O O . ILE A 1 746 ? -6.803 -1.179 24.843 1.00 84.50 746 ILE A O 1
ATOM 5859 N N . GLY A 1 747 ? -6.670 -3.415 24.610 1.00 76.69 747 GLY A N 1
ATOM 5860 C CA . GLY A 1 747 ? -5.215 -3.532 24.758 1.00 76.69 747 GLY A CA 1
ATOM 5861 C C . GLY A 1 747 ? -4.663 -3.175 26.143 1.00 76.69 747 GLY A C 1
ATOM 5862 O O . GLY A 1 747 ? -3.450 -3.151 26.352 1.00 76.69 747 GLY A O 1
ATOM 5863 N N . SER A 1 748 ? -5.529 -2.864 27.109 1.00 69.56 748 SER A N 1
ATOM 5864 C CA . SER A 1 748 ? -5.126 -2.499 28.463 1.00 69.56 748 SER A CA 1
ATOM 5865 C C . SER A 1 748 ? -4.875 -3.730 29.327 1.00 69.56 748 SER A C 1
ATOM 5867 O O . SER A 1 748 ? -5.824 -4.371 29.771 1.00 69.56 748 SER A O 1
ATOM 5869 N N . TYR A 1 749 ? -3.603 -3.998 29.631 1.00 65.88 749 TYR A N 1
ATOM 5870 C CA . TYR A 1 749 ? -3.174 -5.062 30.551 1.00 65.88 749 TYR A CA 1
ATOM 5871 C C . TYR A 1 749 ? -2.248 -4.561 31.676 1.00 65.88 749 TYR A C 1
ATOM 5873 O O . TYR A 1 749 ? -1.503 -5.328 32.281 1.00 65.88 749 TYR A O 1
ATOM 5881 N N . ASN A 1 750 ? -2.268 -3.255 31.954 1.00 46.91 750 ASN A N 1
ATOM 5882 C CA . ASN A 1 750 ? -1.290 -2.607 32.827 1.00 46.91 750 ASN A CA 1
ATOM 5883 C C . ASN A 1 750 ? -2.015 -2.047 34.051 1.00 46.91 750 ASN A C 1
ATOM 5885 O O . ASN A 1 750 ? -2.630 -0.998 33.896 1.00 46.91 750 ASN A O 1
ATOM 5889 N N . ASN A 1 751 ? -2.012 -2.780 35.181 1.00 56.16 751 ASN A N 1
ATOM 5890 C CA . ASN A 1 751 ? -2.238 -2.356 36.586 1.00 56.16 751 ASN A CA 1
ATOM 5891 C C . ASN A 1 751 ? -2.453 -3.594 37.495 1.00 56.16 751 ASN A C 1
ATOM 5893 O O . ASN A 1 751 ? -2.519 -4.715 36.994 1.00 56.16 751 ASN A O 1
ATOM 5897 N N . LEU A 1 752 ? -2.629 -3.394 38.813 1.00 57.38 752 LEU A N 1
ATOM 5898 C CA . LEU A 1 752 ? -3.055 -4.413 39.802 1.00 57.38 752 LEU A CA 1
ATOM 5899 C C . LEU A 1 752 ? -4.274 -5.247 39.344 1.00 57.38 752 LEU A C 1
ATOM 5901 O O . LEU A 1 752 ? -4.404 -6.416 39.697 1.00 57.38 752 LEU A O 1
ATOM 5905 N N . ALA A 1 753 ? -5.139 -4.677 38.497 1.00 62.16 753 ALA A N 1
ATOM 5906 C CA . ALA A 1 753 ? -6.257 -5.388 37.883 1.00 62.16 753 ALA A CA 1
ATOM 5907 C C . ALA A 1 753 ? -5.815 -6.540 36.958 1.00 62.16 753 ALA A C 1
ATOM 5909 O O . ALA A 1 753 ? -6.535 -7.528 36.836 1.00 62.16 753 ALA A O 1
ATOM 5910 N N . GLY A 1 754 ? -4.638 -6.463 36.327 1.00 71.19 754 GLY A N 1
ATOM 5911 C CA . GLY A 1 754 ? -4.145 -7.473 35.383 1.00 71.19 754 GLY A CA 1
ATOM 5912 C C . GLY A 1 754 ? -3.906 -8.847 36.017 1.00 71.19 754 GLY A C 1
ATOM 5913 O O . GLY A 1 754 ? -4.147 -9.869 35.370 1.00 71.19 754 GLY A O 1
ATOM 5914 N N . ASP A 1 755 ? -3.508 -8.877 37.292 1.00 81.88 755 ASP A N 1
ATOM 5915 C CA . ASP A 1 755 ? -3.332 -10.120 38.054 1.00 81.88 755 ASP A CA 1
ATOM 5916 C C . ASP A 1 755 ? -4.657 -10.684 38.577 1.00 81.88 755 ASP A C 1
ATOM 5918 O O . ASP A 1 755 ? -4.820 -11.902 38.631 1.00 81.88 755 ASP A O 1
ATOM 5922 N N . ALA A 1 756 ? -5.629 -9.821 38.888 1.00 90.38 756 ALA A N 1
ATOM 5923 C CA . ALA A 1 756 ? -6.973 -10.237 39.290 1.00 90.38 756 ALA A CA 1
ATOM 5924 C C . ALA A 1 756 ? -7.845 -10.679 38.099 1.00 90.38 756 ALA A C 1
ATOM 5926 O O . ALA A 1 756 ? -8.755 -11.490 38.265 1.00 90.38 756 ALA A O 1
ATOM 5927 N N . THR A 1 757 ? -7.576 -10.168 36.891 1.00 92.31 757 THR A N 1
ATOM 5928 C CA . THR A 1 757 ? -8.430 -10.340 35.700 1.00 92.31 757 THR A CA 1
ATOM 5929 C C . THR A 1 757 ? -8.780 -11.803 35.398 1.00 92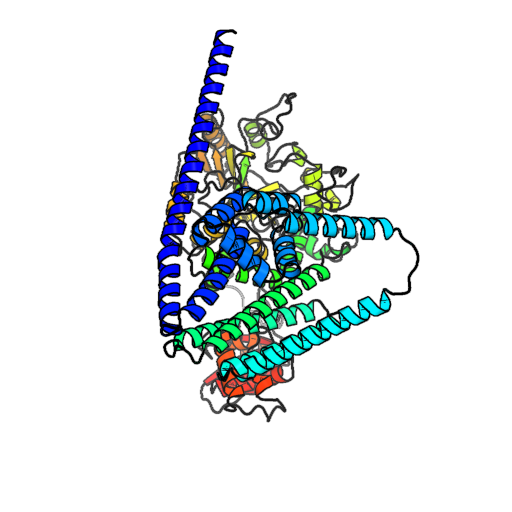.31 757 THR A C 1
ATOM 5931 O O . THR A 1 757 ? -9.961 -12.067 35.172 1.00 92.31 757 THR A O 1
ATOM 5934 N N . PRO A 1 758 ? -7.849 -12.779 35.439 1.00 95.38 758 PRO A N 1
ATOM 5935 C CA . PRO A 1 758 ? -8.209 -14.187 35.283 1.00 95.38 758 PRO A CA 1
ATOM 5936 C C . PRO A 1 758 ? -9.320 -14.653 36.238 1.00 95.38 758 PRO A C 1
ATOM 5938 O O . PRO A 1 758 ? -10.268 -15.305 35.801 1.00 95.38 758 PRO A O 1
ATOM 5941 N N . SER A 1 759 ? -9.244 -14.274 37.518 1.00 95.25 759 SER A N 1
ATOM 5942 C CA . SER A 1 759 ? -10.240 -14.631 38.537 1.00 95.25 759 SER A CA 1
ATOM 5943 C C . SER A 1 759 ? -11.577 -13.940 38.278 1.00 95.25 759 SER A C 1
ATOM 5945 O O . SER A 1 759 ? -12.634 -14.554 38.409 1.00 95.25 759 SER A O 1
ATOM 5947 N N . LEU A 1 760 ? -11.542 -12.676 37.844 1.00 95.38 760 LEU A N 1
ATOM 5948 C CA . LEU A 1 760 ? -12.749 -11.932 37.479 1.00 95.38 760 LEU A CA 1
ATOM 5949 C C . LEU A 1 760 ? -13.460 -12.571 36.280 1.00 95.38 760 LEU A C 1
ATOM 5951 O O . LEU A 1 760 ? -14.681 -12.698 36.300 1.00 95.38 760 LEU A O 1
ATOM 5955 N N . ILE A 1 761 ? -12.720 -13.025 35.263 1.00 95.88 761 ILE A N 1
ATOM 5956 C CA . ILE A 1 761 ? -13.313 -13.713 34.108 1.00 95.88 761 ILE A CA 1
ATOM 5957 C C . ILE A 1 761 ? -13.878 -15.081 34.512 1.00 95.88 761 ILE A C 1
ATOM 5959 O O . ILE A 1 761 ? -14.995 -15.408 34.108 1.00 95.88 761 ILE A O 1
ATOM 5963 N N . ALA A 1 762 ? -13.150 -15.855 35.326 1.00 96.88 762 ALA A N 1
ATOM 5964 C CA . ALA A 1 762 ? -13.620 -17.143 35.843 1.00 96.88 762 ALA A CA 1
ATOM 5965 C C . ALA A 1 762 ? -14.973 -16.998 36.563 1.00 96.88 762 ALA A C 1
ATOM 5967 O O . ALA A 1 762 ? -15.931 -17.701 36.235 1.00 96.88 762 ALA A O 1
ATOM 5968 N N . ASN A 1 763 ? -15.086 -16.007 37.453 1.00 95.75 763 ASN A N 1
ATOM 5969 C CA . ASN A 1 763 ? -16.321 -15.696 38.178 1.00 95.75 763 ASN A CA 1
ATOM 5970 C C . ASN A 1 763 ? -17.425 -15.142 37.263 1.00 95.75 763 ASN A C 1
ATOM 5972 O O . ASN A 1 763 ? -18.598 -15.480 37.420 1.00 95.75 763 ASN A O 1
ATOM 5976 N N . ALA A 1 764 ? -17.073 -14.307 36.281 1.00 95.56 764 ALA A N 1
ATOM 5977 C CA . ALA A 1 764 ? -18.037 -13.753 35.334 1.00 95.56 764 ALA A CA 1
ATOM 5978 C C . ALA A 1 764 ? -18.682 -14.826 34.452 1.00 95.56 764 ALA A C 1
ATOM 5980 O O . ALA A 1 764 ? -19.869 -14.738 34.142 1.00 95.56 764 ALA A O 1
ATOM 5981 N N . LEU A 1 765 ? -17.905 -15.824 34.040 1.00 96.38 765 LEU A N 1
ATOM 5982 C CA . LEU A 1 765 ? -18.373 -16.900 33.174 1.00 96.38 765 LEU A CA 1
ATOM 5983 C C . LEU A 1 765 ? -18.904 -18.110 33.949 1.00 96.38 765 LEU A C 1
ATOM 5985 O O . LEU A 1 765 ? -19.549 -18.962 33.341 1.00 96.38 765 LEU A O 1
ATOM 5989 N N . GLY A 1 766 ? -18.650 -18.196 35.259 1.00 96.56 766 GLY A N 1
ATOM 5990 C CA . GLY A 1 766 ? -18.943 -19.397 36.041 1.00 96.56 766 GLY A CA 1
ATOM 5991 C C . GLY A 1 766 ? -18.197 -20.602 35.470 1.00 96.56 766 GLY A C 1
ATOM 5992 O O . GLY A 1 766 ? -18.813 -21.612 35.126 1.00 96.56 766 GLY A O 1
ATOM 5993 N N . ILE A 1 767 ? -16.883 -20.460 35.277 1.00 97.50 767 ILE A N 1
ATOM 5994 C CA . ILE A 1 767 ? -15.983 -21.503 34.764 1.00 97.50 767 ILE A CA 1
ATOM 5995 C C . ILE A 1 767 ? -14.739 -21.629 35.638 1.00 97.50 767 ILE A C 1
ATOM 5997 O O . ILE A 1 767 ? -14.339 -20.679 36.310 1.00 97.50 767 ILE A O 1
ATOM 6001 N N . ASN A 1 768 ? -14.083 -22.779 35.562 1.00 97.69 768 ASN A N 1
ATOM 6002 C CA . ASN A 1 768 ? -12.778 -22.990 36.166 1.00 97.69 768 ASN A CA 1
ATOM 6003 C C . ASN A 1 768 ? -11.680 -22.723 35.132 1.00 97.69 768 ASN A C 1
ATOM 6005 O O . ASN A 1 768 ? -11.818 -23.085 33.960 1.00 97.69 768 ASN A O 1
ATOM 6009 N N . ILE A 1 769 ? -10.579 -22.097 35.547 1.00 97.81 769 ILE A N 1
ATOM 6010 C CA . ILE A 1 769 ? -9.436 -21.804 34.669 1.00 97.81 769 ILE A CA 1
ATOM 6011 C C . ILE A 1 769 ? -8.163 -22.375 35.294 1.00 97.81 769 ILE A C 1
ATOM 6013 O O . ILE A 1 769 ? -7.813 -22.037 36.421 1.00 97.81 769 ILE A O 1
ATOM 6017 N N . ILE A 1 770 ? -7.449 -23.215 34.547 1.00 97.75 770 ILE A N 1
ATOM 6018 C CA . ILE A 1 770 ? -6.107 -23.695 34.885 1.00 97.75 770 ILE A CA 1
ATOM 6019 C C . ILE A 1 770 ? -5.095 -22.928 34.037 1.00 97.75 770 ILE A C 1
ATOM 6021 O O . ILE A 1 770 ? -5.113 -23.001 32.806 1.00 97.75 770 ILE A O 1
ATOM 6025 N N . ILE A 1 771 ? -4.195 -22.211 34.704 1.00 97.81 771 ILE A N 1
ATOM 6026 C CA . ILE A 1 771 ? -3.138 -21.414 34.084 1.00 97.81 771 ILE A CA 1
ATOM 6027 C C . ILE A 1 771 ? -1.801 -22.137 34.251 1.00 97.81 771 ILE A C 1
ATOM 6029 O O . ILE A 1 771 ? -1.366 -22.368 35.378 1.00 97.81 771 ILE A O 1
ATOM 6033 N N . TYR A 1 772 ? -1.129 -22.461 33.145 1.00 97.12 772 TYR A N 1
ATOM 6034 C CA . TYR A 1 772 ? 0.239 -22.992 33.150 1.00 97.12 772 TYR A CA 1
ATOM 6035 C C . TYR A 1 772 ? 1.256 -21.847 33.181 1.00 97.12 772 TYR A C 1
ATOM 6037 O O . TYR A 1 772 ? 1.469 -21.169 32.170 1.00 97.12 772 TYR A O 1
ATOM 6045 N N . ASN A 1 773 ? 1.890 -21.631 34.332 1.00 96.00 773 ASN A N 1
ATOM 6046 C CA . ASN A 1 773 ? 2.843 -20.541 34.533 1.00 96.00 773 ASN A CA 1
ATOM 6047 C C . ASN A 1 773 ? 4.227 -20.873 33.958 1.00 96.00 773 ASN A C 1
ATOM 6049 O O . ASN A 1 773 ? 4.565 -22.035 33.729 1.00 96.00 773 ASN A O 1
ATOM 6053 N N . ALA A 1 774 ? 5.042 -19.840 33.732 1.00 92.44 774 ALA A N 1
ATOM 6054 C CA . ALA A 1 774 ? 6.374 -19.965 33.135 1.00 92.44 774 ALA A CA 1
ATOM 6055 C C . ALA A 1 774 ? 7.329 -20.885 33.924 1.00 92.44 774 ALA A C 1
ATOM 6057 O O . ALA A 1 774 ? 8.165 -21.559 33.323 1.00 92.44 774 ALA A O 1
ATOM 6058 N N . ASP A 1 775 ? 7.175 -20.962 35.246 1.00 92.31 775 ASP A N 1
ATOM 6059 C CA . ASP A 1 775 ? 7.957 -21.818 36.149 1.00 92.31 775 ASP A CA 1
ATOM 6060 C C . ASP A 1 775 ? 7.485 -23.289 36.181 1.00 92.31 775 ASP A C 1
ATOM 6062 O O . ASP A 1 775 ? 8.085 -24.125 36.855 1.00 92.31 775 ASP A O 1
ATOM 6066 N N . GLY A 1 776 ? 6.420 -23.631 35.447 1.00 91.25 776 GLY A N 1
ATOM 6067 C CA . GLY A 1 776 ? 5.811 -24.962 35.447 1.00 91.25 776 GLY A CA 1
ATOM 6068 C C . GLY A 1 776 ? 4.880 -25.239 36.627 1.00 91.25 776 GLY A C 1
ATOM 6069 O O . GLY A 1 776 ? 4.404 -26.373 36.766 1.00 91.25 776 GLY A O 1
ATOM 6070 N N . SER A 1 777 ? 4.598 -24.244 37.468 1.00 96.56 777 SER A N 1
ATOM 6071 C CA . SER A 1 777 ? 3.472 -24.294 38.397 1.00 96.56 777 SER A CA 1
ATOM 6072 C C . SER A 1 777 ? 2.143 -24.131 37.648 1.00 96.56 777 SER A C 1
ATOM 6074 O O . SER A 1 777 ? 2.092 -23.692 36.492 1.00 96.56 777 SER A O 1
ATOM 6076 N N . THR A 1 778 ? 1.049 -24.505 38.309 1.00 97.06 778 THR A N 1
ATOM 6077 C CA . THR A 1 778 ? -0.309 -24.264 37.815 1.00 97.06 778 THR A CA 1
ATOM 6078 C C . THR A 1 778 ? -1.078 -23.408 38.804 1.00 97.06 778 THR A C 1
ATOM 6080 O O . THR A 1 778 ? -1.114 -23.734 39.989 1.00 97.06 778 THR A O 1
ATOM 6083 N N . THR A 1 779 ? -1.736 -22.361 38.316 1.00 96.56 779 THR A N 1
ATOM 6084 C CA . THR A 1 779 ? -2.726 -21.608 39.093 1.00 96.56 779 THR A CA 1
ATOM 6085 C C . THR A 1 779 ? -4.116 -22.089 38.699 1.00 96.56 779 THR A C 1
ATOM 6087 O O . THR A 1 779 ? -4.477 -22.015 37.525 1.00 96.56 779 THR A O 1
ATOM 6090 N N . THR A 1 780 ? -4.885 -22.582 39.668 1.00 97.00 780 THR A N 1
ATOM 6091 C CA . THR A 1 780 ? -6.282 -22.984 39.466 1.00 97.00 780 THR A CA 1
ATOM 6092 C C . THR A 1 780 ? -7.195 -21.899 40.011 1.00 97.00 780 THR A C 1
ATOM 6094 O O . THR A 1 780 ? -7.076 -21.514 41.171 1.00 97.00 780 THR A O 1
ATOM 6097 N N . LEU A 1 781 ? -8.100 -21.419 39.168 1.00 96.25 781 LEU A N 1
ATOM 6098 C CA . LEU A 1 781 ? -9.143 -20.464 39.516 1.00 96.25 781 LEU A CA 1
ATOM 6099 C C . LEU A 1 781 ? -10.464 -21.219 39.508 1.00 96.25 781 LEU A C 1
ATOM 6101 O O . LEU A 1 781 ? -10.930 -21.619 38.441 1.00 96.25 781 LEU A O 1
ATOM 6105 N N . ASP A 1 782 ? -11.006 -21.468 40.694 1.00 92.81 782 ASP A N 1
ATOM 6106 C CA . ASP A 1 782 ? -12.232 -22.236 40.891 1.00 92.81 782 ASP A CA 1
ATOM 6107 C C . ASP A 1 782 ? -13.407 -21.286 41.139 1.00 92.81 782 ASP A C 1
ATOM 6109 O O . ASP A 1 782 ? -13.355 -20.450 42.040 1.00 92.81 782 ASP A O 1
ATOM 6113 N N . SER A 1 783 ? -14.454 -21.409 40.326 1.00 89.75 783 SER A N 1
ATOM 6114 C CA . SER A 1 783 ? -15.724 -20.693 40.499 1.00 89.75 783 SER A CA 1
ATOM 6115 C C . SER A 1 783 ? -16.866 -21.624 40.924 1.00 89.75 783 SER A C 1
ATOM 6117 O O . SER A 1 783 ? -18.028 -21.218 40.916 1.00 89.75 783 SER A O 1
ATOM 6119 N N . GLY A 1 784 ? -16.561 -22.881 41.273 1.00 88.12 784 GLY A N 1
ATOM 6120 C CA . GLY A 1 784 ? -17.546 -23.919 41.587 1.00 88.12 784 GLY A CA 1
ATOM 6121 C C . GLY A 1 784 ? -18.175 -24.566 40.349 1.00 88.12 784 GLY A C 1
ATOM 6122 O O . GLY A 1 784 ? -19.198 -25.243 40.451 1.00 88.12 784 GLY A O 1
ATOM 6123 N N . SER A 1 785 ? -17.594 -24.352 39.167 1.00 91.06 785 SER A N 1
ATOM 6124 C CA . SER A 1 785 ? -18.117 -24.855 37.897 1.00 91.06 785 SER A CA 1
ATOM 6125 C C . SER A 1 785 ? -17.561 -26.227 37.534 1.00 91.06 785 SER A C 1
ATOM 6127 O O . SER A 1 785 ? -16.391 -26.521 37.752 1.00 91.06 785 SER A O 1
ATOM 6129 N N . ALA A 1 786 ? -18.364 -27.054 36.861 1.00 88.69 786 ALA A N 1
ATOM 6130 C CA . ALA A 1 786 ? -17.880 -28.308 36.280 1.00 88.69 786 ALA A CA 1
ATOM 6131 C C . ALA A 1 786 ? -17.022 -28.098 35.012 1.00 88.69 786 ALA A C 1
ATOM 6133 O O . ALA A 1 786 ? -16.350 -29.024 34.555 1.00 88.69 786 ALA A O 1
ATOM 6134 N N . ARG A 1 787 ? -17.060 -26.905 34.397 1.00 96.50 787 ARG A N 1
ATOM 6135 C CA . ARG A 1 787 ? -16.354 -26.622 33.137 1.00 96.50 787 ARG A CA 1
ATOM 6136 C C . ARG A 1 787 ? -14.979 -26.022 33.412 1.00 96.50 787 ARG A C 1
ATOM 6138 O O . ARG A 1 787 ? -14.892 -24.888 33.873 1.00 96.50 787 ARG A O 1
ATOM 6145 N N . THR A 1 788 ? -13.924 -26.746 33.041 1.00 97.44 788 THR A N 1
ATOM 6146 C CA . THR A 1 788 ? -12.529 -26.315 33.217 1.00 97.44 788 THR A CA 1
ATOM 6147 C C . THR A 1 788 ? -11.856 -26.004 31.884 1.00 97.44 788 THR A C 1
ATOM 6149 O O . THR A 1 788 ? -11.837 -26.833 30.971 1.00 97.44 788 THR A O 1
ATOM 6152 N N . PHE A 1 789 ? -11.246 -24.826 31.793 1.00 97.75 789 PHE A N 1
ATOM 6153 C CA . PHE A 1 789 ? -10.498 -24.356 30.631 1.00 97.75 789 PHE A CA 1
ATOM 6154 C C . PHE A 1 789 ? -9.028 -24.145 30.969 1.00 97.75 789 PHE A C 1
ATOM 6156 O O . PHE A 1 789 ? -8.661 -23.910 32.115 1.00 97.75 789 PHE A O 1
ATOM 6163 N N . HIS A 1 790 ? -8.175 -24.261 29.959 1.00 98.00 790 HIS A N 1
ATOM 6164 C CA . HIS A 1 790 ? -6.732 -24.360 30.131 1.00 98.00 790 HIS A CA 1
ATOM 6165 C C . HIS A 1 790 ? -6.028 -23.302 29.280 1.00 98.00 790 HIS A C 1
ATOM 6167 O O . HIS A 1 790 ? -6.196 -23.281 28.058 1.00 98.00 790 HIS A O 1
ATOM 6173 N N . VAL A 1 791 ? -5.215 -22.456 29.909 1.00 97.62 791 VAL A N 1
ATOM 6174 C CA . VAL A 1 791 ? -4.457 -21.379 29.248 1.00 97.62 791 VAL A CA 1
ATOM 6175 C C . VAL A 1 791 ? -3.005 -21.371 29.722 1.00 97.62 791 VAL A C 1
ATOM 6177 O O . VAL A 1 791 ? -2.676 -21.929 30.766 1.00 97.62 791 VAL A O 1
ATOM 6180 N N . ILE A 1 792 ? -2.113 -20.754 28.955 1.00 96.75 792 ILE A N 1
ATOM 6181 C CA . ILE A 1 792 ? -0.675 -20.679 29.259 1.00 96.75 792 ILE A CA 1
ATOM 6182 C C . ILE A 1 792 ? -0.324 -19.224 29.536 1.00 96.75 792 ILE A C 1
ATOM 6184 O O . ILE A 1 792 ? -0.731 -18.369 28.758 1.00 96.75 792 ILE A O 1
ATOM 6188 N N . ARG A 1 793 ? 0.445 -18.945 30.593 1.00 95.75 793 ARG A N 1
ATOM 6189 C CA . ARG A 1 793 ? 0.912 -17.597 30.947 1.00 95.75 793 ARG A CA 1
ATOM 6190 C C . ARG A 1 793 ? 2.419 -17.471 30.739 1.00 95.75 793 ARG A C 1
ATOM 6192 O O . ARG A 1 793 ? 3.190 -18.234 31.316 1.00 95.75 793 ARG A O 1
ATOM 6199 N N . PHE A 1 794 ? 2.841 -16.478 29.966 1.00 92.19 794 PHE A N 1
ATOM 6200 C CA . PHE A 1 794 ? 4.239 -16.106 29.749 1.00 92.19 794 PHE A CA 1
ATOM 6201 C C . PHE A 1 794 ? 4.589 -14.845 30.543 1.00 92.19 794 PHE A C 1
ATOM 6203 O O . PHE A 1 794 ? 3.744 -13.970 30.735 1.00 92.19 794 PHE A O 1
ATOM 6210 N N . LEU A 1 795 ? 5.846 -14.748 30.978 1.00 82.81 795 LEU A N 1
ATOM 6211 C CA . LEU A 1 795 ? 6.399 -13.609 31.708 1.00 82.81 795 LEU A CA 1
ATOM 6212 C C . LEU A 1 795 ? 7.522 -12.988 30.859 1.00 82.81 795 LEU A C 1
ATOM 6214 O O . LEU A 1 795 ? 8.639 -13.480 30.944 1.00 82.81 795 LEU A O 1
ATOM 6218 N N . ALA A 1 796 ? 7.225 -11.995 30.005 1.00 66.75 796 ALA A N 1
ATOM 6219 C CA . ALA A 1 796 ? 8.141 -10.920 29.551 1.00 66.75 796 ALA A CA 1
ATOM 6220 C C . ALA A 1 796 ? 7.787 -10.379 28.148 1.00 66.75 796 ALA A C 1
ATOM 6222 O O . ALA A 1 796 ? 7.515 -11.167 27.246 1.00 66.75 796 ALA A O 1
ATOM 6223 N N . PRO A 1 797 ? 7.882 -9.052 27.915 1.00 58.25 797 PRO A N 1
ATOM 6224 C CA . PRO A 1 797 ? 8.076 -7.979 28.902 1.00 58.25 797 PRO A CA 1
ATOM 6225 C C . PRO A 1 797 ? 6.804 -7.646 29.713 1.00 58.25 797 PRO A C 1
ATOM 6227 O O . PRO A 1 797 ? 6.875 -6.870 30.658 1.00 58.25 797 PRO A O 1
ATOM 6230 N N . ALA A 1 798 ? 5.661 -8.256 29.388 1.00 75.94 798 ALA A N 1
ATOM 6231 C CA . ALA A 1 798 ? 4.409 -8.197 30.146 1.00 75.94 798 ALA A CA 1
ATOM 6232 C C . ALA A 1 798 ? 3.790 -9.602 30.242 1.00 75.94 798 ALA A C 1
ATOM 6234 O O . ALA A 1 798 ? 4.227 -10.520 29.541 1.00 75.94 798 ALA A O 1
ATOM 6235 N N . ALA A 1 799 ? 2.790 -9.781 31.112 1.00 86.44 799 ALA A N 1
ATOM 6236 C CA . ALA A 1 799 ? 2.032 -11.028 31.166 1.00 86.44 799 ALA A CA 1
ATOM 6237 C C . ALA A 1 799 ? 1.303 -11.245 29.831 1.00 86.44 799 ALA A C 1
ATOM 6239 O O . ALA A 1 799 ? 0.474 -10.429 29.435 1.00 86.44 799 ALA A O 1
ATOM 6240 N N . HIS A 1 800 ? 1.614 -12.343 29.146 1.00 92.94 800 HIS A N 1
ATOM 6241 C CA . HIS A 1 800 ? 0.982 -12.727 27.886 1.00 92.94 800 HIS A CA 1
ATOM 6242 C C . HIS A 1 800 ? 0.343 -14.108 28.019 1.00 92.94 800 HIS A C 1
ATOM 6244 O O . HIS A 1 800 ? 0.859 -14.952 28.752 1.00 92.94 800 HIS A O 1
ATOM 6250 N N . TYR A 1 801 ? -0.770 -14.344 27.325 1.00 95.31 801 TYR A N 1
ATOM 6251 C CA . TYR A 1 801 ? -1.519 -15.591 27.425 1.00 95.31 801 TYR A CA 1
ATOM 6252 C C . TYR A 1 801 ? -1.701 -16.260 26.071 1.00 95.31 801 TYR A C 1
ATOM 6254 O O . TYR A 1 801 ? -2.101 -15.616 25.106 1.00 95.31 801 TYR A O 1
ATOM 6262 N N . HIS A 1 802 ? -1.475 -17.570 26.025 1.00 96.25 802 HIS A N 1
ATOM 6263 C CA . HIS A 1 802 ? -1.863 -18.414 24.897 1.00 96.25 802 HIS A CA 1
ATOM 6264 C C . HIS A 1 802 ? -2.999 -19.362 25.280 1.00 96.25 802 HIS A C 1
ATOM 6266 O O . HIS A 1 802 ? -3.197 -19.704 26.450 1.00 96.25 802 HIS A O 1
ATOM 6272 N N . ALA A 1 803 ? -3.720 -19.828 24.264 1.00 97.19 803 ALA A N 1
ATOM 6273 C CA . ALA A 1 803 ? -4.710 -20.883 24.403 1.00 97.19 803 ALA A CA 1
ATOM 6274 C C . ALA A 1 803 ? -4.041 -22.265 24.455 1.00 97.19 803 ALA A C 1
ATOM 6276 O O . ALA A 1 803 ? -2.884 -22.440 24.064 1.00 97.19 803 ALA A O 1
ATOM 6277 N N . THR A 1 804 ? -4.796 -23.271 24.895 1.00 97.62 804 THR A N 1
ATOM 6278 C CA . THR A 1 804 ? -4.403 -24.676 24.744 1.00 97.62 804 THR A CA 1
ATOM 6279 C C . THR A 1 804 ? -5.445 -25.461 23.958 1.00 97.62 804 THR A C 1
ATOM 6281 O O . THR A 1 804 ? -6.639 -25.188 24.049 1.00 97.62 804 THR A O 1
ATOM 6284 N N . ALA A 1 805 ? -5.013 -26.474 23.216 1.00 94.56 805 ALA A N 1
ATOM 6285 C CA . ALA A 1 805 ? -5.901 -27.467 22.616 1.00 94.56 805 ALA A CA 1
ATOM 6286 C C . ALA A 1 805 ? -5.565 -28.861 23.166 1.00 94.56 805 ALA A C 1
ATOM 6288 O O . ALA A 1 805 ? -4.418 -29.078 23.558 1.00 94.56 805 ALA A O 1
ATOM 6289 N N . PRO A 1 806 ? -6.519 -29.804 23.237 1.00 94.31 806 PRO A N 1
ATOM 6290 C CA . PRO A 1 806 ? -6.195 -31.220 23.412 1.00 94.31 806 PRO A CA 1
ATOM 6291 C C . PRO A 1 806 ? -5.175 -31.690 22.358 1.00 94.31 806 PRO A C 1
ATOM 6293 O O . PRO A 1 806 ? -5.171 -31.174 21.233 1.00 94.31 806 PRO A O 1
ATOM 6296 N N . LEU A 1 807 ? -4.285 -32.605 22.753 1.00 87.06 807 LEU A N 1
ATOM 6297 C CA . LEU A 1 807 ? -3.382 -33.313 21.836 1.00 87.06 807 LEU A CA 1
ATOM 6298 C C . LEU A 1 807 ? -4.122 -34.341 20.984 1.00 87.06 807 LEU A C 1
ATOM 6300 O O . LEU A 1 807 ? -5.041 -34.995 21.531 1.00 87.06 807 LEU A O 1
#

Foldseek 3Di:
DVVVVVVVVVVVVVVVVVVVVVVVVVVVVVVVVVVVVVVVCVVVVVVVLVVLVVVCVPPVVVSVVVVVVVLVVVLLVQLVVPDDPVNLVVSLVSVCVVVVNDLVVVVVVCVVCPLVRSVVVVCVSVVNPPVSVVVSCVVSPPDDPSVVVVVVVVVVVVVVVVVPDDDDDDCPVVVVVVVVVVVVVVVVVVVVVVVVLLVLQPDVLLVVLVVLLVVLVVVVVVLVVVVDRDLVRLVVSLLSLVVSLVSLVVVLVVVVVVCPVPPSCPSSNVSSVVSNVVSVVVSVVSVVVSCVVPDQPPPVVLAPDPVDPCVVQLVVQPVPDPFFDDSQLSVLLVVQAVVLVVCQVVLLVLLVVVVVVLCVVVVHDQDVVLVVLLLLLQLVFWWKFADQQQAAFPVLADPDPDDDDDDGNVVVQLVDQFDDACLVRCHGLDHSLCQLVLLLSQSSRCVVQFQWDDDDRSPSVTPGIDTDGPDRQQFWHKTFRDHLLALQGAACSRHQKMFTWDPSQLSSKKKFLWDQSDPDLRHSSLIHHSVNSSSNSSRHDPLRSVSSSCVSPVRPVVVSVVSSVVNVCPRGGTIMMTGRGTDGLQGTAEIEFHPPRDVSVVSLVVVVVSCVVVVRPHYYYYSPPPDSPPPPPPVCPVPPDDPPDDDDDDDDDDDDPPPPDDDDDDDDPDDAAPLLVVLCVVVQKDWDDDHLQLLQVLVQCVVQVLDDDDSQVLLQLLLVCLLVVVDDPVVLVDDSNVLSVQSNRGSRCDDSSNVCVVLSSCQSSVAWEWEQENNNDIDIRHSPHPHYAYWYWDPPPHTGITHMDRD